Protein 2KO0 (pdb70)

Secondary structure (DSSP, 8-state):
--S--SSSS------TTSS--EEE--TT-HHHHHHHHHH--SSS----TTSEEEGGGS-GGGSSTTSSSSS--TT----TT-SS---

Nearest PDB structures (foldseek):
  2l1g-assembly1_A  TM=9.967E-01  e=1.212E-18  Homo sapiens
  2jtg-assembly1_A  TM=6.347E-01  e=3.604E-12  Homo sapiens
  2d8r-assembly1_A  TM=6.778E-01  e=6.551E-06  Homo sapiens
  2l1g-assembly1_A  TM=9.923E-01  e=1.182E-18  Homo sapiens
  2jtg-assembly1_A  TM=6.289E-01  e=2.524E-12  Homo sapiens

Sequence (87 aa):
MVQSCSAYGCKNRYDKDKPVSFHKFPLTRPSLCKEWEAAVRRKNFKPTKYSSICSEHFTPDSFKRESNNKLLKENAVPTIFLELVPRMVQSCSAYGCKNRYDKDKPVSFHKFPLTRPSLCKEWEAAVRRKNFKPTKYSSICSEHFTPDSFKRESNNKLLKENAVPTIFLELVPRMVQSCSAYGCKNRYDKDKPVSFHKFPLTRPSLCKEWEAAVRRKNFKPTKYSSICSEHFTPDSFKRESNNKLLKENAVPTIFLELVPRMVQSCSAYGCKNRYDKDKPVSFHKFPLTRPSLCKEWEAAVRRKNFKPTKYSSICSEHFTPDSFKRESNNKLLKENAVPTIFLELVPRMVQSCSAYGCKNRYDKDKPVSFHKFPLTRPSLCKEWEAAVRRKNFKPTKYSSICSEHFTPDSFKRESNNKLLKENAVPTIFLELVPRMVQSCSAYGCKNRYDKDKPVSFHKFPLTRPSLCKEWEAAVRRKNFKPTKYSSICSEHFTPDSFKRESNNKLLKENAVPTIFLELVPRMVQSCSAYGCKNRYDKDKPVSFHKFPLTRPSLCKEWEAAVRRKNFKPTKYSSICSEHFTPDSFKRESNNKLLKENAVPTIFLELVPRMVQSCSAYGCKNRYDKDKPVSFHKFPLTRPSLCKEWEAAVRRKNFKPTKYSSICSEHFTPDSFKRESNNKLLKENAVPTIFLELVPRMVQSCSAYGCKNRYDKDKPVSFHKFPLTRPSLCKEWEAAVRRKNFKPTKYSSICSEHFTPDSFKRESNNKLLKENAVPTIFLELVPRMVQSCSAYGCKNRYDKDKPVSFHKFPLTRPSLCKEWEAAVRRKNFKPTKYSSICSEHFTPDSFKRESNNKLLKENAVPTIFLELVPRMVQSCSAYGCKNRYDKDKPVSFHKFPLTRPSLCKEWEAAVRRKNFKPTKYSSICSEHFTPDSFKRESNNKLLKENAVPTIFLELVPRMVQSCSAYGCKNRYDKDKPVSFHKFPLTRPSLCKEWEAAVRRKNFKPTKYSSICSEHFTPDSFKRESNNKLLKENAVPTIFLELVPRMVQSCSAYGCKNRYDKDKPVSFHKFPLTRPSLCKEWEAAVRRKNFKPTKYSSICSEHFTPDSFKRESNNKLLKENAVPTIFLELVPRMVQSCSAYGCKNRYDKDKPVSFHKFPLTRPSLCKEWEAAVRRKNFKPTKYSSICSEHFTPDSFKRESNNKLLKENAVPTIFLELVPRMVQSCSAYGCKNRYDKDKPVSFHKFPLTRPSLCKEWEAAVRRKNFKPTKYSSICSEHFTPDSFKRESNNKLLKENAVPTIFLELVPR

InterPro domains:
  IPR006612 THAP-type zinc finger [PF05485] (5-81)
  IPR006612 THAP-type zinc finger [PS50950] (1-81)
  IPR006612 THAP-type zinc finger [SM00692] (22-86)
  IPR006612 THAP-type zinc finger [SM00980] (3-87)
  IPR026516 THAP domain-containing protein 1/10 [PTHR46600] (1-212)
  IPR038441 THAP-type zinc finger superfamily [G3DSA:6.20.210.20] (6-75)

Organism: Homo sapiens (NCBI:txid9606)

Solvent-accessible surface area: 5975 Å² total; per-residue (Å²): 60,99,133,6,1,2,0,41,48,12,156,52,123,101,43,182,112,60,135,24,43,22,28,123,8,3,78,109,93,89,83,2,4,146,59,3,54,78,17,5,98,93,204,80,72,55,54,65,59,170,16,24,0,0,5,53,2,11,65,89,83,1,63,65,166,147,24,132,123,133,53,12,59,86,128,22,46,0,108,93,5,70,164,115,85,71,266

Radius of gyration: 12.18 Å; Cα contacts (8 Å, |Δi|>4): 136; chains: 1; bounding box: 38×21×33 Å

Foldseek 3Di:
DQCAAQFDPGSVGDDPVDPKDKAFAPPVQVVLSVCLVVLSPDPCGDDHRVYIHMDQQWDPCQRACVHDHGGGDSPTYRNSSDDPDDD

B-factor: mean 10.0, std 0.0, range [10.0, 10.0]

GO terms:
  GO:0000978 RNA polymerase II cis-regulatory region sequence-specific DNA binding (F, IDA)
  GO:0001227 DNA-binding transcription repressor activity, RNA polymerase II-specific (F, IDA)
  GO:0000122 negative regulation of transcription by RNA polymerase II (P, IDA)
  GO:0042803 protein homodimerization activity (F, IDA)
  GO:0043565 sequence-specific DNA binding (F, IDA)
  GO:0042802 identical protein binding (F, IPI)
  GO:0005515 protein binding (F, IPI)
  GO:0005654 nucleoplasm (C, IDA)
  GO:0005634 nucleus (C, IDA)
  GO:0008270 zinc ion binding (F, IDA)
  GO:0001935 endothelial cell proliferation (P, IMP)
  GO:0043565 sequence-specific DNA binding (F, IMP)
  GO:0006351 DNA-templated transcription (P, IMP)
  GO:0006355 regulation of DNA-templated transcription (P, IMP)
  GO:0007346 regulation of mitotic cell cycle (P, IMP)

Structure (mmCIF, N/CA/C/O backbone):
data_2KO0
#
_entry.id   2KO0
#
loop_
_entity.id
_entity.type
_entity.pdbx_description
1 polymer 'THAP domain-containing protein 1'
2 polymer RRM1
3 polymer 'ZINC ION'
4 non-polymer 'ZINC ION'
#
loop_
_atom_site.group_PDB
_atom_site.id
_atom_site.type_symbol
_atom_site.label_atom_id
_atom_site.label_alt_id
_atom_site.label_comp_id
_atom_site.label_asym_id
_atom_site.label_entity_id
_atom_site.label_seq_id
_atom_site.pdbx_PDB_ins_code
_atom_site.Cartn_x
_atom_site.Cartn_y
_atom_site.Cartn_z
_atom_site.occupancy
_atom_site.B_iso_or_equiv
_atom_site.auth_seq_id
_atom_site.auth_comp_id
_atom_site.auth_asym_id
_atom_site.auth_atom_id
_atom_site.pdbx_PDB_model_num
ATOM 1 N N . MET A 1 1 ? -2.959 -2.849 -5.181 1.00 10.00 1 MET A N 1
ATOM 2 C CA . MET A 1 1 ? -3.884 -3.986 -5.403 1.00 10.00 1 MET A CA 1
ATOM 3 C C . MET A 1 1 ? -4.809 -3.668 -6.563 1.00 10.00 1 MET A C 1
ATOM 4 O O . MET A 1 1 ? -5.028 -2.501 -6.879 1.00 10.00 1 MET A O 1
ATOM 20 N N . VAL A 1 2 ? -5.358 -4.694 -7.193 1.00 10.00 2 VAL A N 1
ATOM 21 C CA . VAL A 1 2 ? -6.234 -4.485 -8.337 1.00 10.00 2 VAL A CA 1
ATOM 22 C C . VAL A 1 2 ? -7.716 -4.538 -7.962 1.00 10.00 2 VAL A C 1
ATOM 23 O O . VAL A 1 2 ? -8.554 -4.920 -8.776 1.00 10.00 2 VAL A O 1
ATOM 36 N N . GLN A 1 3 ? -8.048 -4.151 -6.737 1.00 10.00 3 GLN A N 1
ATOM 37 C CA . GLN A 1 3 ? -9.440 -4.149 -6.321 1.00 10.00 3 GLN A CA 1
ATOM 38 C C . GLN A 1 3 ? -9.942 -2.718 -6.151 1.00 10.00 3 GLN A C 1
ATOM 39 O O . GLN A 1 3 ? -10.873 -2.307 -6.839 1.00 10.00 3 GLN A O 1
ATOM 53 N N . SER A 1 4 ? -9.311 -1.955 -5.258 1.00 10.00 4 SER A N 1
ATOM 54 C CA . SER A 1 4 ? -9.704 -0.567 -5.028 1.00 10.00 4 SER A CA 1
ATOM 55 C C . SER A 1 4 ? -8.779 0.069 -3.992 1.00 10.00 4 SER A C 1
ATOM 56 O O . SER A 1 4 ? -8.206 -0.634 -3.158 1.00 10.00 4 SER A O 1
ATOM 64 N N . CYS A 1 5 ? -8.627 1.386 -4.038 1.00 10.00 5 CYS A N 1
ATOM 65 C CA . CYS A 1 5 ? -7.786 2.084 -3.076 1.00 10.00 5 CYS A CA 1
ATOM 66 C C . CYS A 1 5 ? -8.520 2.214 -1.740 1.00 10.00 5 CYS A C 1
ATOM 67 O O . CYS A 1 5 ? -9.719 1.960 -1.666 1.00 10.00 5 CYS A O 1
ATOM 74 N N . SER A 1 6 ? -7.803 2.635 -0.703 1.00 10.00 6 SER A N 1
ATOM 75 C CA . SER A 1 6 ? -8.379 2.789 0.636 1.00 10.00 6 SER A CA 1
ATOM 76 C C . SER A 1 6 ? -9.292 4.018 0.728 1.00 10.00 6 SER A C 1
ATOM 77 O O . SER A 1 6 ? -9.798 4.350 1.797 1.00 10.00 6 SER A O 1
ATOM 85 N N . ALA A 1 7 ? -9.493 4.698 -0.394 1.00 10.00 7 ALA A N 1
ATOM 86 C CA . ALA A 1 7 ? -10.346 5.880 -0.426 1.00 10.00 7 ALA A CA 1
ATOM 87 C C . ALA A 1 7 ? -11.823 5.494 -0.476 1.00 10.00 7 ALA A C 1
ATOM 88 O O . ALA A 1 7 ? -12.175 4.317 -0.424 1.00 10.00 7 ALA A O 1
ATOM 95 N N . TYR A 1 8 ? -12.681 6.488 -0.624 1.00 10.00 8 TYR A N 1
ATOM 96 C CA . TYR A 1 8 ? -14.113 6.261 -0.664 1.00 10.00 8 TYR A CA 1
ATOM 97 C C . TYR A 1 8 ? -14.638 6.368 -2.097 1.00 10.00 8 TYR A C 1
ATOM 98 O O . TYR A 1 8 ? -14.901 7.457 -2.594 1.00 10.00 8 TYR A O 1
ATOM 116 N N . GLY A 1 9 ? -14.737 5.225 -2.768 1.00 10.00 9 GLY A N 1
ATOM 117 C CA . GLY A 1 9 ? -15.265 5.200 -4.122 1.00 10.00 9 GLY A CA 1
ATOM 118 C C . GLY A 1 9 ? -14.203 5.216 -5.208 1.00 10.00 9 GLY A C 1
ATOM 119 O O . GLY A 1 9 ? -14.532 5.165 -6.393 1.00 10.00 9 GLY A O 1
ATOM 123 N N . CYS A 1 10 ? -12.934 5.260 -4.825 1.00 10.00 10 CYS A N 1
ATOM 124 C CA . CYS A 1 10 ? -11.854 5.287 -5.802 1.00 10.00 10 CYS A CA 1
ATOM 125 C C . CYS A 1 10 ? -11.546 3.898 -6.350 1.00 10.00 10 CYS A C 1
ATOM 126 O O . CYS A 1 10 ? -10.540 3.281 -5.989 1.00 10.00 10 CYS A O 1
ATOM 133 N N . LYS A 1 11 ? -12.430 3.387 -7.187 1.00 10.00 11 LYS A N 1
ATOM 134 C CA . LYS A 1 11 ? -12.222 2.087 -7.809 1.00 10.00 11 LYS A CA 1
ATOM 135 C C . LYS A 1 11 ? -11.387 2.261 -9.075 1.00 10.00 11 LYS A C 1
ATOM 136 O O . LYS A 1 11 ? -11.697 1.708 -10.131 1.00 10.00 11 LYS A O 1
ATOM 155 N N . ASN A 1 12 ? -10.312 3.029 -8.941 1.00 10.00 12 ASN A N 1
ATOM 156 C CA . ASN A 1 12 ? -9.404 3.327 -10.048 1.00 10.00 12 ASN A CA 1
ATOM 157 C C . ASN A 1 12 ? -8.357 2.251 -10.202 1.00 10.00 12 ASN A C 1
ATOM 158 O O . ASN A 1 12 ? -7.160 2.533 -10.242 1.00 10.00 12 ASN A O 1
ATOM 169 N N . ARG A 1 13 ? -8.850 1.031 -10.213 1.00 10.00 13 ARG A N 1
ATOM 170 C CA . ARG A 1 13 ? -8.052 -0.185 -10.394 1.00 10.00 13 ARG A CA 1
ATOM 171 C C . ARG A 1 13 ? -6.850 0.088 -11.303 1.00 10.00 13 ARG A C 1
ATOM 172 O O . ARG A 1 13 ? -7.030 0.632 -12.392 1.00 10.00 13 ARG A O 1
ATOM 193 N N . TYR A 1 14 ? -5.651 -0.299 -10.835 1.00 10.00 14 TYR A N 1
ATOM 194 C CA . TYR A 1 14 ? -4.387 -0.119 -11.569 1.00 10.00 14 TYR A CA 1
ATOM 195 C C . TYR A 1 14 ? -4.587 -0.091 -13.079 1.00 10.00 14 TYR A C 1
ATOM 196 O O . TYR A 1 14 ? -4.843 -1.118 -13.712 1.00 10.00 14 TYR A O 1
ATOM 214 N N . ASP A 1 15 ? -4.460 1.094 -13.635 1.00 10.00 15 ASP A N 1
ATOM 215 C CA . ASP A 1 15 ? -4.608 1.301 -15.059 1.00 10.00 15 ASP A CA 1
ATOM 216 C C . ASP A 1 15 ? -3.438 2.135 -15.540 1.00 10.00 15 ASP A C 1
ATOM 217 O O . ASP A 1 15 ? -3.356 3.330 -15.271 1.00 10.00 15 ASP A O 1
ATOM 226 N N . LYS A 1 16 ? -2.517 1.466 -16.218 1.00 10.00 16 LYS A N 1
ATOM 227 C CA . LYS A 1 16 ? -1.300 2.089 -16.729 1.00 10.00 16 LYS A CA 1
ATOM 228 C C . LYS A 1 16 ? -1.597 3.283 -17.635 1.00 10.00 16 LYS A C 1
ATOM 229 O O . LYS A 1 16 ? -0.767 4.187 -17.777 1.00 10.00 16 LYS A O 1
ATOM 248 N N . ASP A 1 17 ? -2.771 3.279 -18.248 1.00 10.00 17 ASP A N 1
ATOM 249 C CA . ASP A 1 17 ? -3.166 4.362 -19.133 1.00 10.00 17 ASP A CA 1
ATOM 250 C C . ASP A 1 17 ? -3.341 5.646 -18.339 1.00 10.00 17 ASP A C 1
ATOM 251 O O . ASP A 1 17 ? -3.051 6.743 -18.816 1.00 10.00 17 ASP A O 1
ATOM 260 N N . LYS A 1 18 ? -3.810 5.488 -17.114 1.00 10.00 18 LYS A N 1
ATOM 261 C CA . LYS A 1 18 ? -4.032 6.610 -16.221 1.00 10.00 18 LYS A CA 1
ATOM 262 C C . LYS A 1 18 ? -2.752 6.902 -15.433 1.00 10.00 18 LYS A C 1
ATOM 263 O O . LYS A 1 18 ? -2.003 5.983 -15.089 1.00 10.00 18 LYS A O 1
ATOM 282 N N . PRO A 1 19 ? -2.464 8.180 -15.149 1.00 10.00 19 PRO A N 1
ATOM 283 C CA . PRO A 1 19 ? -1.246 8.555 -14.433 1.00 10.00 19 PRO A CA 1
ATOM 284 C C . PRO A 1 19 ? -1.335 8.382 -12.916 1.00 10.00 19 PRO A C 1
ATOM 285 O O . PRO A 1 19 ? -1.473 9.359 -12.173 1.00 10.00 19 PRO A O 1
ATOM 296 N N . VAL A 1 20 ? -1.237 7.137 -12.456 1.00 10.00 20 VAL A N 1
ATOM 297 C CA . VAL A 1 20 ? -1.256 6.840 -11.027 1.00 10.00 20 VAL A CA 1
ATOM 298 C C . VAL A 1 20 ? -0.390 5.618 -10.735 1.00 10.00 20 VAL A C 1
ATOM 299 O O . VAL A 1 20 ? -0.281 4.707 -11.558 1.00 10.00 20 VAL A O 1
ATOM 312 N N . SER A 1 21 ? 0.242 5.628 -9.577 1.00 10.00 21 SER A N 1
ATOM 313 C CA . SER A 1 21 ? 1.079 4.528 -9.143 1.00 10.00 21 SER A CA 1
ATOM 314 C C . SER A 1 21 ? 0.534 4.009 -7.822 1.00 10.00 21 SER A C 1
ATOM 315 O O . SER A 1 21 ? -0.208 4.721 -7.147 1.00 10.00 21 SER A O 1
ATOM 323 N N . PHE A 1 22 ? 0.890 2.798 -7.434 1.00 10.00 22 PHE A N 1
ATOM 324 C CA . PHE A 1 22 ? 0.392 2.254 -6.183 1.00 10.00 22 PHE A CA 1
ATOM 325 C C . PHE A 1 22 ? 1.512 2.204 -5.138 1.00 10.00 22 PHE A C 1
ATOM 326 O O . PHE A 1 22 ? 2.691 2.333 -5.466 1.00 10.00 22 PHE A O 1
ATOM 343 N N . HIS A 1 23 ? 1.112 2.114 -3.876 1.00 10.00 23 HIS A N 1
ATOM 344 C CA . HIS A 1 23 ? 2.031 2.083 -2.720 1.00 10.00 23 HIS A CA 1
ATOM 345 C C . HIS A 1 23 ? 1.336 1.426 -1.561 1.00 10.00 23 HIS A C 1
ATOM 346 O O . HIS A 1 23 ? 0.183 1.096 -1.671 1.00 10.00 23 HIS A O 1
ATOM 361 N N . LYS A 1 24 ? 2.017 1.258 -0.451 1.00 10.00 24 LYS A N 1
ATOM 362 C CA . LYS A 1 24 ? 1.402 0.664 0.722 1.00 10.00 24 LYS A CA 1
ATOM 363 C C . LYS A 1 24 ? 1.265 1.739 1.805 1.00 10.00 24 LYS A C 1
ATOM 364 O O . LYS A 1 24 ? 1.839 2.820 1.672 1.00 10.00 24 LYS A O 1
ATOM 383 N N . PHE A 1 25 ? 0.487 1.470 2.851 1.00 10.00 25 PHE A N 1
ATOM 384 C CA . PHE A 1 25 ? 0.320 2.437 3.946 1.00 10.00 25 PHE A CA 1
ATOM 385 C C . PHE A 1 25 ? 1.660 2.733 4.610 1.00 10.00 25 PHE A C 1
ATOM 386 O O . PHE A 1 25 ? 2.584 1.917 4.549 1.00 10.00 25 PHE A O 1
ATOM 403 N N . PRO A 1 26 ? 1.788 3.902 5.256 1.00 10.00 26 PRO A N 1
ATOM 404 C CA . PRO A 1 26 ? 3.002 4.271 5.988 1.00 10.00 26 PRO A CA 1
ATOM 405 C C . PRO A 1 26 ? 3.141 3.416 7.243 1.00 10.00 26 PRO A C 1
ATOM 406 O O . PRO A 1 26 ? 2.884 3.874 8.354 1.00 10.00 26 PRO A O 1
ATOM 417 N N . LEU A 1 27 ? 3.534 2.166 7.060 1.00 10.00 27 LEU A N 1
ATOM 418 C CA . LEU A 1 27 ? 3.671 1.242 8.172 1.00 10.00 27 LEU A CA 1
ATOM 419 C C . LEU A 1 27 ? 4.807 1.661 9.078 1.00 10.00 27 LEU A C 1
ATOM 420 O O . LEU A 1 27 ? 4.839 1.334 10.265 1.00 10.00 27 LEU A O 1
ATOM 436 N N . THR A 1 28 ? 5.735 2.390 8.503 1.00 10.00 28 THR A N 1
ATOM 437 C CA . THR A 1 28 ? 6.878 2.886 9.228 1.00 10.00 28 THR A CA 1
ATOM 438 C C . THR A 1 28 ? 6.589 4.276 9.798 1.00 10.00 28 THR A C 1
ATOM 439 O O . THR A 1 28 ? 7.466 4.933 10.364 1.00 10.00 28 THR A O 1
ATOM 450 N N . ARG A 1 29 ? 5.332 4.698 9.664 1.00 10.00 29 ARG A N 1
ATOM 451 C CA . ARG A 1 29 ? 4.873 5.988 10.143 1.00 10.00 29 ARG A CA 1
ATOM 452 C C . ARG A 1 29 ? 3.467 5.823 10.709 1.00 10.00 29 ARG A C 1
ATOM 453 O O . ARG A 1 29 ? 2.535 6.454 10.236 1.00 10.00 29 ARG A O 1
ATOM 474 N N . PRO A 1 30 ? 3.315 4.978 11.740 1.00 10.00 30 PRO A N 1
ATOM 475 C CA . PRO A 1 30 ? 2.017 4.657 12.350 1.00 10.00 30 PRO A CA 1
ATOM 476 C C . PRO A 1 30 ? 1.123 5.845 12.696 1.00 10.00 30 PRO A C 1
ATOM 477 O O . PRO A 1 30 ? -0.001 5.902 12.227 1.00 10.00 30 PRO A O 1
ATOM 488 N N . SER A 1 31 ? 1.582 6.768 13.539 1.00 10.00 31 SER A N 1
ATOM 489 C CA . SER A 1 31 ? 0.761 7.925 13.907 1.00 10.00 31 SER A CA 1
ATOM 490 C C . SER A 1 31 ? 0.226 8.588 12.649 1.00 10.00 31 SER A C 1
ATOM 491 O O . SER A 1 31 ? -0.971 8.844 12.517 1.00 10.00 31 SER A O 1
ATOM 499 N N . LEU A 1 32 ? 1.117 8.784 11.696 1.00 10.00 32 LEU A N 1
ATOM 500 C CA . LEU A 1 32 ? 0.769 9.381 10.429 1.00 10.00 32 LEU A CA 1
ATOM 501 C C . LEU A 1 32 ? -0.168 8.434 9.674 1.00 10.00 32 LEU A C 1
ATOM 502 O O . LEU A 1 32 ? -1.132 8.861 9.049 1.00 10.00 32 LEU A O 1
ATOM 518 N N . CYS A 1 33 ? 0.076 7.140 9.823 1.00 10.00 33 CYS A N 1
ATOM 519 C CA . CYS A 1 33 ? -0.724 6.117 9.171 1.00 10.00 33 CYS A CA 1
ATOM 520 C C . CYS A 1 33 ? -2.155 6.235 9.650 1.00 10.00 33 CYS A C 1
ATOM 521 O O . CYS A 1 33 ? -3.120 6.105 8.897 1.00 10.00 33 CYS A O 1
ATOM 529 N N . LYS A 1 34 ? -2.246 6.573 10.914 1.00 10.00 34 LYS A N 1
ATOM 530 C CA . LYS A 1 34 ? -3.489 6.694 11.614 1.00 10.00 34 LYS A CA 1
ATOM 531 C C . LYS A 1 34 ? -4.332 7.863 11.119 1.00 10.00 34 LYS A C 1
ATOM 532 O O . LYS A 1 34 ? -5.559 7.766 11.109 1.00 10.00 34 LYS A O 1
ATOM 551 N N . GLU A 1 35 ? -3.725 8.954 10.660 1.00 10.00 35 GLU A N 1
ATOM 552 C CA . GLU A 1 35 ? -4.566 10.050 10.208 1.00 10.00 35 GLU A CA 1
ATOM 553 C C . GLU A 1 35 ? -5.184 9.698 8.881 1.00 10.00 35 GLU A C 1
ATOM 554 O O . GLU A 1 35 ? -6.180 10.295 8.481 1.00 10.00 35 GLU A O 1
ATOM 566 N N . TRP A 1 36 ? -4.612 8.715 8.193 1.00 10.00 36 TRP A N 1
ATOM 567 C CA . TRP A 1 36 ? -5.177 8.296 6.933 1.00 10.00 36 TRP A CA 1
ATOM 568 C C . TRP A 1 36 ? -6.564 7.751 7.212 1.00 10.00 36 TRP A C 1
ATOM 569 O O . TRP A 1 36 ? -7.475 7.931 6.414 1.00 10.00 36 TRP A O 1
ATOM 590 N N . GLU A 1 37 ? -6.737 7.179 8.411 1.00 10.00 37 GLU A N 1
ATOM 591 C CA . GLU A 1 37 ? -8.026 6.644 8.817 1.00 10.00 37 GLU A CA 1
ATOM 592 C C . GLU A 1 37 ? -9.024 7.796 8.888 1.00 10.00 37 GLU A C 1
ATOM 593 O O . GLU A 1 37 ? -10.188 7.654 8.519 1.00 10.00 37 GLU A O 1
ATOM 605 N N . ALA A 1 38 ? -8.517 8.961 9.304 1.00 10.00 38 ALA A N 1
ATOM 606 C CA . ALA A 1 38 ? -9.319 10.167 9.448 1.00 10.00 38 ALA A CA 1
ATOM 607 C C . ALA A 1 38 ? -9.850 10.623 8.099 1.00 10.00 38 ALA A C 1
ATOM 608 O O . ALA A 1 38 ? -10.876 11.302 8.017 1.00 10.00 38 ALA A O 1
ATOM 615 N N . ALA A 1 39 ? -9.146 10.241 7.041 1.00 10.00 39 ALA A N 1
ATOM 616 C CA . ALA A 1 39 ? -9.555 10.590 5.692 1.00 10.00 39 ALA A CA 1
ATOM 617 C C . ALA A 1 39 ? -10.574 9.580 5.196 1.00 10.00 39 ALA A C 1
ATOM 618 O O . ALA A 1 39 ? -11.415 9.888 4.347 1.00 10.00 39 ALA A O 1
ATOM 625 N N . VAL A 1 40 ? -10.506 8.376 5.751 1.00 10.00 40 VAL A N 1
ATOM 626 C CA . VAL A 1 40 ? -11.424 7.303 5.399 1.00 10.00 40 VAL A CA 1
ATOM 627 C C . VAL A 1 40 ? -12.642 7.382 6.317 1.00 10.00 40 VAL A C 1
ATOM 628 O O . VAL A 1 40 ? -13.068 6.399 6.922 1.00 10.00 40 VAL A O 1
ATOM 641 N N . ARG A 1 41 ? -13.174 8.586 6.403 1.00 10.00 41 ARG A N 1
ATOM 642 C CA . ARG A 1 41 ? -14.333 8.936 7.238 1.00 10.00 41 ARG A CA 1
ATOM 643 C C . ARG A 1 41 ? -15.634 8.234 6.830 1.00 10.00 41 ARG A C 1
ATOM 644 O O . ARG A 1 41 ? -16.718 8.647 7.240 1.00 10.00 41 ARG A O 1
ATOM 665 N N . ARG A 1 42 ? -15.547 7.201 6.018 1.00 10.00 42 ARG A N 1
ATOM 666 C CA . ARG A 1 42 ? -16.743 6.499 5.585 1.00 10.00 42 ARG A CA 1
ATOM 667 C C . ARG A 1 42 ? -16.881 5.160 6.285 1.00 10.00 42 ARG A C 1
ATOM 668 O O . ARG A 1 42 ? -15.884 4.548 6.671 1.00 10.00 42 ARG A O 1
ATOM 689 N N . LYS A 1 43 ? -18.125 4.728 6.470 1.00 10.00 43 LYS A N 1
ATOM 690 C CA . LYS A 1 43 ? -18.413 3.446 7.105 1.00 10.00 43 LYS A CA 1
ATOM 691 C C . LYS A 1 43 ? -17.729 2.325 6.338 1.00 10.00 43 LYS A C 1
ATOM 692 O O . LYS A 1 43 ? -17.159 1.401 6.923 1.00 10.00 43 LYS A O 1
ATOM 711 N N . ASN A 1 44 ? -17.791 2.428 5.020 1.00 10.00 44 ASN A N 1
ATOM 712 C CA . ASN A 1 44 ? -17.188 1.447 4.139 1.00 10.00 44 ASN A CA 1
ATOM 713 C C . ASN A 1 44 ? -15.682 1.655 4.074 1.00 10.00 44 ASN A C 1
ATOM 714 O O . ASN A 1 44 ? -15.130 1.998 3.028 1.00 10.00 44 ASN A O 1
ATOM 725 N N . PHE A 1 45 ? -15.038 1.486 5.222 1.00 10.00 45 PHE A N 1
ATOM 726 C CA . PHE A 1 45 ? -13.600 1.616 5.331 1.00 10.00 45 PHE A CA 1
ATOM 727 C C . PHE A 1 45 ? -12.961 0.447 4.599 1.00 10.00 45 PHE A C 1
ATOM 728 O O . PHE A 1 45 ? -13.176 -0.713 4.953 1.00 10.00 45 PHE A O 1
ATOM 745 N N . LYS A 1 46 ? -12.209 0.772 3.561 1.00 10.00 46 LYS A N 1
ATOM 746 C CA . LYS A 1 46 ? -11.533 -0.218 2.742 1.00 10.00 46 LYS A CA 1
ATOM 747 C C . LYS A 1 46 ? -10.404 -0.900 3.520 1.00 10.00 46 LYS A C 1
ATOM 748 O O . LYS A 1 46 ? -10.195 -0.588 4.681 1.00 10.00 46 LYS A O 1
ATOM 767 N N . PRO A 1 47 ? -9.657 -1.844 2.912 1.00 10.00 47 PRO A N 1
ATOM 768 C CA . PRO A 1 47 ? -8.592 -2.559 3.616 1.00 10.00 47 PRO A CA 1
ATOM 769 C C . PRO A 1 47 ? -7.625 -1.647 4.371 1.00 10.00 47 PRO A C 1
ATOM 770 O O . PRO A 1 47 ? -7.466 -0.464 4.068 1.00 10.00 47 PRO A O 1
ATOM 781 N N . THR A 1 48 ? -6.937 -2.260 5.314 1.00 10.00 48 THR A N 1
ATOM 782 C CA . THR A 1 48 ? -6.040 -1.570 6.221 1.00 10.00 48 THR A CA 1
ATOM 783 C C . THR A 1 48 ? -4.696 -1.244 5.624 1.00 10.00 48 THR A C 1
ATOM 784 O O . THR A 1 48 ? -4.465 -1.429 4.438 1.00 10.00 48 THR A O 1
ATOM 795 N N . LYS A 1 49 ? -3.797 -0.825 6.501 1.00 10.00 49 LYS A N 1
ATOM 796 C CA . LYS A 1 49 ? -2.453 -0.427 6.137 1.00 10.00 49 LYS A CA 1
ATOM 797 C C . LYS A 1 49 ? -1.653 -1.508 5.426 1.00 10.00 49 LYS A C 1
ATOM 798 O O . LYS A 1 49 ? -0.526 -1.266 5.001 1.00 10.00 49 LYS A O 1
ATOM 817 N N . TYR A 1 50 ? -2.204 -2.699 5.299 1.00 10.00 50 TYR A N 1
ATOM 818 C CA . TYR A 1 50 ? -1.492 -3.738 4.603 1.00 10.00 50 TYR A CA 1
ATOM 819 C C . TYR A 1 50 ? -1.789 -3.662 3.115 1.00 10.00 50 TYR A C 1
ATOM 820 O O . TYR A 1 50 ? -0.974 -4.073 2.297 1.00 10.00 50 TYR A O 1
ATOM 838 N N . SER A 1 51 ? -2.961 -3.144 2.767 1.00 10.00 51 SER A N 1
ATOM 839 C CA . SER A 1 51 ? -3.324 -3.016 1.365 1.00 10.00 51 SER A CA 1
ATOM 840 C C . SER A 1 51 ? -2.548 -1.862 0.736 1.00 10.00 51 SER A C 1
ATOM 841 O O . SER A 1 51 ? -1.848 -1.121 1.432 1.00 10.00 51 SER A O 1
ATOM 849 N N . SER A 1 52 ? -2.663 -1.708 -0.566 1.00 10.00 52 SER A N 1
ATOM 850 C CA . SER A 1 52 ? -1.922 -0.681 -1.261 1.00 10.00 52 SER A CA 1
ATOM 851 C C . SER A 1 52 ? -2.827 0.466 -1.747 1.00 10.00 52 SER A C 1
ATOM 852 O O . SER A 1 52 ? -3.974 0.250 -2.146 1.00 10.00 52 SER A O 1
ATOM 860 N N . ILE A 1 53 ? -2.278 1.687 -1.705 1.00 10.00 53 ILE A N 1
ATOM 861 C CA . ILE A 1 53 ? -2.992 2.905 -2.079 1.00 10.00 53 ILE A CA 1
ATOM 862 C C . ILE A 1 53 ? -2.371 3.487 -3.352 1.00 10.00 53 ILE A C 1
ATOM 863 O O . ILE A 1 53 ? -1.272 3.101 -3.710 1.00 10.00 53 ILE A O 1
ATOM 879 N N . CYS A 1 54 ? -3.049 4.415 -4.027 1.00 10.00 54 CYS A N 1
ATOM 880 C CA . CYS A 1 54 ? -2.528 4.984 -5.263 1.00 10.00 54 CYS A CA 1
ATOM 881 C C . CYS A 1 54 ? -2.196 6.486 -5.124 1.00 10.00 54 CYS A C 1
ATOM 882 O O . CYS A 1 54 ? -2.716 7.180 -4.251 1.00 10.00 54 CYS A O 1
ATOM 889 N N . SER A 1 55 ? -1.306 6.943 -6.013 1.00 10.00 55 SER A N 1
ATOM 890 C CA . SER A 1 55 ? -0.739 8.307 -6.036 1.00 10.00 55 SER A CA 1
ATOM 891 C C . SER A 1 55 ? -1.732 9.458 -5.866 1.00 10.00 55 SER A C 1
ATOM 892 O O . SER A 1 55 ? -1.583 10.266 -4.954 1.00 10.00 55 SER A O 1
ATOM 900 N N . GLU A 1 56 ? -2.687 9.541 -6.779 1.00 10.00 56 GLU A N 1
ATOM 901 C CA . GLU A 1 56 ? -3.729 10.583 -6.817 1.00 10.00 56 GLU A CA 1
ATOM 902 C C . GLU A 1 56 ? -4.259 11.041 -5.452 1.00 10.00 56 GLU A C 1
ATOM 903 O O . GLU A 1 56 ? -4.761 12.151 -5.333 1.00 10.00 56 GLU A O 1
ATOM 915 N N . HIS A 1 57 ? -4.142 10.212 -4.437 1.00 10.00 57 HIS A N 1
ATOM 916 C CA . HIS A 1 57 ? -4.666 10.547 -3.119 1.00 10.00 57 HIS A CA 1
ATOM 917 C C . HIS A 1 57 ? -3.749 11.459 -2.303 1.00 10.00 57 HIS A C 1
ATOM 918 O O . HIS A 1 57 ? -4.201 12.076 -1.336 1.00 10.00 57 HIS A O 1
ATOM 932 N N . PHE A 1 58 ? -2.483 11.569 -2.672 1.00 10.00 58 PHE A N 1
ATOM 933 C CA . PHE A 1 58 ? -1.570 12.431 -1.929 1.00 10.00 58 PHE A CA 1
ATOM 934 C C . PHE A 1 58 ? -0.789 13.306 -2.876 1.00 10.00 58 PHE A C 1
ATOM 935 O O . PHE A 1 58 ? -0.792 13.089 -4.089 1.00 10.00 58 PHE A O 1
ATOM 952 N N . THR A 1 59 ? -0.140 14.299 -2.318 1.00 10.00 59 THR A N 1
ATOM 953 C CA . THR A 1 59 ? 0.668 15.203 -3.089 1.00 10.00 59 THR A CA 1
ATOM 954 C C . THR A 1 59 ? 1.970 14.534 -3.452 1.00 10.00 59 THR A C 1
ATOM 955 O O . THR A 1 59 ? 2.493 13.732 -2.682 1.00 10.00 59 THR A O 1
ATOM 966 N N . PRO A 1 60 ? 2.485 14.828 -4.645 1.00 10.00 60 PRO A N 1
ATOM 967 C CA . PRO A 1 60 ? 3.751 14.282 -5.138 1.00 10.00 60 PRO A CA 1
ATOM 968 C C . PRO A 1 60 ? 4.848 14.379 -4.093 1.00 10.00 60 PRO A C 1
ATOM 969 O O . PRO A 1 60 ? 5.700 13.498 -3.973 1.00 10.00 60 PRO A O 1
ATOM 980 N N . ASP A 1 61 ? 4.799 15.455 -3.332 1.00 10.00 61 ASP A N 1
ATOM 981 C CA . ASP A 1 61 ? 5.770 15.696 -2.269 1.00 10.00 61 ASP A CA 1
ATOM 982 C C . ASP A 1 61 ? 5.749 14.555 -1.258 1.00 10.00 61 ASP A C 1
ATOM 983 O O . ASP A 1 61 ? 6.791 14.092 -0.798 1.00 10.00 61 ASP A O 1
ATOM 992 N N . SER A 1 62 ? 4.547 14.116 -0.915 1.00 10.00 62 SER A N 1
ATOM 993 C CA . SER A 1 62 ? 4.363 13.051 0.058 1.00 10.00 62 SER A CA 1
ATOM 994 C C . SER A 1 62 ? 4.267 11.680 -0.597 1.00 10.00 62 SER A C 1
ATOM 995 O O . SER A 1 62 ? 4.110 10.689 0.094 1.00 10.00 62 SER A O 1
ATOM 1003 N N . PHE A 1 63 ? 4.355 11.645 -1.916 1.00 10.00 63 PHE A N 1
ATOM 1004 C CA . PHE A 1 63 ? 4.220 10.396 -2.686 1.00 10.00 63 PHE A CA 1
ATOM 1005 C C . PHE A 1 63 ? 4.829 9.151 -2.021 1.00 10.00 63 PHE A C 1
ATOM 1006 O O . PHE A 1 63 ? 4.135 8.143 -1.876 1.00 10.00 63 PHE A O 1
ATOM 1023 N N . LYS A 1 64 ? 6.110 9.201 -1.627 1.00 10.00 64 LYS A N 1
ATOM 1024 C CA . LYS A 1 64 ? 6.752 8.026 -1.027 1.00 10.00 64 LYS A CA 1
ATOM 1025 C C . LYS A 1 64 ? 8.168 8.327 -0.522 1.00 10.00 64 LYS A C 1
ATOM 1026 O O . LYS A 1 64 ? 8.422 9.389 0.036 1.00 10.00 64 LYS A O 1
ATOM 1045 N N . ARG A 1 65 ? 9.082 7.375 -0.735 1.00 10.00 65 ARG A N 1
ATOM 1046 C CA . ARG A 1 65 ? 10.479 7.500 -0.316 1.00 10.00 65 ARG A CA 1
ATOM 1047 C C . ARG A 1 65 ? 11.193 8.661 -1.005 1.00 10.00 65 ARG A C 1
ATOM 1048 O O . ARG A 1 65 ? 12.285 9.052 -0.603 1.00 10.00 65 ARG A O 1
ATOM 1069 N N . GLU A 1 66 ? 10.567 9.214 -2.032 1.00 10.00 66 GLU A N 1
ATOM 1070 C CA . GLU A 1 66 ? 11.129 10.345 -2.759 1.00 10.00 66 GLU A CA 1
ATOM 1071 C C . GLU A 1 66 ? 10.775 11.648 -2.040 1.00 10.00 66 GLU A C 1
ATOM 1072 O O . GLU A 1 66 ? 11.005 12.742 -2.551 1.00 10.00 66 GLU A O 1
ATOM 1084 N N . SER A 1 67 ? 10.176 11.511 -0.858 1.00 10.00 67 SER A N 1
ATOM 1085 C CA . SER A 1 67 ? 9.775 12.650 -0.052 1.00 10.00 67 SER A CA 1
ATOM 1086 C C . SER A 1 67 ? 10.993 13.364 0.570 1.00 10.00 67 SER A C 1
ATOM 1087 O O . SER A 1 67 ? 11.742 14.058 -0.125 1.00 10.00 67 SER A O 1
ATOM 1095 N N . ASN A 1 68 ? 11.188 13.186 1.871 1.00 10.00 68 ASN A N 1
ATOM 1096 C CA . ASN A 1 68 ? 12.286 13.825 2.585 1.00 10.00 68 ASN A CA 1
ATOM 1097 C C . ASN A 1 68 ? 13.466 12.879 2.780 1.00 10.00 68 ASN A C 1
ATOM 1098 O O . ASN A 1 68 ? 14.485 12.993 2.098 1.00 10.00 68 ASN A O 1
ATOM 1109 N N . ASN A 1 69 ? 13.316 11.940 3.702 1.00 10.00 69 ASN A N 1
ATOM 1110 C CA . ASN A 1 69 ? 14.381 10.996 4.013 1.00 10.00 69 ASN A CA 1
ATOM 1111 C C . ASN A 1 69 ? 14.188 9.690 3.261 1.00 10.00 69 ASN A C 1
ATOM 1112 O O . ASN A 1 69 ? 14.948 9.371 2.349 1.00 10.00 69 ASN A O 1
ATOM 1123 N N . LYS A 1 70 ? 13.177 8.928 3.651 1.00 10.00 70 LYS A N 1
ATOM 1124 C CA . LYS A 1 70 ? 12.912 7.655 3.003 1.00 10.00 70 LYS A CA 1
ATOM 1125 C C . LYS A 1 70 ? 11.414 7.362 2.953 1.00 10.00 70 LYS A C 1
ATOM 1126 O O . LYS A 1 70 ? 10.997 6.315 2.468 1.00 10.00 70 LYS A O 1
ATOM 1145 N N . LEU A 1 71 ? 10.603 8.284 3.455 1.00 10.00 71 LEU A N 1
ATOM 1146 C CA . LEU A 1 71 ? 9.161 8.092 3.447 1.00 10.00 71 LEU A CA 1
ATOM 1147 C C . LEU A 1 71 ? 8.423 9.422 3.341 1.00 10.00 71 LEU A C 1
ATOM 1148 O O . LEU A 1 71 ? 9.047 10.484 3.350 1.00 10.00 71 LEU A O 1
ATOM 1164 N N . LEU A 1 72 ? 7.092 9.347 3.268 1.00 10.00 72 LEU A N 1
ATOM 1165 C CA . LEU A 1 72 ? 6.238 10.533 3.135 1.00 10.00 72 LEU A CA 1
ATOM 1166 C C . LEU A 1 72 ? 6.423 11.496 4.295 1.00 10.00 72 LEU A C 1
ATOM 1167 O O . LEU A 1 72 ? 7.035 11.159 5.311 1.00 10.00 72 LEU A O 1
ATOM 1183 N N . LYS A 1 73 ? 5.872 12.693 4.148 1.00 10.00 73 LYS A N 1
ATOM 1184 C CA . LYS A 1 73 ? 5.959 13.683 5.198 1.00 10.00 73 LYS A CA 1
ATOM 1185 C C . LYS A 1 73 ? 4.991 13.295 6.295 1.00 10.00 73 LYS A C 1
ATOM 1186 O O . LYS A 1 73 ? 3.799 13.131 6.053 1.00 10.00 73 LYS A O 1
ATOM 1205 N N . GLU A 1 74 ? 5.526 13.101 7.483 1.00 10.00 74 GLU A N 1
ATOM 1206 C CA . GLU A 1 74 ? 4.744 12.711 8.660 1.00 10.00 74 GLU A CA 1
ATOM 1207 C C . GLU A 1 74 ? 3.546 13.632 8.912 1.00 10.00 74 GLU A C 1
ATOM 1208 O O . GLU A 1 74 ? 2.644 13.300 9.675 1.00 10.00 74 GLU A O 1
ATOM 1220 N N . ASN A 1 75 ? 3.574 14.800 8.307 1.00 10.00 75 ASN A N 1
ATOM 1221 C CA . ASN A 1 75 ? 2.502 15.780 8.453 1.00 10.00 75 ASN A CA 1
ATOM 1222 C C . ASN A 1 75 ? 1.589 15.821 7.234 1.00 10.00 75 ASN A C 1
ATOM 1223 O O . ASN A 1 75 ? 0.785 16.742 7.076 1.00 10.00 75 ASN A O 1
ATOM 1234 N N . ALA A 1 76 ? 1.712 14.831 6.378 1.00 10.00 76 ALA A N 1
ATOM 1235 C CA . ALA A 1 76 ? 0.897 14.767 5.169 1.00 10.00 76 ALA A CA 1
ATOM 1236 C C . ALA A 1 76 ? 0.028 13.519 5.129 1.00 10.00 76 ALA A C 1
ATOM 1237 O O . ALA A 1 76 ? 0.517 12.399 5.277 1.00 10.00 76 ALA A O 1
ATOM 1244 N N . VAL A 1 77 ? -1.264 13.730 4.912 1.00 10.00 77 VAL A N 1
ATOM 1245 C CA . VAL A 1 77 ? -2.221 12.639 4.832 1.00 10.00 77 VAL A CA 1
ATOM 1246 C C . VAL A 1 77 ? -3.139 12.837 3.616 1.00 10.00 77 VAL A C 1
ATOM 1247 O O . VAL A 1 77 ? -3.591 13.950 3.345 1.00 10.00 77 VAL A O 1
ATOM 1260 N N . PRO A 1 78 ? -3.385 11.754 2.853 1.00 10.00 78 PRO A N 1
ATOM 1261 C CA . PRO A 1 78 ? -4.220 11.760 1.641 1.00 10.00 78 PRO A CA 1
ATOM 1262 C C . PRO A 1 78 ? -5.576 12.439 1.828 1.00 10.00 78 PRO A C 1
ATOM 1263 O O . PRO A 1 78 ? -6.499 11.876 2.417 1.00 10.00 78 PRO A O 1
ATOM 1274 N N . THR A 1 79 ? -5.684 13.648 1.305 1.00 10.00 79 THR A N 1
ATOM 1275 C CA . THR A 1 79 ? -6.906 14.425 1.390 1.00 10.00 79 THR A CA 1
ATOM 1276 C C . THR A 1 79 ? -7.599 14.464 0.030 1.00 10.00 79 THR A C 1
ATOM 1277 O O . THR A 1 79 ? -8.775 14.805 -0.080 1.00 10.00 79 THR A O 1
ATOM 1288 N N . ILE A 1 80 ? -6.851 14.086 -0.996 1.00 10.00 80 ILE A N 1
ATOM 1289 C CA . ILE A 1 80 ? -7.343 14.090 -2.373 1.00 10.00 80 ILE A CA 1
ATOM 1290 C C . ILE A 1 80 ? -8.310 12.927 -2.636 1.00 10.00 80 ILE A C 1
ATOM 1291 O O . ILE A 1 80 ? -8.689 12.680 -3.776 1.00 10.00 80 ILE A O 1
ATOM 1307 N N . PHE A 1 81 ? -8.669 12.193 -1.580 1.00 10.00 81 PHE A N 1
ATOM 1308 C CA . PHE A 1 81 ? -9.586 11.055 -1.691 1.00 10.00 81 PHE A CA 1
ATOM 1309 C C . PHE A 1 81 ? -10.806 11.374 -2.554 1.00 10.00 81 PHE A C 1
ATOM 1310 O O . PHE A 1 81 ? -11.108 10.630 -3.484 1.00 10.00 81 PHE A O 1
ATOM 1327 N N . LEU A 1 82 ? -11.491 12.477 -2.248 1.00 10.00 82 LEU A N 1
ATOM 1328 C CA . LEU A 1 82 ? -12.683 12.877 -2.996 1.00 10.00 82 LEU A CA 1
ATOM 1329 C C . LEU A 1 82 ? -13.118 14.287 -2.606 1.00 10.00 82 LEU A C 1
ATOM 1330 O O . LEU A 1 82 ? -12.612 14.854 -1.633 1.00 10.00 82 LEU A O 1
ATOM 1346 N N . GLU A 1 83 ? -14.050 14.851 -3.373 1.00 10.00 83 GLU A N 1
ATOM 1347 C CA . GLU A 1 83 ? -14.576 16.175 -3.087 1.00 10.00 83 GLU A CA 1
ATOM 1348 C C . GLU A 1 83 ? -15.488 16.095 -1.870 1.00 10.00 83 GLU A C 1
ATOM 1349 O O . GLU A 1 83 ? -15.349 16.868 -0.920 1.00 10.00 83 GLU A O 1
ATOM 1361 N N . LEU A 1 84 ? -16.404 15.134 -1.898 1.00 10.00 84 LEU A N 1
ATOM 1362 C CA . LEU A 1 84 ? -17.338 14.928 -0.803 1.00 10.00 84 LEU A CA 1
ATOM 1363 C C . LEU A 1 84 ? -18.022 13.569 -0.941 1.00 10.00 84 LEU A C 1
ATOM 1364 O O . LEU A 1 84 ? -17.672 12.617 -0.244 1.00 10.00 84 LEU A O 1
ATOM 1380 N N . VAL A 1 85 ? -18.980 13.476 -1.864 1.00 10.00 85 VAL A N 1
ATOM 1381 C CA . VAL A 1 85 ? -19.714 12.243 -2.083 1.00 10.00 85 VAL A CA 1
ATOM 1382 C C . VAL A 1 85 ? -20.134 12.120 -3.549 1.00 10.00 85 VAL A C 1
ATOM 1383 O O . VAL A 1 85 ? -20.703 13.048 -4.125 1.00 10.00 85 VAL A O 1
ATOM 1396 N N . PRO A 1 86 ? -19.829 10.973 -4.176 1.00 10.00 86 PRO A N 1
ATOM 1397 C CA . PRO A 1 86 ? -20.170 10.716 -5.574 1.00 10.00 86 PRO A CA 1
ATOM 1398 C C . PRO A 1 86 ? -21.664 10.474 -5.773 1.00 10.00 86 PRO A C 1
ATOM 1399 O O . PRO A 1 86 ? -22.413 10.292 -4.809 1.00 10.00 86 PRO A O 1
ATOM 1410 N N . ARG A 1 87 ? -22.090 10.471 -7.029 1.00 10.00 87 ARG A N 1
ATOM 1411 C CA . ARG A 1 87 ? -23.486 10.246 -7.374 1.00 10.00 87 ARG A CA 1
ATOM 1412 C C . ARG A 1 87 ? -23.605 9.855 -8.840 1.00 10.00 87 ARG A C 1
ATOM 1413 O O . ARG A 1 87 ? -22.970 10.521 -9.682 1.00 10.00 87 ARG A O 1
ATOM 2448 N N . MET A 1 1 ? -4.212 -3.036 -2.918 1.00 10.00 1 MET A N 2
ATOM 2449 C CA . MET A 1 1 ? -4.213 -4.178 -3.857 1.00 10.00 1 MET A CA 2
ATOM 2450 C C . MET A 1 1 ? -4.780 -3.733 -5.188 1.00 10.00 1 MET A C 2
ATOM 2451 O O . MET A 1 1 ? -5.296 -2.624 -5.294 1.00 10.00 1 MET A O 2
ATOM 2467 N N . VAL A 1 2 ? -4.725 -4.601 -6.191 1.00 10.00 2 VAL A N 2
ATOM 2468 C CA . VAL A 1 2 ? -5.241 -4.266 -7.515 1.00 10.00 2 VAL A CA 2
ATOM 2469 C C . VAL A 1 2 ? -6.777 -4.301 -7.531 1.00 10.00 2 VAL A C 2
ATOM 2470 O O . VAL A 1 2 ? -7.411 -4.283 -8.578 1.00 10.00 2 VAL A O 2
ATOM 2483 N N . GLN A 1 3 ? -7.372 -4.337 -6.352 1.00 10.00 3 GLN A N 2
ATOM 2484 C CA . GLN A 1 3 ? -8.820 -4.354 -6.235 1.00 10.00 3 GLN A CA 2
ATOM 2485 C C . GLN A 1 3 ? -9.362 -2.931 -6.080 1.00 10.00 3 GLN A C 2
ATOM 2486 O O . GLN A 1 3 ? -10.246 -2.515 -6.829 1.00 10.00 3 GLN A O 2
ATOM 2500 N N . SER A 1 4 ? -8.803 -2.180 -5.129 1.00 10.00 4 SER A N 2
ATOM 2501 C CA . SER A 1 4 ? -9.236 -0.811 -4.869 1.00 10.00 4 SER A CA 2
ATOM 2502 C C . SER A 1 4 ? -8.340 -0.172 -3.804 1.00 10.00 4 SER A C 2
ATOM 2503 O O . SER A 1 4 ? -7.781 -0.884 -2.961 1.00 10.00 4 SER A O 2
ATOM 2511 N N . CYS A 1 5 ? -8.174 1.151 -3.858 1.00 10.00 5 CYS A N 2
ATOM 2512 C CA . CYS A 1 5 ? -7.368 1.866 -2.871 1.00 10.00 5 CYS A CA 2
ATOM 2513 C C . CYS A 1 5 ? -8.123 1.989 -1.541 1.00 10.00 5 CYS A C 2
ATOM 2514 O O . CYS A 1 5 ? -9.237 1.484 -1.403 1.00 10.00 5 CYS A O 2
ATOM 2521 N N . SER A 1 6 ? -7.514 2.670 -0.575 1.00 10.00 6 SER A N 2
ATOM 2522 C CA . SER A 1 6 ? -8.112 2.837 0.749 1.00 10.00 6 SER A CA 2
ATOM 2523 C C . SER A 1 6 ? -9.173 3.941 0.769 1.00 10.00 6 SER A C 2
ATOM 2524 O O . SER A 1 6 ? -9.854 4.138 1.773 1.00 10.00 6 SER A O 2
ATOM 2532 N N . ALA A 1 7 ? -9.325 4.658 -0.337 1.00 10.00 7 ALA A N 2
ATOM 2533 C CA . ALA A 1 7 ? -10.307 5.734 -0.404 1.00 10.00 7 ALA A CA 2
ATOM 2534 C C . ALA A 1 7 ? -11.702 5.166 -0.616 1.00 10.00 7 ALA A C 2
ATOM 2535 O O . ALA A 1 7 ? -11.858 3.996 -0.950 1.00 10.00 7 ALA A O 2
ATOM 2542 N N . TYR A 1 8 ? -12.710 6.007 -0.477 1.00 10.00 8 TYR A N 2
ATOM 2543 C CA . TYR A 1 8 ? -14.086 5.578 -0.628 1.00 10.00 8 TYR A CA 2
ATOM 2544 C C . TYR A 1 8 ? -14.651 6.057 -1.966 1.00 10.00 8 TYR A C 2
ATOM 2545 O O . TYR A 1 8 ? -14.892 7.238 -2.174 1.00 10.00 8 TYR A O 2
ATOM 2563 N N . GLY A 1 9 ? -14.796 5.134 -2.886 1.00 10.00 9 GLY A N 2
ATOM 2564 C CA . GLY A 1 9 ? -15.355 5.462 -4.185 1.00 10.00 9 GLY A CA 2
ATOM 2565 C C . GLY A 1 9 ? -14.333 5.399 -5.299 1.00 10.00 9 GLY A C 2
ATOM 2566 O O . GLY A 1 9 ? -14.682 5.206 -6.464 1.00 10.00 9 GLY A O 2
ATOM 2570 N N . CYS A 1 10 ? -13.067 5.565 -4.937 1.00 10.00 10 CYS A N 2
ATOM 2571 C CA . CYS A 1 10 ? -11.971 5.548 -5.892 1.00 10.00 10 CYS A CA 2
ATOM 2572 C C . CYS A 1 10 ? -11.713 4.162 -6.484 1.00 10.00 10 CYS A C 2
ATOM 2573 O O . CYS A 1 10 ? -10.744 3.495 -6.123 1.00 10.00 10 CYS A O 2
ATOM 2580 N N . LYS A 1 11 ? -12.588 3.715 -7.370 1.00 10.00 11 LYS A N 2
ATOM 2581 C CA . LYS A 1 11 ? -12.392 2.433 -8.034 1.00 10.00 11 LYS A CA 2
ATOM 2582 C C . LYS A 1 11 ? -11.476 2.642 -9.238 1.00 10.00 11 LYS A C 2
ATOM 2583 O O . LYS A 1 11 ? -11.655 2.043 -10.300 1.00 10.00 11 LYS A O 2
ATOM 2602 N N . ASN A 1 12 ? -10.472 3.489 -9.028 1.00 10.00 12 ASN A N 2
ATOM 2603 C CA . ASN A 1 12 ? -9.485 3.848 -10.043 1.00 10.00 12 ASN A CA 2
ATOM 2604 C C . ASN A 1 12 ? -8.442 2.762 -10.182 1.00 10.00 12 ASN A C 2
ATOM 2605 O O . ASN A 1 12 ? -7.237 3.019 -10.131 1.00 10.00 12 ASN A O 2
ATOM 2616 N N . ARG A 1 13 ? -8.949 1.557 -10.286 1.00 10.00 13 ARG A N 2
ATOM 2617 C CA . ARG A 1 13 ? -8.163 0.340 -10.465 1.00 10.00 13 ARG A CA 2
ATOM 2618 C C . ARG A 1 13 ? -6.977 0.581 -11.405 1.00 10.00 13 ARG A C 2
ATOM 2619 O O . ARG A 1 13 ? -7.135 1.241 -12.432 1.00 10.00 13 ARG A O 2
ATOM 2640 N N . TYR A 1 14 ? -5.805 0.055 -11.021 1.00 10.00 14 TYR A N 2
ATOM 2641 C CA . TYR A 1 14 ? -4.563 0.183 -11.790 1.00 10.00 14 TYR A CA 2
ATOM 2642 C C . TYR A 1 14 ? -4.806 0.229 -13.291 1.00 10.00 14 TYR A C 2
ATOM 2643 O O . TYR A 1 14 ? -5.141 -0.780 -13.917 1.00 10.00 14 TYR A O 2
ATOM 2661 N N . ASP A 1 15 ? -4.634 1.411 -13.852 1.00 10.00 15 ASP A N 2
ATOM 2662 C CA . ASP A 1 15 ? -4.794 1.622 -15.272 1.00 10.00 15 ASP A CA 2
ATOM 2663 C C . ASP A 1 15 ? -3.554 2.316 -15.765 1.00 10.00 15 ASP A C 2
ATOM 2664 O O . ASP A 1 15 ? -3.379 3.512 -15.576 1.00 10.00 15 ASP A O 2
ATOM 2673 N N . LYS A 1 16 ? -2.678 1.528 -16.351 1.00 10.00 16 LYS A N 2
ATOM 2674 C CA . LYS A 1 16 ? -1.399 1.997 -16.862 1.00 10.00 16 LYS A CA 2
ATOM 2675 C C . LYS A 1 16 ? -1.545 3.203 -17.799 1.00 10.00 16 LYS A C 2
ATOM 2676 O O . LYS A 1 16 ? -0.631 4.019 -17.920 1.00 10.00 16 LYS A O 2
ATOM 2695 N N . ASP A 1 17 ? -2.695 3.304 -18.452 1.00 10.00 17 ASP A N 2
ATOM 2696 C CA . ASP A 1 17 ? -2.970 4.405 -19.369 1.00 10.00 17 ASP A CA 2
ATOM 2697 C C . ASP A 1 17 ? -3.161 5.705 -18.596 1.00 10.00 17 ASP A C 2
ATOM 2698 O O . ASP A 1 17 ? -2.945 6.797 -19.123 1.00 10.00 17 ASP A O 2
ATOM 2707 N N . LYS A 1 18 ? -3.567 5.575 -17.343 1.00 10.00 18 LYS A N 2
ATOM 2708 C CA . LYS A 1 18 ? -3.796 6.723 -16.480 1.00 10.00 18 LYS A CA 2
ATOM 2709 C C . LYS A 1 18 ? -2.588 6.921 -15.556 1.00 10.00 18 LYS A C 2
ATOM 2710 O O . LYS A 1 18 ? -1.947 5.957 -15.139 1.00 10.00 18 LYS A O 2
ATOM 2729 N N . PRO A 1 19 ? -2.249 8.178 -15.235 1.00 10.00 19 PRO A N 2
ATOM 2730 C CA . PRO A 1 19 ? -1.073 8.490 -14.412 1.00 10.00 19 PRO A CA 2
ATOM 2731 C C . PRO A 1 19 ? -1.238 8.289 -12.904 1.00 10.00 19 PRO A C 2
ATOM 2732 O O . PRO A 1 19 ? -1.427 9.253 -12.159 1.00 10.00 19 PRO A O 2
ATOM 2743 N N . VAL A 1 20 ? -1.159 7.040 -12.452 1.00 10.00 20 VAL A N 2
ATOM 2744 C CA . VAL A 1 20 ? -1.219 6.735 -11.023 1.00 10.00 20 VAL A CA 2
ATOM 2745 C C . VAL A 1 20 ? -0.379 5.500 -10.713 1.00 10.00 20 VAL A C 2
ATOM 2746 O O . VAL A 1 20 ? -0.286 4.575 -11.523 1.00 10.00 20 VAL A O 2
ATOM 2759 N N . SER A 1 21 ? 0.252 5.514 -9.556 1.00 10.00 21 SER A N 2
ATOM 2760 C CA . SER A 1 21 ? 1.072 4.403 -9.106 1.00 10.00 21 SER A CA 2
ATOM 2761 C C . SER A 1 21 ? 0.532 3.895 -7.777 1.00 10.00 21 SER A C 2
ATOM 2762 O O . SER A 1 21 ? -0.200 4.617 -7.096 1.00 10.00 21 SER A O 2
ATOM 2770 N N . PHE A 1 22 ? 0.896 2.685 -7.387 1.00 10.00 22 PHE A N 2
ATOM 2771 C CA . PHE A 1 22 ? 0.416 2.146 -6.131 1.00 10.00 22 PHE A CA 2
ATOM 2772 C C . PHE A 1 22 ? 1.548 2.104 -5.101 1.00 10.00 22 PHE A C 2
ATOM 2773 O O . PHE A 1 22 ? 2.732 2.142 -5.443 1.00 10.00 22 PHE A O 2
ATOM 2790 N N . HIS A 1 23 ? 1.146 2.132 -3.843 1.00 10.00 23 HIS A N 2
ATOM 2791 C CA . HIS A 1 23 ? 2.060 2.121 -2.683 1.00 10.00 23 HIS A CA 2
ATOM 2792 C C . HIS A 1 23 ? 1.370 1.473 -1.518 1.00 10.00 23 HIS A C 2
ATOM 2793 O O . HIS A 1 23 ? 0.227 1.121 -1.629 1.00 10.00 23 HIS A O 2
ATOM 2808 N N . LYS A 1 24 ? 2.048 1.333 -0.402 1.00 10.00 24 LYS A N 2
ATOM 2809 C CA . LYS A 1 24 ? 1.441 0.742 0.774 1.00 10.00 24 LYS A CA 2
ATOM 2810 C C . LYS A 1 24 ? 1.337 1.806 1.873 1.00 10.00 24 LYS A C 2
ATOM 2811 O O . LYS A 1 24 ? 1.926 2.879 1.741 1.00 10.00 24 LYS A O 2
ATOM 2830 N N . PHE A 1 25 ? 0.577 1.536 2.931 1.00 10.00 25 PHE A N 2
ATOM 2831 C CA . PHE A 1 25 ? 0.441 2.495 4.039 1.00 10.00 25 PHE A CA 2
ATOM 2832 C C . PHE A 1 25 ? 1.790 2.789 4.691 1.00 10.00 25 PHE A C 2
ATOM 2833 O O . PHE A 1 25 ? 2.722 1.984 4.600 1.00 10.00 25 PHE A O 2
ATOM 2850 N N . PRO A 1 26 ? 1.906 3.952 5.358 1.00 10.00 26 PRO A N 2
ATOM 2851 C CA . PRO A 1 26 ? 3.118 4.335 6.091 1.00 10.00 26 PRO A CA 2
ATOM 2852 C C . PRO A 1 26 ? 3.275 3.464 7.338 1.00 10.00 26 PRO A C 2
ATOM 2853 O O . PRO A 1 26 ? 3.079 3.920 8.467 1.00 10.00 26 PRO A O 2
ATOM 2864 N N . LEU A 1 27 ? 3.637 2.211 7.123 1.00 10.00 27 LEU A N 2
ATOM 2865 C CA . LEU A 1 27 ? 3.775 1.250 8.202 1.00 10.00 27 LEU A CA 2
ATOM 2866 C C . LEU A 1 27 ? 4.918 1.618 9.120 1.00 10.00 27 LEU A C 2
ATOM 2867 O O . LEU A 1 27 ? 4.951 1.233 10.288 1.00 10.00 27 LEU A O 2
ATOM 2883 N N . THR A 1 28 ? 5.837 2.381 8.584 1.00 10.00 28 THR A N 2
ATOM 2884 C CA . THR A 1 28 ? 6.994 2.817 9.323 1.00 10.00 28 THR A CA 2
ATOM 2885 C C . THR A 1 28 ? 6.737 4.159 9.998 1.00 10.00 28 THR A C 2
ATOM 2886 O O . THR A 1 28 ? 7.631 4.751 10.605 1.00 10.00 28 THR A O 2
ATOM 2897 N N . ARG A 1 29 ? 5.500 4.629 9.901 1.00 10.00 29 ARG A N 2
ATOM 2898 C CA . ARG A 1 29 ? 5.106 5.878 10.507 1.00 10.00 29 ARG A CA 2
ATOM 2899 C C . ARG A 1 29 ? 3.656 5.753 10.960 1.00 10.00 29 ARG A C 2
ATOM 2900 O O . ARG A 1 29 ? 2.780 6.442 10.450 1.00 10.00 29 ARG A O 2
ATOM 2921 N N . PRO A 1 30 ? 3.395 4.841 11.920 1.00 10.00 30 PRO A N 2
ATOM 2922 C CA . PRO A 1 30 ? 2.051 4.563 12.432 1.00 10.00 30 PRO A CA 2
ATOM 2923 C C . PRO A 1 30 ? 1.222 5.802 12.752 1.00 10.00 30 PRO A C 2
ATOM 2924 O O . PRO A 1 30 ? 0.092 5.904 12.308 1.00 10.00 30 PRO A O 2
ATOM 2935 N N . SER A 1 31 ? 1.762 6.729 13.542 1.00 10.00 31 SER A N 2
ATOM 2936 C CA . SER A 1 31 ? 1.024 7.946 13.885 1.00 10.00 31 SER A CA 2
ATOM 2937 C C . SER A 1 31 ? 0.474 8.589 12.615 1.00 10.00 31 SER A C 2
ATOM 2938 O O . SER A 1 31 ? -0.717 8.875 12.514 1.00 10.00 31 SER A O 2
ATOM 2946 N N . LEU A 1 32 ? 1.335 8.724 11.620 1.00 10.00 32 LEU A N 2
ATOM 2947 C CA . LEU A 1 32 ? 0.945 9.298 10.348 1.00 10.00 32 LEU A CA 2
ATOM 2948 C C . LEU A 1 32 ? -0.048 8.359 9.669 1.00 10.00 32 LEU A C 2
ATOM 2949 O O . LEU A 1 32 ? -1.036 8.798 9.085 1.00 10.00 32 LEU A O 2
ATOM 2965 N N . CYS A 1 33 ? 0.170 7.063 9.850 1.00 10.00 33 CYS A N 2
ATOM 2966 C CA . CYS A 1 33 ? -0.685 6.047 9.258 1.00 10.00 33 CYS A CA 2
ATOM 2967 C C . CYS A 1 33 ? -2.092 6.236 9.763 1.00 10.00 33 CYS A C 2
ATOM 2968 O O . CYS A 1 33 ? -3.077 6.122 9.035 1.00 10.00 33 CYS A O 2
ATOM 2976 N N . LYS A 1 34 ? -2.133 6.607 11.017 1.00 10.00 34 LYS A N 2
ATOM 2977 C CA . LYS A 1 34 ? -3.348 6.776 11.743 1.00 10.00 34 LYS A CA 2
ATOM 2978 C C . LYS A 1 34 ? -4.180 7.939 11.226 1.00 10.00 34 LYS A C 2
ATOM 2979 O O . LYS A 1 34 ? -5.410 7.843 11.206 1.00 10.00 34 LYS A O 2
ATOM 2998 N N . GLU A 1 35 ? -3.561 9.022 10.751 1.00 10.00 35 GLU A N 2
ATOM 2999 C CA . GLU A 1 35 ? -4.396 10.118 10.279 1.00 10.00 35 GLU A CA 2
ATOM 3000 C C . GLU A 1 35 ? -5.040 9.731 8.973 1.00 10.00 35 GLU A C 2
ATOM 3001 O O . GLU A 1 35 ? -6.074 10.280 8.606 1.00 10.00 35 GLU A O 2
ATOM 3013 N N . TRP A 1 36 ? -4.449 8.764 8.272 1.00 10.00 36 TRP A N 2
ATOM 3014 C CA . TRP A 1 36 ? -5.031 8.315 7.028 1.00 10.00 36 TRP A CA 2
ATOM 3015 C C . TRP A 1 36 ? -6.398 7.749 7.340 1.00 10.00 36 TRP A C 2
ATOM 3016 O O . TRP A 1 36 ? -7.343 7.941 6.583 1.00 10.00 36 TRP A O 2
ATOM 3037 N N . GLU A 1 37 ? -6.510 7.139 8.522 1.00 10.00 37 GLU A N 2
ATOM 3038 C CA . GLU A 1 37 ? -7.769 6.571 8.961 1.00 10.00 37 GLU A CA 2
ATOM 3039 C C . GLU A 1 37 ? -8.784 7.703 9.097 1.00 10.00 37 GLU A C 2
ATOM 3040 O O . GLU A 1 37 ? -9.946 7.567 8.715 1.00 10.00 37 GLU A O 2
ATOM 3052 N N . ALA A 1 38 ? -8.291 8.854 9.567 1.00 10.00 38 ALA A N 2
ATOM 3053 C CA . ALA A 1 38 ? -9.109 10.037 9.770 1.00 10.00 38 ALA A CA 2
ATOM 3054 C C . ALA A 1 38 ? -9.668 10.541 8.450 1.00 10.00 38 ALA A C 2
ATOM 3055 O O . ALA A 1 38 ? -10.729 11.166 8.409 1.00 10.00 38 ALA A O 2
ATOM 3062 N N . ALA A 1 39 ? -8.958 10.249 7.368 1.00 10.00 39 ALA A N 2
ATOM 3063 C CA . ALA A 1 39 ? -9.390 10.670 6.054 1.00 10.00 39 ALA A CA 2
ATOM 3064 C C . ALA A 1 39 ? -10.397 9.672 5.502 1.00 10.00 39 ALA A C 2
ATOM 3065 O O . ALA A 1 39 ? -11.273 10.020 4.710 1.00 10.00 39 ALA A O 2
ATOM 3072 N N . VAL A 1 40 ? -10.290 8.423 5.951 1.00 10.00 40 VAL A N 2
ATOM 3073 C CA . VAL A 1 40 ? -11.204 7.378 5.514 1.00 10.00 40 VAL A CA 2
ATOM 3074 C C . VAL A 1 40 ? -12.411 7.354 6.449 1.00 10.00 40 VAL A C 2
ATOM 3075 O O . VAL A 1 40 ? -12.803 6.311 6.976 1.00 10.00 40 VAL A O 2
ATOM 3088 N N . ARG A 1 41 ? -12.981 8.529 6.648 1.00 10.00 41 ARG A N 2
ATOM 3089 C CA . ARG A 1 41 ? -14.137 8.731 7.530 1.00 10.00 41 ARG A CA 2
ATOM 3090 C C . ARG A 1 41 ? -15.420 8.106 6.983 1.00 10.00 41 ARG A C 2
ATOM 3091 O O . ARG A 1 41 ? -16.513 8.401 7.461 1.00 10.00 41 ARG A O 2
ATOM 3112 N N . ARG A 1 42 ? -15.283 7.261 5.983 1.00 10.00 42 ARG A N 2
ATOM 3113 C CA . ARG A 1 42 ? -16.424 6.610 5.363 1.00 10.00 42 ARG A CA 2
ATOM 3114 C C . ARG A 1 42 ? -16.752 5.306 6.048 1.00 10.00 42 ARG A C 2
ATOM 3115 O O . ARG A 1 42 ? -15.884 4.679 6.658 1.00 10.00 42 ARG A O 2
ATOM 3136 N N . LYS A 1 43 ? -18.012 4.906 5.960 1.00 10.00 43 LYS A N 2
ATOM 3137 C CA . LYS A 1 43 ? -18.402 3.622 6.480 1.00 10.00 43 LYS A CA 2
ATOM 3138 C C . LYS A 1 43 ? -17.844 2.586 5.525 1.00 10.00 43 LYS A C 2
ATOM 3139 O O . LYS A 1 43 ? -17.485 2.920 4.391 1.00 10.00 43 LYS A O 2
ATOM 3158 N N . ASN A 1 44 ? -17.791 1.351 5.964 1.00 10.00 44 ASN A N 2
ATOM 3159 C CA . ASN A 1 44 ? -17.304 0.258 5.160 1.00 10.00 44 ASN A CA 2
ATOM 3160 C C . ASN A 1 44 ? -15.838 0.479 4.786 1.00 10.00 44 ASN A C 2
ATOM 3161 O O . ASN A 1 44 ? -15.410 0.051 3.719 1.00 10.00 44 ASN A O 2
ATOM 3172 N N . PHE A 1 45 ? -15.113 1.214 5.655 1.00 10.00 45 PHE A N 2
ATOM 3173 C CA . PHE A 1 45 ? -13.675 1.489 5.494 1.00 10.00 45 PHE A CA 2
ATOM 3174 C C . PHE A 1 45 ? -12.978 0.337 4.756 1.00 10.00 45 PHE A C 2
ATOM 3175 O O . PHE A 1 45 ? -13.023 -0.817 5.190 1.00 10.00 45 PHE A O 2
ATOM 3192 N N . LYS A 1 46 ? -12.373 0.681 3.616 1.00 10.00 46 LYS A N 2
ATOM 3193 C CA . LYS A 1 46 ? -11.658 -0.265 2.755 1.00 10.00 46 LYS A CA 2
ATOM 3194 C C . LYS A 1 46 ? -10.539 -1.005 3.510 1.00 10.00 46 LYS A C 2
ATOM 3195 O O . LYS A 1 46 ? -10.362 -0.801 4.702 1.00 10.00 46 LYS A O 2
ATOM 3214 N N . PRO A 1 47 ? -9.766 -1.891 2.845 1.00 10.00 47 PRO A N 2
ATOM 3215 C CA . PRO A 1 47 ? -8.701 -2.630 3.518 1.00 10.00 47 PRO A CA 2
ATOM 3216 C C . PRO A 1 47 ? -7.748 -1.731 4.295 1.00 10.00 47 PRO A C 2
ATOM 3217 O O . PRO A 1 47 ? -7.602 -0.539 4.017 1.00 10.00 47 PRO A O 2
ATOM 3228 N N . THR A 1 48 ? -7.067 -2.347 5.238 1.00 10.00 48 THR A N 2
ATOM 3229 C CA . THR A 1 48 ? -6.177 -1.654 6.145 1.00 10.00 48 THR A CA 2
ATOM 3230 C C . THR A 1 48 ? -4.820 -1.352 5.550 1.00 10.00 48 THR A C 2
ATOM 3231 O O . THR A 1 48 ? -4.557 -1.659 4.400 1.00 10.00 48 THR A O 2
ATOM 3242 N N . LYS A 1 49 ? -3.957 -0.797 6.394 1.00 10.00 49 LYS A N 2
ATOM 3243 C CA . LYS A 1 49 ? -2.587 -0.420 6.049 1.00 10.00 49 LYS A CA 2
ATOM 3244 C C . LYS A 1 49 ? -1.808 -1.498 5.300 1.00 10.00 49 LYS A C 2
ATOM 3245 O O . LYS A 1 49 ? -0.748 -1.216 4.742 1.00 10.00 49 LYS A O 2
ATOM 3264 N N . TYR A 1 50 ? -2.292 -2.728 5.292 1.00 10.00 50 TYR A N 2
ATOM 3265 C CA . TYR A 1 50 ? -1.583 -3.762 4.581 1.00 10.00 50 TYR A CA 2
ATOM 3266 C C . TYR A 1 50 ? -1.878 -3.673 3.095 1.00 10.00 50 TYR A C 2
ATOM 3267 O O . TYR A 1 50 ? -1.068 -4.094 2.274 1.00 10.00 50 TYR A O 2
ATOM 3285 N N . SER A 1 51 ? -3.037 -3.142 2.737 1.00 10.00 51 SER A N 2
ATOM 3286 C CA . SER A 1 51 ? -3.361 -3.013 1.338 1.00 10.00 51 SER A CA 2
ATOM 3287 C C . SER A 1 51 ? -2.551 -1.865 0.738 1.00 10.00 51 SER A C 2
ATOM 3288 O O . SER A 1 51 ? -1.877 -1.125 1.460 1.00 10.00 51 SER A O 2
ATOM 3296 N N . SER A 1 52 ? -2.601 -1.724 -0.567 1.00 10.00 52 SER A N 2
ATOM 3297 C CA . SER A 1 52 ? -1.840 -0.700 -1.240 1.00 10.00 52 SER A CA 2
ATOM 3298 C C . SER A 1 52 ? -2.750 0.430 -1.754 1.00 10.00 52 SER A C 2
ATOM 3299 O O . SER A 1 52 ? -3.873 0.189 -2.199 1.00 10.00 52 SER A O 2
ATOM 3307 N N . ILE A 1 53 ? -2.233 1.661 -1.680 1.00 10.00 53 ILE A N 2
ATOM 3308 C CA . ILE A 1 53 ? -2.960 2.870 -2.055 1.00 10.00 53 ILE A CA 2
ATOM 3309 C C . ILE A 1 53 ? -2.347 3.455 -3.333 1.00 10.00 53 ILE A C 2
ATOM 3310 O O . ILE A 1 53 ? -1.251 3.073 -3.699 1.00 10.00 53 ILE A O 2
ATOM 3326 N N . CYS A 1 54 ? -3.028 4.385 -3.999 1.00 10.00 54 CYS A N 2
ATOM 3327 C CA . CYS A 1 54 ? -2.519 4.952 -5.239 1.00 10.00 54 CYS A CA 2
ATOM 3328 C C . CYS A 1 54 ? -2.199 6.460 -5.121 1.00 10.00 54 CYS A C 2
ATOM 3329 O O . CYS A 1 54 ? -2.714 7.150 -4.242 1.00 10.00 54 CYS A O 2
ATOM 3336 N N . SER A 1 55 ? -1.319 6.924 -6.024 1.00 10.00 55 SER A N 2
ATOM 3337 C CA . SER A 1 55 ? -0.794 8.309 -6.074 1.00 10.00 55 SER A CA 2
ATOM 3338 C C . SER A 1 55 ? -1.822 9.407 -5.818 1.00 10.00 55 SER A C 2
ATOM 3339 O O . SER A 1 55 ? -1.702 10.138 -4.843 1.00 10.00 55 SER A O 2
ATOM 3347 N N . GLU A 1 56 ? -2.761 9.532 -6.751 1.00 10.00 56 GLU A N 2
ATOM 3348 C CA . GLU A 1 56 ? -3.873 10.502 -6.745 1.00 10.00 56 GLU A CA 2
ATOM 3349 C C . GLU A 1 56 ? -4.365 10.950 -5.362 1.00 10.00 56 GLU A C 2
ATOM 3350 O O . GLU A 1 56 ? -4.890 12.047 -5.224 1.00 10.00 56 GLU A O 2
ATOM 3362 N N . HIS A 1 57 ? -4.210 10.117 -4.353 1.00 10.00 57 HIS A N 2
ATOM 3363 C CA . HIS A 1 57 ? -4.689 10.450 -3.018 1.00 10.00 57 HIS A CA 2
ATOM 3364 C C . HIS A 1 57 ? -3.736 11.356 -2.238 1.00 10.00 57 HIS A C 2
ATOM 3365 O O . HIS A 1 57 ? -4.146 11.976 -1.254 1.00 10.00 57 HIS A O 2
ATOM 3379 N N . PHE A 1 58 ? -2.486 11.460 -2.667 1.00 10.00 58 PHE A N 2
ATOM 3380 C CA . PHE A 1 58 ? -1.526 12.311 -1.976 1.00 10.00 58 PHE A CA 2
ATOM 3381 C C . PHE A 1 58 ? -0.841 13.235 -2.950 1.00 10.00 58 PHE A C 2
ATOM 3382 O O . PHE A 1 58 ? -0.886 13.037 -4.163 1.00 10.00 58 PHE A O 2
ATOM 3399 N N . THR A 1 59 ? -0.210 14.248 -2.403 1.00 10.00 59 THR A N 2
ATOM 3400 C CA . THR A 1 59 ? 0.528 15.195 -3.188 1.00 10.00 59 THR A CA 2
ATOM 3401 C C . THR A 1 59 ? 1.873 14.604 -3.530 1.00 10.00 59 THR A C 2
ATOM 3402 O O . THR A 1 59 ? 2.411 13.804 -2.766 1.00 10.00 59 THR A O 2
ATOM 3413 N N . PRO A 1 60 ? 2.411 14.956 -4.698 1.00 10.00 60 PRO A N 2
ATOM 3414 C CA . PRO A 1 60 ? 3.721 14.497 -5.157 1.00 10.00 60 PRO A CA 2
ATOM 3415 C C . PRO A 1 60 ? 4.763 14.618 -4.061 1.00 10.00 60 PRO A C 2
ATOM 3416 O O . PRO A 1 60 ? 5.654 13.786 -3.928 1.00 10.00 60 PRO A O 2
ATOM 3427 N N . ASP A 1 61 ? 4.607 15.659 -3.262 1.00 10.00 61 ASP A N 2
ATOM 3428 C CA . ASP A 1 61 ? 5.510 15.925 -2.149 1.00 10.00 61 ASP A CA 2
ATOM 3429 C C . ASP A 1 61 ? 5.532 14.756 -1.175 1.00 10.00 61 ASP A C 2
ATOM 3430 O O . ASP A 1 61 ? 6.591 14.329 -0.739 1.00 10.00 61 ASP A O 2
ATOM 3439 N N . SER A 1 62 ? 4.352 14.239 -0.851 1.00 10.00 62 SER A N 2
ATOM 3440 C CA . SER A 1 62 ? 4.218 13.139 0.104 1.00 10.00 62 SER A CA 2
ATOM 3441 C C . SER A 1 62 ? 4.208 11.786 -0.589 1.00 10.00 62 SER A C 2
ATOM 3442 O O . SER A 1 62 ? 4.077 10.759 0.058 1.00 10.00 62 SER A O 2
ATOM 3450 N N . PHE A 1 63 ? 4.344 11.818 -1.898 1.00 10.00 63 PHE A N 2
ATOM 3451 C CA . PHE A 1 63 ? 4.313 10.627 -2.754 1.00 10.00 63 PHE A CA 2
ATOM 3452 C C . PHE A 1 63 ? 4.873 9.335 -2.114 1.00 10.00 63 PHE A C 2
ATOM 3453 O O . PHE A 1 63 ? 4.127 8.370 -1.948 1.00 10.00 63 PHE A O 2
ATOM 3470 N N . LYS A 1 64 ? 6.167 9.303 -1.767 1.00 10.00 64 LYS A N 2
ATOM 3471 C CA . LYS A 1 64 ? 6.776 8.085 -1.194 1.00 10.00 64 LYS A CA 2
ATOM 3472 C C . LYS A 1 64 ? 8.233 8.332 -0.781 1.00 10.00 64 LYS A C 2
ATOM 3473 O O . LYS A 1 64 ? 8.533 9.331 -0.143 1.00 10.00 64 LYS A O 2
ATOM 3492 N N . ARG A 1 65 ? 9.139 7.420 -1.145 1.00 10.00 65 ARG A N 2
ATOM 3493 C CA . ARG A 1 65 ? 10.559 7.561 -0.801 1.00 10.00 65 ARG A CA 2
ATOM 3494 C C . ARG A 1 65 ? 11.201 8.740 -1.534 1.00 10.00 65 ARG A C 2
ATOM 3495 O O . ARG A 1 65 ? 12.312 9.148 -1.215 1.00 10.00 65 ARG A O 2
ATOM 3516 N N . GLU A 1 66 ? 10.485 9.287 -2.507 1.00 10.00 66 GLU A N 2
ATOM 3517 C CA . GLU A 1 66 ? 10.953 10.440 -3.269 1.00 10.00 66 GLU A CA 2
ATOM 3518 C C . GLU A 1 66 ? 10.467 11.733 -2.604 1.00 10.00 66 GLU A C 2
ATOM 3519 O O . GLU A 1 66 ? 10.604 12.825 -3.160 1.00 10.00 66 GLU A O 2
ATOM 3531 N N . SER A 1 67 ? 9.874 11.584 -1.415 1.00 10.00 67 SER A N 2
ATOM 3532 C CA . SER A 1 67 ? 9.325 12.696 -0.650 1.00 10.00 67 SER A CA 2
ATOM 3533 C C . SER A 1 67 ? 10.430 13.554 -0.007 1.00 10.00 67 SER A C 2
ATOM 3534 O O . SER A 1 67 ? 11.171 14.248 -0.703 1.00 10.00 67 SER A O 2
ATOM 3542 N N . ASN A 1 68 ? 10.531 13.506 1.314 1.00 10.00 68 ASN A N 2
ATOM 3543 C CA . ASN A 1 68 ? 11.518 14.289 2.038 1.00 10.00 68 ASN A CA 2
ATOM 3544 C C . ASN A 1 68 ? 12.860 13.578 2.086 1.00 10.00 68 ASN A C 2
ATOM 3545 O O . ASN A 1 68 ? 13.802 13.947 1.380 1.00 10.00 68 ASN A O 2
ATOM 3556 N N . ASN A 1 69 ? 12.932 12.547 2.910 1.00 10.00 69 ASN A N 2
ATOM 3557 C CA . ASN A 1 69 ? 14.158 11.783 3.077 1.00 10.00 69 ASN A CA 2
ATOM 3558 C C . ASN A 1 69 ? 14.057 10.430 2.375 1.00 10.00 69 ASN A C 2
ATOM 3559 O O . ASN A 1 69 ? 14.775 10.166 1.415 1.00 10.00 69 ASN A O 2
ATOM 3570 N N . LYS A 1 70 ? 13.168 9.578 2.866 1.00 10.00 70 LYS A N 2
ATOM 3571 C CA . LYS A 1 70 ? 12.979 8.261 2.297 1.00 10.00 70 LYS A CA 2
ATOM 3572 C C . LYS A 1 70 ? 11.519 7.826 2.418 1.00 10.00 70 LYS A C 2
ATOM 3573 O O . LYS A 1 70 ? 11.162 6.723 2.015 1.00 10.00 70 LYS A O 2
ATOM 3592 N N . LEU A 1 71 ? 10.681 8.694 2.982 1.00 10.00 71 LEU A N 2
ATOM 3593 C CA . LEU A 1 71 ? 9.263 8.391 3.142 1.00 10.00 71 LEU A CA 2
ATOM 3594 C C . LEU A 1 71 ? 8.426 9.666 3.082 1.00 10.00 71 LEU A C 2
ATOM 3595 O O . LEU A 1 71 ? 8.975 10.768 3.009 1.00 10.00 71 LEU A O 2
ATOM 3611 N N . LEU A 1 72 ? 7.102 9.503 3.123 1.00 10.00 72 LEU A N 2
ATOM 3612 C CA . LEU A 1 72 ? 6.168 10.630 3.049 1.00 10.00 72 LEU A CA 2
ATOM 3613 C C . LEU A 1 72 ? 6.354 11.593 4.211 1.00 10.00 72 LEU A C 2
ATOM 3614 O O . LEU A 1 72 ? 6.997 11.266 5.207 1.00 10.00 72 LEU A O 2
ATOM 3630 N N . LYS A 1 73 ? 5.755 12.769 4.085 1.00 10.00 73 LYS A N 2
ATOM 3631 C CA . LYS A 1 73 ? 5.836 13.761 5.141 1.00 10.00 73 LYS A CA 2
ATOM 3632 C C . LYS A 1 73 ? 4.887 13.381 6.265 1.00 10.00 73 LYS A C 2
ATOM 3633 O O . LYS A 1 73 ? 3.695 13.195 6.052 1.00 10.00 73 LYS A O 2
ATOM 3652 N N . GLU A 1 74 ? 5.454 13.220 7.442 1.00 10.00 74 GLU A N 2
ATOM 3653 C CA . GLU A 1 74 ? 4.723 12.866 8.655 1.00 10.00 74 GLU A CA 2
ATOM 3654 C C . GLU A 1 74 ? 3.498 13.754 8.887 1.00 10.00 74 GLU A C 2
ATOM 3655 O O . GLU A 1 74 ? 2.532 13.349 9.526 1.00 10.00 74 GLU A O 2
ATOM 3667 N N . ASN A 1 75 ? 3.562 14.969 8.396 1.00 10.00 75 ASN A N 2
ATOM 3668 C CA . ASN A 1 75 ? 2.458 15.912 8.538 1.00 10.00 75 ASN A CA 2
ATOM 3669 C C . ASN A 1 75 ? 1.571 15.963 7.295 1.00 10.00 75 ASN A C 2
ATOM 3670 O O . ASN A 1 75 ? 0.828 16.925 7.088 1.00 10.00 75 ASN A O 2
ATOM 3681 N N . ALA A 1 76 ? 1.660 14.941 6.469 1.00 10.00 76 ALA A N 2
ATOM 3682 C CA . ALA A 1 76 ? 0.861 14.869 5.246 1.00 10.00 76 ALA A CA 2
ATOM 3683 C C . ALA A 1 76 ? 0.039 13.590 5.180 1.00 10.00 76 ALA A C 2
ATOM 3684 O O . ALA A 1 76 ? 0.563 12.483 5.309 1.00 10.00 76 ALA A O 2
ATOM 3691 N N . VAL A 1 77 ? -1.251 13.758 4.944 1.00 10.00 77 VAL A N 2
ATOM 3692 C CA . VAL A 1 77 ? -2.177 12.643 4.855 1.00 10.00 77 VAL A CA 2
ATOM 3693 C C . VAL A 1 77 ? -3.107 12.823 3.648 1.00 10.00 77 VAL A C 2
ATOM 3694 O O . VAL A 1 77 ? -3.547 13.938 3.360 1.00 10.00 77 VAL A O 2
ATOM 3707 N N . PRO A 1 78 ? -3.374 11.726 2.912 1.00 10.00 78 PRO A N 2
ATOM 3708 C CA . PRO A 1 78 ? -4.235 11.710 1.720 1.00 10.00 78 PRO A CA 2
ATOM 3709 C C . PRO A 1 78 ? -5.573 12.404 1.928 1.00 10.00 78 PRO A C 2
ATOM 3710 O O . PRO A 1 78 ? -6.496 11.840 2.509 1.00 10.00 78 PRO A O 2
ATOM 3721 N N . THR A 1 79 ? -5.669 13.626 1.436 1.00 10.00 79 THR A N 2
ATOM 3722 C CA . THR A 1 79 ? -6.886 14.410 1.556 1.00 10.00 79 THR A CA 2
ATOM 3723 C C . THR A 1 79 ? -7.617 14.463 0.212 1.00 10.00 79 THR A C 2
ATOM 3724 O O . THR A 1 79 ? -8.790 14.816 0.138 1.00 10.00 79 THR A O 2
ATOM 3735 N N . ILE A 1 80 ? -6.901 14.072 -0.837 1.00 10.00 80 ILE A N 2
ATOM 3736 C CA . ILE A 1 80 ? -7.423 14.082 -2.207 1.00 10.00 80 ILE A CA 2
ATOM 3737 C C . ILE A 1 80 ? -8.436 12.952 -2.452 1.00 10.00 80 ILE A C 2
ATOM 3738 O O . ILE A 1 80 ? -8.871 12.744 -3.584 1.00 10.00 80 ILE A O 2
ATOM 3754 N N . PHE A 1 81 ? -8.784 12.210 -1.397 1.00 10.00 81 PHE A N 2
ATOM 3755 C CA . PHE A 1 81 ? -9.737 11.096 -1.502 1.00 10.00 81 PHE A CA 2
ATOM 3756 C C . PHE A 1 81 ? -10.971 11.470 -2.319 1.00 10.00 81 PHE A C 2
ATOM 3757 O O . PHE A 1 81 ? -11.201 10.904 -3.388 1.00 10.00 81 PHE A O 2
ATOM 3774 N N . LEU A 1 82 ? -11.746 12.425 -1.826 1.00 10.00 82 LEU A N 2
ATOM 3775 C CA . LEU A 1 82 ? -12.953 12.866 -2.509 1.00 10.00 82 LEU A CA 2
ATOM 3776 C C . LEU A 1 82 ? -13.395 14.210 -1.949 1.00 10.00 82 LEU A C 2
ATOM 3777 O O . LEU A 1 82 ? -12.891 14.648 -0.916 1.00 10.00 82 LEU A O 2
ATOM 3793 N N . GLU A 1 83 ? -14.322 14.863 -2.639 1.00 10.00 83 GLU A N 2
ATOM 3794 C CA . GLU A 1 83 ? -14.843 16.147 -2.198 1.00 10.00 83 GLU A CA 2
ATOM 3795 C C . GLU A 1 83 ? -15.647 15.958 -0.918 1.00 10.00 83 GLU A C 2
ATOM 3796 O O . GLU A 1 83 ? -15.470 16.688 0.058 1.00 10.00 83 GLU A O 2
ATOM 3808 N N . LEU A 1 84 ? -16.522 14.962 -0.931 1.00 10.00 84 LEU A N 2
ATOM 3809 C CA . LEU A 1 84 ? -17.353 14.654 0.220 1.00 10.00 84 LEU A CA 2
ATOM 3810 C C . LEU A 1 84 ? -17.783 13.188 0.192 1.00 10.00 84 LEU A C 2
ATOM 3811 O O . LEU A 1 84 ? -17.281 12.374 0.965 1.00 10.00 84 LEU A O 2
ATOM 3827 N N . VAL A 1 85 ? -18.697 12.862 -0.712 1.00 10.00 85 VAL A N 2
ATOM 3828 C CA . VAL A 1 85 ? -19.214 11.507 -0.838 1.00 10.00 85 VAL A CA 2
ATOM 3829 C C . VAL A 1 85 ? -19.368 11.128 -2.310 1.00 10.00 85 VAL A C 2
ATOM 3830 O O . VAL A 1 85 ? -19.556 11.997 -3.163 1.00 10.00 85 VAL A O 2
ATOM 3843 N N . PRO A 1 86 ? -19.256 9.829 -2.626 1.00 10.00 86 PRO A N 2
ATOM 3844 C CA . PRO A 1 86 ? -19.406 9.315 -3.999 1.00 10.00 86 PRO A CA 2
ATOM 3845 C C . PRO A 1 86 ? -20.745 9.685 -4.625 1.00 10.00 86 PRO A C 2
ATOM 3846 O O . PRO A 1 86 ? -21.778 9.682 -3.950 1.00 10.00 86 PRO A O 2
ATOM 3857 N N . ARG A 1 87 ? -20.704 10.006 -5.919 1.00 10.00 87 ARG A N 2
ATOM 3858 C CA . ARG A 1 87 ? -21.896 10.364 -6.686 1.00 10.00 87 ARG A CA 2
ATOM 3859 C C . ARG A 1 87 ? -22.586 11.586 -6.096 1.00 10.00 87 ARG A C 2
ATOM 3860 O O . ARG A 1 87 ? -23.681 11.434 -5.508 1.00 10.00 87 ARG A O 2
ATOM 4895 N N . MET A 1 1 ? -6.134 -1.168 -1.609 1.00 10.00 1 MET A N 3
ATOM 4896 C CA . MET A 1 1 ? -5.711 -2.455 -2.209 1.00 10.00 1 MET A CA 3
ATOM 4897 C C . MET A 1 1 ? -5.775 -2.365 -3.723 1.00 10.00 1 MET A C 3
ATOM 4898 O O . MET A 1 1 ? -5.964 -1.285 -4.269 1.00 10.00 1 MET A O 3
ATOM 4914 N N . VAL A 1 2 ? -5.632 -3.495 -4.398 1.00 10.00 2 VAL A N 3
ATOM 4915 C CA . VAL A 1 2 ? -5.665 -3.510 -5.851 1.00 10.00 2 VAL A CA 3
ATOM 4916 C C . VAL A 1 2 ? -7.070 -3.312 -6.392 1.00 10.00 2 VAL A C 3
ATOM 4917 O O . VAL A 1 2 ? -7.270 -2.491 -7.281 1.00 10.00 2 VAL A O 3
ATOM 4930 N N . GLN A 1 3 ? -8.043 -4.055 -5.855 1.00 10.00 3 GLN A N 3
ATOM 4931 C CA . GLN A 1 3 ? -9.433 -3.940 -6.304 1.00 10.00 3 GLN A CA 3
ATOM 4932 C C . GLN A 1 3 ? -9.893 -2.486 -6.247 1.00 10.00 3 GLN A C 3
ATOM 4933 O O . GLN A 1 3 ? -10.700 -2.045 -7.062 1.00 10.00 3 GLN A O 3
ATOM 4947 N N . SER A 1 4 ? -9.355 -1.753 -5.279 1.00 10.00 4 SER A N 3
ATOM 4948 C CA . SER A 1 4 ? -9.670 -0.351 -5.088 1.00 10.00 4 SER A CA 3
ATOM 4949 C C . SER A 1 4 ? -8.802 0.194 -3.961 1.00 10.00 4 SER A C 3
ATOM 4950 O O . SER A 1 4 ? -8.372 -0.559 -3.080 1.00 10.00 4 SER A O 3
ATOM 4958 N N . CYS A 1 5 ? -8.558 1.488 -3.971 1.00 10.00 5 CYS A N 3
ATOM 4959 C CA . CYS A 1 5 ? -7.741 2.105 -2.943 1.00 10.00 5 CYS A CA 3
ATOM 4960 C C . CYS A 1 5 ? -8.542 2.252 -1.657 1.00 10.00 5 CYS A C 3
ATOM 4961 O O . CYS A 1 5 ? -9.748 2.012 -1.644 1.00 10.00 5 CYS A O 3
ATOM 4968 N N . SER A 1 6 ? -7.866 2.643 -0.585 1.00 10.00 6 SER A N 3
ATOM 4969 C CA . SER A 1 6 ? -8.494 2.817 0.720 1.00 10.00 6 SER A CA 3
ATOM 4970 C C . SER A 1 6 ? -9.375 4.069 0.768 1.00 10.00 6 SER A C 3
ATOM 4971 O O . SER A 1 6 ? -9.899 4.433 1.818 1.00 10.00 6 SER A O 3
ATOM 4979 N N . ALA A 1 7 ? -9.519 4.728 -0.375 1.00 10.00 7 ALA A N 3
ATOM 4980 C CA . ALA A 1 7 ? -10.334 5.926 -0.476 1.00 10.00 7 ALA A CA 3
ATOM 4981 C C . ALA A 1 7 ? -11.821 5.582 -0.508 1.00 10.00 7 ALA A C 3
ATOM 4982 O O . ALA A 1 7 ? -12.218 4.445 -0.257 1.00 10.00 7 ALA A O 3
ATOM 4989 N N . TYR A 1 8 ? -12.635 6.559 -0.864 1.00 10.00 8 TYR A N 3
ATOM 4990 C CA . TYR A 1 8 ? -14.071 6.367 -0.894 1.00 10.00 8 TYR A CA 3
ATOM 4991 C C . TYR A 1 8 ? -14.591 6.235 -2.327 1.00 10.00 8 TYR A C 3
ATOM 4992 O O . TYR A 1 8 ? -15.024 7.211 -2.935 1.00 10.00 8 TYR A O 3
ATOM 5010 N N . GLY A 1 9 ? -14.517 5.027 -2.868 1.00 10.00 9 GLY A N 3
ATOM 5011 C CA . GLY A 1 9 ? -15.030 4.790 -4.206 1.00 10.00 9 GLY A CA 3
ATOM 5012 C C . GLY A 1 9 ? -13.968 4.834 -5.286 1.00 10.00 9 GLY A C 3
ATOM 5013 O O . GLY A 1 9 ? -14.291 4.854 -6.474 1.00 10.00 9 GLY A O 3
ATOM 5017 N N . CYS A 1 10 ? -12.703 4.844 -4.892 1.00 10.00 10 CYS A N 3
ATOM 5018 C CA . CYS A 1 10 ? -11.620 4.885 -5.863 1.00 10.00 10 CYS A CA 3
ATOM 5019 C C . CYS A 1 10 ? -11.306 3.497 -6.423 1.00 10.00 10 CYS A C 3
ATOM 5020 O O . CYS A 1 10 ? -10.312 2.870 -6.045 1.00 10.00 10 CYS A O 3
ATOM 5027 N N . LYS A 1 11 ? -12.180 3.004 -7.288 1.00 10.00 11 LYS A N 3
ATOM 5028 C CA . LYS A 1 11 ? -11.989 1.703 -7.927 1.00 10.00 11 LYS A CA 3
ATOM 5029 C C . LYS A 1 11 ? -11.055 1.844 -9.127 1.00 10.00 11 LYS A C 3
ATOM 5030 O O . LYS A 1 11 ? -11.259 1.236 -10.177 1.00 10.00 11 LYS A O 3
ATOM 5049 N N . ASN A 1 12 ? -10.020 2.644 -8.945 1.00 10.00 12 ASN A N 3
ATOM 5050 C CA . ASN A 1 12 ? -9.035 2.911 -9.991 1.00 10.00 12 ASN A CA 3
ATOM 5051 C C . ASN A 1 12 ? -7.946 1.857 -10.020 1.00 10.00 12 ASN A C 3
ATOM 5052 O O . ASN A 1 12 ? -6.756 2.184 -9.986 1.00 10.00 12 ASN A O 3
ATOM 5063 N N . ARG A 1 13 ? -8.378 0.608 -10.009 1.00 10.00 13 ARG A N 3
ATOM 5064 C CA . ARG A 1 13 ? -7.488 -0.557 -10.089 1.00 10.00 13 ARG A CA 3
ATOM 5065 C C . ARG A 1 13 ? -6.339 -0.251 -11.053 1.00 10.00 13 ARG A C 3
ATOM 5066 O O . ARG A 1 13 ? -6.597 0.249 -12.148 1.00 10.00 13 ARG A O 3
ATOM 5087 N N . TYR A 1 14 ? -5.101 -0.552 -10.631 1.00 10.00 14 TYR A N 3
ATOM 5088 C CA . TYR A 1 14 ? -3.885 -0.295 -11.431 1.00 10.00 14 TYR A CA 3
ATOM 5089 C C . TYR A 1 14 ? -4.160 -0.321 -12.927 1.00 10.00 14 TYR A C 3
ATOM 5090 O O . TYR A 1 14 ? -4.388 -1.377 -13.517 1.00 10.00 14 TYR A O 3
ATOM 5108 N N . ASP A 1 15 ? -4.153 0.854 -13.518 1.00 10.00 15 ASP A N 3
ATOM 5109 C CA . ASP A 1 15 ? -4.366 1.000 -14.941 1.00 10.00 15 ASP A CA 3
ATOM 5110 C C . ASP A 1 15 ? -3.239 1.816 -15.503 1.00 10.00 15 ASP A C 3
ATOM 5111 O O . ASP A 1 15 ? -3.136 3.014 -15.269 1.00 10.00 15 ASP A O 3
ATOM 5120 N N . LYS A 1 16 ? -2.392 1.128 -16.220 1.00 10.00 16 LYS A N 3
ATOM 5121 C CA . LYS A 1 16 ? -1.227 1.707 -16.838 1.00 10.00 16 LYS A CA 3
ATOM 5122 C C . LYS A 1 16 ? -1.578 2.876 -17.758 1.00 10.00 16 LYS A C 3
ATOM 5123 O O . LYS A 1 16 ? -0.747 3.752 -17.998 1.00 10.00 16 LYS A O 3
ATOM 5142 N N . ASP A 1 17 ? -2.803 2.888 -18.270 1.00 10.00 17 ASP A N 3
ATOM 5143 C CA . ASP A 1 17 ? -3.243 3.955 -19.159 1.00 10.00 17 ASP A CA 3
ATOM 5144 C C . ASP A 1 17 ? -3.399 5.252 -18.383 1.00 10.00 17 ASP A C 3
ATOM 5145 O O . ASP A 1 17 ? -3.196 6.346 -18.912 1.00 10.00 17 ASP A O 3
ATOM 5154 N N . LYS A 1 18 ? -3.769 5.110 -17.121 1.00 10.00 18 LYS A N 3
ATOM 5155 C CA . LYS A 1 18 ? -3.949 6.249 -16.236 1.00 10.00 18 LYS A CA 3
ATOM 5156 C C . LYS A 1 18 ? -2.632 6.534 -15.506 1.00 10.00 18 LYS A C 3
ATOM 5157 O O . LYS A 1 18 ? -1.863 5.614 -15.226 1.00 10.00 18 LYS A O 3
ATOM 5176 N N . PRO A 1 19 ? -2.331 7.806 -15.210 1.00 10.00 19 PRO A N 3
ATOM 5177 C CA . PRO A 1 19 ? -1.079 8.168 -14.552 1.00 10.00 19 PRO A CA 3
ATOM 5178 C C . PRO A 1 19 ? -1.110 8.043 -13.026 1.00 10.00 19 PRO A C 3
ATOM 5179 O O . PRO A 1 19 ? -1.191 9.043 -12.311 1.00 10.00 19 PRO A O 3
ATOM 5190 N N . VAL A 1 20 ? -1.011 6.813 -12.526 1.00 10.00 20 VAL A N 3
ATOM 5191 C CA . VAL A 1 20 ? -0.991 6.571 -11.083 1.00 10.00 20 VAL A CA 3
ATOM 5192 C C . VAL A 1 20 ? -0.118 5.369 -10.756 1.00 10.00 20 VAL A C 3
ATOM 5193 O O . VAL A 1 20 ? 0.044 4.456 -11.570 1.00 10.00 20 VAL A O 3
ATOM 5206 N N . SER A 1 21 ? 0.465 5.400 -9.576 1.00 10.00 21 SER A N 3
ATOM 5207 C CA . SER A 1 21 ? 1.303 4.319 -9.095 1.00 10.00 21 SER A CA 3
ATOM 5208 C C . SER A 1 21 ? 0.737 3.816 -7.779 1.00 10.00 21 SER A C 3
ATOM 5209 O O . SER A 1 21 ? -0.038 4.525 -7.137 1.00 10.00 21 SER A O 3
ATOM 5217 N N . PHE A 1 22 ? 1.121 2.624 -7.357 1.00 10.00 22 PHE A N 3
ATOM 5218 C CA . PHE A 1 22 ? 0.617 2.089 -6.107 1.00 10.00 22 PHE A CA 3
ATOM 5219 C C . PHE A 1 22 ? 1.724 2.075 -5.048 1.00 10.00 22 PHE A C 3
ATOM 5220 O O . PHE A 1 22 ? 2.906 2.237 -5.352 1.00 10.00 22 PHE A O 3
ATOM 5237 N N . HIS A 1 23 ? 1.308 1.984 -3.798 1.00 10.00 23 HIS A N 3
ATOM 5238 C CA . HIS A 1 23 ? 2.212 1.980 -2.635 1.00 10.00 23 HIS A CA 3
ATOM 5239 C C . HIS A 1 23 ? 1.509 1.316 -1.485 1.00 10.00 23 HIS A C 3
ATOM 5240 O O . HIS A 1 23 ? 0.351 1.001 -1.598 1.00 10.00 23 HIS A O 3
ATOM 5255 N N . LYS A 1 24 ? 2.185 1.121 -0.381 1.00 10.00 24 LYS A N 3
ATOM 5256 C CA . LYS A 1 24 ? 1.545 0.533 0.781 1.00 10.00 24 LYS A CA 3
ATOM 5257 C C . LYS A 1 24 ? 1.384 1.622 1.846 1.00 10.00 24 LYS A C 3
ATOM 5258 O O . LYS A 1 24 ? 1.958 2.702 1.694 1.00 10.00 24 LYS A O 3
ATOM 5277 N N . PHE A 1 25 ? 0.588 1.376 2.889 1.00 10.00 25 PHE A N 3
ATOM 5278 C CA . PHE A 1 25 ? 0.406 2.375 3.954 1.00 10.00 25 PHE A CA 3
ATOM 5279 C C . PHE A 1 25 ? 1.745 2.738 4.587 1.00 10.00 25 PHE A C 3
ATOM 5280 O O . PHE A 1 25 ? 2.696 1.950 4.539 1.00 10.00 25 PHE A O 3
ATOM 5297 N N . PRO A 1 26 ? 1.840 3.935 5.192 1.00 10.00 26 PRO A N 3
ATOM 5298 C CA . PRO A 1 26 ? 3.051 4.377 5.881 1.00 10.00 26 PRO A CA 3
ATOM 5299 C C . PRO A 1 26 ? 3.264 3.562 7.149 1.00 10.00 26 PRO A C 3
ATOM 5300 O O . PRO A 1 26 ? 3.030 4.038 8.258 1.00 10.00 26 PRO A O 3
ATOM 5311 N N . LEU A 1 27 ? 3.698 2.327 6.980 1.00 10.00 27 LEU A N 3
ATOM 5312 C CA . LEU A 1 27 ? 3.907 1.438 8.103 1.00 10.00 27 LEU A CA 3
ATOM 5313 C C . LEU A 1 27 ? 5.066 1.914 8.949 1.00 10.00 27 LEU A C 3
ATOM 5314 O O . LEU A 1 27 ? 5.170 1.596 10.133 1.00 10.00 27 LEU A O 3
ATOM 5330 N N . THR A 1 28 ? 5.931 2.686 8.332 1.00 10.00 28 THR A N 3
ATOM 5331 C CA . THR A 1 28 ? 7.076 3.225 9.013 1.00 10.00 28 THR A CA 3
ATOM 5332 C C . THR A 1 28 ? 6.779 4.638 9.534 1.00 10.00 28 THR A C 3
ATOM 5333 O O . THR A 1 28 ? 7.665 5.340 10.024 1.00 10.00 28 THR A O 3
ATOM 5344 N N . ARG A 1 29 ? 5.507 5.026 9.434 1.00 10.00 29 ARG A N 3
ATOM 5345 C CA . ARG A 1 29 ? 5.014 6.325 9.883 1.00 10.00 29 ARG A CA 3
ATOM 5346 C C . ARG A 1 29 ? 3.634 6.116 10.500 1.00 10.00 29 ARG A C 3
ATOM 5347 O O . ARG A 1 29 ? 2.659 6.684 10.036 1.00 10.00 29 ARG A O 3
ATOM 5368 N N . PRO A 1 30 ? 3.550 5.295 11.559 1.00 10.00 30 PRO A N 3
ATOM 5369 C CA . PRO A 1 30 ? 2.282 4.931 12.216 1.00 10.00 30 PRO A CA 3
ATOM 5370 C C . PRO A 1 30 ? 1.342 6.080 12.581 1.00 10.00 30 PRO A C 3
ATOM 5371 O O . PRO A 1 30 ? 0.198 6.077 12.145 1.00 10.00 30 PRO A O 3
ATOM 5382 N N . SER A 1 31 ? 1.779 7.031 13.405 1.00 10.00 31 SER A N 3
ATOM 5383 C CA . SER A 1 31 ? 0.907 8.145 13.787 1.00 10.00 31 SER A CA 3
ATOM 5384 C C . SER A 1 31 ? 0.324 8.780 12.537 1.00 10.00 31 SER A C 3
ATOM 5385 O O . SER A 1 31 ? -0.885 8.991 12.431 1.00 10.00 31 SER A O 3
ATOM 5393 N N . LEU A 1 32 ? 1.188 9.000 11.564 1.00 10.00 32 LEU A N 3
ATOM 5394 C CA . LEU A 1 32 ? 0.792 9.572 10.298 1.00 10.00 32 LEU A CA 3
ATOM 5395 C C . LEU A 1 32 ? -0.123 8.580 9.573 1.00 10.00 32 LEU A C 3
ATOM 5396 O O . LEU A 1 32 ? -1.118 8.962 8.967 1.00 10.00 32 LEU A O 3
ATOM 5412 N N . CYS A 1 33 ? 0.174 7.300 9.730 1.00 10.00 33 CYS A N 3
ATOM 5413 C CA . CYS A 1 33 ? -0.598 6.238 9.107 1.00 10.00 33 CYS A CA 3
ATOM 5414 C C . CYS A 1 33 ? -2.024 6.313 9.604 1.00 10.00 33 CYS A C 3
ATOM 5415 O O . CYS A 1 33 ? -2.992 6.144 8.866 1.00 10.00 33 CYS A O 3
ATOM 5423 N N . LYS A 1 34 ? -2.111 6.658 10.865 1.00 10.00 34 LYS A N 3
ATOM 5424 C CA . LYS A 1 34 ? -3.353 6.734 11.572 1.00 10.00 34 LYS A CA 3
ATOM 5425 C C . LYS A 1 34 ? -4.250 7.862 11.072 1.00 10.00 34 LYS A C 3
ATOM 5426 O O . LYS A 1 34 ? -5.472 7.711 11.064 1.00 10.00 34 LYS A O 3
ATOM 5445 N N . GLU A 1 35 ? -3.690 8.977 10.601 1.00 10.00 35 GLU A N 3
ATOM 5446 C CA . GLU A 1 35 ? -4.575 10.039 10.141 1.00 10.00 35 GLU A CA 3
ATOM 5447 C C . GLU A 1 35 ? -5.192 9.647 8.823 1.00 10.00 35 GLU A C 3
ATOM 5448 O O . GLU A 1 35 ? -6.215 10.197 8.427 1.00 10.00 35 GLU A O 3
ATOM 5460 N N . TRP A 1 36 ? -4.587 8.679 8.141 1.00 10.00 36 TRP A N 3
ATOM 5461 C CA . TRP A 1 36 ? -5.145 8.222 6.890 1.00 10.00 36 TRP A CA 3
ATOM 5462 C C . TRP A 1 36 ? -6.510 7.641 7.183 1.00 10.00 36 TRP A C 3
ATOM 5463 O O . TRP A 1 36 ? -7.434 7.791 6.394 1.00 10.00 36 TRP A O 3
ATOM 5484 N N . GLU A 1 37 ? -6.649 7.069 8.381 1.00 10.00 37 GLU A N 3
ATOM 5485 C CA . GLU A 1 37 ? -7.916 6.498 8.804 1.00 10.00 37 GLU A CA 3
ATOM 5486 C C . GLU A 1 37 ? -8.949 7.621 8.880 1.00 10.00 37 GLU A C 3
ATOM 5487 O O . GLU A 1 37 ? -10.112 7.448 8.514 1.00 10.00 37 GLU A O 3
ATOM 5499 N N . ALA A 1 38 ? -8.475 8.799 9.295 1.00 10.00 38 ALA A N 3
ATOM 5500 C CA . ALA A 1 38 ? -9.313 9.980 9.432 1.00 10.00 38 ALA A CA 3
ATOM 5501 C C . ALA A 1 38 ? -9.847 10.412 8.076 1.00 10.00 38 ALA A C 3
ATOM 5502 O O . ALA A 1 38 ? -10.926 10.996 7.972 1.00 10.00 38 ALA A O 3
ATOM 5509 N N . ALA A 1 39 ? -9.093 10.101 7.028 1.00 10.00 39 ALA A N 3
ATOM 5510 C CA . ALA A 1 39 ? -9.501 10.447 5.680 1.00 10.00 39 ALA A CA 3
ATOM 5511 C C . ALA A 1 39 ? -10.531 9.444 5.193 1.00 10.00 39 ALA A C 3
ATOM 5512 O O . ALA A 1 39 ? -11.370 9.757 4.342 1.00 10.00 39 ALA A O 3
ATOM 5519 N N . VAL A 1 40 ? -10.479 8.245 5.765 1.00 10.00 40 VAL A N 3
ATOM 5520 C CA . VAL A 1 40 ? -11.413 7.178 5.426 1.00 10.00 40 VAL A CA 3
ATOM 5521 C C . VAL A 1 40 ? -12.638 7.299 6.333 1.00 10.00 40 VAL A C 3
ATOM 5522 O O . VAL A 1 40 ? -13.078 6.343 6.968 1.00 10.00 40 VAL A O 3
ATOM 5535 N N . ARG A 1 41 ? -13.149 8.513 6.381 1.00 10.00 41 ARG A N 3
ATOM 5536 C CA . ARG A 1 41 ? -14.309 8.902 7.196 1.00 10.00 41 ARG A CA 3
ATOM 5537 C C . ARG A 1 41 ? -15.617 8.204 6.793 1.00 10.00 41 ARG A C 3
ATOM 5538 O O . ARG A 1 41 ? -16.701 8.647 7.173 1.00 10.00 41 ARG A O 3
ATOM 5559 N N . ARG A 1 42 ? -15.538 7.143 6.014 1.00 10.00 42 ARG A N 3
ATOM 5560 C CA . ARG A 1 42 ? -16.738 6.450 5.585 1.00 10.00 42 ARG A CA 3
ATOM 5561 C C . ARG A 1 42 ? -16.918 5.129 6.317 1.00 10.00 42 ARG A C 3
ATOM 5562 O O . ARG A 1 42 ? -15.942 4.494 6.719 1.00 10.00 42 ARG A O 3
ATOM 5583 N N . LYS A 1 43 ? -18.181 4.743 6.503 1.00 10.00 43 LYS A N 3
ATOM 5584 C CA . LYS A 1 43 ? -18.537 3.496 7.179 1.00 10.00 43 LYS A CA 3
ATOM 5585 C C . LYS A 1 43 ? -17.844 2.309 6.518 1.00 10.00 43 LYS A C 3
ATOM 5586 O O . LYS A 1 43 ? -17.344 1.408 7.194 1.00 10.00 43 LYS A O 3
ATOM 5605 N N . ASN A 1 44 ? -17.809 2.331 5.193 1.00 10.00 44 ASN A N 3
ATOM 5606 C CA . ASN A 1 44 ? -17.182 1.270 4.426 1.00 10.00 44 ASN A CA 3
ATOM 5607 C C . ASN A 1 44 ? -15.673 1.482 4.367 1.00 10.00 44 ASN A C 3
ATOM 5608 O O . ASN A 1 44 ? -15.112 1.758 3.305 1.00 10.00 44 ASN A O 3
ATOM 5619 N N . PHE A 1 45 ? -15.037 1.403 5.532 1.00 10.00 45 PHE A N 3
ATOM 5620 C CA . PHE A 1 45 ? -13.593 1.549 5.628 1.00 10.00 45 PHE A CA 3
ATOM 5621 C C . PHE A 1 45 ? -12.938 0.403 4.864 1.00 10.00 45 PHE A C 3
ATOM 5622 O O . PHE A 1 45 ? -13.118 -0.769 5.206 1.00 10.00 45 PHE A O 3
ATOM 5639 N N . LYS A 1 46 ? -12.222 0.761 3.809 1.00 10.00 46 LYS A N 3
ATOM 5640 C CA . LYS A 1 46 ? -11.539 -0.200 2.955 1.00 10.00 46 LYS A CA 3
ATOM 5641 C C . LYS A 1 46 ? -10.409 -0.915 3.702 1.00 10.00 46 LYS A C 3
ATOM 5642 O O . LYS A 1 46 ? -10.170 -0.630 4.867 1.00 10.00 46 LYS A O 3
ATOM 5661 N N . PRO A 1 47 ? -9.692 -1.858 3.052 1.00 10.00 47 PRO A N 3
ATOM 5662 C CA . PRO A 1 47 ? -8.621 -2.609 3.710 1.00 10.00 47 PRO A CA 3
ATOM 5663 C C . PRO A 1 47 ? -7.613 -1.739 4.451 1.00 10.00 47 PRO A C 3
ATOM 5664 O O . PRO A 1 47 ? -7.447 -0.550 4.174 1.00 10.00 47 PRO A O 3
ATOM 5675 N N . THR A 1 48 ? -6.899 -2.391 5.347 1.00 10.00 48 THR A N 3
ATOM 5676 C CA . THR A 1 48 ? -5.962 -1.739 6.233 1.00 10.00 48 THR A CA 3
ATOM 5677 C C . THR A 1 48 ? -4.637 -1.414 5.590 1.00 10.00 48 THR A C 3
ATOM 5678 O O . THR A 1 48 ? -4.438 -1.599 4.393 1.00 10.00 48 THR A O 3
ATOM 5689 N N . LYS A 1 49 ? -3.724 -0.989 6.442 1.00 10.00 49 LYS A N 3
ATOM 5690 C CA . LYS A 1 49 ? -2.386 -0.596 6.057 1.00 10.00 49 LYS A CA 3
ATOM 5691 C C . LYS A 1 49 ? -1.611 -1.695 5.347 1.00 10.00 49 LYS A C 3
ATOM 5692 O O . LYS A 1 49 ? -0.520 -1.444 4.837 1.00 10.00 49 LYS A O 3
ATOM 5711 N N . TYR A 1 50 ? -2.135 -2.912 5.312 1.00 10.00 50 TYR A N 3
ATOM 5712 C CA . TYR A 1 50 ? -1.433 -3.960 4.615 1.00 10.00 50 TYR A CA 3
ATOM 5713 C C . TYR A 1 50 ? -1.681 -3.829 3.125 1.00 10.00 50 TYR A C 3
ATOM 5714 O O . TYR A 1 50 ? -0.825 -4.174 2.318 1.00 10.00 50 TYR A O 3
ATOM 5732 N N . SER A 1 51 ? -2.863 -3.336 2.763 1.00 10.00 51 SER A N 3
ATOM 5733 C CA . SER A 1 51 ? -3.190 -3.172 1.356 1.00 10.00 51 SER A CA 3
ATOM 5734 C C . SER A 1 51 ? -2.412 -2.000 0.766 1.00 10.00 51 SER A C 3
ATOM 5735 O O . SER A 1 51 ? -1.747 -1.256 1.488 1.00 10.00 51 SER A O 3
ATOM 5743 N N . SER A 1 52 ? -2.504 -1.832 -0.540 1.00 10.00 52 SER A N 3
ATOM 5744 C CA . SER A 1 52 ? -1.767 -0.795 -1.219 1.00 10.00 52 SER A CA 3
ATOM 5745 C C . SER A 1 52 ? -2.682 0.357 -1.678 1.00 10.00 52 SER A C 3
ATOM 5746 O O . SER A 1 52 ? -3.871 0.160 -1.950 1.00 10.00 52 SER A O 3
ATOM 5754 N N . ILE A 1 53 ? -2.112 1.563 -1.724 1.00 10.00 53 ILE A N 3
ATOM 5755 C CA . ILE A 1 53 ? -2.829 2.781 -2.086 1.00 10.00 53 ILE A CA 3
ATOM 5756 C C . ILE A 1 53 ? -2.208 3.371 -3.361 1.00 10.00 53 ILE A C 3
ATOM 5757 O O . ILE A 1 53 ? -1.094 3.003 -3.704 1.00 10.00 53 ILE A O 3
ATOM 5773 N N . CYS A 1 54 ? -2.892 4.287 -4.050 1.00 10.00 54 CYS A N 3
ATOM 5774 C CA . CYS A 1 54 ? -2.355 4.852 -5.284 1.00 10.00 54 CYS A CA 3
ATOM 5775 C C . CYS A 1 54 ? -2.035 6.360 -5.154 1.00 10.00 54 CYS A C 3
ATOM 5776 O O . CYS A 1 54 ? -2.568 7.054 -4.290 1.00 10.00 54 CYS A O 3
ATOM 5783 N N . SER A 1 55 ? -1.154 6.822 -6.047 1.00 10.00 55 SER A N 3
ATOM 5784 C CA . SER A 1 55 ? -0.602 8.192 -6.074 1.00 10.00 55 SER A CA 3
ATOM 5785 C C . SER A 1 55 ? -1.607 9.344 -5.969 1.00 10.00 55 SER A C 3
ATOM 5786 O O . SER A 1 55 ? -1.455 10.205 -5.105 1.00 10.00 55 SER A O 3
ATOM 5794 N N . GLU A 1 56 ? -2.588 9.369 -6.862 1.00 10.00 56 GLU A N 3
ATOM 5795 C CA . GLU A 1 56 ? -3.617 10.426 -6.936 1.00 10.00 56 GLU A CA 3
ATOM 5796 C C . GLU A 1 56 ? -4.201 10.866 -5.587 1.00 10.00 56 GLU A C 3
ATOM 5797 O O . GLU A 1 56 ? -4.821 11.920 -5.503 1.00 10.00 56 GLU A O 3
ATOM 5809 N N . HIS A 1 57 ? -4.018 10.072 -4.552 1.00 10.00 57 HIS A N 3
ATOM 5810 C CA . HIS A 1 57 ? -4.573 10.395 -3.244 1.00 10.00 57 HIS A CA 3
ATOM 5811 C C . HIS A 1 57 ? -3.697 11.334 -2.418 1.00 10.00 57 HIS A C 3
ATOM 5812 O O . HIS A 1 57 ? -4.190 11.947 -1.469 1.00 10.00 57 HIS A O 3
ATOM 5826 N N . PHE A 1 58 ? -2.425 11.476 -2.762 1.00 10.00 58 PHE A N 3
ATOM 5827 C CA . PHE A 1 58 ? -1.554 12.360 -1.999 1.00 10.00 58 PHE A CA 3
ATOM 5828 C C . PHE A 1 58 ? -0.813 13.300 -2.917 1.00 10.00 58 PHE A C 3
ATOM 5829 O O . PHE A 1 58 ? -0.838 13.160 -4.142 1.00 10.00 58 PHE A O 3
ATOM 5846 N N . THR A 1 59 ? -0.156 14.260 -2.311 1.00 10.00 59 THR A N 3
ATOM 5847 C CA . THR A 1 59 ? 0.622 15.225 -3.036 1.00 10.00 59 THR A CA 3
ATOM 5848 C C . THR A 1 59 ? 1.962 14.628 -3.386 1.00 10.00 59 THR A C 3
ATOM 5849 O O . THR A 1 59 ? 2.496 13.814 -2.634 1.00 10.00 59 THR A O 3
ATOM 5860 N N . PRO A 1 60 ? 2.496 14.990 -4.552 1.00 10.00 60 PRO A N 3
ATOM 5861 C CA . PRO A 1 60 ? 3.799 14.521 -5.025 1.00 10.00 60 PRO A CA 3
ATOM 5862 C C . PRO A 1 60 ? 4.859 14.619 -3.945 1.00 10.00 60 PRO A C 3
ATOM 5863 O O . PRO A 1 60 ? 5.743 13.769 -3.835 1.00 10.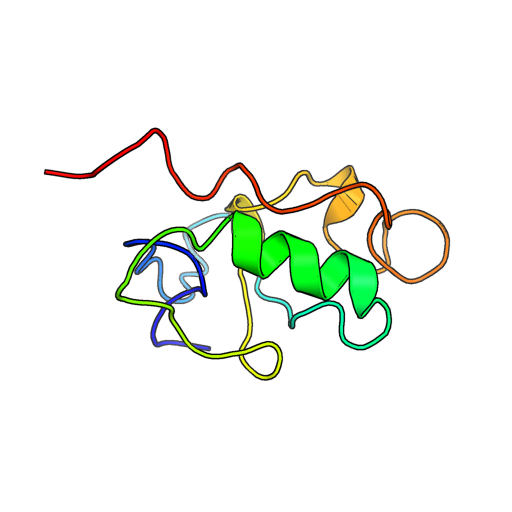00 60 PRO A O 3
ATOM 5874 N N . ASP A 1 61 ? 4.738 15.660 -3.141 1.00 10.00 61 ASP A N 3
ATOM 5875 C CA . ASP A 1 61 ? 5.663 15.893 -2.035 1.00 10.00 61 ASP A CA 3
ATOM 5876 C C . ASP A 1 61 ? 5.667 14.698 -1.092 1.00 10.00 61 ASP A C 3
ATOM 5877 O O . ASP A 1 61 ? 6.715 14.229 -0.655 1.00 10.00 61 ASP A O 3
ATOM 5886 N N . SER A 1 62 ? 4.474 14.212 -0.796 1.00 10.00 62 SER A N 3
ATOM 5887 C CA . SER A 1 62 ? 4.291 13.103 0.120 1.00 10.00 62 SER A CA 3
ATOM 5888 C C . SER A 1 62 ? 4.248 11.758 -0.596 1.00 10.00 62 SER A C 3
ATOM 5889 O O . SER A 1 62 ? 4.064 10.736 0.042 1.00 10.00 62 SER A O 3
ATOM 5897 N N . PHE A 1 63 ? 4.402 11.771 -1.914 1.00 10.00 63 PHE A N 3
ATOM 5898 C CA . PHE A 1 63 ? 4.323 10.544 -2.726 1.00 10.00 63 PHE A CA 3
ATOM 5899 C C . PHE A 1 63 ? 4.947 9.294 -2.081 1.00 10.00 63 PHE A C 3
ATOM 5900 O O . PHE A 1 63 ? 4.272 8.265 -1.986 1.00 10.00 63 PHE A O 3
ATOM 5917 N N . LYS A 1 64 ? 6.217 9.357 -1.648 1.00 10.00 64 LYS A N 3
ATOM 5918 C CA . LYS A 1 64 ? 6.864 8.173 -1.059 1.00 10.00 64 LYS A CA 3
ATOM 5919 C C . LYS A 1 64 ? 8.255 8.476 -0.489 1.00 10.00 64 LYS A C 3
ATOM 5920 O O . LYS A 1 64 ? 8.479 9.530 0.091 1.00 10.00 64 LYS A O 3
ATOM 5939 N N . ARG A 1 65 ? 9.185 7.526 -0.657 1.00 10.00 65 ARG A N 3
ATOM 5940 C CA . ARG A 1 65 ? 10.560 7.662 -0.159 1.00 10.00 65 ARG A CA 3
ATOM 5941 C C . ARG A 1 65 ? 11.309 8.822 -0.812 1.00 10.00 65 ARG A C 3
ATOM 5942 O O . ARG A 1 65 ? 12.380 9.209 -0.355 1.00 10.00 65 ARG A O 3
ATOM 5963 N N . GLU A 1 66 ? 10.738 9.373 -1.869 1.00 10.00 66 GLU A N 3
ATOM 5964 C CA . GLU A 1 66 ? 11.338 10.502 -2.575 1.00 10.00 66 GLU A CA 3
ATOM 5965 C C . GLU A 1 66 ? 10.916 11.818 -1.919 1.00 10.00 66 GLU A C 3
ATOM 5966 O O . GLU A 1 66 ? 11.182 12.905 -2.439 1.00 10.00 66 GLU A O 3
ATOM 5978 N N . SER A 1 67 ? 10.231 11.698 -0.781 1.00 10.00 67 SER A N 3
ATOM 5979 C CA . SER A 1 67 ? 9.736 12.841 -0.026 1.00 10.00 67 SER A CA 3
ATOM 5980 C C . SER A 1 67 ? 10.886 13.651 0.605 1.00 10.00 67 SER A C 3
ATOM 5981 O O . SER A 1 67 ? 11.709 14.233 -0.103 1.00 10.00 67 SER A O 3
ATOM 5989 N N . ASN A 1 68 ? 10.941 13.685 1.928 1.00 10.00 68 ASN A N 3
ATOM 5990 C CA . ASN A 1 68 ? 11.970 14.437 2.632 1.00 10.00 68 ASN A CA 3
ATOM 5991 C C . ASN A 1 68 ? 13.128 13.544 3.048 1.00 10.00 68 ASN A C 3
ATOM 5992 O O . ASN A 1 68 ? 14.196 13.583 2.443 1.00 10.00 68 ASN A O 3
ATOM 6003 N N . ASN A 1 69 ? 12.914 12.728 4.075 1.00 10.00 69 ASN A N 3
ATOM 6004 C CA . ASN A 1 69 ? 13.974 11.854 4.566 1.00 10.00 69 ASN A CA 3
ATOM 6005 C C . ASN A 1 69 ? 13.984 10.520 3.826 1.00 10.00 69 ASN A C 3
ATOM 6006 O O . ASN A 1 69 ? 14.860 10.269 2.998 1.00 10.00 69 ASN A O 3
ATOM 6017 N N . LYS A 1 70 ? 13.008 9.671 4.117 1.00 10.00 70 LYS A N 3
ATOM 6018 C CA . LYS A 1 70 ? 12.930 8.373 3.469 1.00 10.00 70 LYS A CA 3
ATOM 6019 C C . LYS A 1 70 ? 11.479 7.937 3.272 1.00 10.00 70 LYS A C 3
ATOM 6020 O O . LYS A 1 70 ? 11.215 6.868 2.734 1.00 10.00 70 LYS A O 3
ATOM 6039 N N . LEU A 1 71 ? 10.540 8.770 3.699 1.00 10.00 71 LEU A N 3
ATOM 6040 C CA . LEU A 1 71 ? 9.126 8.457 3.552 1.00 10.00 71 LEU A CA 3
ATOM 6041 C C . LEU A 1 71 ? 8.313 9.741 3.461 1.00 10.00 71 LEU A C 3
ATOM 6042 O O . LEU A 1 71 ? 8.878 10.832 3.518 1.00 10.00 71 LEU A O 3
ATOM 6058 N N . LEU A 1 72 ? 6.990 9.600 3.362 1.00 10.00 72 LEU A N 3
ATOM 6059 C CA . LEU A 1 72 ? 6.087 10.745 3.230 1.00 10.00 72 LEU A CA 3
ATOM 6060 C C . LEU A 1 72 ? 6.207 11.704 4.401 1.00 10.00 72 LEU A C 3
ATOM 6061 O O . LEU A 1 72 ? 6.724 11.353 5.467 1.00 10.00 72 LEU A O 3
ATOM 6077 N N . LYS A 1 73 ? 5.704 12.914 4.203 1.00 10.00 73 LYS A N 3
ATOM 6078 C CA . LYS A 1 73 ? 5.737 13.916 5.244 1.00 10.00 73 LYS A CA 3
ATOM 6079 C C . LYS A 1 73 ? 4.708 13.561 6.305 1.00 10.00 73 LYS A C 3
ATOM 6080 O O . LYS A 1 73 ? 3.530 13.390 6.008 1.00 10.00 73 LYS A O 3
ATOM 6099 N N . GLU A 1 74 ? 5.184 13.402 7.525 1.00 10.00 74 GLU A N 3
ATOM 6100 C CA . GLU A 1 74 ? 4.344 13.067 8.678 1.00 10.00 74 GLU A CA 3
ATOM 6101 C C . GLU A 1 74 ? 3.157 14.017 8.829 1.00 10.00 74 GLU A C 3
ATOM 6102 O O . GLU A 1 74 ? 2.180 13.706 9.507 1.00 10.00 74 GLU A O 3
ATOM 6114 N N . ASN A 1 75 ? 3.265 15.189 8.228 1.00 10.00 75 ASN A N 3
ATOM 6115 C CA . ASN A 1 75 ? 2.204 16.187 8.289 1.00 10.00 75 ASN A CA 3
ATOM 6116 C C . ASN A 1 75 ? 1.292 16.129 7.071 1.00 10.00 75 ASN A C 3
ATOM 6117 O O . ASN A 1 75 ? 0.395 16.959 6.917 1.00 10.00 75 ASN A O 3
ATOM 6128 N N . ALA A 1 76 ? 1.503 15.144 6.219 1.00 10.00 76 ALA A N 3
ATOM 6129 C CA . ALA A 1 76 ? 0.700 15.005 5.012 1.00 10.00 76 ALA A CA 3
ATOM 6130 C C . ALA A 1 76 ? -0.084 13.705 4.993 1.00 10.00 76 ALA A C 3
ATOM 6131 O O . ALA A 1 76 ? 0.473 12.617 5.139 1.00 10.00 76 ALA A O 3
ATOM 6138 N N . VAL A 1 77 ? -1.381 13.838 4.786 1.00 10.00 77 VAL A N 3
ATOM 6139 C CA . VAL A 1 77 ? -2.278 12.699 4.719 1.00 10.00 77 VAL A CA 3
ATOM 6140 C C . VAL A 1 77 ? -3.207 12.855 3.508 1.00 10.00 77 VAL A C 3
ATOM 6141 O O . VAL A 1 77 ? -3.735 13.942 3.258 1.00 10.00 77 VAL A O 3
ATOM 6154 N N . PRO A 1 78 ? -3.375 11.772 2.729 1.00 10.00 78 PRO A N 3
ATOM 6155 C CA . PRO A 1 78 ? -4.200 11.739 1.511 1.00 10.00 78 PRO A CA 3
ATOM 6156 C C . PRO A 1 78 ? -5.604 12.315 1.685 1.00 10.00 78 PRO A C 3
ATOM 6157 O O . PRO A 1 78 ? -6.499 11.662 2.222 1.00 10.00 78 PRO A O 3
ATOM 6168 N N . THR A 1 79 ? -5.787 13.535 1.211 1.00 10.00 79 THR A N 3
ATOM 6169 C CA . THR A 1 79 ? -7.079 14.198 1.289 1.00 10.00 79 THR A CA 3
ATOM 6170 C C . THR A 1 79 ? -7.763 14.168 -0.077 1.00 10.00 79 THR A C 3
ATOM 6171 O O . THR A 1 79 ? -8.969 14.390 -0.198 1.00 10.00 79 THR A O 3
ATOM 6182 N N . ILE A 1 80 ? -6.972 13.857 -1.098 1.00 10.00 80 ILE A N 3
ATOM 6183 C CA . ILE A 1 80 ? -7.451 13.796 -2.479 1.00 10.00 80 ILE A CA 3
ATOM 6184 C C . ILE A 1 80 ? -8.307 12.542 -2.718 1.00 10.00 80 ILE A C 3
ATOM 6185 O O . ILE A 1 80 ? -8.668 12.233 -3.852 1.00 10.00 80 ILE A O 3
ATOM 6201 N N . PHE A 1 81 ? -8.584 11.803 -1.639 1.00 10.00 81 PHE A N 3
ATOM 6202 C CA . PHE A 1 81 ? -9.381 10.575 -1.693 1.00 10.00 81 PHE A CA 3
ATOM 6203 C C . PHE A 1 81 ? -10.630 10.716 -2.556 1.00 10.00 81 PHE A C 3
ATOM 6204 O O . PHE A 1 81 ? -10.860 9.899 -3.446 1.00 10.00 81 PHE A O 3
ATOM 6221 N N . LEU A 1 82 ? -11.427 11.743 -2.281 1.00 10.00 82 LEU A N 3
ATOM 6222 C CA . LEU A 1 82 ? -12.665 11.975 -3.017 1.00 10.00 82 LEU A CA 3
ATOM 6223 C C . LEU A 1 82 ? -13.223 13.345 -2.666 1.00 10.00 82 LEU A C 3
ATOM 6224 O O . LEU A 1 82 ? -12.803 13.952 -1.678 1.00 10.00 82 LEU A O 3
ATOM 6240 N N . GLU A 1 83 ? -14.149 13.828 -3.484 1.00 10.00 83 GLU A N 3
ATOM 6241 C CA . GLU A 1 83 ? -14.792 15.116 -3.264 1.00 10.00 83 GLU A CA 3
ATOM 6242 C C . GLU A 1 83 ? -15.692 15.053 -2.029 1.00 10.00 83 GLU A C 3
ATOM 6243 O O . GLU A 1 83 ? -15.363 15.604 -0.978 1.00 10.00 83 GLU A O 3
ATOM 6255 N N . LEU A 1 84 ? -16.818 14.366 -2.159 1.00 10.00 84 LEU A N 3
ATOM 6256 C CA . LEU A 1 84 ? -17.757 14.226 -1.058 1.00 10.00 84 LEU A CA 3
ATOM 6257 C C . LEU A 1 84 ? -18.320 12.807 -1.035 1.00 10.00 84 LEU A C 3
ATOM 6258 O O . LEU A 1 84 ? -18.088 12.048 -0.092 1.00 10.00 84 LEU A O 3
ATOM 6274 N N . VAL A 1 85 ? -19.038 12.457 -2.091 1.00 10.00 85 VAL A N 3
ATOM 6275 C CA . VAL A 1 85 ? -19.644 11.145 -2.221 1.00 10.00 85 VAL A CA 3
ATOM 6276 C C . VAL A 1 85 ? -19.893 10.825 -3.696 1.00 10.00 85 VAL A C 3
ATOM 6277 O O . VAL A 1 85 ? -20.354 11.681 -4.453 1.00 10.00 85 VAL A O 3
ATOM 6290 N N . PRO A 1 86 ? -19.544 9.604 -4.133 1.00 10.00 86 PRO A N 3
ATOM 6291 C CA . PRO A 1 86 ? -19.746 9.168 -5.519 1.00 10.00 86 PRO A CA 3
ATOM 6292 C C . PRO A 1 86 ? -21.229 9.136 -5.886 1.00 10.00 86 PRO A C 3
ATOM 6293 O O . PRO A 1 86 ? -22.095 9.041 -5.013 1.00 10.00 86 PRO A O 3
ATOM 6304 N N . ARG A 1 87 ? -21.522 9.212 -7.169 1.00 10.00 87 ARG A N 3
ATOM 6305 C CA . ARG A 1 87 ? -22.901 9.196 -7.627 1.00 10.00 87 ARG A CA 3
ATOM 6306 C C . ARG A 1 87 ? -23.065 8.203 -8.765 1.00 10.00 87 ARG A C 3
ATOM 6307 O O . ARG A 1 87 ? -22.310 8.301 -9.744 1.00 10.00 87 ARG A O 3
ATOM 7342 N N . MET A 1 1 ? -4.522 -2.379 -2.977 1.00 10.00 1 MET A N 4
ATOM 7343 C CA . MET A 1 1 ? -4.889 -3.569 -3.770 1.00 10.00 1 MET A CA 4
ATOM 7344 C C . MET A 1 1 ? -5.388 -3.124 -5.128 1.00 10.00 1 MET A C 4
ATOM 7345 O O . MET A 1 1 ? -5.685 -1.948 -5.316 1.00 10.00 1 MET A O 4
ATOM 7361 N N . VAL A 1 2 ? -5.496 -4.055 -6.063 1.00 10.00 2 VAL A N 4
ATOM 7362 C CA . VAL A 1 2 ? -5.957 -3.727 -7.404 1.00 10.00 2 VAL A CA 4
ATOM 7363 C C . VAL A 1 2 ? -7.440 -3.396 -7.422 1.00 10.00 2 VAL A C 4
ATOM 7364 O O . VAL A 1 2 ? -7.867 -2.530 -8.173 1.00 10.00 2 VAL A O 4
ATOM 7377 N N . GLN A 1 3 ? -8.214 -4.087 -6.586 1.00 10.00 3 GLN A N 4
ATOM 7378 C CA . GLN A 1 3 ? -9.655 -3.879 -6.515 1.00 10.00 3 GLN A CA 4
ATOM 7379 C C . GLN A 1 3 ? -9.996 -2.396 -6.351 1.00 10.00 3 GLN A C 4
ATOM 7380 O O . GLN A 1 3 ? -10.823 -1.863 -7.091 1.00 10.00 3 GLN A O 4
ATOM 7394 N N . SER A 1 4 ? -9.344 -1.732 -5.396 1.00 10.00 4 SER A N 4
ATOM 7395 C CA . SER A 1 4 ? -9.581 -0.317 -5.152 1.00 10.00 4 SER A CA 4
ATOM 7396 C C . SER A 1 4 ? -8.630 0.189 -4.065 1.00 10.00 4 SER A C 4
ATOM 7397 O O . SER A 1 4 ? -8.067 -0.604 -3.305 1.00 10.00 4 SER A O 4
ATOM 7405 N N . CYS A 1 5 ? -8.439 1.502 -4.004 1.00 10.00 5 CYS A N 4
ATOM 7406 C CA . CYS A 1 5 ? -7.582 2.114 -2.998 1.00 10.00 5 CYS A CA 4
ATOM 7407 C C . CYS A 1 5 ? -8.329 2.221 -1.669 1.00 10.00 5 CYS A C 4
ATOM 7408 O O . CYS A 1 5 ? -9.467 1.768 -1.560 1.00 10.00 5 CYS A O 4
ATOM 7415 N N . SER A 1 6 ? -7.693 2.837 -0.677 1.00 10.00 6 SER A N 4
ATOM 7416 C CA . SER A 1 6 ? -8.290 2.997 0.649 1.00 10.00 6 SER A CA 4
ATOM 7417 C C . SER A 1 6 ? -9.277 4.173 0.684 1.00 10.00 6 SER A C 4
ATOM 7418 O O . SER A 1 6 ? -9.836 4.502 1.726 1.00 10.00 6 SER A O 4
ATOM 7426 N N . ALA A 1 7 ? -9.496 4.800 -0.467 1.00 10.00 7 ALA A N 4
ATOM 7427 C CA . ALA A 1 7 ? -10.400 5.943 -0.552 1.00 10.00 7 ALA A CA 4
ATOM 7428 C C . ALA A 1 7 ? -11.861 5.508 -0.625 1.00 10.00 7 ALA A C 4
ATOM 7429 O O . ALA A 1 7 ? -12.170 4.321 -0.638 1.00 10.00 7 ALA A O 4
ATOM 7436 N N . TYR A 1 8 ? -12.755 6.479 -0.721 1.00 10.00 8 TYR A N 4
ATOM 7437 C CA . TYR A 1 8 ? -14.181 6.199 -0.777 1.00 10.00 8 TYR A CA 4
ATOM 7438 C C . TYR A 1 8 ? -14.706 6.356 -2.206 1.00 10.00 8 TYR A C 4
ATOM 7439 O O . TYR A 1 8 ? -15.134 7.436 -2.611 1.00 10.00 8 TYR A O 4
ATOM 7457 N N . GLY A 1 9 ? -14.641 5.273 -2.977 1.00 10.00 9 GLY A N 4
ATOM 7458 C CA . GLY A 1 9 ? -15.152 5.306 -4.334 1.00 10.00 9 GLY A CA 4
ATOM 7459 C C . GLY A 1 9 ? -14.067 5.307 -5.394 1.00 10.00 9 GLY A C 4
ATOM 7460 O O . GLY A 1 9 ? -14.365 5.405 -6.586 1.00 10.00 9 GLY A O 4
ATOM 7464 N N . CYS A 1 10 ? -12.813 5.178 -4.974 1.00 10.00 10 CYS A N 4
ATOM 7465 C CA . CYS A 1 10 ? -11.701 5.173 -5.908 1.00 10.00 10 CYS A CA 4
ATOM 7466 C C . CYS A 1 10 ? -11.393 3.770 -6.416 1.00 10.00 10 CYS A C 4
ATOM 7467 O O . CYS A 1 10 ? -10.414 3.145 -5.992 1.00 10.00 10 CYS A O 4
ATOM 7474 N N . LYS A 1 11 ? -12.247 3.254 -7.283 1.00 10.00 11 LYS A N 4
ATOM 7475 C CA . LYS A 1 11 ? -12.020 1.943 -7.873 1.00 10.00 11 LYS A CA 4
ATOM 7476 C C . LYS A 1 11 ? -11.110 2.102 -9.089 1.00 10.00 11 LYS A C 4
ATOM 7477 O O . LYS A 1 11 ? -11.369 1.563 -10.164 1.00 10.00 11 LYS A O 4
ATOM 7496 N N . ASN A 1 12 ? -10.028 2.847 -8.887 1.00 10.00 12 ASN A N 4
ATOM 7497 C CA . ASN A 1 12 ? -9.050 3.142 -9.934 1.00 10.00 12 ASN A CA 4
ATOM 7498 C C . ASN A 1 12 ? -8.076 2.004 -10.131 1.00 10.00 12 ASN A C 4
ATOM 7499 O O . ASN A 1 12 ? -6.860 2.207 -10.103 1.00 10.00 12 ASN A O 4
ATOM 7510 N N . ARG A 1 13 ? -8.639 0.820 -10.253 1.00 10.00 13 ARG A N 4
ATOM 7511 C CA . ARG A 1 13 ? -7.896 -0.419 -10.500 1.00 10.00 13 ARG A CA 4
ATOM 7512 C C . ARG A 1 13 ? -6.678 -0.120 -11.378 1.00 10.00 13 ARG A C 4
ATOM 7513 O O . ARG A 1 13 ? -6.820 0.542 -12.408 1.00 10.00 13 ARG A O 4
ATOM 7534 N N . TYR A 1 14 ? -5.503 -0.598 -10.949 1.00 10.00 14 TYR A N 4
ATOM 7535 C CA . TYR A 1 14 ? -4.237 -0.388 -11.668 1.00 10.00 14 TYR A CA 4
ATOM 7536 C C . TYR A 1 14 ? -4.433 -0.338 -13.176 1.00 10.00 14 TYR A C 4
ATOM 7537 O O . TYR A 1 14 ? -4.713 -1.352 -13.814 1.00 10.00 14 TYR A O 4
ATOM 7555 N N . ASP A 1 15 ? -4.297 0.854 -13.717 1.00 10.00 15 ASP A N 4
ATOM 7556 C CA . ASP A 1 15 ? -4.433 1.091 -15.142 1.00 10.00 15 ASP A CA 4
ATOM 7557 C C . ASP A 1 15 ? -3.242 1.904 -15.593 1.00 10.00 15 ASP A C 4
ATOM 7558 O O . ASP A 1 15 ? -3.083 3.063 -15.208 1.00 10.00 15 ASP A O 4
ATOM 7567 N N . LYS A 1 16 ? -2.398 1.271 -16.383 1.00 10.00 16 LYS A N 4
ATOM 7568 C CA . LYS A 1 16 ? -1.175 1.883 -16.882 1.00 10.00 16 LYS A CA 4
ATOM 7569 C C . LYS A 1 16 ? -1.452 3.127 -17.724 1.00 10.00 16 LYS A C 4
ATOM 7570 O O . LYS A 1 16 ? -0.625 4.037 -17.787 1.00 10.00 16 LYS A O 4
ATOM 7589 N N . ASP A 1 17 ? -2.621 3.179 -18.349 1.00 10.00 17 ASP A N 4
ATOM 7590 C CA . ASP A 1 17 ? -2.974 4.312 -19.192 1.00 10.00 17 ASP A CA 4
ATOM 7591 C C . ASP A 1 17 ? -3.233 5.546 -18.341 1.00 10.00 17 ASP A C 4
ATOM 7592 O O . ASP A 1 17 ? -3.026 6.679 -18.782 1.00 10.00 17 ASP A O 4
ATOM 7601 N N . LYS A 1 18 ? -3.698 5.315 -17.124 1.00 10.00 18 LYS A N 4
ATOM 7602 C CA . LYS A 1 18 ? -3.978 6.395 -16.191 1.00 10.00 18 LYS A CA 4
ATOM 7603 C C . LYS A 1 18 ? -2.716 6.731 -15.396 1.00 10.00 18 LYS A C 4
ATOM 7604 O O . LYS A 1 18 ? -1.954 5.836 -15.014 1.00 10.00 18 LYS A O 4
ATOM 7623 N N . PRO A 1 19 ? -2.460 8.027 -15.150 1.00 10.00 19 PRO A N 4
ATOM 7624 C CA . PRO A 1 19 ? -1.258 8.462 -14.430 1.00 10.00 19 PRO A CA 4
ATOM 7625 C C . PRO A 1 19 ? -1.327 8.267 -12.911 1.00 10.00 19 PRO A C 4
ATOM 7626 O O . PRO A 1 19 ? -1.510 9.226 -12.161 1.00 10.00 19 PRO A O 4
ATOM 7637 N N . VAL A 1 20 ? -1.159 7.026 -12.461 1.00 10.00 20 VAL A N 4
ATOM 7638 C CA . VAL A 1 20 ? -1.156 6.718 -11.033 1.00 10.00 20 VAL A CA 4
ATOM 7639 C C . VAL A 1 20 ? -0.264 5.514 -10.757 1.00 10.00 20 VAL A C 4
ATOM 7640 O O . VAL A 1 20 ? -0.092 4.640 -11.610 1.00 10.00 20 VAL A O 4
ATOM 7653 N N . SER A 1 21 ? 0.325 5.502 -9.577 1.00 10.00 21 SER A N 4
ATOM 7654 C CA . SER A 1 21 ? 1.181 4.413 -9.141 1.00 10.00 21 SER A CA 4
ATOM 7655 C C . SER A 1 21 ? 0.635 3.872 -7.827 1.00 10.00 21 SER A C 4
ATOM 7656 O O . SER A 1 21 ? -0.146 4.556 -7.167 1.00 10.00 21 SER A O 4
ATOM 7664 N N . PHE A 1 22 ? 1.034 2.673 -7.434 1.00 10.00 22 PHE A N 4
ATOM 7665 C CA . PHE A 1 22 ? 0.542 2.105 -6.188 1.00 10.00 22 PHE A CA 4
ATOM 7666 C C . PHE A 1 22 ? 1.647 2.071 -5.128 1.00 10.00 22 PHE A C 4
ATOM 7667 O O . PHE A 1 22 ? 2.829 2.239 -5.433 1.00 10.00 22 PHE A O 4
ATOM 7684 N N . HIS A 1 23 ? 1.227 1.943 -3.874 1.00 10.00 23 HIS A N 4
ATOM 7685 C CA . HIS A 1 23 ? 2.128 1.915 -2.706 1.00 10.00 23 HIS A CA 4
ATOM 7686 C C . HIS A 1 23 ? 1.419 1.254 -1.552 1.00 10.00 23 HIS A C 4
ATOM 7687 O O . HIS A 1 23 ? 0.261 0.943 -1.662 1.00 10.00 23 HIS A O 4
ATOM 7702 N N . LYS A 1 24 ? 2.100 1.070 -0.445 1.00 10.00 24 LYS A N 4
ATOM 7703 C CA . LYS A 1 24 ? 1.474 0.486 0.729 1.00 10.00 24 LYS A CA 4
ATOM 7704 C C . LYS A 1 24 ? 1.314 1.590 1.781 1.00 10.00 24 LYS A C 4
ATOM 7705 O O . LYS A 1 24 ? 1.878 2.672 1.611 1.00 10.00 24 LYS A O 4
ATOM 7724 N N . PHE A 1 25 ? 0.532 1.353 2.834 1.00 10.00 25 PHE A N 4
ATOM 7725 C CA . PHE A 1 25 ? 0.352 2.361 3.890 1.00 10.00 25 PHE A CA 4
ATOM 7726 C C . PHE A 1 25 ? 1.690 2.715 4.530 1.00 10.00 25 PHE A C 4
ATOM 7727 O O . PHE A 1 25 ? 2.650 1.941 4.452 1.00 10.00 25 PHE A O 4
ATOM 7744 N N . PRO A 1 26 ? 1.780 3.895 5.162 1.00 10.00 26 PRO A N 4
ATOM 7745 C CA . PRO A 1 26 ? 2.984 4.319 5.874 1.00 10.00 26 PRO A CA 4
ATOM 7746 C C . PRO A 1 26 ? 3.158 3.498 7.147 1.00 10.00 26 PRO A C 4
ATOM 7747 O O . PRO A 1 26 ? 2.936 3.988 8.253 1.00 10.00 26 PRO A O 4
ATOM 7758 N N . LEU A 1 27 ? 3.563 2.248 6.988 1.00 10.00 27 LEU A N 4
ATOM 7759 C CA . LEU A 1 27 ? 3.728 1.352 8.114 1.00 10.00 27 LEU A CA 4
ATOM 7760 C C . LEU A 1 27 ? 4.868 1.808 8.995 1.00 10.00 27 LEU A C 4
ATOM 7761 O O . LEU A 1 27 ? 4.902 1.533 10.192 1.00 10.00 27 LEU A O 4
ATOM 7777 N N . THR A 1 28 ? 5.792 2.521 8.393 1.00 10.00 28 THR A N 4
ATOM 7778 C CA . THR A 1 28 ? 6.933 3.041 9.104 1.00 10.00 28 THR A CA 4
ATOM 7779 C C . THR A 1 28 ? 6.637 4.448 9.630 1.00 10.00 28 THR A C 4
ATOM 7780 O O . THR A 1 28 ? 7.507 5.128 10.167 1.00 10.00 28 THR A O 4
ATOM 7791 N N . ARG A 1 29 ? 5.377 4.850 9.495 1.00 10.00 29 ARG A N 4
ATOM 7792 C CA . ARG A 1 29 ? 4.900 6.151 9.940 1.00 10.00 29 ARG A CA 4
ATOM 7793 C C . ARG A 1 29 ? 3.509 5.969 10.538 1.00 10.00 29 ARG A C 4
ATOM 7794 O O . ARG A 1 29 ? 2.557 6.570 10.071 1.00 10.00 29 ARG A O 4
ATOM 7815 N N . PRO A 1 30 ? 3.392 5.142 11.588 1.00 10.00 30 PRO A N 4
ATOM 7816 C CA . PRO A 1 30 ? 2.112 4.806 12.231 1.00 10.00 30 PRO A CA 4
ATOM 7817 C C . PRO A 1 30 ? 1.204 5.987 12.577 1.00 10.00 30 PRO A C 4
ATOM 7818 O O . PRO A 1 30 ? 0.072 6.025 12.125 1.00 10.00 30 PRO A O 4
ATOM 7829 N N . SER A 1 31 ? 1.668 6.926 13.398 1.00 10.00 31 SER A N 4
ATOM 7830 C CA . SER A 1 31 ? 0.846 8.080 13.768 1.00 10.00 31 SER A CA 4
ATOM 7831 C C . SER A 1 31 ? 0.282 8.720 12.511 1.00 10.00 31 SER A C 4
ATOM 7832 O O . SER A 1 31 ? -0.919 8.955 12.398 1.00 10.00 31 SER A O 4
ATOM 7840 N N . LEU A 1 32 ? 1.153 8.921 11.545 1.00 10.00 32 LEU A N 4
ATOM 7841 C CA . LEU A 1 32 ? 0.770 9.491 10.274 1.00 10.00 32 LEU A CA 4
ATOM 7842 C C . LEU A 1 32 ? -0.166 8.515 9.553 1.00 10.00 32 LEU A C 4
ATOM 7843 O O . LEU A 1 32 ? -1.148 8.916 8.938 1.00 10.00 32 LEU A O 4
ATOM 7859 N N . CYS A 1 33 ? 0.100 7.228 9.720 1.00 10.00 33 CYS A N 4
ATOM 7860 C CA . CYS A 1 33 ? -0.697 6.181 9.101 1.00 10.00 33 CYS A CA 4
ATOM 7861 C C . CYS A 1 33 ? -2.117 6.300 9.593 1.00 10.00 33 CYS A C 4
ATOM 7862 O O . CYS A 1 33 ? -3.089 6.144 8.852 1.00 10.00 33 CYS A O 4
ATOM 7870 N N . LYS A 1 34 ? -2.194 6.659 10.850 1.00 10.00 34 LYS A N 4
ATOM 7871 C CA . LYS A 1 34 ? -3.427 6.776 11.559 1.00 10.00 34 LYS A CA 4
ATOM 7872 C C . LYS A 1 34 ? -4.304 7.906 11.041 1.00 10.00 34 LYS A C 4
ATOM 7873 O O . LYS A 1 34 ? -5.529 7.773 11.024 1.00 10.00 34 LYS A O 4
ATOM 7892 N N . GLU A 1 35 ? -3.725 9.004 10.562 1.00 10.00 35 GLU A N 4
ATOM 7893 C CA . GLU A 1 35 ? -4.590 10.076 10.094 1.00 10.00 35 GLU A CA 4
ATOM 7894 C C . GLU A 1 35 ? -5.210 9.688 8.776 1.00 10.00 35 GLU A C 4
ATOM 7895 O O . GLU A 1 35 ? -6.231 10.249 8.379 1.00 10.00 35 GLU A O 4
ATOM 7907 N N . TRP A 1 36 ? -4.614 8.714 8.096 1.00 10.00 36 TRP A N 4
ATOM 7908 C CA . TRP A 1 36 ? -5.175 8.261 6.844 1.00 10.00 36 TRP A CA 4
ATOM 7909 C C . TRP A 1 36 ? -6.549 7.688 7.137 1.00 10.00 36 TRP A C 4
ATOM 7910 O O . TRP A 1 36 ? -7.475 7.843 6.348 1.00 10.00 36 TRP A O 4
ATOM 7931 N N . GLU A 1 37 ? -6.692 7.122 8.341 1.00 10.00 37 GLU A N 4
ATOM 7932 C CA . GLU A 1 37 ? -7.958 6.554 8.770 1.00 10.00 37 GLU A CA 4
ATOM 7933 C C . GLU A 1 37 ? -8.985 7.678 8.871 1.00 10.00 37 GLU A C 4
ATOM 7934 O O . GLU A 1 37 ? -10.157 7.503 8.543 1.00 10.00 37 GLU A O 4
ATOM 7946 N N . ALA A 1 38 ? -8.500 8.855 9.277 1.00 10.00 38 ALA A N 4
ATOM 7947 C CA . ALA A 1 38 ? -9.334 10.036 9.442 1.00 10.00 38 ALA A CA 4
ATOM 7948 C C . ALA A 1 38 ? -9.910 10.481 8.106 1.00 10.00 38 ALA A C 4
ATOM 7949 O O . ALA A 1 38 ? -10.931 11.167 8.048 1.00 10.00 38 ALA A O 4
ATOM 7956 N N . ALA A 1 39 ? -9.246 10.089 7.029 1.00 10.00 39 ALA A N 4
ATOM 7957 C CA . ALA A 1 39 ? -9.704 10.428 5.702 1.00 10.00 39 ALA A CA 4
ATOM 7958 C C . ALA A 1 39 ? -10.700 9.377 5.227 1.00 10.00 39 ALA A C 4
ATOM 7959 O O . ALA A 1 39 ? -11.596 9.667 4.435 1.00 10.00 39 ALA A O 4
ATOM 7966 N N . VAL A 1 40 ? -10.552 8.157 5.750 1.00 10.00 40 VAL A N 4
ATOM 7967 C CA . VAL A 1 40 ? -11.431 7.044 5.401 1.00 10.00 40 VAL A CA 4
ATOM 7968 C C . VAL A 1 40 ? -12.621 7.017 6.364 1.00 10.00 40 VAL A C 4
ATOM 7969 O O . VAL A 1 40 ? -12.971 5.985 6.935 1.00 10.00 40 VAL A O 4
ATOM 7982 N N . ARG A 1 41 ? -13.221 8.178 6.532 1.00 10.00 41 ARG A N 4
ATOM 7983 C CA . ARG A 1 41 ? -14.353 8.393 7.441 1.00 10.00 41 ARG A CA 4
ATOM 7984 C C . ARG A 1 41 ? -15.617 7.603 7.075 1.00 10.00 41 ARG A C 4
ATOM 7985 O O . ARG A 1 41 ? -16.619 7.679 7.786 1.00 10.00 41 ARG A O 4
ATOM 8006 N N . ARG A 1 42 ? -15.586 6.842 5.997 1.00 10.00 42 ARG A N 4
ATOM 8007 C CA . ARG A 1 42 ? -16.761 6.085 5.593 1.00 10.00 42 ARG A CA 4
ATOM 8008 C C . ARG A 1 42 ? -16.943 4.849 6.466 1.00 10.00 42 ARG A C 4
ATOM 8009 O O . ARG A 1 42 ? -15.964 4.247 6.907 1.00 10.00 42 ARG A O 4
ATOM 8030 N N . LYS A 1 43 ? -18.204 4.503 6.731 1.00 10.00 43 LYS A N 4
ATOM 8031 C CA . LYS A 1 43 ? -18.540 3.330 7.538 1.00 10.00 43 LYS A CA 4
ATOM 8032 C C . LYS A 1 43 ? -17.866 2.086 6.978 1.00 10.00 43 LYS A C 4
ATOM 8033 O O . LYS A 1 43 ? -17.366 1.240 7.720 1.00 10.00 43 LYS A O 4
ATOM 8052 N N . ASN A 1 44 ? -17.852 1.991 5.661 1.00 10.00 44 ASN A N 4
ATOM 8053 C CA . ASN A 1 44 ? -17.246 0.867 4.989 1.00 10.00 44 ASN A CA 4
ATOM 8054 C C . ASN A 1 44 ? -15.776 1.146 4.721 1.00 10.00 44 ASN A C 4
ATOM 8055 O O . ASN A 1 44 ? -15.357 1.305 3.575 1.00 10.00 44 ASN A O 4
ATOM 8066 N N . PHE A 1 45 ? -15.029 1.284 5.814 1.00 10.00 45 PHE A N 4
ATOM 8067 C CA . PHE A 1 45 ? -13.589 1.506 5.763 1.00 10.00 45 PHE A CA 4
ATOM 8068 C C . PHE A 1 45 ? -12.954 0.407 4.917 1.00 10.00 45 PHE A C 4
ATOM 8069 O O . PHE A 1 45 ? -13.194 -0.775 5.148 1.00 10.00 45 PHE A O 4
ATOM 8086 N N . LYS A 1 46 ? -12.181 0.814 3.922 1.00 10.00 46 LYS A N 4
ATOM 8087 C CA . LYS A 1 46 ? -11.522 -0.115 3.004 1.00 10.00 46 LYS A CA 4
ATOM 8088 C C . LYS A 1 46 ? -10.423 -0.902 3.720 1.00 10.00 46 LYS A C 4
ATOM 8089 O O . LYS A 1 46 ? -10.224 -0.711 4.906 1.00 10.00 46 LYS A O 4
ATOM 8108 N N . PRO A 1 47 ? -9.687 -1.806 3.032 1.00 10.00 47 PRO A N 4
ATOM 8109 C CA . PRO A 1 47 ? -8.637 -2.593 3.680 1.00 10.00 47 PRO A CA 4
ATOM 8110 C C . PRO A 1 47 ? -7.653 -1.736 4.467 1.00 10.00 47 PRO A C 4
ATOM 8111 O O . PRO A 1 47 ? -7.487 -0.539 4.218 1.00 10.00 47 PRO A O 4
ATOM 8122 N N . THR A 1 48 ? -6.952 -2.394 5.370 1.00 10.00 48 THR A N 4
ATOM 8123 C CA . THR A 1 48 ? -6.038 -1.733 6.277 1.00 10.00 48 THR A CA 4
ATOM 8124 C C . THR A 1 48 ? -4.718 -1.373 5.646 1.00 10.00 48 THR A C 4
ATOM 8125 O O . THR A 1 48 ? -4.513 -1.534 4.450 1.00 10.00 48 THR A O 4
ATOM 8136 N N . LYS A 1 49 ? -3.812 -0.939 6.499 1.00 10.00 49 LYS A N 4
ATOM 8137 C CA . LYS A 1 49 ? -2.486 -0.515 6.102 1.00 10.00 49 LYS A CA 4
ATOM 8138 C C . LYS A 1 49 ? -1.688 -1.608 5.403 1.00 10.00 49 LYS A C 4
ATOM 8139 O O . LYS A 1 49 ? -0.582 -1.360 4.929 1.00 10.00 49 LYS A O 4
ATOM 8158 N N . TYR A 1 50 ? -2.219 -2.820 5.333 1.00 10.00 50 TYR A N 4
ATOM 8159 C CA . TYR A 1 50 ? -1.503 -3.864 4.648 1.00 10.00 50 TYR A CA 4
ATOM 8160 C C . TYR A 1 50 ? -1.764 -3.766 3.154 1.00 10.00 50 TYR A C 4
ATOM 8161 O O . TYR A 1 50 ? -0.923 -4.149 2.349 1.00 10.00 50 TYR A O 4
ATOM 8179 N N . SER A 1 51 ? -2.941 -3.266 2.788 1.00 10.00 51 SER A N 4
ATOM 8180 C CA . SER A 1 51 ? -3.279 -3.132 1.386 1.00 10.00 51 SER A CA 4
ATOM 8181 C C . SER A 1 51 ? -2.497 -1.975 0.765 1.00 10.00 51 SER A C 4
ATOM 8182 O O . SER A 1 51 ? -1.808 -1.229 1.463 1.00 10.00 51 SER A O 4
ATOM 8190 N N . SER A 1 52 ? -2.601 -1.828 -0.539 1.00 10.00 52 SER A N 4
ATOM 8191 C CA . SER A 1 52 ? -1.859 -0.809 -1.246 1.00 10.00 52 SER A CA 4
ATOM 8192 C C . SER A 1 52 ? -2.765 0.342 -1.719 1.00 10.00 52 SER A C 4
ATOM 8193 O O . SER A 1 52 ? -3.932 0.133 -2.062 1.00 10.00 52 SER A O 4
ATOM 8201 N N . ILE A 1 53 ? -2.200 1.556 -1.722 1.00 10.00 53 ILE A N 4
ATOM 8202 C CA . ILE A 1 53 ? -2.912 2.778 -2.093 1.00 10.00 53 ILE A CA 4
ATOM 8203 C C . ILE A 1 53 ? -2.278 3.372 -3.359 1.00 10.00 53 ILE A C 4
ATOM 8204 O O . ILE A 1 53 ? -1.173 2.991 -3.709 1.00 10.00 53 ILE A O 4
ATOM 8220 N N . CYS A 1 54 ? -2.951 4.303 -4.035 1.00 10.00 54 CYS A N 4
ATOM 8221 C CA . CYS A 1 54 ? -2.417 4.876 -5.266 1.00 10.00 54 CYS A CA 4
ATOM 8222 C C . CYS A 1 54 ? -2.067 6.371 -5.114 1.00 10.00 54 CYS A C 4
ATOM 8223 O O . CYS A 1 54 ? -2.577 7.062 -4.231 1.00 10.00 54 CYS A O 4
ATOM 8230 N N . SER A 1 55 ? -1.181 6.827 -6.003 1.00 10.00 55 SER A N 4
ATOM 8231 C CA . SER A 1 55 ? -0.604 8.187 -6.019 1.00 10.00 55 SER A CA 4
ATOM 8232 C C . SER A 1 55 ? -1.583 9.355 -5.877 1.00 10.00 55 SER A C 4
ATOM 8233 O O . SER A 1 55 ? -1.443 10.160 -4.963 1.00 10.00 55 SER A O 4
ATOM 8241 N N . GLU A 1 56 ? -2.535 9.446 -6.799 1.00 10.00 56 GLU A N 4
ATOM 8242 C CA . GLU A 1 56 ? -3.542 10.523 -6.859 1.00 10.00 56 GLU A CA 4
ATOM 8243 C C . GLU A 1 56 ? -4.128 10.956 -5.508 1.00 10.00 56 GLU A C 4
ATOM 8244 O O . GLU A 1 56 ? -4.698 12.041 -5.408 1.00 10.00 56 GLU A O 4
ATOM 8256 N N . HIS A 1 57 ? -4.003 10.127 -4.488 1.00 10.00 57 HIS A N 4
ATOM 8257 C CA . HIS A 1 57 ? -4.562 10.448 -3.177 1.00 10.00 57 HIS A CA 4
ATOM 8258 C C . HIS A 1 57 ? -3.683 11.393 -2.359 1.00 10.00 57 HIS A C 4
ATOM 8259 O O . HIS A 1 57 ? -4.174 12.048 -1.438 1.00 10.00 57 HIS A O 4
ATOM 8273 N N . PHE A 1 58 ? -2.403 11.473 -2.680 1.00 10.00 58 PHE A N 4
ATOM 8274 C CA . PHE A 1 58 ? -1.501 12.356 -1.952 1.00 10.00 58 PHE A CA 4
ATOM 8275 C C . PHE A 1 58 ? -0.715 13.210 -2.917 1.00 10.00 58 PHE A C 4
ATOM 8276 O O . PHE A 1 58 ? -0.625 12.908 -4.107 1.00 10.00 58 PHE A O 4
ATOM 8293 N N . THR A 1 59 ? -0.157 14.278 -2.396 1.00 10.00 59 THR A N 4
ATOM 8294 C CA . THR A 1 59 ? 0.639 15.174 -3.188 1.00 10.00 59 THR A CA 4
ATOM 8295 C C . THR A 1 59 ? 1.971 14.539 -3.501 1.00 10.00 59 THR A C 4
ATOM 8296 O O . THR A 1 59 ? 2.497 13.773 -2.694 1.00 10.00 59 THR A O 4
ATOM 8307 N N . PRO A 1 60 ? 2.511 14.817 -4.692 1.00 10.00 60 PRO A N 4
ATOM 8308 C CA . PRO A 1 60 ? 3.809 14.305 -5.135 1.00 10.00 60 PRO A CA 4
ATOM 8309 C C . PRO A 1 60 ? 4.865 14.463 -4.058 1.00 10.00 60 PRO A C 4
ATOM 8310 O O . PRO A 1 60 ? 5.743 13.615 -3.890 1.00 10.00 60 PRO A O 4
ATOM 8321 N N . ASP A 1 61 ? 4.747 15.552 -3.322 1.00 10.00 61 ASP A N 4
ATOM 8322 C CA . ASP A 1 61 ? 5.664 15.859 -2.230 1.00 10.00 61 ASP A CA 4
ATOM 8323 C C . ASP A 1 61 ? 5.673 14.733 -1.202 1.00 10.00 61 ASP A C 4
ATOM 8324 O O . ASP A 1 61 ? 6.723 14.313 -0.725 1.00 10.00 61 ASP A O 4
ATOM 8333 N N . SER A 1 62 ? 4.483 14.255 -0.872 1.00 10.00 62 SER A N 4
ATOM 8334 C CA . SER A 1 62 ? 4.317 13.202 0.116 1.00 10.00 62 SER A CA 4
ATOM 8335 C C . SER A 1 62 ? 4.273 11.823 -0.521 1.00 10.00 62 SER A C 4
ATOM 8336 O O . SER A 1 62 ? 4.119 10.837 0.176 1.00 10.00 62 SER A O 4
ATOM 8344 N N . PHE A 1 63 ? 4.395 11.776 -1.836 1.00 10.00 63 PHE A N 4
ATOM 8345 C CA . PHE A 1 63 ? 4.310 10.518 -2.594 1.00 10.00 63 PHE A CA 4
ATOM 8346 C C . PHE A 1 63 ? 4.932 9.296 -1.898 1.00 10.00 63 PHE A C 4
ATOM 8347 O O . PHE A 1 63 ? 4.253 8.280 -1.734 1.00 10.00 63 PHE A O 4
ATOM 8364 N N . LYS A 1 64 ? 6.204 9.373 -1.491 1.00 10.00 64 LYS A N 4
ATOM 8365 C CA . LYS A 1 64 ? 6.858 8.212 -0.864 1.00 10.00 64 LYS A CA 4
ATOM 8366 C C . LYS A 1 64 ? 8.269 8.546 -0.371 1.00 10.00 64 LYS A C 4
ATOM 8367 O O . LYS A 1 64 ? 8.512 9.625 0.158 1.00 10.00 64 LYS A O 4
ATOM 8386 N N . ARG A 1 65 ? 9.198 7.597 -0.561 1.00 10.00 65 ARG A N 4
ATOM 8387 C CA . ARG A 1 65 ? 10.597 7.755 -0.154 1.00 10.00 65 ARG A CA 4
ATOM 8388 C C . ARG A 1 65 ? 11.279 8.890 -0.916 1.00 10.00 65 ARG A C 4
ATOM 8389 O O . ARG A 1 65 ? 12.389 9.289 -0.581 1.00 10.00 65 ARG A O 4
ATOM 8410 N N . GLU A 1 66 ? 10.602 9.404 -1.935 1.00 10.00 66 GLU A N 4
ATOM 8411 C CA . GLU A 1 66 ? 11.120 10.508 -2.732 1.00 10.00 66 GLU A CA 4
ATOM 8412 C C . GLU A 1 66 ? 10.769 11.837 -2.058 1.00 10.00 66 GLU A C 4
ATOM 8413 O O . GLU A 1 66 ? 10.978 12.910 -2.625 1.00 10.00 66 GLU A O 4
ATOM 8425 N N . SER A 1 67 ? 10.207 11.742 -0.848 1.00 10.00 67 SER A N 4
ATOM 8426 C CA . SER A 1 67 ? 9.803 12.906 -0.075 1.00 10.00 67 SER A CA 4
ATOM 8427 C C . SER A 1 67 ? 11.027 13.678 0.458 1.00 10.00 67 SER A C 4
ATOM 8428 O O . SER A 1 67 ? 11.834 14.190 -0.319 1.00 10.00 67 SER A O 4
ATOM 8436 N N . ASN A 1 68 ? 11.177 13.744 1.772 1.00 10.00 68 ASN A N 4
ATOM 8437 C CA . ASN A 1 68 ? 12.288 14.466 2.375 1.00 10.00 68 ASN A CA 4
ATOM 8438 C C . ASN A 1 68 ? 13.461 13.537 2.685 1.00 10.00 68 ASN A C 4
ATOM 8439 O O . ASN A 1 68 ? 14.462 13.541 1.969 1.00 10.00 68 ASN A O 4
ATOM 8450 N N . ASN A 1 69 ? 13.335 12.728 3.736 1.00 10.00 69 ASN A N 4
ATOM 8451 C CA . ASN A 1 69 ? 14.417 11.822 4.117 1.00 10.00 69 ASN A CA 4
ATOM 8452 C C . ASN A 1 69 ? 14.287 10.463 3.443 1.00 10.00 69 ASN A C 4
ATOM 8453 O O . ASN A 1 69 ? 15.065 10.132 2.550 1.00 10.00 69 ASN A O 4
ATOM 8464 N N . LYS A 1 70 ? 13.304 9.675 3.860 1.00 10.00 70 LYS A N 4
ATOM 8465 C CA . LYS A 1 70 ? 13.131 8.345 3.293 1.00 10.00 70 LYS A CA 4
ATOM 8466 C C . LYS A 1 70 ? 11.660 7.948 3.200 1.00 10.00 70 LYS A C 4
ATOM 8467 O O . LYS A 1 70 ? 11.341 6.869 2.710 1.00 10.00 70 LYS A O 4
ATOM 8486 N N . LEU A 1 71 ? 10.764 8.815 3.653 1.00 10.00 71 LEU A N 4
ATOM 8487 C CA . LEU A 1 71 ? 9.340 8.507 3.604 1.00 10.00 71 LEU A CA 4
ATOM 8488 C C . LEU A 1 71 ? 8.508 9.777 3.487 1.00 10.00 71 LEU A C 4
ATOM 8489 O O . LEU A 1 71 ? 9.057 10.882 3.498 1.00 10.00 71 LEU A O 4
ATOM 8505 N N . LEU A 1 72 ? 7.186 9.609 3.393 1.00 10.00 72 LEU A N 4
ATOM 8506 C CA . LEU A 1 72 ? 6.262 10.737 3.252 1.00 10.00 72 LEU A CA 4
ATOM 8507 C C . LEU A 1 72 ? 6.370 11.693 4.425 1.00 10.00 72 LEU A C 4
ATOM 8508 O O . LEU A 1 72 ? 6.890 11.341 5.486 1.00 10.00 72 LEU A O 4
ATOM 8524 N N . LYS A 1 73 ? 5.865 12.900 4.233 1.00 10.00 73 LYS A N 4
ATOM 8525 C CA . LYS A 1 73 ? 5.872 13.880 5.291 1.00 10.00 73 LYS A CA 4
ATOM 8526 C C . LYS A 1 73 ? 4.851 13.459 6.332 1.00 10.00 73 LYS A C 4
ATOM 8527 O O . LYS A 1 73 ? 3.674 13.283 6.026 1.00 10.00 73 LYS A O 4
ATOM 8546 N N . GLU A 1 74 ? 5.334 13.264 7.543 1.00 10.00 74 GLU A N 4
ATOM 8547 C CA . GLU A 1 74 ? 4.518 12.837 8.676 1.00 10.00 74 GLU A CA 4
ATOM 8548 C C . GLU A 1 74 ? 3.302 13.730 8.897 1.00 10.00 74 GLU A C 4
ATOM 8549 O O . GLU A 1 74 ? 2.360 13.353 9.584 1.00 10.00 74 GLU A O 4
ATOM 8561 N N . ASN A 1 75 ? 3.349 14.923 8.351 1.00 10.00 75 ASN A N 4
ATOM 8562 C CA . ASN A 1 75 ? 2.252 15.869 8.495 1.00 10.00 75 ASN A CA 4
ATOM 8563 C C . ASN A 1 75 ? 1.379 15.940 7.245 1.00 10.00 75 ASN A C 4
ATOM 8564 O O . ASN A 1 75 ? 0.575 16.857 7.092 1.00 10.00 75 ASN A O 4
ATOM 8575 N N . ALA A 1 76 ? 1.548 14.985 6.352 1.00 10.00 76 ALA A N 4
ATOM 8576 C CA . ALA A 1 76 ? 0.759 14.938 5.121 1.00 10.00 76 ALA A CA 4
ATOM 8577 C C . ALA A 1 76 ? -0.062 13.658 5.029 1.00 10.00 76 ALA A C 4
ATOM 8578 O O . ALA A 1 76 ? 0.468 12.551 5.130 1.00 10.00 76 ALA A O 4
ATOM 8585 N N . VAL A 1 77 ? -1.359 13.823 4.815 1.00 10.00 77 VAL A N 4
ATOM 8586 C CA . VAL A 1 77 ? -2.270 12.695 4.708 1.00 10.00 77 VAL A CA 4
ATOM 8587 C C . VAL A 1 77 ? -3.175 12.864 3.480 1.00 10.00 77 VAL A C 4
ATOM 8588 O O . VAL A 1 77 ? -3.628 13.969 3.181 1.00 10.00 77 VAL A O 4
ATOM 8601 N N . PRO A 1 78 ? -3.398 11.767 2.731 1.00 10.00 78 PRO A N 4
ATOM 8602 C CA . PRO A 1 78 ? -4.229 11.746 1.514 1.00 10.00 78 PRO A CA 4
ATOM 8603 C C . PRO A 1 78 ? -5.627 12.334 1.710 1.00 10.00 78 PRO A C 4
ATOM 8604 O O . PRO A 1 78 ? -6.500 11.715 2.316 1.00 10.00 78 PRO A O 4
ATOM 8615 N N . THR A 1 79 ? -5.828 13.532 1.183 1.00 10.00 79 THR A N 4
ATOM 8616 C CA . THR A 1 79 ? -7.112 14.207 1.273 1.00 10.00 79 THR A CA 4
ATOM 8617 C C . THR A 1 79 ? -7.799 14.206 -0.092 1.00 10.00 79 THR A C 4
ATOM 8618 O O . THR A 1 79 ? -9.004 14.435 -0.206 1.00 10.00 79 THR A O 4
ATOM 8629 N N . ILE A 1 80 ? -7.014 13.900 -1.120 1.00 10.00 80 ILE A N 4
ATOM 8630 C CA . ILE A 1 80 ? -7.490 13.869 -2.505 1.00 10.00 80 ILE A CA 4
ATOM 8631 C C . ILE A 1 80 ? -8.398 12.658 -2.768 1.00 10.00 80 ILE A C 4
ATOM 8632 O O . ILE A 1 80 ? -8.775 12.400 -3.910 1.00 10.00 80 ILE A O 4
ATOM 8648 N N . PHE A 1 81 ? -8.712 11.909 -1.708 1.00 10.00 81 PHE A N 4
ATOM 8649 C CA . PHE A 1 81 ? -9.560 10.717 -1.800 1.00 10.00 81 PHE A CA 4
ATOM 8650 C C . PHE A 1 81 ? -10.768 10.919 -2.709 1.00 10.00 81 PHE A C 4
ATOM 8651 O O . PHE A 1 81 ? -10.885 10.256 -3.739 1.00 10.00 81 PHE A O 4
ATOM 8668 N N . LEU A 1 82 ? -11.653 11.837 -2.339 1.00 10.00 82 LEU A N 4
ATOM 8669 C CA . LEU A 1 82 ? -12.852 12.097 -3.123 1.00 10.00 82 LEU A CA 4
ATOM 8670 C C . LEU A 1 82 ? -13.451 13.434 -2.722 1.00 10.00 82 LEU A C 4
ATOM 8671 O O . LEU A 1 82 ? -13.168 13.948 -1.639 1.00 10.00 82 LEU A O 4
ATOM 8687 N N . GLU A 1 83 ? -14.268 13.983 -3.608 1.00 10.00 83 GLU A N 4
ATOM 8688 C CA . GLU A 1 83 ? -14.939 15.256 -3.372 1.00 10.00 83 GLU A CA 4
ATOM 8689 C C . GLU A 1 83 ? -15.788 15.188 -2.106 1.00 10.00 83 GLU A C 4
ATOM 8690 O O . GLU A 1 83 ? -15.610 15.978 -1.179 1.00 10.00 83 GLU A O 4
ATOM 8702 N N . LEU A 1 84 ? -16.707 14.234 -2.075 1.00 10.00 84 LEU A N 4
ATOM 8703 C CA . LEU A 1 84 ? -17.587 14.051 -0.932 1.00 10.00 84 LEU A CA 4
ATOM 8704 C C . LEU A 1 84 ? -18.231 12.670 -0.996 1.00 10.00 84 LEU A C 4
ATOM 8705 O O . LEU A 1 84 ? -17.931 11.793 -0.189 1.00 10.00 84 LEU A O 4
ATOM 8721 N N . VAL A 1 85 ? -19.104 12.485 -1.975 1.00 10.00 85 VAL A N 4
ATOM 8722 C CA . VAL A 1 85 ? -19.799 11.227 -2.157 1.00 10.00 85 VAL A CA 4
ATOM 8723 C C . VAL A 1 85 ? -20.051 10.983 -3.642 1.00 10.00 85 VAL A C 4
ATOM 8724 O O . VAL A 1 85 ? -20.494 11.885 -4.356 1.00 10.00 85 VAL A O 4
ATOM 8737 N N . PRO A 1 86 ? -19.726 9.776 -4.129 1.00 10.00 86 PRO A N 4
ATOM 8738 C CA . PRO A 1 86 ? -19.929 9.404 -5.532 1.00 10.00 86 PRO A CA 4
ATOM 8739 C C . PRO A 1 86 ? -21.410 9.378 -5.908 1.00 10.00 86 PRO A C 4
ATOM 8740 O O . PRO A 1 86 ? -22.284 9.599 -5.064 1.00 10.00 86 PRO A O 4
ATOM 8751 N N . ARG A 1 87 ? -21.690 9.092 -7.167 1.00 10.00 87 ARG A N 4
ATOM 8752 C CA . ARG A 1 87 ? -23.059 9.036 -7.650 1.00 10.00 87 ARG A CA 4
ATOM 8753 C C . ARG A 1 87 ? -23.128 8.163 -8.889 1.00 10.00 87 ARG A C 4
ATOM 8754 O O . ARG A 1 87 ? -22.069 7.929 -9.497 1.00 10.00 87 ARG A O 4
ATOM 9789 N N . MET A 1 1 ? -6.218 -0.896 -1.656 1.00 10.00 1 MET A N 5
ATOM 9790 C CA . MET A 1 1 ? -6.191 -2.311 -2.083 1.00 10.00 1 MET A CA 5
ATOM 9791 C C . MET A 1 1 ? -6.070 -2.379 -3.597 1.00 10.00 1 MET A C 5
ATOM 9792 O O . MET A 1 1 ? -6.130 -1.355 -4.270 1.00 10.00 1 MET A O 5
ATOM 9808 N N . VAL A 1 2 ? -5.913 -3.581 -4.128 1.00 10.00 2 VAL A N 5
ATOM 9809 C CA . VAL A 1 2 ? -5.786 -3.771 -5.564 1.00 10.00 2 VAL A CA 5
ATOM 9810 C C . VAL A 1 2 ? -7.123 -3.514 -6.242 1.00 10.00 2 VAL A C 5
ATOM 9811 O O . VAL A 1 2 ? -7.198 -2.799 -7.233 1.00 10.00 2 VAL A O 5
ATOM 9824 N N . GLN A 1 3 ? -8.179 -4.088 -5.673 1.00 10.00 3 GLN A N 5
ATOM 9825 C CA . GLN A 1 3 ? -9.532 -3.932 -6.202 1.00 10.00 3 GLN A CA 5
ATOM 9826 C C . GLN A 1 3 ? -9.981 -2.472 -6.161 1.00 10.00 3 GLN A C 5
ATOM 9827 O O . GLN A 1 3 ? -10.764 -2.035 -7.006 1.00 10.00 3 GLN A O 5
ATOM 9841 N N . SER A 1 4 ? -9.475 -1.730 -5.180 1.00 10.00 4 SER A N 5
ATOM 9842 C CA . SER A 1 4 ? -9.815 -0.323 -5.009 1.00 10.00 4 SER A CA 5
ATOM 9843 C C . SER A 1 4 ? -8.953 0.271 -3.906 1.00 10.00 4 SER A C 5
ATOM 9844 O O . SER A 1 4 ? -8.524 -0.442 -2.996 1.00 10.00 4 SER A O 5
ATOM 9852 N N . CYS A 1 5 ? -8.716 1.566 -3.967 1.00 10.00 5 CYS A N 5
ATOM 9853 C CA . CYS A 1 5 ? -7.902 2.233 -2.964 1.00 10.00 5 CYS A CA 5
ATOM 9854 C C . CYS A 1 5 ? -8.697 2.411 -1.678 1.00 10.00 5 CYS A C 5
ATOM 9855 O O . CYS A 1 5 ? -9.904 2.191 -1.661 1.00 10.00 5 CYS A O 5
ATOM 9862 N N . SER A 1 6 ? -8.015 2.818 -0.615 1.00 10.00 6 SER A N 5
ATOM 9863 C CA . SER A 1 6 ? -8.631 3.005 0.695 1.00 10.00 6 SER A CA 5
ATOM 9864 C C . SER A 1 6 ? -9.530 4.246 0.754 1.00 10.00 6 SER A C 5
ATOM 9865 O O . SER A 1 6 ? -10.030 4.612 1.815 1.00 10.00 6 SER A O 5
ATOM 9873 N N . ALA A 1 7 ? -9.718 4.895 -0.386 1.00 10.00 7 ALA A N 5
ATOM 9874 C CA . ALA A 1 7 ? -10.554 6.084 -0.461 1.00 10.00 7 ALA A CA 5
ATOM 9875 C C . ALA A 1 7 ? -12.042 5.738 -0.451 1.00 10.00 7 ALA A C 5
ATOM 9876 O O . ALA A 1 7 ? -12.431 4.604 -0.176 1.00 10.00 7 ALA A O 5
ATOM 9883 N N . TYR A 1 8 ? -12.870 6.713 -0.798 1.00 10.00 8 TYR A N 5
ATOM 9884 C CA . TYR A 1 8 ? -14.312 6.527 -0.802 1.00 10.00 8 TYR A CA 5
ATOM 9885 C C . TYR A 1 8 ? -14.844 6.385 -2.231 1.00 10.00 8 TYR A C 5
ATOM 9886 O O . TYR A 1 8 ? -15.368 7.334 -2.810 1.00 10.00 8 TYR A O 5
ATOM 9904 N N . GLY A 1 9 ? -14.678 5.195 -2.804 1.00 10.00 9 GLY A N 5
ATOM 9905 C CA . GLY A 1 9 ? -15.183 4.939 -4.143 1.00 10.00 9 GLY A CA 5
ATOM 9906 C C . GLY A 1 9 ? -14.119 4.966 -5.226 1.00 10.00 9 GLY A C 5
ATOM 9907 O O . GLY A 1 9 ? -14.441 4.872 -6.410 1.00 10.00 9 GLY A O 5
ATOM 9911 N N . CYS A 1 10 ? -12.855 5.073 -4.836 1.00 10.00 10 CYS A N 5
ATOM 9912 C CA . CYS A 1 10 ? -11.771 5.114 -5.808 1.00 10.00 10 CYS A CA 5
ATOM 9913 C C . CYS A 1 10 ? -11.453 3.723 -6.358 1.00 10.00 10 CYS A C 5
ATOM 9914 O O . CYS A 1 10 ? -10.457 3.102 -5.976 1.00 10.00 10 CYS A O 5
ATOM 9921 N N . LYS A 1 11 ? -12.329 3.210 -7.213 1.00 10.00 11 LYS A N 5
ATOM 9922 C CA . LYS A 1 11 ? -12.119 1.903 -7.833 1.00 10.00 11 LYS A CA 5
ATOM 9923 C C . LYS A 1 11 ? -11.205 2.043 -9.049 1.00 10.00 11 LYS A C 5
ATOM 9924 O O . LYS A 1 11 ? -11.457 1.465 -10.106 1.00 10.00 11 LYS A O 5
ATOM 9943 N N . ASN A 1 12 ? -10.129 2.798 -8.874 1.00 10.00 12 ASN A N 5
ATOM 9944 C CA . ASN A 1 12 ? -9.169 3.057 -9.944 1.00 10.00 12 ASN A CA 5
ATOM 9945 C C . ASN A 1 12 ? -8.101 1.985 -9.999 1.00 10.00 12 ASN A C 5
ATOM 9946 O O . ASN A 1 12 ? -6.904 2.286 -9.998 1.00 10.00 12 ASN A O 5
ATOM 9957 N N . ARG A 1 13 ? -8.566 0.750 -9.981 1.00 10.00 13 ARG A N 5
ATOM 9958 C CA . ARG A 1 13 ? -7.717 -0.447 -10.069 1.00 10.00 13 ARG A CA 5
ATOM 9959 C C . ARG A 1 13 ? -6.566 -0.200 -11.051 1.00 10.00 13 ARG A C 5
ATOM 9960 O O . ARG A 1 13 ? -6.804 0.330 -12.138 1.00 10.00 13 ARG A O 5
ATOM 9981 N N . TYR A 1 14 ? -5.344 -0.579 -10.647 1.00 10.00 14 TYR A N 5
ATOM 9982 C CA . TYR A 1 14 ? -4.127 -0.400 -11.459 1.00 10.00 14 TYR A CA 5
ATOM 9983 C C . TYR A 1 14 ? -4.409 -0.485 -12.955 1.00 10.00 14 TYR A C 5
ATOM 9984 O O . TYR A 1 14 ? -4.674 -1.560 -13.495 1.00 10.00 14 TYR A O 5
ATOM 10002 N N . ASP A 1 15 ? -4.346 0.661 -13.598 1.00 10.00 15 ASP A N 5
ATOM 10003 C CA . ASP A 1 15 ? -4.566 0.781 -15.026 1.00 10.00 15 ASP A CA 5
ATOM 10004 C C . ASP A 1 15 ? -3.422 1.593 -15.594 1.00 10.00 15 ASP A C 5
ATOM 10005 O O . ASP A 1 15 ? -3.283 2.778 -15.299 1.00 10.00 15 ASP A O 5
ATOM 10014 N N . LYS A 1 16 ? -2.585 0.926 -16.367 1.00 10.00 16 LYS A N 5
ATOM 10015 C CA . LYS A 1 16 ? -1.406 1.540 -16.962 1.00 10.00 16 LYS A CA 5
ATOM 10016 C C . LYS A 1 16 ? -1.750 2.781 -17.787 1.00 10.00 16 LYS A C 5
ATOM 10017 O O . LYS A 1 16 ? -0.943 3.707 -17.893 1.00 10.00 16 LYS A O 5
ATOM 10036 N N . ASP A 1 17 ? -2.945 2.798 -18.366 1.00 10.00 17 ASP A N 5
ATOM 10037 C CA . ASP A 1 17 ? -3.383 3.919 -19.185 1.00 10.00 17 ASP A CA 5
ATOM 10038 C C . ASP A 1 17 ? -3.495 5.180 -18.345 1.00 10.00 17 ASP A C 5
ATOM 10039 O O . ASP A 1 17 ? -3.226 6.283 -18.821 1.00 10.00 17 ASP A O 5
ATOM 10048 N N . LYS A 1 18 ? -3.871 5.002 -17.089 1.00 10.00 18 LYS A N 5
ATOM 10049 C CA . LYS A 1 18 ? -4.019 6.119 -16.172 1.00 10.00 18 LYS A CA 5
ATOM 10050 C C . LYS A 1 18 ? -2.694 6.379 -15.453 1.00 10.00 18 LYS A C 5
ATOM 10051 O O . LYS A 1 18 ? -1.953 5.443 -15.137 1.00 10.00 18 LYS A O 5
ATOM 10070 N N . PRO A 1 19 ? -2.368 7.652 -15.192 1.00 10.00 19 PRO A N 5
ATOM 10071 C CA . PRO A 1 19 ? -1.110 8.021 -14.545 1.00 10.00 19 PRO A CA 5
ATOM 10072 C C . PRO A 1 19 ? -1.150 7.937 -13.020 1.00 10.00 19 PRO A C 5
ATOM 10073 O O . PRO A 1 19 ? -1.237 8.957 -12.330 1.00 10.00 19 PRO A O 5
ATOM 10084 N N . VAL A 1 20 ? -1.075 6.719 -12.495 1.00 10.00 20 VAL A N 5
ATOM 10085 C CA . VAL A 1 20 ? -1.060 6.504 -11.053 1.00 10.00 20 VAL A CA 5
ATOM 10086 C C . VAL A 1 20 ? -0.204 5.293 -10.716 1.00 10.00 20 VAL A C 5
ATOM 10087 O O . VAL A 1 20 ? -0.078 4.361 -11.516 1.00 10.00 20 VAL A O 5
ATOM 10100 N N . SER A 1 21 ? 0.404 5.334 -9.549 1.00 10.00 21 SER A N 5
ATOM 10101 C CA . SER A 1 21 ? 1.227 4.243 -9.069 1.00 10.00 21 SER A CA 5
ATOM 10102 C C . SER A 1 21 ? 0.652 3.750 -7.754 1.00 10.00 21 SER A C 5
ATOM 10103 O O . SER A 1 21 ? -0.115 4.470 -7.112 1.00 10.00 21 SER A O 5
ATOM 10111 N N . PHE A 1 22 ? 1.019 2.556 -7.332 1.00 10.00 22 PHE A N 5
ATOM 10112 C CA . PHE A 1 22 ? 0.505 2.033 -6.085 1.00 10.00 22 PHE A CA 5
ATOM 10113 C C . PHE A 1 22 ? 1.609 2.012 -5.025 1.00 10.00 22 PHE A C 5
ATOM 10114 O O . PHE A 1 22 ? 2.792 2.163 -5.330 1.00 10.00 22 PHE A O 5
ATOM 10131 N N . HIS A 1 23 ? 1.191 1.951 -3.775 1.00 10.00 23 HIS A N 5
ATOM 10132 C CA . HIS A 1 23 ? 2.100 1.939 -2.619 1.00 10.00 23 HIS A CA 5
ATOM 10133 C C . HIS A 1 23 ? 1.398 1.297 -1.461 1.00 10.00 23 HIS A C 5
ATOM 10134 O O . HIS A 1 23 ? 0.234 1.014 -1.556 1.00 10.00 23 HIS A O 5
ATOM 10149 N N . LYS A 1 24 ? 2.075 1.093 -0.362 1.00 10.00 24 LYS A N 5
ATOM 10150 C CA . LYS A 1 24 ? 1.420 0.527 0.796 1.00 10.00 24 LYS A CA 5
ATOM 10151 C C . LYS A 1 24 ? 1.297 1.629 1.856 1.00 10.00 24 LYS A C 5
ATOM 10152 O O . LYS A 1 24 ? 1.907 2.686 1.698 1.00 10.00 24 LYS A O 5
ATOM 10171 N N . PHE A 1 25 ? 0.490 1.417 2.899 1.00 10.00 25 PHE A N 5
ATOM 10172 C CA . PHE A 1 25 ? 0.329 2.429 3.960 1.00 10.00 25 PHE A CA 5
ATOM 10173 C C . PHE A 1 25 ? 1.670 2.794 4.585 1.00 10.00 25 PHE A C 5
ATOM 10174 O O . PHE A 1 25 ? 2.625 2.014 4.527 1.00 10.00 25 PHE A O 5
ATOM 10191 N N . PRO A 1 26 ? 1.755 3.983 5.208 1.00 10.00 26 PRO A N 5
ATOM 10192 C CA . PRO A 1 26 ? 2.967 4.428 5.899 1.00 10.00 26 PRO A CA 5
ATOM 10193 C C . PRO A 1 26 ? 3.175 3.624 7.175 1.00 10.00 26 PRO A C 5
ATOM 10194 O O . PRO A 1 26 ? 2.964 4.120 8.279 1.00 10.00 26 PRO A O 5
ATOM 10205 N N . LEU A 1 27 ? 3.589 2.380 7.017 1.00 10.00 27 LEU A N 5
ATOM 10206 C CA . LEU A 1 27 ? 3.786 1.493 8.144 1.00 10.00 27 LEU A CA 5
ATOM 10207 C C . LEU A 1 27 ? 4.947 1.961 8.995 1.00 10.00 27 LEU A C 5
ATOM 10208 O O . LEU A 1 27 ? 5.023 1.682 10.188 1.00 10.00 27 LEU A O 5
ATOM 10224 N N . THR A 1 28 ? 5.836 2.699 8.371 1.00 10.00 28 THR A N 5
ATOM 10225 C CA . THR A 1 28 ? 6.992 3.229 9.048 1.00 10.00 28 THR A CA 5
ATOM 10226 C C . THR A 1 28 ? 6.715 4.659 9.542 1.00 10.00 28 THR A C 5
ATOM 10227 O O . THR A 1 28 ? 7.622 5.381 9.961 1.00 10.00 28 THR A O 5
ATOM 10238 N N . ARG A 1 29 ? 5.436 5.037 9.497 1.00 10.00 29 ARG A N 5
ATOM 10239 C CA . ARG A 1 29 ? 4.966 6.348 9.934 1.00 10.00 29 ARG A CA 5
ATOM 10240 C C . ARG A 1 29 ? 3.589 6.174 10.569 1.00 10.00 29 ARG A C 5
ATOM 10241 O O . ARG A 1 29 ? 2.618 6.747 10.100 1.00 10.00 29 ARG A O 5
ATOM 10262 N N . PRO A 1 30 ? 3.498 5.375 11.647 1.00 10.00 30 PRO A N 5
ATOM 10263 C CA . PRO A 1 30 ? 2.231 5.053 12.327 1.00 10.00 30 PRO A CA 5
ATOM 10264 C C . PRO A 1 30 ? 1.312 6.231 12.643 1.00 10.00 30 PRO A C 5
ATOM 10265 O O . PRO A 1 30 ? 0.173 6.232 12.209 1.00 10.00 30 PRO A O 5
ATOM 10276 N N . SER A 1 31 ? 1.767 7.206 13.428 1.00 10.00 31 SER A N 5
ATOM 10277 C CA . SER A 1 31 ? 0.926 8.358 13.763 1.00 10.00 31 SER A CA 5
ATOM 10278 C C . SER A 1 31 ? 0.327 8.938 12.491 1.00 10.00 31 SER A C 5
ATOM 10279 O O . SER A 1 31 ? -0.884 9.121 12.383 1.00 10.00 31 SER A O 5
ATOM 10287 N N . LEU A 1 32 ? 1.181 9.142 11.509 1.00 10.00 32 LEU A N 5
ATOM 10288 C CA . LEU A 1 32 ? 0.769 9.660 10.226 1.00 10.00 32 LEU A CA 5
ATOM 10289 C C . LEU A 1 32 ? -0.159 8.641 9.552 1.00 10.00 32 LEU A C 5
ATOM 10290 O O . LEU A 1 32 ? -1.158 9.000 8.940 1.00 10.00 32 LEU A O 5
ATOM 10306 N N . CYS A 1 33 ? 0.137 7.365 9.756 1.00 10.00 33 CYS A N 5
ATOM 10307 C CA . CYS A 1 33 ? -0.649 6.282 9.182 1.00 10.00 33 CYS A CA 5
ATOM 10308 C C . CYS A 1 33 ? -2.068 6.391 9.687 1.00 10.00 33 CYS A C 5
ATOM 10309 O O . CYS A 1 33 ? -3.044 6.206 8.961 1.00 10.00 33 CYS A O 5
ATOM 10317 N N . LYS A 1 34 ? -2.140 6.781 10.930 1.00 10.00 34 LYS A N 5
ATOM 10318 C CA . LYS A 1 34 ? -3.373 6.901 11.639 1.00 10.00 34 LYS A CA 5
ATOM 10319 C C . LYS A 1 34 ? -4.256 8.024 11.109 1.00 10.00 34 LYS A C 5
ATOM 10320 O O . LYS A 1 34 ? -5.479 7.890 11.109 1.00 10.00 34 LYS A O 5
ATOM 10339 N N . GLU A 1 35 ? -3.685 9.118 10.610 1.00 10.00 35 GLU A N 5
ATOM 10340 C CA . GLU A 1 35 ? -4.558 10.178 10.122 1.00 10.00 35 GLU A CA 5
ATOM 10341 C C . GLU A 1 35 ? -5.196 9.754 8.822 1.00 10.00 35 GLU A C 5
ATOM 10342 O O . GLU A 1 35 ? -6.226 10.299 8.427 1.00 10.00 35 GLU A O 5
ATOM 10354 N N . TRP A 1 36 ? -4.607 8.762 8.161 1.00 10.00 36 TRP A N 5
ATOM 10355 C CA . TRP A 1 36 ? -5.181 8.271 6.932 1.00 10.00 36 TRP A CA 5
ATOM 10356 C C . TRP A 1 36 ? -6.547 7.713 7.259 1.00 10.00 36 TRP A C 5
ATOM 10357 O O . TRP A 1 36 ? -7.482 7.844 6.473 1.00 10.00 36 TRP A O 5
ATOM 10378 N N . GLU A 1 37 ? -6.681 7.191 8.483 1.00 10.00 37 GLU A N 5
ATOM 10379 C CA . GLU A 1 37 ? -7.947 6.646 8.932 1.00 10.00 37 GLU A CA 5
ATOM 10380 C C . GLU A 1 37 ? -8.964 7.779 8.993 1.00 10.00 37 GLU A C 5
ATOM 10381 O O . GLU A 1 37 ? -10.130 7.615 8.637 1.00 10.00 37 GLU A O 5
ATOM 10393 N N . ALA A 1 38 ? -8.476 8.953 9.394 1.00 10.00 38 ALA A N 5
ATOM 10394 C CA . ALA A 1 38 ? -9.297 10.145 9.521 1.00 10.00 38 ALA A CA 5
ATOM 10395 C C . ALA A 1 38 ? -9.826 10.579 8.161 1.00 10.00 38 ALA A C 5
ATOM 10396 O O . ALA A 1 38 ? -10.865 11.233 8.062 1.00 10.00 38 ALA A O 5
ATOM 10403 N N . ALA A 1 39 ? -9.114 10.195 7.110 1.00 10.00 39 ALA A N 5
ATOM 10404 C CA . ALA A 1 39 ? -9.526 10.534 5.765 1.00 10.00 39 ALA A CA 5
ATOM 10405 C C . ALA A 1 39 ? -10.569 9.532 5.292 1.00 10.00 39 ALA A C 5
ATOM 10406 O O . ALA A 1 39 ? -11.428 9.846 4.468 1.00 10.00 39 ALA A O 5
ATOM 10413 N N . VAL A 1 40 ? -10.512 8.329 5.862 1.00 10.00 40 VAL A N 5
ATOM 10414 C CA . VAL A 1 40 ? -11.451 7.265 5.532 1.00 10.00 40 VAL A CA 5
ATOM 10415 C C . VAL A 1 40 ? -12.672 7.373 6.448 1.00 10.00 40 VAL A C 5
ATOM 10416 O O . VAL A 1 40 ? -13.102 6.409 7.082 1.00 10.00 40 VAL A O 5
ATOM 10429 N N . ARG A 1 41 ? -13.199 8.580 6.505 1.00 10.00 41 ARG A N 5
ATOM 10430 C CA . ARG A 1 41 ? -14.357 8.948 7.337 1.00 10.00 41 ARG A CA 5
ATOM 10431 C C . ARG A 1 41 ? -15.661 8.229 6.961 1.00 10.00 41 ARG A C 5
ATOM 10432 O O . ARG A 1 41 ? -16.738 8.634 7.400 1.00 10.00 41 ARG A O 5
ATOM 10453 N N . ARG A 1 42 ? -15.584 7.183 6.157 1.00 10.00 42 ARG A N 5
ATOM 10454 C CA . ARG A 1 42 ? -16.780 6.462 5.749 1.00 10.00 42 ARG A CA 5
ATOM 10455 C C . ARG A 1 42 ? -16.944 5.170 6.538 1.00 10.00 42 ARG A C 5
ATOM 10456 O O . ARG A 1 42 ? -15.972 4.631 7.070 1.00 10.00 42 ARG A O 5
ATOM 10477 N N . LYS A 1 43 ? -18.188 4.698 6.635 1.00 10.00 43 LYS A N 5
ATOM 10478 C CA . LYS A 1 43 ? -18.487 3.453 7.335 1.00 10.00 43 LYS A CA 5
ATOM 10479 C C . LYS A 1 43 ? -17.747 2.305 6.676 1.00 10.00 43 LYS A C 5
ATOM 10480 O O . LYS A 1 43 ? -17.165 1.452 7.348 1.00 10.00 43 LYS A O 5
ATOM 10499 N N . ASN A 1 44 ? -17.784 2.299 5.354 1.00 10.00 44 ASN A N 5
ATOM 10500 C CA . ASN A 1 44 ? -17.132 1.266 4.574 1.00 10.00 44 ASN A CA 5
ATOM 10501 C C . ASN A 1 44 ? -15.631 1.512 4.516 1.00 10.00 44 ASN A C 5
ATOM 10502 O O . ASN A 1 44 ? -15.080 1.831 3.461 1.00 10.00 44 ASN A O 5
ATOM 10513 N N . PHE A 1 45 ? -14.985 1.401 5.672 1.00 10.00 45 PHE A N 5
ATOM 10514 C CA . PHE A 1 45 ? -13.548 1.583 5.762 1.00 10.00 45 PHE A CA 5
ATOM 10515 C C . PHE A 1 45 ? -12.869 0.464 4.989 1.00 10.00 45 PHE A C 5
ATOM 10516 O O . PHE A 1 45 ? -13.014 -0.714 5.322 1.00 10.00 45 PHE A O 5
ATOM 10533 N N . LYS A 1 46 ? -12.152 0.853 3.947 1.00 10.00 46 LYS A N 5
ATOM 10534 C CA . LYS A 1 46 ? -11.453 -0.080 3.077 1.00 10.00 46 LYS A CA 5
ATOM 10535 C C . LYS A 1 46 ? -10.353 -0.839 3.821 1.00 10.00 46 LYS A C 5
ATOM 10536 O O . LYS A 1 46 ? -10.132 -0.600 5.000 1.00 10.00 46 LYS A O 5
ATOM 10555 N N . PRO A 1 47 ? -9.645 -1.774 3.152 1.00 10.00 47 PRO A N 5
ATOM 10556 C CA . PRO A 1 47 ? -8.598 -2.563 3.799 1.00 10.00 47 PRO A CA 5
ATOM 10557 C C . PRO A 1 47 ? -7.578 -1.720 4.544 1.00 10.00 47 PRO A C 5
ATOM 10558 O O . PRO A 1 47 ? -7.400 -0.528 4.284 1.00 10.00 47 PRO A O 5
ATOM 10569 N N . THR A 1 48 ? -6.863 -2.389 5.424 1.00 10.00 48 THR A N 5
ATOM 10570 C CA . THR A 1 48 ? -5.914 -1.750 6.303 1.00 10.00 48 THR A CA 5
ATOM 10571 C C . THR A 1 48 ? -4.604 -1.420 5.634 1.00 10.00 48 THR A C 5
ATOM 10572 O O . THR A 1 48 ? -4.424 -1.629 4.441 1.00 10.00 48 THR A O 5
ATOM 10583 N N . LYS A 1 49 ? -3.680 -0.969 6.460 1.00 10.00 49 LYS A N 5
ATOM 10584 C CA . LYS A 1 49 ? -2.356 -0.562 6.034 1.00 10.00 49 LYS A CA 5
ATOM 10585 C C . LYS A 1 49 ? -1.592 -1.640 5.280 1.00 10.00 49 LYS A C 5
ATOM 10586 O O . LYS A 1 49 ? -0.522 -1.370 4.737 1.00 10.00 49 LYS A O 5
ATOM 10605 N N . TYR A 1 50 ? -2.108 -2.859 5.243 1.00 10.00 50 TYR A N 5
ATOM 10606 C CA . TYR A 1 50 ? -1.422 -3.898 4.516 1.00 10.00 50 TYR A CA 5
ATOM 10607 C C . TYR A 1 50 ? -1.736 -3.782 3.038 1.00 10.00 50 TYR A C 5
ATOM 10608 O O . TYR A 1 50 ? -0.914 -4.135 2.200 1.00 10.00 50 TYR A O 5
ATOM 10626 N N . SER A 1 51 ? -2.930 -3.291 2.714 1.00 10.00 51 SER A N 5
ATOM 10627 C CA . SER A 1 51 ? -3.297 -3.140 1.314 1.00 10.00 51 SER A CA 5
ATOM 10628 C C . SER A 1 51 ? -2.516 -1.981 0.704 1.00 10.00 51 SER A C 5
ATOM 10629 O O . SER A 1 51 ? -1.856 -1.222 1.414 1.00 10.00 51 SER A O 5
ATOM 10637 N N . SER A 1 52 ? -2.604 -1.828 -0.600 1.00 10.00 52 SER A N 5
ATOM 10638 C CA . SER A 1 52 ? -1.861 -0.796 -1.275 1.00 10.00 52 SER A CA 5
ATOM 10639 C C . SER A 1 52 ? -2.761 0.348 -1.760 1.00 10.00 52 SER A C 5
ATOM 10640 O O . SER A 1 52 ? -3.910 0.139 -2.145 1.00 10.00 52 SER A O 5
ATOM 10648 N N . ILE A 1 53 ? -2.217 1.564 -1.712 1.00 10.00 53 ILE A N 5
ATOM 10649 C CA . ILE A 1 53 ? -2.932 2.778 -2.081 1.00 10.00 53 ILE A CA 5
ATOM 10650 C C . ILE A 1 53 ? -2.314 3.361 -3.357 1.00 10.00 53 ILE A C 5
ATOM 10651 O O . ILE A 1 53 ? -1.200 2.999 -3.703 1.00 10.00 53 ILE A O 5
ATOM 10667 N N . CYS A 1 54 ? -3.002 4.270 -4.046 1.00 10.00 54 CYS A N 5
ATOM 10668 C CA . CYS A 1 54 ? -2.475 4.826 -5.283 1.00 10.00 54 CYS A CA 5
ATOM 10669 C C . CYS A 1 54 ? -2.117 6.323 -5.143 1.00 10.00 54 CYS A C 5
ATOM 10670 O O . CYS A 1 54 ? -2.605 7.017 -4.251 1.00 10.00 54 CYS A O 5
ATOM 10677 N N . SER A 1 55 ? -1.243 6.775 -6.047 1.00 10.00 55 SER A N 5
ATOM 10678 C CA . SER A 1 55 ? -0.661 8.133 -6.068 1.00 10.00 55 SER A CA 5
ATOM 10679 C C . SER A 1 55 ? -1.642 9.296 -5.929 1.00 10.00 55 SER A C 5
ATOM 10680 O O . SER A 1 55 ? -1.484 10.116 -5.033 1.00 10.00 55 SER A O 5
ATOM 10688 N N . GLU A 1 56 ? -2.608 9.366 -6.836 1.00 10.00 56 GLU A N 5
ATOM 10689 C CA . GLU A 1 56 ? -3.628 10.432 -6.892 1.00 10.00 56 GLU A CA 5
ATOM 10690 C C . GLU A 1 56 ? -4.174 10.893 -5.535 1.00 10.00 56 GLU A C 5
ATOM 10691 O O . GLU A 1 56 ? -4.730 11.980 -5.437 1.00 10.00 56 GLU A O 5
ATOM 10703 N N . HIS A 1 57 ? -4.025 10.088 -4.504 1.00 10.00 57 HIS A N 5
ATOM 10704 C CA . HIS A 1 57 ? -4.557 10.437 -3.195 1.00 10.00 57 HIS A CA 5
ATOM 10705 C C . HIS A 1 57 ? -3.643 11.368 -2.394 1.00 10.00 57 HIS A C 5
ATOM 10706 O O . HIS A 1 57 ? -4.099 12.007 -1.446 1.00 10.00 57 HIS A O 5
ATOM 10720 N N . PHE A 1 58 ? -2.374 11.462 -2.760 1.00 10.00 58 PHE A N 5
ATOM 10721 C CA . PHE A 1 58 ? -1.457 12.338 -2.042 1.00 10.00 58 PHE A CA 5
ATOM 10722 C C . PHE A 1 58 ? -0.668 13.186 -3.014 1.00 10.00 58 PHE A C 5
ATOM 10723 O O . PHE A 1 58 ? -0.602 12.892 -4.206 1.00 10.00 58 PHE A O 5
ATOM 10740 N N . THR A 1 59 ? -0.080 14.244 -2.495 1.00 10.00 59 THR A N 5
ATOM 10741 C CA . THR A 1 59 ? 0.719 15.133 -3.292 1.00 10.00 59 THR A CA 5
ATOM 10742 C C . THR A 1 59 ? 2.055 14.497 -3.591 1.00 10.00 59 THR A C 5
ATOM 10743 O O . THR A 1 59 ? 2.580 13.743 -2.774 1.00 10.00 59 THR A O 5
ATOM 10754 N N . PRO A 1 60 ? 2.603 14.768 -4.778 1.00 10.00 60 PRO A N 5
ATOM 10755 C CA . PRO A 1 60 ? 3.906 14.257 -5.203 1.00 10.00 60 PRO A CA 5
ATOM 10756 C C . PRO A 1 60 ? 4.950 14.417 -4.115 1.00 10.00 60 PRO A C 5
ATOM 10757 O O . PRO A 1 60 ? 5.820 13.570 -3.934 1.00 10.00 60 PRO A O 5
ATOM 10768 N N . ASP A 1 61 ? 4.826 15.506 -3.380 1.00 10.00 61 ASP A N 5
ATOM 10769 C CA . ASP A 1 61 ? 5.739 15.807 -2.281 1.00 10.00 61 ASP A CA 5
ATOM 10770 C C . ASP A 1 61 ? 5.742 14.675 -1.267 1.00 10.00 61 ASP A C 5
ATOM 10771 O O . ASP A 1 61 ? 6.789 14.231 -0.806 1.00 10.00 61 ASP A O 5
ATOM 10780 N N . SER A 1 62 ? 4.548 14.214 -0.939 1.00 10.00 62 SER A N 5
ATOM 10781 C CA . SER A 1 62 ? 4.364 13.165 0.044 1.00 10.00 62 SER A CA 5
ATOM 10782 C C . SER A 1 62 ? 4.319 11.784 -0.592 1.00 10.00 62 SER A C 5
ATOM 10783 O O . SER A 1 62 ? 4.164 10.798 0.107 1.00 10.00 62 SER A O 5
ATOM 10791 N N . PHE A 1 63 ? 4.454 11.730 -1.908 1.00 10.00 63 PHE A N 5
ATOM 10792 C CA . PHE A 1 63 ? 4.367 10.466 -2.662 1.00 10.00 63 PHE A CA 5
ATOM 10793 C C . PHE A 1 63 ? 4.968 9.235 -1.960 1.00 10.00 63 PHE A C 5
ATOM 10794 O O . PHE A 1 63 ? 4.261 8.242 -1.785 1.00 10.00 63 PHE A O 5
ATOM 10811 N N . LYS A 1 64 ? 6.251 9.275 -1.568 1.00 10.00 64 LYS A N 5
ATOM 10812 C CA . LYS A 1 64 ? 6.870 8.096 -0.935 1.00 10.00 64 LYS A CA 5
ATOM 10813 C C . LYS A 1 64 ? 8.290 8.370 -0.429 1.00 10.00 64 LYS A C 5
ATOM 10814 O O . LYS A 1 64 ? 8.563 9.429 0.126 1.00 10.00 64 LYS A O 5
ATOM 10833 N N . ARG A 1 65 ? 9.187 7.392 -0.628 1.00 10.00 65 ARG A N 5
ATOM 10834 C CA . ARG A 1 65 ? 10.586 7.486 -0.192 1.00 10.00 65 ARG A CA 5
ATOM 10835 C C . ARG A 1 65 ? 11.323 8.663 -0.829 1.00 10.00 65 ARG A C 5
ATOM 10836 O O . ARG A 1 65 ? 12.405 9.034 -0.388 1.00 10.00 65 ARG A O 5
ATOM 10857 N N . GLU A 1 66 ? 10.726 9.245 -1.855 1.00 10.00 66 GLU A N 5
ATOM 10858 C CA . GLU A 1 66 ? 11.316 10.383 -2.545 1.00 10.00 66 GLU A CA 5
ATOM 10859 C C . GLU A 1 66 ? 10.950 11.691 -1.847 1.00 10.00 66 GLU A C 5
ATOM 10860 O O . GLU A 1 66 ? 11.262 12.776 -2.341 1.00 10.00 66 GLU A O 5
ATOM 10872 N N . SER A 1 67 ? 10.270 11.568 -0.711 1.00 10.00 67 SER A N 5
ATOM 10873 C CA . SER A 1 67 ? 9.825 12.716 0.071 1.00 10.00 67 SER A CA 5
ATOM 10874 C C . SER A 1 67 ? 10.994 13.413 0.795 1.00 10.00 67 SER A C 5
ATOM 10875 O O . SER A 1 67 ? 11.914 13.930 0.156 1.00 10.00 67 SER A O 5
ATOM 10883 N N . ASN A 1 68 ? 10.964 13.413 2.122 1.00 10.00 68 ASN A N 5
ATOM 10884 C CA . ASN A 1 68 ? 11.994 14.059 2.925 1.00 10.00 68 ASN A CA 5
ATOM 10885 C C . ASN A 1 68 ? 13.231 13.184 3.062 1.00 10.00 68 ASN A C 5
ATOM 10886 O O . ASN A 1 68 ? 14.235 13.397 2.381 1.00 10.00 68 ASN A O 5
ATOM 10897 N N . ASN A 1 69 ? 13.153 12.197 3.941 1.00 10.00 69 ASN A N 5
ATOM 10898 C CA . ASN A 1 69 ? 14.276 11.302 4.183 1.00 10.00 69 ASN A CA 5
ATOM 10899 C C . ASN A 1 69 ? 14.104 10.001 3.417 1.00 10.00 69 ASN A C 5
ATOM 10900 O O . ASN A 1 69 ? 14.873 9.698 2.503 1.00 10.00 69 ASN A O 5
ATOM 10911 N N . LYS A 1 70 ? 13.096 9.228 3.797 1.00 10.00 70 LYS A N 5
ATOM 10912 C CA . LYS A 1 70 ? 12.839 7.955 3.147 1.00 10.00 70 LYS A CA 5
ATOM 10913 C C . LYS A 1 70 ? 11.345 7.640 3.092 1.00 10.00 70 LYS A C 5
ATOM 10914 O O . LYS A 1 70 ? 10.950 6.586 2.602 1.00 10.00 70 LYS A O 5
ATOM 10933 N N . LEU A 1 71 ? 10.512 8.544 3.594 1.00 10.00 71 LEU A N 5
ATOM 10934 C CA . LEU A 1 71 ? 9.071 8.322 3.574 1.00 10.00 71 LEU A CA 5
ATOM 10935 C C . LEU A 1 71 ? 8.306 9.641 3.481 1.00 10.00 71 LEU A C 5
ATOM 10936 O O . LEU A 1 71 ? 8.902 10.717 3.530 1.00 10.00 71 LEU A O 5
ATOM 10952 N N . LEU A 1 72 ? 6.977 9.540 3.379 1.00 10.00 72 LEU A N 5
ATOM 10953 C CA . LEU A 1 72 ? 6.098 10.707 3.243 1.00 10.00 72 LEU A CA 5
ATOM 10954 C C . LEU A 1 72 ? 6.230 11.672 4.413 1.00 10.00 72 LEU A C 5
ATOM 10955 O O . LEU A 1 72 ? 6.752 11.326 5.479 1.00 10.00 72 LEU A O 5
ATOM 10971 N N . LYS A 1 73 ? 5.729 12.883 4.210 1.00 10.00 73 LYS A N 5
ATOM 10972 C CA . LYS A 1 73 ? 5.764 13.892 5.244 1.00 10.00 73 LYS A CA 5
ATOM 10973 C C . LYS A 1 73 ? 4.670 13.595 6.253 1.00 10.00 73 LYS A C 5
ATOM 10974 O O . LYS A 1 73 ? 3.501 13.472 5.902 1.00 10.00 73 LYS A O 5
ATOM 10993 N N . GLU A 1 74 ? 5.088 13.432 7.490 1.00 10.00 74 GLU A N 5
ATOM 10994 C CA . GLU A 1 74 ? 4.200 13.128 8.617 1.00 10.00 74 GLU A CA 5
ATOM 10995 C C . GLU A 1 74 ? 3.000 14.076 8.707 1.00 10.00 74 GLU A C 5
ATOM 10996 O O . GLU A 1 74 ? 1.973 13.735 9.286 1.00 10.00 74 GLU A O 5
ATOM 11008 N N . ASN A 1 75 ? 3.147 15.268 8.164 1.00 10.00 75 ASN A N 5
ATOM 11009 C CA . ASN A 1 75 ? 2.082 16.265 8.193 1.00 10.00 75 ASN A CA 5
ATOM 11010 C C . ASN A 1 75 ? 1.194 16.186 6.961 1.00 10.00 75 ASN A C 5
ATOM 11011 O O . ASN A 1 75 ? 0.282 16.996 6.796 1.00 10.00 75 ASN A O 5
ATOM 11022 N N . ALA A 1 76 ? 1.453 15.208 6.109 1.00 10.00 76 ALA A N 5
ATOM 11023 C CA . ALA A 1 76 ? 0.678 15.040 4.887 1.00 10.00 76 ALA A CA 5
ATOM 11024 C C . ALA A 1 76 ? -0.079 13.719 4.871 1.00 10.00 76 ALA A C 5
ATOM 11025 O O . ALA A 1 76 ? 0.498 12.643 5.033 1.00 10.00 76 ALA A O 5
ATOM 11032 N N . VAL A 1 77 ? -1.377 13.824 4.650 1.00 10.00 77 VAL A N 5
ATOM 11033 C CA . VAL A 1 77 ? -2.258 12.674 4.595 1.00 10.00 77 VAL A CA 5
ATOM 11034 C C . VAL A 1 77 ? -3.183 12.803 3.380 1.00 10.00 77 VAL A C 5
ATOM 11035 O O . VAL A 1 77 ? -3.647 13.899 3.065 1.00 10.00 77 VAL A O 5
ATOM 11048 N N . PRO A 1 78 ? -3.418 11.687 2.666 1.00 10.00 78 PRO A N 5
ATOM 11049 C CA . PRO A 1 78 ? -4.260 11.634 1.463 1.00 10.00 78 PRO A CA 5
ATOM 11050 C C . PRO A 1 78 ? -5.633 12.275 1.647 1.00 10.00 78 PRO A C 5
ATOM 11051 O O . PRO A 1 78 ? -6.551 11.669 2.196 1.00 10.00 78 PRO A O 5
ATOM 11062 N N . THR A 1 79 ? -5.759 13.508 1.186 1.00 10.00 79 THR A N 5
ATOM 11063 C CA . THR A 1 79 ? -7.012 14.239 1.276 1.00 10.00 79 THR A CA 5
ATOM 11064 C C . THR A 1 79 ? -7.720 14.225 -0.073 1.00 10.00 79 THR A C 5
ATOM 11065 O O . THR A 1 79 ? -8.912 14.514 -0.172 1.00 10.00 79 THR A O 5
ATOM 11076 N N . ILE A 1 80 ? -6.969 13.865 -1.109 1.00 10.00 80 ILE A N 5
ATOM 11077 C CA . ILE A 1 80 ? -7.492 13.808 -2.474 1.00 10.00 80 ILE A CA 5
ATOM 11078 C C . ILE A 1 80 ? -8.403 12.583 -2.670 1.00 10.00 80 ILE A C 5
ATOM 11079 O O . ILE A 1 80 ? -8.827 12.283 -3.784 1.00 10.00 80 ILE A O 5
ATOM 11095 N N . PHE A 1 81 ? -8.666 11.866 -1.575 1.00 10.00 81 PHE A N 5
ATOM 11096 C CA . PHE A 1 81 ? -9.507 10.661 -1.587 1.00 10.00 81 PHE A CA 5
ATOM 11097 C C . PHE A 1 81 ? -10.801 10.835 -2.386 1.00 10.00 81 PHE A C 5
ATOM 11098 O O . PHE A 1 81 ? -11.110 10.003 -3.237 1.00 10.00 81 PHE A O 5
ATOM 11115 N N . LEU A 1 82 ? -11.547 11.901 -2.111 1.00 10.00 82 LEU A N 5
ATOM 11116 C CA . LEU A 1 82 ? -12.813 12.148 -2.798 1.00 10.00 82 LEU A CA 5
ATOM 11117 C C . LEU A 1 82 ? -13.281 13.577 -2.556 1.00 10.00 82 LEU A C 5
ATOM 11118 O O . LEU A 1 82 ? -12.786 14.257 -1.655 1.00 10.00 82 LEU A O 5
ATOM 11134 N N . GLU A 1 83 ? -14.233 14.025 -3.361 1.00 10.00 83 GLU A N 5
ATOM 11135 C CA . GLU A 1 83 ? -14.787 15.359 -3.223 1.00 10.00 83 GLU A CA 5
ATOM 11136 C C . GLU A 1 83 ? -15.736 15.404 -2.033 1.00 10.00 83 GLU A C 5
ATOM 11137 O O . GLU A 1 83 ? -15.571 16.215 -1.124 1.00 10.00 83 GLU A O 5
ATOM 11149 N N . LEU A 1 84 ? -16.726 14.517 -2.049 1.00 10.00 84 LEU A N 5
ATOM 11150 C CA . LEU A 1 84 ? -17.708 14.448 -0.976 1.00 10.00 84 LEU A CA 5
ATOM 11151 C C . LEU A 1 84 ? -18.419 13.097 -0.999 1.00 10.00 84 LEU A C 5
ATOM 11152 O O . LEU A 1 84 ? -18.275 12.291 -0.076 1.00 10.00 84 LEU A O 5
ATOM 11168 N N . VAL A 1 85 ? -19.173 12.852 -2.066 1.00 10.00 85 VAL A N 5
ATOM 11169 C CA . VAL A 1 85 ? -19.910 11.609 -2.219 1.00 10.00 85 VAL A CA 5
ATOM 11170 C C . VAL A 1 85 ? -20.180 11.320 -3.698 1.00 10.00 85 VAL A C 5
ATOM 11171 O O . VAL A 1 85 ? -20.601 12.206 -4.446 1.00 10.00 85 VAL A O 5
ATOM 11184 N N . PRO A 1 86 ? -19.905 10.082 -4.137 1.00 10.00 86 PRO A N 5
ATOM 11185 C CA . PRO A 1 86 ? -20.126 9.652 -5.522 1.00 10.00 86 PRO A CA 5
ATOM 11186 C C . PRO A 1 86 ? -21.610 9.542 -5.870 1.00 10.00 86 PRO A C 5
ATOM 11187 O O . PRO A 1 86 ? -22.483 9.792 -5.034 1.00 10.00 86 PRO A O 5
ATOM 11198 N N . ARG A 1 87 ? -21.885 9.171 -7.114 1.00 10.00 87 ARG A N 5
ATOM 11199 C CA . ARG A 1 87 ? -23.252 9.013 -7.589 1.00 10.00 87 ARG A CA 5
ATOM 11200 C C . ARG A 1 87 ? -23.363 7.772 -8.466 1.00 10.00 87 ARG A C 5
ATOM 11201 O O . ARG A 1 87 ? -22.722 7.736 -9.543 1.00 10.00 87 ARG A O 5
ATOM 12236 N N . MET A 1 1 ? -5.876 -1.496 -2.107 1.00 10.00 1 MET A N 6
ATOM 12237 C CA . MET A 1 1 ? -5.310 -2.688 -2.784 1.00 10.00 1 MET A CA 6
ATOM 12238 C C . MET A 1 1 ? -5.620 -2.616 -4.273 1.00 10.00 1 MET A C 6
ATOM 12239 O O . MET A 1 1 ? -5.890 -1.538 -4.787 1.00 10.00 1 MET A O 6
ATOM 12255 N N . VAL A 1 2 ? -5.617 -3.759 -4.954 1.00 10.00 2 VAL A N 6
ATOM 12256 C CA . VAL A 1 2 ? -5.881 -3.785 -6.389 1.00 10.00 2 VAL A CA 6
ATOM 12257 C C . VAL A 1 2 ? -7.336 -3.469 -6.710 1.00 10.00 2 VAL A C 6
ATOM 12258 O O . VAL A 1 2 ? -7.606 -2.627 -7.557 1.00 10.00 2 VAL A O 6
ATOM 12271 N N . GLN A 1 3 ? -8.265 -4.128 -6.022 1.00 10.00 3 GLN A N 6
ATOM 12272 C CA . GLN A 1 3 ? -9.693 -3.919 -6.263 1.00 10.00 3 GLN A CA 6
ATOM 12273 C C . GLN A 1 3 ? -10.075 -2.443 -6.132 1.00 10.00 3 GLN A C 6
ATOM 12274 O O . GLN A 1 3 ? -10.905 -1.943 -6.896 1.00 10.00 3 GLN A O 6
ATOM 12288 N N . SER A 1 4 ? -9.452 -1.748 -5.182 1.00 10.00 4 SER A N 6
ATOM 12289 C CA . SER A 1 4 ? -9.728 -0.336 -4.959 1.00 10.00 4 SER A CA 6
ATOM 12290 C C . SER A 1 4 ? -8.789 0.214 -3.888 1.00 10.00 4 SER A C 6
ATOM 12291 O O . SER A 1 4 ? -8.229 -0.551 -3.092 1.00 10.00 4 SER A O 6
ATOM 12299 N N . CYS A 1 5 ? -8.608 1.528 -3.877 1.00 10.00 5 CYS A N 6
ATOM 12300 C CA . CYS A 1 5 ? -7.754 2.184 -2.900 1.00 10.00 5 CYS A CA 6
ATOM 12301 C C . CYS A 1 5 ? -8.473 2.308 -1.558 1.00 10.00 5 CYS A C 6
ATOM 12302 O O . CYS A 1 5 ? -9.587 1.814 -1.402 1.00 10.00 5 CYS A O 6
ATOM 12309 N N . SER A 1 6 ? -7.835 2.974 -0.603 1.00 10.00 6 SER A N 6
ATOM 12310 C CA . SER A 1 6 ? -8.401 3.163 0.730 1.00 10.00 6 SER A CA 6
ATOM 12311 C C . SER A 1 6 ? -9.413 4.312 0.756 1.00 10.00 6 SER A C 6
ATOM 12312 O O . SER A 1 6 ? -9.939 4.665 1.811 1.00 10.00 6 SER A O 6
ATOM 12320 N N . ALA A 1 7 ? -9.672 4.898 -0.406 1.00 10.00 7 ALA A N 6
ATOM 12321 C CA . ALA A 1 7 ? -10.608 6.010 -0.506 1.00 10.00 7 ALA A CA 6
ATOM 12322 C C . ALA A 1 7 ? -12.051 5.526 -0.574 1.00 10.00 7 ALA A C 6
ATOM 12323 O O . ALA A 1 7 ? -12.324 4.328 -0.538 1.00 10.00 7 ALA A O 6
ATOM 12330 N N . TYR A 1 8 ? -12.966 6.468 -0.718 1.00 10.00 8 TYR A N 6
ATOM 12331 C CA . TYR A 1 8 ? -14.380 6.163 -0.774 1.00 10.00 8 TYR A CA 6
ATOM 12332 C C . TYR A 1 8 ? -14.900 6.275 -2.207 1.00 10.00 8 TYR A C 6
ATOM 12333 O O . TYR A 1 8 ? -15.314 7.346 -2.648 1.00 10.00 8 TYR A O 6
ATOM 12351 N N . GLY A 1 9 ? -14.833 5.169 -2.942 1.00 10.00 9 GLY A N 6
ATOM 12352 C CA . GLY A 1 9 ? -15.337 5.154 -4.303 1.00 10.00 9 GLY A CA 6
ATOM 12353 C C . GLY A 1 9 ? -14.247 5.109 -5.358 1.00 10.00 9 GLY A C 6
ATOM 12354 O O . GLY A 1 9 ? -14.539 5.032 -6.550 1.00 10.00 9 GLY A O 6
ATOM 12358 N N . CYS A 1 10 ? -12.991 5.129 -4.930 1.00 10.00 10 CYS A N 6
ATOM 12359 C CA . CYS A 1 10 ? -11.878 5.100 -5.867 1.00 10.00 10 CYS A CA 6
ATOM 12360 C C . CYS A 1 10 ? -11.557 3.682 -6.333 1.00 10.00 10 CYS A C 6
ATOM 12361 O O . CYS A 1 10 ? -10.572 3.076 -5.896 1.00 10.00 10 CYS A O 6
ATOM 12368 N N . LYS A 1 11 ? -12.409 3.136 -7.187 1.00 10.00 11 LYS A N 6
ATOM 12369 C CA . LYS A 1 11 ? -12.188 1.807 -7.740 1.00 10.00 11 LYS A CA 6
ATOM 12370 C C . LYS A 1 11 ? -11.283 1.914 -8.968 1.00 10.00 11 LYS A C 6
ATOM 12371 O O . LYS A 1 11 ? -11.518 1.281 -9.999 1.00 10.00 11 LYS A O 6
ATOM 12390 N N . ASN A 1 12 ? -10.232 2.712 -8.828 1.00 10.00 12 ASN A N 6
ATOM 12391 C CA . ASN A 1 12 ? -9.281 2.968 -9.906 1.00 10.00 12 ASN A CA 6
ATOM 12392 C C . ASN A 1 12 ? -8.189 1.920 -9.967 1.00 10.00 12 ASN A C 6
ATOM 12393 O O . ASN A 1 12 ? -7.000 2.250 -9.939 1.00 10.00 12 ASN A O 6
ATOM 12404 N N . ARG A 1 13 ? -8.626 0.675 -9.965 1.00 10.00 13 ARG A N 6
ATOM 12405 C CA . ARG A 1 13 ? -7.756 -0.507 -10.084 1.00 10.00 13 ARG A CA 6
ATOM 12406 C C . ARG A 1 13 ? -6.568 -0.182 -10.997 1.00 10.00 13 ARG A C 6
ATOM 12407 O O . ARG A 1 13 ? -6.774 0.417 -12.052 1.00 10.00 13 ARG A O 6
ATOM 12428 N N . TYR A 1 14 ? -5.351 -0.562 -10.578 1.00 10.00 14 TYR A N 6
ATOM 12429 C CA . TYR A 1 14 ? -4.124 -0.311 -11.355 1.00 10.00 14 TYR A CA 6
ATOM 12430 C C . TYR A 1 14 ? -4.396 -0.371 -12.852 1.00 10.00 14 TYR A C 6
ATOM 12431 O O . TYR A 1 14 ? -4.646 -1.439 -13.413 1.00 10.00 14 TYR A O 6
ATOM 12449 N N . ASP A 1 15 ? -4.359 0.792 -13.468 1.00 10.00 15 ASP A N 6
ATOM 12450 C CA . ASP A 1 15 ? -4.613 0.938 -14.886 1.00 10.00 15 ASP A CA 6
ATOM 12451 C C . ASP A 1 15 ? -3.447 1.674 -15.508 1.00 10.00 15 ASP A C 6
ATOM 12452 O O . ASP A 1 15 ? -3.211 2.846 -15.226 1.00 10.00 15 ASP A O 6
ATOM 12461 N N . LYS A 1 16 ? -2.709 0.958 -16.328 1.00 10.00 16 LYS A N 6
ATOM 12462 C CA . LYS A 1 16 ? -1.530 1.489 -16.992 1.00 10.00 16 LYS A CA 6
ATOM 12463 C C . LYS A 1 16 ? -1.842 2.714 -17.854 1.00 10.00 16 LYS A C 6
ATOM 12464 O O . LYS A 1 16 ? -0.971 3.557 -18.078 1.00 10.00 16 LYS A O 6
ATOM 12483 N N . ASP A 1 17 ? -3.073 2.808 -18.338 1.00 10.00 17 ASP A N 6
ATOM 12484 C CA . ASP A 1 17 ? -3.475 3.927 -19.177 1.00 10.00 17 ASP A CA 6
ATOM 12485 C C . ASP A 1 17 ? -3.644 5.182 -18.345 1.00 10.00 17 ASP A C 6
ATOM 12486 O O . ASP A 1 17 ? -3.433 6.298 -18.820 1.00 10.00 17 ASP A O 6
ATOM 12495 N N . LYS A 1 18 ? -4.021 4.991 -17.095 1.00 10.00 18 LYS A N 6
ATOM 12496 C CA . LYS A 1 18 ? -4.228 6.108 -16.189 1.00 10.00 18 LYS A CA 6
ATOM 12497 C C . LYS A 1 18 ? -2.923 6.424 -15.452 1.00 10.00 18 LYS A C 6
ATOM 12498 O O . LYS A 1 18 ? -2.191 5.517 -15.048 1.00 10.00 18 LYS A O 6
ATOM 12517 N N . PRO A 1 19 ? -2.598 7.714 -15.287 1.00 10.00 19 PRO A N 6
ATOM 12518 C CA . PRO A 1 19 ? -1.359 8.120 -14.631 1.00 10.00 19 PRO A CA 6
ATOM 12519 C C . PRO A 1 19 ? -1.410 8.061 -13.105 1.00 10.00 19 PRO A C 6
ATOM 12520 O O . PRO A 1 19 ? -1.511 9.089 -12.431 1.00 10.00 19 PRO A O 6
ATOM 12531 N N . VAL A 1 20 ? -1.319 6.852 -12.564 1.00 10.00 20 VAL A N 6
ATOM 12532 C CA . VAL A 1 20 ? -1.298 6.652 -11.122 1.00 10.00 20 VAL A CA 6
ATOM 12533 C C . VAL A 1 20 ? -0.403 5.468 -10.790 1.00 10.00 20 VAL A C 6
ATOM 12534 O O . VAL A 1 20 ? -0.262 4.536 -11.585 1.00 10.00 20 VAL A O 6
ATOM 12547 N N . SER A 1 21 ? 0.235 5.534 -9.642 1.00 10.00 21 SER A N 6
ATOM 12548 C CA . SER A 1 21 ? 1.097 4.466 -9.179 1.00 10.00 21 SER A CA 6
ATOM 12549 C C . SER A 1 21 ? 0.572 3.980 -7.840 1.00 10.00 21 SER A C 6
ATOM 12550 O O . SER A 1 21 ? -0.180 4.700 -7.180 1.00 10.00 21 SER A O 6
ATOM 12558 N N . PHE A 1 22 ? 0.957 2.791 -7.422 1.00 10.00 22 PHE A N 6
ATOM 12559 C CA . PHE A 1 22 ? 0.476 2.268 -6.161 1.00 10.00 22 PHE A CA 6
ATOM 12560 C C . PHE A 1 22 ? 1.594 2.262 -5.113 1.00 10.00 22 PHE A C 6
ATOM 12561 O O . PHE A 1 22 ? 2.767 2.476 -5.429 1.00 10.00 22 PHE A O 6
ATOM 12578 N N . HIS A 1 23 ? 1.190 2.129 -3.861 1.00 10.00 23 HIS A N 6
ATOM 12579 C CA . HIS A 1 23 ? 2.101 2.116 -2.708 1.00 10.00 23 HIS A CA 6
ATOM 12580 C C . HIS A 1 23 ? 1.412 1.425 -1.565 1.00 10.00 23 HIS A C 6
ATOM 12581 O O . HIS A 1 23 ? 0.260 1.091 -1.677 1.00 10.00 23 HIS A O 6
ATOM 12596 N N . LYS A 1 24 ? 2.095 1.232 -0.466 1.00 10.00 24 LYS A N 6
ATOM 12597 C CA . LYS A 1 24 ? 1.475 0.622 0.693 1.00 10.00 24 LYS A CA 6
ATOM 12598 C C . LYS A 1 24 ? 1.335 1.695 1.778 1.00 10.00 24 LYS A C 6
ATOM 12599 O O . LYS A 1 24 ? 1.914 2.777 1.638 1.00 10.00 24 LYS A O 6
ATOM 12618 N N . PHE A 1 25 ? 0.556 1.435 2.829 1.00 10.00 25 PHE A N 6
ATOM 12619 C CA . PHE A 1 25 ? 0.396 2.411 3.914 1.00 10.00 25 PHE A CA 6
ATOM 12620 C C . PHE A 1 25 ? 1.743 2.724 4.555 1.00 10.00 25 PHE A C 6
ATOM 12621 O O . PHE A 1 25 ? 2.682 1.927 4.467 1.00 10.00 25 PHE A O 6
ATOM 12638 N N . PRO A 1 26 ? 1.858 3.889 5.206 1.00 10.00 26 PRO A N 6
ATOM 12639 C CA . PRO A 1 26 ? 3.074 4.281 5.917 1.00 10.00 26 PRO A CA 6
ATOM 12640 C C . PRO A 1 26 ? 3.261 3.422 7.162 1.00 10.00 26 PRO A C 6
ATOM 12641 O O . PRO A 1 26 ? 3.020 3.868 8.283 1.00 10.00 26 PRO A O 6
ATOM 12652 N N . LEU A 1 27 ? 3.673 2.187 6.959 1.00 10.00 27 LEU A N 6
ATOM 12653 C CA . LEU A 1 27 ? 3.858 1.258 8.054 1.00 10.00 27 LEU A CA 6
ATOM 12654 C C . LEU A 1 27 ? 5.009 1.687 8.936 1.00 10.00 27 LEU A C 6
ATOM 12655 O O . LEU A 1 27 ? 5.078 1.343 10.113 1.00 10.00 27 LEU A O 6
ATOM 12671 N N . THR A 1 28 ? 5.901 2.455 8.352 1.00 10.00 28 THR A N 6
ATOM 12672 C CA . THR A 1 28 ? 7.050 2.962 9.057 1.00 10.00 28 THR A CA 6
ATOM 12673 C C . THR A 1 28 ? 6.765 4.364 9.604 1.00 10.00 28 THR A C 6
ATOM 12674 O O . THR A 1 28 ? 7.661 5.070 10.070 1.00 10.00 28 THR A O 6
ATOM 12685 N N . ARG A 1 29 ? 5.490 4.743 9.549 1.00 10.00 29 ARG A N 6
ATOM 12686 C CA . ARG A 1 29 ? 5.019 6.034 10.033 1.00 10.00 29 ARG A CA 6
ATOM 12687 C C . ARG A 1 29 ? 3.625 5.852 10.625 1.00 10.00 29 ARG A C 6
ATOM 12688 O O . ARG A 1 29 ? 2.678 6.461 10.158 1.00 10.00 29 ARG A O 6
ATOM 12709 N N . PRO A 1 30 ? 3.497 5.010 11.663 1.00 10.00 30 PRO A N 6
ATOM 12710 C CA . PRO A 1 30 ? 2.210 4.680 12.297 1.00 10.00 30 PRO A CA 6
ATOM 12711 C C . PRO A 1 30 ? 1.309 5.865 12.647 1.00 10.00 30 PRO A C 6
ATOM 12712 O O . PRO A 1 30 ? 0.171 5.902 12.205 1.00 10.00 30 PRO A O 6
ATOM 12723 N N . SER A 1 31 ? 1.776 6.805 13.465 1.00 10.00 31 SER A N 6
ATOM 12724 C CA . SER A 1 31 ? 0.944 7.954 13.833 1.00 10.00 31 SER A CA 6
ATOM 12725 C C . SER A 1 31 ? 0.400 8.610 12.574 1.00 10.00 31 SER A C 6
ATOM 12726 O O . SER A 1 31 ? -0.797 8.876 12.459 1.00 10.00 31 SER A O 6
ATOM 12734 N N . LEU A 1 32 ? 1.285 8.809 11.614 1.00 10.00 32 LEU A N 6
ATOM 12735 C CA . LEU A 1 32 ? 0.913 9.390 10.342 1.00 10.00 32 LEU A CA 6
ATOM 12736 C C . LEU A 1 32 ? -0.029 8.424 9.621 1.00 10.00 32 LEU A C 6
ATOM 12737 O O . LEU A 1 32 ? -1.003 8.831 8.998 1.00 10.00 32 LEU A O 6
ATOM 12753 N N . CYS A 1 33 ? 0.214 7.137 9.800 1.00 10.00 33 CYS A N 6
ATOM 12754 C CA . CYS A 1 33 ? -0.596 6.101 9.182 1.00 10.00 33 CYS A CA 6
ATOM 12755 C C . CYS A 1 33 ? -2.014 6.229 9.681 1.00 10.00 33 CYS A C 6
ATOM 12756 O O . CYS A 1 33 ? -2.988 6.099 8.942 1.00 10.00 33 CYS A O 6
ATOM 12764 N N . LYS A 1 34 ? -2.082 6.574 10.943 1.00 10.00 34 LYS A N 6
ATOM 12765 C CA . LYS A 1 34 ? -3.314 6.705 11.660 1.00 10.00 34 LYS A CA 6
ATOM 12766 C C . LYS A 1 34 ? -4.160 7.871 11.163 1.00 10.00 34 LYS A C 6
ATOM 12767 O O . LYS A 1 34 ? -5.387 7.779 11.164 1.00 10.00 34 LYS A O 6
ATOM 12786 N N . GLU A 1 35 ? -3.548 8.948 10.670 1.00 10.00 35 GLU A N 6
ATOM 12787 C CA . GLU A 1 35 ? -4.377 10.060 10.225 1.00 10.00 35 GLU A CA 6
ATOM 12788 C C . GLU A 1 35 ? -5.028 9.707 8.916 1.00 10.00 35 GLU A C 6
ATOM 12789 O O . GLU A 1 35 ? -6.025 10.311 8.536 1.00 10.00 35 GLU A O 6
ATOM 12801 N N . TRP A 1 36 ? -4.480 8.712 8.223 1.00 10.00 36 TRP A N 6
ATOM 12802 C CA . TRP A 1 36 ? -5.072 8.288 6.977 1.00 10.00 36 TRP A CA 6
ATOM 12803 C C . TRP A 1 36 ? -6.457 7.756 7.285 1.00 10.00 36 TRP A C 6
ATOM 12804 O O . TRP A 1 36 ? -7.385 7.937 6.503 1.00 10.00 36 TRP A O 6
ATOM 12825 N N . GLU A 1 37 ? -6.607 7.192 8.489 1.00 10.00 37 GLU A N 6
ATOM 12826 C CA . GLU A 1 37 ? -7.888 6.668 8.925 1.00 10.00 37 GLU A CA 6
ATOM 12827 C C . GLU A 1 37 ? -8.876 7.827 9.024 1.00 10.00 37 GLU A C 6
ATOM 12828 O O . GLU A 1 37 ? -10.056 7.699 8.693 1.00 10.00 37 GLU A O 6
ATOM 12840 N N . ALA A 1 38 ? -8.346 8.981 9.431 1.00 10.00 38 ALA A N 6
ATOM 12841 C CA . ALA A 1 38 ? -9.132 10.190 9.597 1.00 10.00 38 ALA A CA 6
ATOM 12842 C C . ALA A 1 38 ? -9.717 10.647 8.272 1.00 10.00 38 ALA A C 6
ATOM 12843 O O . ALA A 1 38 ? -10.736 11.337 8.231 1.00 10.00 38 ALA A O 6
ATOM 12850 N N . ALA A 1 39 ? -9.067 10.259 7.183 1.00 10.00 39 ALA A N 6
ATOM 12851 C CA . ALA A 1 39 ? -9.533 10.624 5.864 1.00 10.00 39 ALA A CA 6
ATOM 12852 C C . ALA A 1 39 ? -10.549 9.597 5.368 1.00 10.00 39 ALA A C 6
ATOM 12853 O O . ALA A 1 39 ? -11.416 9.907 4.549 1.00 10.00 39 ALA A O 6
ATOM 12860 N N . VAL A 1 40 ? -10.460 8.379 5.901 1.00 10.00 40 VAL A N 6
ATOM 12861 C CA . VAL A 1 40 ? -11.368 7.298 5.522 1.00 10.00 40 VAL A CA 6
ATOM 12862 C C . VAL A 1 40 ? -12.609 7.340 6.414 1.00 10.00 40 VAL A C 6
ATOM 12863 O O . VAL A 1 40 ? -13.004 6.348 7.026 1.00 10.00 40 VAL A O 6
ATOM 12876 N N . ARG A 1 41 ? -13.195 8.516 6.480 1.00 10.00 41 ARG A N 6
ATOM 12877 C CA . ARG A 1 41 ? -14.374 8.798 7.306 1.00 10.00 41 ARG A CA 6
ATOM 12878 C C . ARG A 1 41 ? -15.643 8.043 6.882 1.00 10.00 41 ARG A C 6
ATOM 12879 O O . ARG A 1 41 ? -16.724 8.322 7.400 1.00 10.00 41 ARG A O 6
ATOM 12900 N N . ARG A 1 42 ? -15.536 7.092 5.969 1.00 10.00 42 ARG A N 6
ATOM 12901 C CA . ARG A 1 42 ? -16.717 6.369 5.526 1.00 10.00 42 ARG A CA 6
ATOM 12902 C C . ARG A 1 42 ? -16.945 5.114 6.352 1.00 10.00 42 ARG A C 6
ATOM 12903 O O . ARG A 1 42 ? -16.004 4.541 6.907 1.00 10.00 42 ARG A O 6
ATOM 12924 N N . LYS A 1 43 ? -18.208 4.707 6.438 1.00 10.00 43 LYS A N 6
ATOM 12925 C CA . LYS A 1 43 ? -18.589 3.509 7.168 1.00 10.00 43 LYS A CA 6
ATOM 12926 C C . LYS A 1 43 ? -17.855 2.305 6.603 1.00 10.00 43 LYS A C 6
ATOM 12927 O O . LYS A 1 43 ? -17.296 1.497 7.342 1.00 10.00 43 LYS A O 6
ATOM 12946 N N . ASN A 1 44 ? -17.859 2.202 5.280 1.00 10.00 44 ASN A N 6
ATOM 12947 C CA . ASN A 1 44 ? -17.202 1.103 4.604 1.00 10.00 44 ASN A CA 6
ATOM 12948 C C . ASN A 1 44 ? -15.710 1.372 4.470 1.00 10.00 44 ASN A C 6
ATOM 12949 O O . ASN A 1 44 ? -15.201 1.579 3.369 1.00 10.00 44 ASN A O 6
ATOM 12960 N N . PHE A 1 45 ? -15.038 1.448 5.615 1.00 10.00 45 PHE A N 6
ATOM 12961 C CA . PHE A 1 45 ? -13.599 1.645 5.652 1.00 10.00 45 PHE A CA 6
ATOM 12962 C C . PHE A 1 45 ? -12.937 0.486 4.907 1.00 10.00 45 PHE A C 6
ATOM 12963 O O . PHE A 1 45 ? -13.140 -0.680 5.246 1.00 10.00 45 PHE A O 6
ATOM 12980 N N . LYS A 1 46 ? -12.177 0.829 3.879 1.00 10.00 46 LYS A N 6
ATOM 12981 C CA . LYS A 1 46 ? -11.491 -0.145 3.041 1.00 10.00 46 LYS A CA 6
ATOM 12982 C C . LYS A 1 46 ? -10.379 -0.881 3.805 1.00 10.00 46 LYS A C 6
ATOM 12983 O O . LYS A 1 46 ? -10.188 -0.639 4.987 1.00 10.00 46 LYS A O 6
ATOM 13002 N N . PRO A 1 47 ? -9.641 -1.812 3.155 1.00 10.00 47 PRO A N 6
ATOM 13003 C CA . PRO A 1 47 ? -8.582 -2.569 3.825 1.00 10.00 47 PRO A CA 6
ATOM 13004 C C . PRO A 1 47 ? -7.583 -1.708 4.587 1.00 10.00 47 PRO A C 6
ATOM 13005 O O . PRO A 1 47 ? -7.448 -0.505 4.363 1.00 10.00 47 PRO A O 6
ATOM 13016 N N . THR A 1 48 ? -6.842 -2.380 5.444 1.00 10.00 48 THR A N 6
ATOM 13017 C CA . THR A 1 48 ? -5.897 -1.744 6.333 1.00 10.00 48 THR A CA 6
ATOM 13018 C C . THR A 1 48 ? -4.596 -1.375 5.667 1.00 10.00 48 THR A C 6
ATOM 13019 O O . THR A 1 48 ? -4.421 -1.539 4.463 1.00 10.00 48 THR A O 6
ATOM 13030 N N . LYS A 1 49 ? -3.667 -0.947 6.502 1.00 10.00 49 LYS A N 6
ATOM 13031 C CA . LYS A 1 49 ? -2.349 -0.517 6.079 1.00 10.00 49 LYS A CA 6
ATOM 13032 C C . LYS A 1 49 ? -1.559 -1.594 5.353 1.00 10.00 49 LYS A C 6
ATOM 13033 O O . LYS A 1 49 ? -0.459 -1.333 4.873 1.00 10.00 49 LYS A O 6
ATOM 13052 N N . TYR A 1 50 ? -2.087 -2.803 5.271 1.00 10.00 50 TYR A N 6
ATOM 13053 C CA . TYR A 1 50 ? -1.376 -3.835 4.569 1.00 10.00 50 TYR A CA 6
ATOM 13054 C C . TYR A 1 50 ? -1.665 -3.729 3.085 1.00 10.00 50 TYR A C 6
ATOM 13055 O O . TYR A 1 50 ? -0.828 -4.073 2.261 1.00 10.00 50 TYR A O 6
ATOM 13073 N N . SER A 1 51 ? -2.858 -3.248 2.743 1.00 10.00 51 SER A N 6
ATOM 13074 C CA . SER A 1 51 ? -3.216 -3.100 1.344 1.00 10.00 51 SER A CA 6
ATOM 13075 C C . SER A 1 51 ? -2.453 -1.925 0.732 1.00 10.00 51 SER A C 6
ATOM 13076 O O . SER A 1 51 ? -1.779 -1.173 1.438 1.00 10.00 51 SER A O 6
ATOM 13084 N N . SER A 1 52 ? -2.563 -1.766 -0.572 1.00 10.00 52 SER A N 6
ATOM 13085 C CA . SER A 1 52 ? -1.841 -0.725 -1.266 1.00 10.00 52 SER A CA 6
ATOM 13086 C C . SER A 1 52 ? -2.764 0.422 -1.723 1.00 10.00 52 SER A C 6
ATOM 13087 O O . SER A 1 52 ? -3.935 0.215 -2.041 1.00 10.00 52 SER A O 6
ATOM 13095 N N . ILE A 1 53 ? -2.209 1.636 -1.730 1.00 10.00 53 ILE A N 6
ATOM 13096 C CA . ILE A 1 53 ? -2.941 2.849 -2.081 1.00 10.00 53 ILE A CA 6
ATOM 13097 C C . ILE A 1 53 ? -2.350 3.446 -3.366 1.00 10.00 53 ILE A C 6
ATOM 13098 O O . ILE A 1 53 ? -1.239 3.092 -3.731 1.00 10.00 53 ILE A O 6
ATOM 13114 N N . CYS A 1 54 ? -3.056 4.354 -4.042 1.00 10.00 54 CYS A N 6
ATOM 13115 C CA . CYS A 1 54 ? -2.550 4.925 -5.288 1.00 10.00 54 CYS A CA 6
ATOM 13116 C C . CYS A 1 54 ? -2.216 6.430 -5.153 1.00 10.00 54 CYS A C 6
ATOM 13117 O O . CYS A 1 54 ? -2.695 7.112 -4.246 1.00 10.00 54 CYS A O 6
ATOM 13124 N N . SER A 1 55 ? -1.376 6.904 -6.080 1.00 10.00 55 SER A N 6
ATOM 13125 C CA . SER A 1 55 ? -0.826 8.274 -6.117 1.00 10.00 55 SER A CA 6
ATOM 13126 C C . SER A 1 55 ? -1.826 9.426 -5.961 1.00 10.00 55 SER A C 6
ATOM 13127 O O . SER A 1 55 ? -1.647 10.269 -5.087 1.00 10.00 55 SER A O 6
ATOM 13135 N N . GLU A 1 56 ? -2.830 9.470 -6.832 1.00 10.00 56 GLU A N 6
ATOM 13136 C CA . GLU A 1 56 ? -3.863 10.528 -6.862 1.00 10.00 56 GLU A CA 6
ATOM 13137 C C . GLU A 1 56 ? -4.404 10.952 -5.492 1.00 10.00 56 GLU A C 6
ATOM 13138 O O . GLU A 1 56 ? -5.018 12.007 -5.372 1.00 10.00 56 GLU A O 6
ATOM 13150 N N . HIS A 1 57 ? -4.191 10.146 -4.472 1.00 10.00 57 HIS A N 6
ATOM 13151 C CA . HIS A 1 57 ? -4.705 10.460 -3.145 1.00 10.00 57 HIS A CA 6
ATOM 13152 C C . HIS A 1 57 ? -3.797 11.386 -2.336 1.00 10.00 57 HIS A C 6
ATOM 13153 O O . HIS A 1 57 ? -4.248 11.980 -1.355 1.00 10.00 57 HIS A O 6
ATOM 13167 N N . PHE A 1 58 ? -2.535 11.524 -2.724 1.00 10.00 58 PHE A N 6
ATOM 13168 C CA . PHE A 1 58 ? -1.628 12.408 -2.003 1.00 10.00 58 PHE A CA 6
ATOM 13169 C C . PHE A 1 58 ? -0.884 13.300 -2.963 1.00 10.00 58 PHE A C 6
ATOM 13170 O O . PHE A 1 58 ? -0.952 13.133 -4.180 1.00 10.00 58 PHE A O 6
ATOM 13187 N N . THR A 1 59 ? -0.177 14.250 -2.400 1.00 10.00 59 THR A N 6
ATOM 13188 C CA . THR A 1 59 ? 0.616 15.163 -3.170 1.00 10.00 59 THR A CA 6
ATOM 13189 C C . THR A 1 59 ? 1.932 14.516 -3.527 1.00 10.00 59 THR A C 6
ATOM 13190 O O . THR A 1 59 ? 2.463 13.717 -2.755 1.00 10.00 59 THR A O 6
ATOM 13201 N N . PRO A 1 60 ? 2.452 14.822 -4.717 1.00 10.00 60 PRO A N 6
ATOM 13202 C CA . PRO A 1 60 ? 3.732 14.301 -5.199 1.00 10.00 60 PRO A CA 6
ATOM 13203 C C . PRO A 1 60 ? 4.816 14.407 -4.141 1.00 10.00 60 PRO A C 6
ATOM 13204 O O . PRO A 1 60 ? 5.680 13.541 -4.017 1.00 10.00 60 PRO A O 6
ATOM 13215 N N . ASP A 1 61 ? 4.734 15.477 -3.372 1.00 10.00 61 ASP A N 6
ATOM 13216 C CA . ASP A 1 61 ? 5.678 15.740 -2.293 1.00 10.00 61 ASP A CA 6
ATOM 13217 C C . ASP A 1 61 ? 5.688 14.581 -1.299 1.00 10.00 61 ASP A C 6
ATOM 13218 O O . ASP A 1 61 ? 6.743 14.138 -0.845 1.00 10.00 61 ASP A O 6
ATOM 13227 N N . SER A 1 62 ? 4.494 14.109 -0.963 1.00 10.00 62 SER A N 6
ATOM 13228 C CA . SER A 1 62 ? 4.315 13.026 -0.006 1.00 10.00 62 SER A CA 6
ATOM 13229 C C . SER A 1 62 ? 4.232 11.666 -0.682 1.00 10.00 62 SER A C 6
ATOM 13230 O O . SER A 1 62 ? 4.061 10.665 -0.009 1.00 10.00 62 SER A O 6
ATOM 13238 N N . PHE A 1 63 ? 4.341 11.648 -1.998 1.00 10.00 63 PHE A N 6
ATOM 13239 C CA . PHE A 1 63 ? 4.221 10.408 -2.781 1.00 10.00 63 PHE A CA 6
ATOM 13240 C C . PHE A 1 63 ? 4.836 9.155 -2.129 1.00 10.00 63 PHE A C 6
ATOM 13241 O O . PHE A 1 63 ? 4.148 8.135 -2.025 1.00 10.00 63 PHE A O 6
ATOM 13258 N N . LYS A 1 64 ? 6.108 9.208 -1.700 1.00 10.00 64 LYS A N 6
ATOM 13259 C CA . LYS A 1 64 ? 6.749 8.017 -1.110 1.00 10.00 64 LYS A CA 6
ATOM 13260 C C . LYS A 1 64 ? 8.165 8.301 -0.602 1.00 10.00 64 LYS A C 6
ATOM 13261 O O . LYS A 1 64 ? 8.447 9.381 -0.100 1.00 10.00 64 LYS A O 6
ATOM 13280 N N . ARG A 1 65 ? 9.047 7.305 -0.744 1.00 10.00 65 ARG A N 6
ATOM 13281 C CA . ARG A 1 65 ? 10.445 7.402 -0.309 1.00 10.00 65 ARG A CA 6
ATOM 13282 C C . ARG A 1 65 ? 11.199 8.502 -1.046 1.00 10.00 65 ARG A C 6
ATOM 13283 O O . ARG A 1 65 ? 12.280 8.909 -0.628 1.00 10.00 65 ARG A O 6
ATOM 13304 N N . GLU A 1 66 ? 10.618 8.974 -2.136 1.00 10.00 66 GLU A N 6
ATOM 13305 C CA . GLU A 1 66 ? 11.210 10.036 -2.942 1.00 10.00 66 GLU A CA 6
ATOM 13306 C C . GLU A 1 66 ? 10.862 11.399 -2.338 1.00 10.00 66 GLU A C 6
ATOM 13307 O O . GLU A 1 66 ? 11.113 12.443 -2.939 1.00 10.00 66 GLU A O 6
ATOM 13319 N N . SER A 1 67 ? 10.251 11.362 -1.151 1.00 10.00 67 SER A N 6
ATOM 13320 C CA . SER A 1 67 ? 9.840 12.561 -0.433 1.00 10.00 67 SER A CA 6
ATOM 13321 C C . SER A 1 67 ? 11.057 13.351 0.087 1.00 10.00 67 SER A C 6
ATOM 13322 O O . SER A 1 67 ? 11.778 13.979 -0.694 1.00 10.00 67 SER A O 6
ATOM 13330 N N . ASN A 1 68 ? 11.274 13.332 1.397 1.00 10.00 68 ASN A N 6
ATOM 13331 C CA . ASN A 1 68 ? 12.385 14.054 2.003 1.00 10.00 68 ASN A CA 6
ATOM 13332 C C . ASN A 1 68 ? 13.547 13.126 2.340 1.00 10.00 68 ASN A C 6
ATOM 13333 O O . ASN A 1 68 ? 14.577 13.151 1.667 1.00 10.00 68 ASN A O 6
ATOM 13344 N N . ASN A 1 69 ? 13.378 12.307 3.375 1.00 10.00 69 ASN A N 6
ATOM 13345 C CA . ASN A 1 69 ? 14.432 11.386 3.799 1.00 10.00 69 ASN A CA 6
ATOM 13346 C C . ASN A 1 69 ? 14.267 10.016 3.150 1.00 10.00 69 ASN A C 6
ATOM 13347 O O . ASN A 1 69 ? 15.035 9.644 2.264 1.00 10.00 69 ASN A O 6
ATOM 13358 N N . LYS A 1 70 ? 13.262 9.267 3.582 1.00 10.00 70 LYS A N 6
ATOM 13359 C CA . LYS A 1 70 ? 13.040 7.938 3.033 1.00 10.00 70 LYS A CA 6
ATOM 13360 C C . LYS A 1 70 ? 11.557 7.593 2.969 1.00 10.00 70 LYS A C 6
ATOM 13361 O O . LYS A 1 70 ? 11.191 6.504 2.537 1.00 10.00 70 LYS A O 6
ATOM 13380 N N . LEU A 1 71 ? 10.701 8.516 3.390 1.00 10.00 71 LEU A N 6
ATOM 13381 C CA . LEU A 1 71 ? 9.267 8.269 3.369 1.00 10.00 71 LEU A CA 6
ATOM 13382 C C . LEU A 1 71 ? 8.483 9.572 3.266 1.00 10.00 71 LEU A C 6
ATOM 13383 O O . LEU A 1 71 ? 9.072 10.655 3.221 1.00 10.00 71 LEU A O 6
ATOM 13399 N N . LEU A 1 72 ? 7.156 9.449 3.241 1.00 10.00 72 LEU A N 6
ATOM 13400 C CA . LEU A 1 72 ? 6.260 10.598 3.127 1.00 10.00 72 LEU A CA 6
ATOM 13401 C C . LEU A 1 72 ? 6.422 11.550 4.296 1.00 10.00 72 LEU A C 6
ATOM 13402 O O . LEU A 1 72 ? 7.034 11.218 5.315 1.00 10.00 72 LEU A O 6
ATOM 13418 N N . LYS A 1 73 ? 5.838 12.725 4.152 1.00 10.00 73 LYS A N 6
ATOM 13419 C CA . LYS A 1 73 ? 5.893 13.726 5.193 1.00 10.00 73 LYS A CA 6
ATOM 13420 C C . LYS A 1 73 ? 4.836 13.422 6.231 1.00 10.00 73 LYS A C 6
ATOM 13421 O O . LYS A 1 73 ? 3.661 13.289 5.909 1.00 10.00 73 LYS A O 6
ATOM 13440 N N . GLU A 1 74 ? 5.275 13.258 7.465 1.00 10.00 74 GLU A N 6
ATOM 13441 C CA . GLU A 1 74 ? 4.380 12.974 8.586 1.00 10.00 74 GLU A CA 6
ATOM 13442 C C . GLU A 1 74 ? 3.267 14.018 8.685 1.00 10.00 74 GLU A C 6
ATOM 13443 O O . GLU A 1 74 ? 2.221 13.780 9.283 1.00 10.00 74 GLU A O 6
ATOM 13455 N N . ASN A 1 75 ? 3.521 15.180 8.108 1.00 10.00 75 ASN A N 6
ATOM 13456 C CA . ASN A 1 75 ? 2.562 16.274 8.091 1.00 10.00 75 ASN A CA 6
ATOM 13457 C C . ASN A 1 75 ? 1.644 16.202 6.877 1.00 10.00 75 ASN A C 6
ATOM 13458 O O . ASN A 1 75 ? 0.917 17.151 6.581 1.00 10.00 75 ASN A O 6
ATOM 13469 N N . ALA A 1 76 ? 1.682 15.091 6.165 1.00 10.00 76 ALA A N 6
ATOM 13470 C CA . ALA A 1 76 ? 0.849 14.933 4.978 1.00 10.00 76 ALA A CA 6
ATOM 13471 C C . ALA A 1 76 ? 0.048 13.637 4.985 1.00 10.00 76 ALA A C 6
ATOM 13472 O O . ALA A 1 76 ? 0.592 12.547 5.154 1.00 10.00 76 ALA A O 6
ATOM 13479 N N . VAL A 1 77 ? -1.253 13.780 4.784 1.00 10.00 77 VAL A N 6
ATOM 13480 C CA . VAL A 1 77 ? -2.165 12.650 4.742 1.00 10.00 77 VAL A CA 6
ATOM 13481 C C . VAL A 1 77 ? -3.119 12.817 3.550 1.00 10.00 77 VAL A C 6
ATOM 13482 O O . VAL A 1 77 ? -3.577 13.927 3.271 1.00 10.00 77 VAL A O 6
ATOM 13495 N N . PRO A 1 78 ? -3.378 11.721 2.812 1.00 10.00 78 PRO A N 6
ATOM 13496 C CA . PRO A 1 78 ? -4.243 11.702 1.620 1.00 10.00 78 PRO A CA 6
ATOM 13497 C C . PRO A 1 78 ? -5.599 12.374 1.828 1.00 10.00 78 PRO A C 6
ATOM 13498 O O . PRO A 1 78 ? -6.523 11.782 2.382 1.00 10.00 78 PRO A O 6
ATOM 13509 N N . THR A 1 79 ? -5.705 13.611 1.368 1.00 10.00 79 THR A N 6
ATOM 13510 C CA . THR A 1 79 ? -6.935 14.376 1.476 1.00 10.00 79 THR A CA 6
ATOM 13511 C C . THR A 1 79 ? -7.671 14.368 0.141 1.00 10.00 79 THR A C 6
ATOM 13512 O O . THR A 1 79 ? -8.863 14.667 0.060 1.00 10.00 79 THR A O 6
ATOM 13523 N N . ILE A 1 80 ? -6.942 13.977 -0.899 1.00 10.00 80 ILE A N 6
ATOM 13524 C CA . ILE A 1 80 ? -7.473 13.925 -2.258 1.00 10.00 80 ILE A CA 6
ATOM 13525 C C . ILE A 1 80 ? -8.371 12.694 -2.466 1.00 10.00 80 ILE A C 6
ATOM 13526 O O . ILE A 1 80 ? -8.796 12.415 -3.585 1.00 10.00 80 ILE A O 6
ATOM 13542 N N . PHE A 1 81 ? -8.625 11.944 -1.384 1.00 10.00 81 PHE A N 6
ATOM 13543 C CA . PHE A 1 81 ? -9.460 10.736 -1.434 1.00 10.00 81 PHE A CA 6
ATOM 13544 C C . PHE A 1 81 ? -10.740 10.952 -2.228 1.00 10.00 81 PHE A C 6
ATOM 13545 O O . PHE A 1 81 ? -10.988 10.247 -3.205 1.00 10.00 81 PHE A O 6
ATOM 13562 N N . LEU A 1 82 ? -11.542 11.919 -1.806 1.00 10.00 82 LEU A N 6
ATOM 13563 C CA . LEU A 1 82 ? -12.808 12.219 -2.463 1.00 10.00 82 LEU A CA 6
ATOM 13564 C C . LEU A 1 82 ? -13.302 13.588 -2.025 1.00 10.00 82 LEU A C 6
ATOM 13565 O O . LEU A 1 82 ? -12.820 14.135 -1.035 1.00 10.00 82 LEU A O 6
ATOM 13581 N N . GLU A 1 83 ? -14.254 14.138 -2.761 1.00 10.00 83 GLU A N 6
ATOM 13582 C CA . GLU A 1 83 ? -14.820 15.432 -2.423 1.00 10.00 83 GLU A CA 6
ATOM 13583 C C . GLU A 1 83 ? -15.707 15.293 -1.187 1.00 10.00 83 GLU A C 6
ATOM 13584 O O . GLU A 1 83 ? -15.304 15.648 -0.079 1.00 10.00 83 GLU A O 6
ATOM 13596 N N . LEU A 1 84 ? -16.894 14.734 -1.371 1.00 10.00 84 LEU A N 6
ATOM 13597 C CA . LEU A 1 84 ? -17.820 14.540 -0.267 1.00 10.00 84 LEU A CA 6
ATOM 13598 C C . LEU A 1 84 ? -18.465 13.159 -0.355 1.00 10.00 84 LEU A C 6
ATOM 13599 O O . LEU A 1 84 ? -18.187 12.284 0.467 1.00 10.00 84 LEU A O 6
ATOM 13615 N N . VAL A 1 85 ? -19.303 12.966 -1.365 1.00 10.00 85 VAL A N 6
ATOM 13616 C CA . VAL A 1 85 ? -19.991 11.699 -1.568 1.00 10.00 85 VAL A CA 6
ATOM 13617 C C . VAL A 1 85 ? -20.359 11.528 -3.040 1.00 10.00 85 VAL A C 6
ATOM 13618 O O . VAL A 1 85 ? -20.874 12.454 -3.670 1.00 10.00 85 VAL A O 6
ATOM 13631 N N . PRO A 1 86 ? -20.059 10.356 -3.616 1.00 10.00 86 PRO A N 6
ATOM 13632 C CA . PRO A 1 86 ? -20.364 10.056 -5.018 1.00 10.00 86 PRO A CA 6
ATOM 13633 C C . PRO A 1 86 ? -21.867 10.026 -5.292 1.00 10.00 86 PRO A C 6
ATOM 13634 O O . PRO A 1 86 ? -22.687 10.075 -4.371 1.00 10.00 86 PRO A O 6
ATOM 13645 N N . ARG A 1 87 ? -22.220 9.947 -6.564 1.00 10.00 87 ARG A N 6
ATOM 13646 C CA . ARG A 1 87 ? -23.612 9.901 -6.975 1.00 10.00 87 ARG A CA 6
ATOM 13647 C C . ARG A 1 87 ? -23.796 8.813 -8.024 1.00 10.00 87 ARG A C 6
ATOM 13648 O O . ARG A 1 87 ? -23.022 7.836 -7.986 1.00 10.00 87 ARG A O 6
ATOM 14683 N N . MET A 1 1 ? -6.168 -1.176 -1.741 1.00 10.00 1 MET A N 7
ATOM 14684 C CA . MET A 1 1 ? -5.713 -2.437 -2.373 1.00 10.00 1 MET A CA 7
ATOM 14685 C C . MET A 1 1 ? -5.814 -2.320 -3.886 1.00 10.00 1 MET A C 7
ATOM 14686 O O . MET A 1 1 ? -6.040 -1.234 -4.407 1.00 10.00 1 MET A O 7
ATOM 14702 N N . VAL A 1 2 ? -5.662 -3.437 -4.587 1.00 10.00 2 VAL A N 7
ATOM 14703 C CA . VAL A 1 2 ? -5.733 -3.430 -6.040 1.00 10.00 2 VAL A CA 7
ATOM 14704 C C . VAL A 1 2 ? -7.154 -3.230 -6.546 1.00 10.00 2 VAL A C 7
ATOM 14705 O O . VAL A 1 2 ? -7.379 -2.394 -7.413 1.00 10.00 2 VAL A O 7
ATOM 14718 N N . GLN A 1 3 ? -8.109 -3.988 -5.998 1.00 10.00 3 GLN A N 7
ATOM 14719 C CA . GLN A 1 3 ? -9.510 -3.878 -6.412 1.00 10.00 3 GLN A CA 7
ATOM 14720 C C . GLN A 1 3 ? -9.977 -2.429 -6.334 1.00 10.00 3 GLN A C 7
ATOM 14721 O O . GLN A 1 3 ? -10.790 -1.981 -7.145 1.00 10.00 3 GLN A O 7
ATOM 14735 N N . SER A 1 4 ? -9.440 -1.706 -5.359 1.00 10.00 4 SER A N 7
ATOM 14736 C CA . SER A 1 4 ? -9.758 -0.306 -5.154 1.00 10.00 4 SER A CA 7
ATOM 14737 C C . SER A 1 4 ? -8.883 0.235 -4.029 1.00 10.00 4 SER A C 7
ATOM 14738 O O . SER A 1 4 ? -8.448 -0.520 -3.151 1.00 10.00 4 SER A O 7
ATOM 14746 N N . CYS A 1 5 ? -8.641 1.531 -4.040 1.00 10.00 5 CYS A N 7
ATOM 14747 C CA . CYS A 1 5 ? -7.811 2.153 -3.024 1.00 10.00 5 CYS A CA 7
ATOM 14748 C C . CYS A 1 5 ? -8.586 2.303 -1.724 1.00 10.00 5 CYS A C 7
ATOM 14749 O O . CYS A 1 5 ? -9.789 2.055 -1.687 1.00 10.00 5 CYS A O 7
ATOM 14756 N N . SER A 1 6 ? -7.891 2.710 -0.667 1.00 10.00 6 SER A N 7
ATOM 14757 C CA . SER A 1 6 ? -8.498 2.885 0.649 1.00 10.00 6 SER A CA 7
ATOM 14758 C C . SER A 1 6 ? -9.402 4.121 0.711 1.00 10.00 6 SER A C 7
ATOM 14759 O O . SER A 1 6 ? -9.921 4.466 1.769 1.00 10.00 6 SER A O 7
ATOM 14767 N N . ALA A 1 7 ? -9.580 4.784 -0.423 1.00 10.00 7 ALA A N 7
ATOM 14768 C CA . ALA A 1 7 ? -10.421 5.968 -0.492 1.00 10.00 7 ALA A CA 7
ATOM 14769 C C . ALA A 1 7 ? -11.900 5.592 -0.564 1.00 10.00 7 ALA A C 7
ATOM 14770 O O . ALA A 1 7 ? -12.267 4.428 -0.417 1.00 10.00 7 ALA A O 7
ATOM 14777 N N . TYR A 1 8 ? -12.742 6.573 -0.835 1.00 10.00 8 TYR A N 7
ATOM 14778 C CA . TYR A 1 8 ? -14.175 6.347 -0.893 1.00 10.00 8 TYR A CA 7
ATOM 14779 C C . TYR A 1 8 ? -14.681 6.328 -2.333 1.00 10.00 8 TYR A C 7
ATOM 14780 O O . TYR A 1 8 ? -15.123 7.347 -2.861 1.00 10.00 8 TYR A O 7
ATOM 14798 N N . GLY A 1 9 ? -14.588 5.165 -2.970 1.00 10.00 9 GLY A N 7
ATOM 14799 C CA . GLY A 1 9 ? -15.084 5.024 -4.326 1.00 10.00 9 GLY A CA 7
ATOM 14800 C C . GLY A 1 9 ? -14.000 5.043 -5.388 1.00 10.00 9 GLY A C 7
ATOM 14801 O O . GLY A 1 9 ? -14.300 5.100 -6.579 1.00 10.00 9 GLY A O 7
ATOM 14805 N N . CYS A 1 10 ? -12.742 4.975 -4.977 1.00 10.00 10 CYS A N 7
ATOM 14806 C CA . CYS A 1 10 ? -11.644 4.994 -5.936 1.00 10.00 10 CYS A CA 7
ATOM 14807 C C . CYS A 1 10 ? -11.356 3.607 -6.510 1.00 10.00 10 CYS A C 7
ATOM 14808 O O . CYS A 1 10 ? -10.378 2.956 -6.133 1.00 10.00 10 CYS A O 7
ATOM 14815 N N . LYS A 1 11 ? -12.233 3.143 -7.389 1.00 10.00 11 LYS A N 7
ATOM 14816 C CA . LYS A 1 11 ? -12.063 1.848 -8.041 1.00 10.00 11 LYS A CA 7
ATOM 14817 C C . LYS A 1 11 ? -11.129 2.000 -9.246 1.00 10.00 11 LYS A C 7
ATOM 14818 O O . LYS A 1 11 ? -11.385 1.476 -10.332 1.00 10.00 11 LYS A O 7
ATOM 14837 N N . ASN A 1 12 ? -10.033 2.715 -9.031 1.00 10.00 12 ASN A N 7
ATOM 14838 C CA . ASN A 1 12 ? -9.051 2.983 -10.080 1.00 10.00 12 ASN A CA 7
ATOM 14839 C C . ASN A 1 12 ? -7.965 1.930 -10.111 1.00 10.00 12 ASN A C 7
ATOM 14840 O O . ASN A 1 12 ? -6.777 2.255 -10.067 1.00 10.00 12 ASN A O 7
ATOM 14851 N N . ARG A 1 13 ? -8.407 0.684 -10.110 1.00 10.00 13 ARG A N 7
ATOM 14852 C CA . ARG A 1 13 ? -7.532 -0.499 -10.191 1.00 10.00 13 ARG A CA 7
ATOM 14853 C C . ARG A 1 13 ? -6.325 -0.201 -11.098 1.00 10.00 13 ARG A C 7
ATOM 14854 O O . ARG A 1 13 ? -6.493 0.443 -12.137 1.00 10.00 13 ARG A O 7
ATOM 14875 N N . TYR A 1 14 ? -5.128 -0.656 -10.699 1.00 10.00 14 TYR A N 7
ATOM 14876 C CA . TYR A 1 14 ? -3.897 -0.435 -11.478 1.00 10.00 14 TYR A CA 7
ATOM 14877 C C . TYR A 1 14 ? -4.143 -0.561 -12.980 1.00 10.00 14 TYR A C 7
ATOM 14878 O O . TYR A 1 14 ? -4.370 -1.652 -13.504 1.00 10.00 14 TYR A O 7
ATOM 14896 N N . ASP A 1 15 ? -4.107 0.574 -13.641 1.00 10.00 15 ASP A N 7
ATOM 14897 C CA . ASP A 1 15 ? -4.291 0.666 -15.078 1.00 10.00 15 ASP A CA 7
ATOM 14898 C C . ASP A 1 15 ? -3.173 1.527 -15.614 1.00 10.00 15 ASP A C 7
ATOM 14899 O O . ASP A 1 15 ? -3.094 2.720 -15.325 1.00 10.00 15 ASP A O 7
ATOM 14908 N N . LYS A 1 16 ? -2.294 0.893 -16.354 1.00 10.00 16 LYS A N 7
ATOM 14909 C CA . LYS A 1 16 ? -1.122 1.539 -16.917 1.00 10.00 16 LYS A CA 7
ATOM 14910 C C . LYS A 1 16 ? -1.475 2.740 -17.798 1.00 10.00 16 LYS A C 7
ATOM 14911 O O . LYS A 1 16 ? -0.650 3.637 -17.985 1.00 10.00 16 LYS A O 7
ATOM 14930 N N . ASP A 1 17 ? -2.686 2.754 -18.345 1.00 10.00 17 ASP A N 7
ATOM 14931 C CA . ASP A 1 17 ? -3.124 3.858 -19.194 1.00 10.00 17 ASP A CA 7
ATOM 14932 C C . ASP A 1 17 ? -3.281 5.124 -18.376 1.00 10.00 17 ASP A C 7
ATOM 14933 O O . ASP A 1 17 ? -3.056 6.235 -18.863 1.00 10.00 17 ASP A O 7
ATOM 14942 N N . LYS A 1 18 ? -3.684 4.944 -17.131 1.00 10.00 18 LYS A N 7
ATOM 14943 C CA . LYS A 1 18 ? -3.870 6.058 -16.218 1.00 10.00 18 LYS A CA 7
ATOM 14944 C C . LYS A 1 18 ? -2.564 6.347 -15.489 1.00 10.00 18 LYS A C 7
ATOM 14945 O O . LYS A 1 18 ? -1.824 5.427 -15.137 1.00 10.00 18 LYS A O 7
ATOM 14964 N N . PRO A 1 19 ? -2.241 7.629 -15.270 1.00 10.00 19 PRO A N 7
ATOM 14965 C CA . PRO A 1 19 ? -0.997 8.015 -14.603 1.00 10.00 19 PRO A CA 7
ATOM 14966 C C . PRO A 1 19 ? -1.061 7.922 -13.080 1.00 10.00 19 PRO A C 7
ATOM 14967 O O . PRO A 1 19 ? -1.177 8.935 -12.386 1.00 10.00 19 PRO A O 7
ATOM 14978 N N . VAL A 1 20 ? -0.977 6.704 -12.558 1.00 10.00 20 VAL A N 7
ATOM 14979 C CA . VAL A 1 20 ? -0.978 6.488 -11.119 1.00 10.00 20 VAL A CA 7
ATOM 14980 C C . VAL A 1 20 ? -0.120 5.276 -10.778 1.00 10.00 20 VAL A C 7
ATOM 14981 O O . VAL A 1 20 ? 0.009 4.345 -11.574 1.00 10.00 20 VAL A O 7
ATOM 14994 N N . SER A 1 21 ? 0.484 5.319 -9.611 1.00 10.00 21 SER A N 7
ATOM 14995 C CA . SER A 1 21 ? 1.305 4.230 -9.129 1.00 10.00 21 SER A CA 7
ATOM 14996 C C . SER A 1 21 ? 0.737 3.762 -7.798 1.00 10.00 21 SER A C 7
ATOM 14997 O O . SER A 1 21 ? 0.003 4.513 -7.150 1.00 10.00 21 SER A O 7
ATOM 15005 N N . PHE A 1 22 ? 1.068 2.556 -7.373 1.00 10.00 22 PHE A N 7
ATOM 15006 C CA . PHE A 1 22 ? 0.549 2.050 -6.119 1.00 10.00 22 PHE A CA 7
ATOM 15007 C C . PHE A 1 22 ? 1.652 2.010 -5.066 1.00 10.00 22 PHE A C 7
ATOM 15008 O O . PHE A 1 22 ? 2.838 2.131 -5.371 1.00 10.00 22 PHE A O 7
ATOM 15025 N N . HIS A 1 23 ? 1.232 1.957 -3.819 1.00 10.00 23 HIS A N 7
ATOM 15026 C CA . HIS A 1 23 ? 2.134 1.935 -2.662 1.00 10.00 23 HIS A CA 7
ATOM 15027 C C . HIS A 1 23 ? 1.423 1.278 -1.517 1.00 10.00 23 HIS A C 7
ATOM 15028 O O . HIS A 1 23 ? 0.257 0.990 -1.625 1.00 10.00 23 HIS A O 7
ATOM 15043 N N . LYS A 1 24 ? 2.097 1.066 -0.422 1.00 10.00 24 LYS A N 7
ATOM 15044 C CA . LYS A 1 24 ? 1.450 0.491 0.735 1.00 10.00 24 LYS A CA 7
ATOM 15045 C C . LYS A 1 24 ? 1.307 1.590 1.790 1.00 10.00 24 LYS A C 7
ATOM 15046 O O . LYS A 1 24 ? 1.883 2.665 1.621 1.00 10.00 24 LYS A O 7
ATOM 15065 N N . PHE A 1 25 ? 0.514 1.360 2.836 1.00 10.00 25 PHE A N 7
ATOM 15066 C CA . PHE A 1 25 ? 0.354 2.363 3.899 1.00 10.00 25 PHE A CA 7
ATOM 15067 C C . PHE A 1 25 ? 1.701 2.696 4.529 1.00 10.00 25 PHE A C 7
ATOM 15068 O O . PHE A 1 25 ? 2.640 1.897 4.459 1.00 10.00 25 PHE A O 7
ATOM 15085 N N . PRO A 1 26 ? 1.817 3.879 5.154 1.00 10.00 26 PRO A N 7
ATOM 15086 C CA . PRO A 1 26 ? 3.040 4.289 5.845 1.00 10.00 26 PRO A CA 7
ATOM 15087 C C . PRO A 1 26 ? 3.242 3.456 7.103 1.00 10.00 26 PRO A C 7
ATOM 15088 O O . PRO A 1 26 ? 3.027 3.925 8.220 1.00 10.00 26 PRO A O 7
ATOM 15099 N N . LEU A 1 27 ? 3.655 2.218 6.919 1.00 10.00 27 LEU A N 7
ATOM 15100 C CA . LEU A 1 27 ? 3.845 1.306 8.023 1.00 10.00 27 LEU A CA 7
ATOM 15101 C C . LEU A 1 27 ? 5.000 1.743 8.888 1.00 10.00 27 LEU A C 7
ATOM 15102 O O . LEU A 1 27 ? 5.086 1.395 10.063 1.00 10.00 27 LEU A O 7
ATOM 15118 N N . THR A 1 28 ? 5.881 2.517 8.296 1.00 10.00 28 THR A N 7
ATOM 15119 C CA . THR A 1 28 ? 7.032 3.023 8.995 1.00 10.00 28 THR A CA 7
ATOM 15120 C C . THR A 1 28 ? 6.756 4.429 9.532 1.00 10.00 28 THR A C 7
ATOM 15121 O O . THR A 1 28 ? 7.662 5.132 9.977 1.00 10.00 28 THR A O 7
ATOM 15132 N N . ARG A 1 29 ? 5.481 4.817 9.488 1.00 10.00 29 ARG A N 7
ATOM 15133 C CA . ARG A 1 29 ? 5.019 6.109 9.976 1.00 10.00 29 ARG A CA 7
ATOM 15134 C C . ARG A 1 29 ? 3.617 5.929 10.553 1.00 10.00 29 ARG A C 7
ATOM 15135 O O . ARG A 1 29 ? 2.665 6.519 10.064 1.00 10.00 29 ARG A O 7
ATOM 15156 N N . PRO A 1 30 ? 3.485 5.099 11.603 1.00 10.00 30 PRO A N 7
ATOM 15157 C CA . PRO A 1 30 ? 2.196 4.764 12.233 1.00 10.00 30 PRO A CA 7
ATOM 15158 C C . PRO A 1 30 ? 1.281 5.937 12.580 1.00 10.00 30 PRO A C 7
ATOM 15159 O O . PRO A 1 30 ? 0.151 5.967 12.127 1.00 10.00 30 PRO A O 7
ATOM 15170 N N . SER A 1 31 ? 1.730 6.877 13.411 1.00 10.00 31 SER A N 7
ATOM 15171 C CA . SER A 1 31 ? 0.882 8.014 13.780 1.00 10.00 31 SER A CA 7
ATOM 15172 C C . SER A 1 31 ? 0.328 8.665 12.522 1.00 10.00 31 SER A C 7
ATOM 15173 O O . SER A 1 31 ? -0.873 8.904 12.405 1.00 10.00 31 SER A O 7
ATOM 15181 N N . LEU A 1 32 ? 1.204 8.873 11.556 1.00 10.00 32 LEU A N 7
ATOM 15182 C CA . LEU A 1 32 ? 0.814 9.456 10.293 1.00 10.00 32 LEU A CA 7
ATOM 15183 C C . LEU A 1 32 ? -0.111 8.474 9.567 1.00 10.00 32 LEU A C 7
ATOM 15184 O O . LEU A 1 32 ? -1.098 8.865 8.957 1.00 10.00 32 LEU A O 7
ATOM 15200 N N . CYS A 1 33 ? 0.166 7.191 9.726 1.00 10.00 33 CYS A N 7
ATOM 15201 C CA . CYS A 1 33 ? -0.622 6.141 9.098 1.00 10.00 33 CYS A CA 7
ATOM 15202 C C . CYS A 1 33 ? -2.047 6.239 9.589 1.00 10.00 33 CYS A C 7
ATOM 15203 O O . CYS A 1 33 ? -3.018 6.090 8.847 1.00 10.00 33 CYS A O 7
ATOM 15211 N N . LYS A 1 34 ? -2.132 6.582 10.851 1.00 10.00 34 LYS A N 7
ATOM 15212 C CA . LYS A 1 34 ? -3.371 6.677 11.557 1.00 10.00 34 LYS A CA 7
ATOM 15213 C C . LYS A 1 34 ? -4.250 7.823 11.059 1.00 10.00 34 LYS A C 7
ATOM 15214 O O . LYS A 1 34 ? -5.475 7.693 11.060 1.00 10.00 34 LYS A O 7
ATOM 15233 N N . GLU A 1 35 ? -3.674 8.928 10.583 1.00 10.00 35 GLU A N 7
ATOM 15234 C CA . GLU A 1 35 ? -4.542 10.011 10.131 1.00 10.00 35 GLU A CA 7
ATOM 15235 C C . GLU A 1 35 ? -5.180 9.637 8.816 1.00 10.00 35 GLU A C 7
ATOM 15236 O O . GLU A 1 35 ? -6.204 10.203 8.439 1.00 10.00 35 GLU A O 7
ATOM 15248 N N . TRP A 1 36 ? -4.595 8.666 8.119 1.00 10.00 36 TRP A N 7
ATOM 15249 C CA . TRP A 1 36 ? -5.171 8.223 6.870 1.00 10.00 36 TRP A CA 7
ATOM 15250 C C . TRP A 1 36 ? -6.537 7.655 7.173 1.00 10.00 36 TRP A C 7
ATOM 15251 O O . TRP A 1 36 ? -7.473 7.820 6.396 1.00 10.00 36 TRP A O 7
ATOM 15272 N N . GLU A 1 37 ? -6.673 7.082 8.374 1.00 10.00 37 GLU A N 7
ATOM 15273 C CA . GLU A 1 37 ? -7.939 6.521 8.792 1.00 10.00 37 GLU A CA 7
ATOM 15274 C C . GLU A 1 37 ? -8.957 7.653 8.920 1.00 10.00 37 GLU A C 7
ATOM 15275 O O . GLU A 1 37 ? -10.127 7.498 8.576 1.00 10.00 37 GLU A O 7
ATOM 15287 N N . ALA A 1 38 ? -8.464 8.815 9.354 1.00 10.00 38 ALA A N 7
ATOM 15288 C CA . ALA A 1 38 ? -9.284 9.998 9.549 1.00 10.00 38 ALA A CA 7
ATOM 15289 C C . ALA A 1 38 ? -9.856 10.488 8.225 1.00 10.00 38 ALA A C 7
ATOM 15290 O O . ALA A 1 38 ? -10.865 11.195 8.194 1.00 10.00 38 ALA A O 7
ATOM 15297 N N . ALA A 1 39 ? -9.203 10.114 7.129 1.00 10.00 39 ALA A N 7
ATOM 15298 C CA . ALA A 1 39 ? -9.662 10.501 5.808 1.00 10.00 39 ALA A CA 7
ATOM 15299 C C . ALA A 1 39 ? -10.686 9.487 5.316 1.00 10.00 39 ALA A C 7
ATOM 15300 O O . ALA A 1 39 ? -11.581 9.813 4.531 1.00 10.00 39 ALA A O 7
ATOM 15307 N N . VAL A 1 40 ? -10.575 8.264 5.826 1.00 10.00 40 VAL A N 7
ATOM 15308 C CA . VAL A 1 40 ? -11.489 7.190 5.467 1.00 10.00 40 VAL A CA 7
ATOM 15309 C C . VAL A 1 40 ? -12.685 7.229 6.421 1.00 10.00 40 VAL A C 7
ATOM 15310 O O . VAL A 1 40 ? -13.061 6.229 7.025 1.00 10.00 40 VAL A O 7
ATOM 15323 N N . ARG A 1 41 ? -13.253 8.418 6.540 1.00 10.00 41 ARG A N 7
ATOM 15324 C CA . ARG A 1 41 ? -14.390 8.710 7.428 1.00 10.00 41 ARG A CA 7
ATOM 15325 C C . ARG A 1 41 ? -15.677 7.940 7.091 1.00 10.00 41 ARG A C 7
ATOM 15326 O O . ARG A 1 41 ? -16.753 8.277 7.590 1.00 10.00 41 ARG A O 7
ATOM 15347 N N . ARG A 1 42 ? -15.589 6.921 6.260 1.00 10.00 42 ARG A N 7
ATOM 15348 C CA . ARG A 1 42 ? -16.770 6.160 5.893 1.00 10.00 42 ARG A CA 7
ATOM 15349 C C . ARG A 1 42 ? -16.882 4.886 6.721 1.00 10.00 42 ARG A C 7
ATOM 15350 O O . ARG A 1 42 ? -15.875 4.338 7.170 1.00 10.00 42 ARG A O 7
ATOM 15371 N N . LYS A 1 43 ? -18.118 4.429 6.926 1.00 10.00 43 LYS A N 7
ATOM 15372 C CA . LYS A 1 43 ? -18.380 3.219 7.699 1.00 10.00 43 LYS A CA 7
ATOM 15373 C C . LYS A 1 43 ? -17.757 2.021 7.004 1.00 10.00 43 LYS A C 7
ATOM 15374 O O . LYS A 1 43 ? -17.268 1.092 7.647 1.00 10.00 43 LYS A O 7
ATOM 15393 N N . ASN A 1 44 ? -17.773 2.068 5.684 1.00 10.00 44 ASN A N 7
ATOM 15394 C CA . ASN A 1 44 ? -17.220 1.015 4.869 1.00 10.00 44 ASN A CA 7
ATOM 15395 C C . ASN A 1 44 ? -15.743 1.276 4.635 1.00 10.00 44 ASN A C 7
ATOM 15396 O O . ASN A 1 44 ? -15.307 1.567 3.521 1.00 10.00 44 ASN A O 7
ATOM 15407 N N . PHE A 1 45 ? -14.997 1.222 5.731 1.00 10.00 45 PHE A N 7
ATOM 15408 C CA . PHE A 1 45 ? -13.560 1.426 5.718 1.00 10.00 45 PHE A CA 7
ATOM 15409 C C . PHE A 1 45 ? -12.912 0.318 4.901 1.00 10.00 45 PHE A C 7
ATOM 15410 O O . PHE A 1 45 ? -13.103 -0.863 5.188 1.00 10.00 45 PHE A O 7
ATOM 15427 N N . LYS A 1 46 ? -12.181 0.718 3.872 1.00 10.00 46 LYS A N 7
ATOM 15428 C CA . LYS A 1 46 ? -11.501 -0.213 2.981 1.00 10.00 46 LYS A CA 7
ATOM 15429 C C . LYS A 1 46 ? -10.375 -0.950 3.711 1.00 10.00 46 LYS A C 7
ATOM 15430 O O . LYS A 1 46 ? -10.131 -0.681 4.874 1.00 10.00 46 LYS A O 7
ATOM 15449 N N . PRO A 1 47 ? -9.662 -1.886 3.044 1.00 10.00 47 PRO A N 7
ATOM 15450 C CA . PRO A 1 47 ? -8.592 -2.658 3.686 1.00 10.00 47 PRO A CA 7
ATOM 15451 C C . PRO A 1 47 ? -7.582 -1.799 4.439 1.00 10.00 47 PRO A C 7
ATOM 15452 O O . PRO A 1 47 ? -7.407 -0.610 4.167 1.00 10.00 47 PRO A O 7
ATOM 15463 N N . THR A 1 48 ? -6.868 -2.451 5.336 1.00 10.00 48 THR A N 7
ATOM 15464 C CA . THR A 1 48 ? -5.931 -1.787 6.214 1.00 10.00 48 THR A CA 7
ATOM 15465 C C . THR A 1 48 ? -4.617 -1.456 5.551 1.00 10.00 48 THR A C 7
ATOM 15466 O O . THR A 1 48 ? -4.442 -1.647 4.354 1.00 10.00 48 THR A O 7
ATOM 15477 N N . LYS A 1 49 ? -3.684 -1.024 6.385 1.00 10.00 49 LYS A N 7
ATOM 15478 C CA . LYS A 1 49 ? -2.353 -0.621 5.967 1.00 10.00 49 LYS A CA 7
ATOM 15479 C C . LYS A 1 49 ? -1.599 -1.700 5.213 1.00 10.00 49 LYS A C 7
ATOM 15480 O O . LYS A 1 49 ? -0.536 -1.431 4.656 1.00 10.00 49 LYS A O 7
ATOM 15499 N N . TYR A 1 50 ? -2.111 -2.918 5.198 1.00 10.00 50 TYR A N 7
ATOM 15500 C CA . TYR A 1 50 ? -1.433 -3.959 4.476 1.00 10.00 50 TYR A CA 7
ATOM 15501 C C . TYR A 1 50 ? -1.737 -3.829 2.997 1.00 10.00 50 TYR A C 7
ATOM 15502 O O . TYR A 1 50 ? -0.917 -4.185 2.161 1.00 10.00 50 TYR A O 7
ATOM 15520 N N . SER A 1 51 ? -2.925 -3.325 2.673 1.00 10.00 51 SER A N 7
ATOM 15521 C CA . SER A 1 51 ? -3.290 -3.159 1.280 1.00 10.00 51 SER A CA 7
ATOM 15522 C C . SER A 1 51 ? -2.516 -1.991 0.680 1.00 10.00 51 SER A C 7
ATOM 15523 O O . SER A 1 51 ? -1.848 -1.247 1.400 1.00 10.00 51 SER A O 7
ATOM 15531 N N . SER A 1 52 ? -2.615 -1.819 -0.621 1.00 10.00 52 SER A N 7
ATOM 15532 C CA . SER A 1 52 ? -1.872 -0.782 -1.290 1.00 10.00 52 SER A CA 7
ATOM 15533 C C . SER A 1 52 ? -2.771 0.383 -1.748 1.00 10.00 52 SER A C 7
ATOM 15534 O O . SER A 1 52 ? -3.946 0.197 -2.071 1.00 10.00 52 SER A O 7
ATOM 15542 N N . ILE A 1 53 ? -2.195 1.586 -1.749 1.00 10.00 53 ILE A N 7
ATOM 15543 C CA . ILE A 1 53 ? -2.895 2.814 -2.110 1.00 10.00 53 ILE A CA 7
ATOM 15544 C C . ILE A 1 53 ? -2.256 3.405 -3.375 1.00 10.00 53 ILE A C 7
ATOM 15545 O O . ILE A 1 53 ? -1.141 3.038 -3.710 1.00 10.00 53 ILE A O 7
ATOM 15561 N N . CYS A 1 54 ? -2.926 4.327 -4.065 1.00 10.00 54 CYS A N 7
ATOM 15562 C CA . CYS A 1 54 ? -2.376 4.883 -5.296 1.00 10.00 54 CYS A CA 7
ATOM 15563 C C . CYS A 1 54 ? -2.050 6.392 -5.180 1.00 10.00 54 CYS A C 7
ATOM 15564 O O . CYS A 1 54 ? -2.565 7.094 -4.310 1.00 10.00 54 CYS A O 7
ATOM 15571 N N . SER A 1 55 ? -1.172 6.847 -6.086 1.00 10.00 55 SER A N 7
ATOM 15572 C CA . SER A 1 55 ? -0.618 8.216 -6.132 1.00 10.00 55 SER A CA 7
ATOM 15573 C C . SER A 1 55 ? -1.624 9.368 -5.997 1.00 10.00 55 SER A C 7
ATOM 15574 O O . SER A 1 55 ? -1.463 10.220 -5.125 1.00 10.00 55 SER A O 7
ATOM 15582 N N . GLU A 1 56 ? -2.618 9.395 -6.876 1.00 10.00 56 GLU A N 7
ATOM 15583 C CA . GLU A 1 56 ? -3.658 10.443 -6.930 1.00 10.00 56 GLU A CA 7
ATOM 15584 C C . GLU A 1 56 ? -4.219 10.880 -5.570 1.00 10.00 56 GLU A C 7
ATOM 15585 O O . GLU A 1 56 ? -4.814 11.948 -5.462 1.00 10.00 56 GLU A O 7
ATOM 15597 N N . HIS A 1 57 ? -4.033 10.077 -4.544 1.00 10.00 57 HIS A N 7
ATOM 15598 C CA . HIS A 1 57 ? -4.575 10.400 -3.227 1.00 10.00 57 HIS A CA 7
ATOM 15599 C C . HIS A 1 57 ? -3.686 11.337 -2.412 1.00 10.00 57 HIS A C 7
ATOM 15600 O O . HIS A 1 57 ? -4.163 11.954 -1.459 1.00 10.00 57 HIS A O 7
ATOM 15614 N N . PHE A 1 58 ? -2.418 11.474 -2.773 1.00 10.00 58 PHE A N 7
ATOM 15615 C CA . PHE A 1 58 ? -1.535 12.359 -2.029 1.00 10.00 58 PHE A CA 7
ATOM 15616 C C . PHE A 1 58 ? -0.789 13.271 -2.968 1.00 10.00 58 PHE A C 7
ATOM 15617 O O . PHE A 1 58 ? -0.838 13.112 -4.190 1.00 10.00 58 PHE A O 7
ATOM 15634 N N . THR A 1 59 ? -0.113 14.232 -2.386 1.00 10.00 59 THR A N 7
ATOM 15635 C CA . THR A 1 59 ? 0.674 15.172 -3.137 1.00 10.00 59 THR A CA 7
ATOM 15636 C C . THR A 1 59 ? 2.004 14.552 -3.488 1.00 10.00 59 THR A C 7
ATOM 15637 O O . THR A 1 59 ? 2.540 13.758 -2.720 1.00 10.00 59 THR A O 7
ATOM 15648 N N . PRO A 1 60 ? 2.530 14.876 -4.668 1.00 10.00 60 PRO A N 7
ATOM 15649 C CA . PRO A 1 60 ? 3.825 14.382 -5.136 1.00 10.00 60 PRO A CA 7
ATOM 15650 C C . PRO A 1 60 ? 4.895 14.520 -4.065 1.00 10.00 60 PRO A C 7
ATOM 15651 O O . PRO A 1 60 ? 5.778 13.674 -3.924 1.00 10.00 60 PRO A O 7
ATOM 15662 N N . ASP A 1 61 ? 4.786 15.594 -3.308 1.00 10.00 61 ASP A N 7
ATOM 15663 C CA . ASP A 1 61 ? 5.712 15.876 -2.217 1.00 10.00 61 ASP A CA 7
ATOM 15664 C C . ASP A 1 61 ? 5.714 14.733 -1.215 1.00 10.00 61 ASP A C 7
ATOM 15665 O O . ASP A 1 61 ? 6.764 14.288 -0.756 1.00 10.00 61 ASP A O 7
ATOM 15674 N N . SER A 1 62 ? 4.519 14.257 -0.900 1.00 10.00 62 SER A N 7
ATOM 15675 C CA . SER A 1 62 ? 4.335 13.189 0.066 1.00 10.00 62 SER A CA 7
ATOM 15676 C C . SER A 1 62 ? 4.297 11.815 -0.589 1.00 10.00 62 SER A C 7
ATOM 15677 O O . SER A 1 62 ? 4.130 10.822 0.098 1.00 10.00 62 SER A O 7
ATOM 15685 N N . PHE A 1 63 ? 4.439 11.777 -1.906 1.00 10.00 63 PHE A N 7
ATOM 15686 C CA . PHE A 1 63 ? 4.361 10.521 -2.676 1.00 10.00 63 PHE A CA 7
ATOM 15687 C C . PHE A 1 63 ? 4.981 9.297 -1.990 1.00 10.00 63 PHE A C 7
ATOM 15688 O O . PHE A 1 63 ? 4.300 8.285 -1.824 1.00 10.00 63 PHE A O 7
ATOM 15705 N N . LYS A 1 64 ? 6.257 9.373 -1.595 1.00 10.00 64 LYS A N 7
ATOM 15706 C CA . LYS A 1 64 ? 6.922 8.210 -0.986 1.00 10.00 64 LYS A CA 7
ATOM 15707 C C . LYS A 1 64 ? 8.333 8.533 -0.490 1.00 10.00 64 LYS A C 7
ATOM 15708 O O . LYS A 1 64 ? 8.571 9.593 0.076 1.00 10.00 64 LYS A O 7
ATOM 15727 N N . ARG A 1 65 ? 9.265 7.596 -0.723 1.00 10.00 65 ARG A N 7
ATOM 15728 C CA . ARG A 1 65 ? 10.663 7.745 -0.311 1.00 10.00 65 ARG A CA 7
ATOM 15729 C C . ARG A 1 65 ? 11.332 8.948 -0.981 1.00 10.00 65 ARG A C 7
ATOM 15730 O O . ARG A 1 65 ? 12.421 9.364 -0.583 1.00 10.00 65 ARG A O 7
ATOM 15751 N N . GLU A 1 66 ? 10.661 9.521 -1.974 1.00 10.00 66 GLU A N 7
ATOM 15752 C CA . GLU A 1 66 ? 11.170 10.693 -2.684 1.00 10.00 66 GLU A CA 7
ATOM 15753 C C . GLU A 1 66 ? 10.791 11.969 -1.932 1.00 10.00 66 GLU A C 7
ATOM 15754 O O . GLU A 1 66 ? 10.979 13.077 -2.438 1.00 10.00 66 GLU A O 7
ATOM 15766 N N . SER A 1 67 ? 10.219 11.795 -0.739 1.00 10.00 67 SER A N 7
ATOM 15767 C CA . SER A 1 67 ? 9.786 12.912 0.093 1.00 10.00 67 SER A CA 7
ATOM 15768 C C . SER A 1 67 ? 10.982 13.682 0.695 1.00 10.00 67 SER A C 7
ATOM 15769 O O . SER A 1 67 ? 11.783 14.272 -0.034 1.00 10.00 67 SER A O 7
ATOM 15777 N N . ASN A 1 68 ? 11.105 13.671 2.018 1.00 10.00 68 ASN A N 7
ATOM 15778 C CA . ASN A 1 68 ? 12.182 14.385 2.694 1.00 10.00 68 ASN A CA 7
ATOM 15779 C C . ASN A 1 68 ? 13.328 13.455 3.079 1.00 10.00 68 ASN A C 7
ATOM 15780 O O . ASN A 1 68 ? 14.368 13.441 2.420 1.00 10.00 68 ASN A O 7
ATOM 15791 N N . ASN A 1 69 ? 13.133 12.668 4.130 1.00 10.00 69 ASN A N 7
ATOM 15792 C CA . ASN A 1 69 ? 14.178 11.763 4.593 1.00 10.00 69 ASN A CA 7
ATOM 15793 C C . ASN A 1 69 ? 14.142 10.449 3.824 1.00 10.00 69 ASN A C 7
ATOM 15794 O O . ASN A 1 69 ? 15.014 10.180 2.997 1.00 10.00 69 ASN A O 7
ATOM 15805 N N . LYS A 1 70 ? 13.134 9.631 4.091 1.00 10.00 70 LYS A N 7
ATOM 15806 C CA . LYS A 1 70 ? 13.015 8.351 3.407 1.00 10.00 70 LYS A CA 7
ATOM 15807 C C . LYS A 1 70 ? 11.552 7.958 3.203 1.00 10.00 70 LYS A C 7
ATOM 15808 O O . LYS A 1 70 ? 11.262 6.982 2.518 1.00 10.00 70 LYS A O 7
ATOM 15827 N N . LEU A 1 71 ? 10.633 8.716 3.791 1.00 10.00 71 LEU A N 7
ATOM 15828 C CA . LEU A 1 71 ? 9.209 8.432 3.649 1.00 10.00 71 LEU A CA 7
ATOM 15829 C C . LEU A 1 71 ? 8.410 9.728 3.544 1.00 10.00 71 LEU A C 7
ATOM 15830 O O . LEU A 1 71 ? 8.984 10.818 3.585 1.00 10.00 71 LEU A O 7
ATOM 15846 N N . LEU A 1 72 ? 7.086 9.595 3.435 1.00 10.00 72 LEU A N 7
ATOM 15847 C CA . LEU A 1 72 ? 6.186 10.742 3.296 1.00 10.00 72 LEU A CA 7
ATOM 15848 C C . LEU A 1 72 ? 6.288 11.704 4.470 1.00 10.00 72 LEU A C 7
ATOM 15849 O O . LEU A 1 72 ? 6.821 11.370 5.532 1.00 10.00 72 LEU A O 7
ATOM 15865 N N . LYS A 1 73 ? 5.748 12.897 4.268 1.00 10.00 73 LYS A N 7
ATOM 15866 C CA . LYS A 1 73 ? 5.741 13.909 5.305 1.00 10.00 73 LYS A CA 7
ATOM 15867 C C . LYS A 1 73 ? 4.642 13.586 6.298 1.00 10.00 73 LYS A C 7
ATOM 15868 O O . LYS A 1 73 ? 3.482 13.437 5.928 1.00 10.00 73 LYS A O 7
ATOM 15887 N N . GLU A 1 74 ? 5.034 13.430 7.547 1.00 10.00 74 GLU A N 7
ATOM 15888 C CA . GLU A 1 74 ? 4.107 13.115 8.636 1.00 10.00 74 GLU A CA 7
ATOM 15889 C C . GLU A 1 74 ? 2.976 14.133 8.738 1.00 10.00 74 GLU A C 7
ATOM 15890 O O . GLU A 1 74 ? 1.945 13.875 9.356 1.00 10.00 74 GLU A O 7
ATOM 15902 N N . ASN A 1 75 ? 3.196 15.299 8.164 1.00 10.00 75 ASN A N 7
ATOM 15903 C CA . ASN A 1 75 ? 2.196 16.360 8.168 1.00 10.00 75 ASN A CA 7
ATOM 15904 C C . ASN A 1 75 ? 1.300 16.275 6.943 1.00 10.00 75 ASN A C 7
ATOM 15905 O O . ASN A 1 75 ? 0.481 17.161 6.692 1.00 10.00 75 ASN A O 7
ATOM 15916 N N . ALA A 1 76 ? 1.464 15.212 6.181 1.00 10.00 76 ALA A N 7
ATOM 15917 C CA . ALA A 1 76 ? 0.678 15.023 4.971 1.00 10.00 76 ALA A CA 7
ATOM 15918 C C . ALA A 1 76 ? -0.084 13.703 4.971 1.00 10.00 76 ALA A C 7
ATOM 15919 O O . ALA A 1 76 ? 0.490 12.628 5.150 1.00 10.00 76 ALA A O 7
ATOM 15926 N N . VAL A 1 77 ? -1.384 13.810 4.748 1.00 10.00 77 VAL A N 7
ATOM 15927 C CA . VAL A 1 77 ? -2.265 12.659 4.693 1.00 10.00 77 VAL A CA 7
ATOM 15928 C C . VAL A 1 77 ? -3.196 12.804 3.483 1.00 10.00 77 VAL A C 7
ATOM 15929 O O . VAL A 1 77 ? -3.696 13.896 3.208 1.00 10.00 77 VAL A O 7
ATOM 15942 N N . PRO A 1 78 ? -3.382 11.714 2.720 1.00 10.00 78 PRO A N 7
ATOM 15943 C CA . PRO A 1 78 ? -4.218 11.675 1.511 1.00 10.00 78 PRO A CA 7
ATOM 15944 C C . PRO A 1 78 ? -5.603 12.295 1.693 1.00 10.00 78 PRO A C 7
ATOM 15945 O O . PRO A 1 78 ? -6.515 11.675 2.237 1.00 10.00 78 PRO A O 7
ATOM 15956 N N . THR A 1 79 ? -5.746 13.523 1.220 1.00 10.00 79 THR A N 7
ATOM 15957 C CA . THR A 1 79 ? -7.006 14.242 1.310 1.00 10.00 79 THR A CA 7
ATOM 15958 C C . THR A 1 79 ? -7.693 14.256 -0.056 1.00 10.00 79 THR A C 7
ATOM 15959 O O . THR A 1 79 ? -8.884 14.538 -0.169 1.00 10.00 79 THR A O 7
ATOM 15970 N N . ILE A 1 80 ? -6.922 13.912 -1.085 1.00 10.00 80 ILE A N 7
ATOM 15971 C CA . ILE A 1 80 ? -7.407 13.887 -2.467 1.00 10.00 80 ILE A CA 7
ATOM 15972 C C . ILE A 1 80 ? -8.334 12.686 -2.716 1.00 10.00 80 ILE A C 7
ATOM 15973 O O . ILE A 1 80 ? -8.716 12.417 -3.855 1.00 10.00 80 ILE A O 7
ATOM 15989 N N . PHE A 1 81 ? -8.647 11.948 -1.645 1.00 10.00 81 PHE A N 7
ATOM 15990 C CA . PHE A 1 81 ? -9.515 10.768 -1.719 1.00 10.00 81 PHE A CA 7
ATOM 15991 C C . PHE A 1 81 ? -10.761 11.008 -2.562 1.00 10.00 81 PHE A C 7
ATOM 15992 O O . PHE A 1 81 ? -10.954 10.341 -3.576 1.00 10.00 81 PHE A O 7
ATOM 16009 N N . LEU A 1 82 ? -11.594 11.956 -2.141 1.00 10.00 82 LEU A N 7
ATOM 16010 C CA . LEU A 1 82 ? -12.830 12.267 -2.848 1.00 10.00 82 LEU A CA 7
ATOM 16011 C C . LEU A 1 82 ? -13.411 13.567 -2.311 1.00 10.00 82 LEU A C 7
ATOM 16012 O O . LEU A 1 82 ? -13.014 14.030 -1.244 1.00 10.00 82 LEU A O 7
ATOM 16028 N N . GLU A 1 83 ? -14.343 14.145 -3.054 1.00 10.00 83 GLU A N 7
ATOM 16029 C CA . GLU A 1 83 ? -14.986 15.385 -2.651 1.00 10.00 83 GLU A CA 7
ATOM 16030 C C . GLU A 1 83 ? -15.968 15.134 -1.509 1.00 10.00 83 GLU A C 7
ATOM 16031 O O . GLU A 1 83 ? -15.758 15.588 -0.384 1.00 10.00 83 GLU A O 7
ATOM 16043 N N . LEU A 1 84 ? -17.035 14.401 -1.802 1.00 10.00 84 LEU A N 7
ATOM 16044 C CA . LEU A 1 84 ? -18.044 14.096 -0.801 1.00 10.00 84 LEU A CA 7
ATOM 16045 C C . LEU A 1 84 ? -18.509 12.649 -0.938 1.00 10.00 84 LEU A C 7
ATOM 16046 O O . LEU A 1 84 ? -18.193 11.807 -0.096 1.00 10.00 84 LEU A O 7
ATOM 16062 N N . VAL A 1 85 ? -19.251 12.364 -2.003 1.00 10.00 85 VAL A N 7
ATOM 16063 C CA . VAL A 1 85 ? -19.764 11.027 -2.236 1.00 10.00 85 VAL A CA 7
ATOM 16064 C C . VAL A 1 85 ? -20.036 10.814 -3.723 1.00 10.00 85 VAL A C 7
ATOM 16065 O O . VAL A 1 85 ? -20.585 11.695 -4.391 1.00 10.00 85 VAL A O 7
ATOM 16078 N N . PRO A 1 86 ? -19.612 9.659 -4.266 1.00 10.00 86 PRO A N 7
ATOM 16079 C CA . PRO A 1 86 ? -19.827 9.317 -5.675 1.00 10.00 86 PRO A CA 7
ATOM 16080 C C . PRO A 1 86 ? -21.313 9.249 -6.018 1.00 10.00 86 PRO A C 7
ATOM 16081 O O . PRO A 1 86 ? -22.157 9.076 -5.138 1.00 10.00 86 PRO A O 7
ATOM 16092 N N . ARG A 1 87 ? -21.633 9.376 -7.293 1.00 10.00 87 ARG A N 7
ATOM 16093 C CA . ARG A 1 87 ? -23.015 9.337 -7.734 1.00 10.00 87 ARG A CA 7
ATOM 16094 C C . ARG A 1 87 ? -23.213 8.202 -8.726 1.00 10.00 87 ARG A C 7
ATOM 16095 O O . ARG A 1 87 ? -22.516 8.191 -9.758 1.00 10.00 87 ARG A O 7
ATOM 17130 N N . MET A 1 1 ? -6.024 -1.237 -2.053 1.00 10.00 1 MET A N 8
ATOM 17131 C CA . MET A 1 1 ? -5.394 -2.382 -2.753 1.00 10.00 1 MET A CA 8
ATOM 17132 C C . MET A 1 1 ? -5.674 -2.296 -4.245 1.00 10.00 1 MET A C 8
ATOM 17133 O O . MET A 1 1 ? -6.003 -1.229 -4.749 1.00 10.00 1 MET A O 8
ATOM 17149 N N . VAL A 1 2 ? -5.579 -3.421 -4.940 1.00 10.00 2 VAL A N 8
ATOM 17150 C CA . VAL A 1 2 ? -5.792 -3.445 -6.380 1.00 10.00 2 VAL A CA 8
ATOM 17151 C C . VAL A 1 2 ? -7.243 -3.214 -6.760 1.00 10.00 2 VAL A C 8
ATOM 17152 O O . VAL A 1 2 ? -7.519 -2.379 -7.609 1.00 10.00 2 VAL A O 8
ATOM 17165 N N . GLN A 1 3 ? -8.166 -3.939 -6.129 1.00 10.00 3 GLN A N 8
ATOM 17166 C CA . GLN A 1 3 ? -9.591 -3.795 -6.436 1.00 10.00 3 GLN A CA 8
ATOM 17167 C C . GLN A 1 3 ? -10.017 -2.336 -6.330 1.00 10.00 3 GLN A C 8
ATOM 17168 O O . GLN A 1 3 ? -10.835 -1.861 -7.115 1.00 10.00 3 GLN A O 8
ATOM 17182 N N . SER A 1 4 ? -9.446 -1.643 -5.351 1.00 10.00 4 SER A N 8
ATOM 17183 C CA . SER A 1 4 ? -9.722 -0.236 -5.124 1.00 10.00 4 SER A CA 8
ATOM 17184 C C . SER A 1 4 ? -8.833 0.265 -3.991 1.00 10.00 4 SER A C 8
ATOM 17185 O O . SER A 1 4 ? -8.376 -0.525 -3.153 1.00 10.00 4 SER A O 8
ATOM 17193 N N . CYS A 1 5 ? -8.582 1.563 -3.969 1.00 10.00 5 CYS A N 8
ATOM 17194 C CA . CYS A 1 5 ? -7.758 2.170 -2.941 1.00 10.00 5 CYS A CA 8
ATOM 17195 C C . CYS A 1 5 ? -8.559 2.325 -1.656 1.00 10.00 5 CYS A C 8
ATOM 17196 O O . CYS A 1 5 ? -9.758 2.059 -1.635 1.00 10.00 5 CYS A O 8
ATOM 17203 N N . SER A 1 6 ? -7.893 2.768 -0.601 1.00 10.00 6 SER A N 8
ATOM 17204 C CA . SER A 1 6 ? -8.523 2.951 0.704 1.00 10.00 6 SER A CA 8
ATOM 17205 C C . SER A 1 6 ? -9.453 4.170 0.740 1.00 10.00 6 SER A C 8
ATOM 17206 O O . SER A 1 6 ? -9.989 4.522 1.788 1.00 10.00 6 SER A O 8
ATOM 17214 N N . ALA A 1 7 ? -9.628 4.816 -0.406 1.00 10.00 7 ALA A N 8
ATOM 17215 C CA . ALA A 1 7 ? -10.490 5.989 -0.506 1.00 10.00 7 ALA A CA 8
ATOM 17216 C C . ALA A 1 7 ? -11.960 5.590 -0.566 1.00 10.00 7 ALA A C 8
ATOM 17217 O O . ALA A 1 7 ? -12.301 4.415 -0.477 1.00 10.00 7 ALA A O 8
ATOM 17224 N N . TYR A 1 8 ? -12.830 6.570 -0.756 1.00 10.00 8 TYR A N 8
ATOM 17225 C CA . TYR A 1 8 ? -14.258 6.312 -0.813 1.00 10.00 8 TYR A CA 8
ATOM 17226 C C . TYR A 1 8 ? -14.764 6.386 -2.252 1.00 10.00 8 TYR A C 8
ATOM 17227 O O . TYR A 1 8 ? -15.197 7.436 -2.721 1.00 10.00 8 TYR A O 8
ATOM 17245 N N . GLY A 1 9 ? -14.669 5.262 -2.956 1.00 10.00 9 GLY A N 8
ATOM 17246 C CA . GLY A 1 9 ? -15.153 5.201 -4.320 1.00 10.00 9 GLY A CA 8
ATOM 17247 C C . GLY A 1 9 ? -14.052 5.259 -5.363 1.00 10.00 9 GLY A C 8
ATOM 17248 O O . GLY A 1 9 ? -14.329 5.461 -6.545 1.00 10.00 9 GLY A O 8
ATOM 17252 N N . CYS A 1 10 ? -12.805 5.078 -4.949 1.00 10.00 10 CYS A N 8
ATOM 17253 C CA . CYS A 1 10 ? -11.699 5.120 -5.893 1.00 10.00 10 CYS A CA 8
ATOM 17254 C C . CYS A 1 10 ? -11.412 3.750 -6.499 1.00 10.00 10 CYS A C 8
ATOM 17255 O O . CYS A 1 10 ? -10.432 3.088 -6.139 1.00 10.00 10 CYS A O 8
ATOM 17262 N N . LYS A 1 11 ? -12.287 3.304 -7.391 1.00 10.00 11 LYS A N 8
ATOM 17263 C CA . LYS A 1 11 ? -12.093 2.030 -8.071 1.00 10.00 11 LYS A CA 8
ATOM 17264 C C . LYS A 1 11 ? -11.195 2.244 -9.288 1.00 10.00 11 LYS A C 8
ATOM 17265 O O . LYS A 1 11 ? -11.521 1.863 -10.409 1.00 10.00 11 LYS A O 8
ATOM 17284 N N . ASN A 1 12 ? -10.055 2.867 -9.035 1.00 10.00 12 ASN A N 8
ATOM 17285 C CA . ASN A 1 12 ? -9.082 3.184 -10.071 1.00 10.00 12 ASN A CA 8
ATOM 17286 C C . ASN A 1 12 ? -7.990 2.141 -10.132 1.00 10.00 12 ASN A C 8
ATOM 17287 O O . ASN A 1 12 ? -6.802 2.461 -10.077 1.00 10.00 12 ASN A O 8
ATOM 17298 N N . ARG A 1 13 ? -8.440 0.901 -10.175 1.00 10.00 13 ARG A N 8
ATOM 17299 C CA . ARG A 1 13 ? -7.586 -0.289 -10.276 1.00 10.00 13 ARG A CA 8
ATOM 17300 C C . ARG A 1 13 ? -6.361 -0.006 -11.173 1.00 10.00 13 ARG A C 8
ATOM 17301 O O . ARG A 1 13 ? -6.484 0.703 -12.174 1.00 10.00 13 ARG A O 8
ATOM 17322 N N . TYR A 1 14 ? -5.191 -0.536 -10.788 1.00 10.00 14 TYR A N 8
ATOM 17323 C CA . TYR A 1 14 ? -3.951 -0.361 -11.557 1.00 10.00 14 TYR A CA 8
ATOM 17324 C C . TYR A 1 14 ? -4.190 -0.513 -13.058 1.00 10.00 14 TYR A C 8
ATOM 17325 O O . TYR A 1 14 ? -4.478 -1.610 -13.551 1.00 10.00 14 TYR A O 8
ATOM 17343 N N . ASP A 1 15 ? -4.087 0.603 -13.750 1.00 10.00 15 ASP A N 8
ATOM 17344 C CA . ASP A 1 15 ? -4.251 0.670 -15.194 1.00 10.00 15 ASP A CA 8
ATOM 17345 C C . ASP A 1 15 ? -3.091 1.473 -15.735 1.00 10.00 15 ASP A C 8
ATOM 17346 O O . ASP A 1 15 ? -2.978 2.663 -15.465 1.00 10.00 15 ASP A O 8
ATOM 17355 N N . LYS A 1 16 ? -2.231 0.806 -16.473 1.00 10.00 16 LYS A N 8
ATOM 17356 C CA . LYS A 1 16 ? -1.042 1.421 -17.040 1.00 10.00 16 LYS A CA 8
ATOM 17357 C C . LYS A 1 16 ? -1.381 2.620 -17.923 1.00 10.00 16 LYS A C 8
ATOM 17358 O O . LYS A 1 16 ? -0.553 3.510 -18.117 1.00 10.00 16 LYS A O 8
ATOM 17377 N N . ASP A 1 17 ? -2.592 2.638 -18.458 1.00 10.00 17 ASP A N 8
ATOM 17378 C CA . ASP A 1 17 ? -3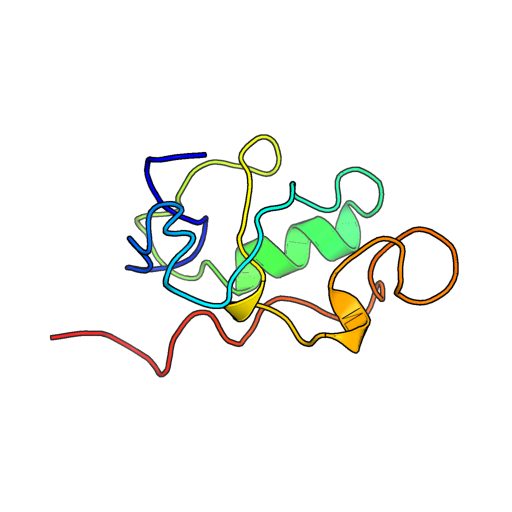.029 3.734 -19.309 1.00 10.00 17 ASP A CA 8
ATOM 17379 C C . ASP A 1 17 ? -3.282 4.981 -18.480 1.00 10.00 17 ASP A C 8
ATOM 17380 O O . ASP A 1 17 ? -3.122 6.104 -18.959 1.00 10.00 17 ASP A O 8
ATOM 17389 N N . LYS A 1 18 ? -3.690 4.769 -17.237 1.00 10.00 18 LYS A N 8
ATOM 17390 C CA . LYS A 1 18 ? -3.959 5.868 -16.321 1.00 10.00 18 LYS A CA 8
ATOM 17391 C C . LYS A 1 18 ? -2.674 6.211 -15.554 1.00 10.00 18 LYS A C 8
ATOM 17392 O O . LYS A 1 18 ? -1.914 5.321 -15.173 1.00 10.00 18 LYS A O 8
ATOM 17411 N N . PRO A 1 19 ? -2.399 7.504 -15.327 1.00 10.00 19 PRO A N 8
ATOM 17412 C CA . PRO A 1 19 ? -1.177 7.928 -14.645 1.00 10.00 19 PRO A CA 8
ATOM 17413 C C . PRO A 1 19 ? -1.251 7.890 -13.116 1.00 10.00 19 PRO A C 8
ATOM 17414 O O . PRO A 1 19 ? -1.402 8.925 -12.462 1.00 10.00 19 PRO A O 8
ATOM 17425 N N . VAL A 1 20 ? -1.132 6.692 -12.548 1.00 10.00 20 VAL A N 8
ATOM 17426 C CA . VAL A 1 20 ? -1.129 6.528 -11.096 1.00 10.00 20 VAL A CA 8
ATOM 17427 C C . VAL A 1 20 ? -0.242 5.351 -10.706 1.00 10.00 20 VAL A C 8
ATOM 17428 O O . VAL A 1 20 ? -0.129 4.367 -11.445 1.00 10.00 20 VAL A O 8
ATOM 17441 N N . SER A 1 21 ? 0.414 5.475 -9.566 1.00 10.00 21 SER A N 8
ATOM 17442 C CA . SER A 1 21 ? 1.268 4.422 -9.051 1.00 10.00 21 SER A CA 8
ATOM 17443 C C . SER A 1 21 ? 0.706 3.958 -7.715 1.00 10.00 21 SER A C 8
ATOM 17444 O O . SER A 1 21 ? -0.043 4.698 -7.078 1.00 10.00 21 SER A O 8
ATOM 17452 N N . PHE A 1 22 ? 1.058 2.760 -7.275 1.00 10.00 22 PHE A N 8
ATOM 17453 C CA . PHE A 1 22 ? 0.543 2.259 -6.018 1.00 10.00 22 PHE A CA 8
ATOM 17454 C C . PHE A 1 22 ? 1.645 2.231 -4.956 1.00 10.00 22 PHE A C 8
ATOM 17455 O O . PHE A 1 22 ? 2.830 2.385 -5.253 1.00 10.00 22 PHE A O 8
ATOM 17472 N N . HIS A 1 23 ? 1.218 2.142 -3.710 1.00 10.00 23 HIS A N 8
ATOM 17473 C CA . HIS A 1 23 ? 2.113 2.115 -2.548 1.00 10.00 23 HIS A CA 8
ATOM 17474 C C . HIS A 1 23 ? 1.405 1.433 -1.414 1.00 10.00 23 HIS A C 8
ATOM 17475 O O . HIS A 1 23 ? 0.235 1.160 -1.519 1.00 10.00 23 HIS A O 8
ATOM 17490 N N . LYS A 1 24 ? 2.089 1.191 -0.326 1.00 10.00 24 LYS A N 8
ATOM 17491 C CA . LYS A 1 24 ? 1.448 0.600 0.830 1.00 10.00 24 LYS A CA 8
ATOM 17492 C C . LYS A 1 24 ? 1.316 1.688 1.904 1.00 10.00 24 LYS A C 8
ATOM 17493 O O . LYS A 1 24 ? 1.903 2.761 1.751 1.00 10.00 24 LYS A O 8
ATOM 17512 N N . PHE A 1 25 ? 0.531 1.452 2.953 1.00 10.00 25 PHE A N 8
ATOM 17513 C CA . PHE A 1 25 ? 0.371 2.450 4.024 1.00 10.00 25 PHE A CA 8
ATOM 17514 C C . PHE A 1 25 ? 1.717 2.786 4.667 1.00 10.00 25 PHE A C 8
ATOM 17515 O O . PHE A 1 25 ? 2.660 1.993 4.601 1.00 10.00 25 PHE A O 8
ATOM 17532 N N . PRO A 1 26 ? 1.827 3.968 5.301 1.00 10.00 26 PRO A N 8
ATOM 17533 C CA . PRO A 1 26 ? 3.047 4.378 6.006 1.00 10.00 26 PRO A CA 8
ATOM 17534 C C . PRO A 1 26 ? 3.237 3.543 7.266 1.00 10.00 26 PRO A C 8
ATOM 17535 O O . PRO A 1 26 ? 3.004 4.008 8.380 1.00 10.00 26 PRO A O 8
ATOM 17546 N N . LEU A 1 27 ? 3.657 2.305 7.083 1.00 10.00 27 LEU A N 8
ATOM 17547 C CA . LEU A 1 27 ? 3.838 1.388 8.190 1.00 10.00 27 LEU A CA 8
ATOM 17548 C C . LEU A 1 27 ? 4.985 1.824 9.070 1.00 10.00 27 LEU A C 8
ATOM 17549 O O . LEU A 1 27 ? 5.065 1.467 10.244 1.00 10.00 27 LEU A O 8
ATOM 17565 N N . THR A 1 28 ? 5.865 2.611 8.495 1.00 10.00 28 THR A N 8
ATOM 17566 C CA . THR A 1 28 ? 7.006 3.114 9.211 1.00 10.00 28 THR A CA 8
ATOM 17567 C C . THR A 1 28 ? 6.711 4.500 9.795 1.00 10.00 28 THR A C 8
ATOM 17568 O O . THR A 1 28 ? 7.601 5.183 10.308 1.00 10.00 28 THR A O 8
ATOM 17579 N N . ARG A 1 29 ? 5.441 4.894 9.722 1.00 10.00 29 ARG A N 8
ATOM 17580 C CA . ARG A 1 29 ? 4.971 6.167 10.244 1.00 10.00 29 ARG A CA 8
ATOM 17581 C C . ARG A 1 29 ? 3.555 5.974 10.782 1.00 10.00 29 ARG A C 8
ATOM 17582 O O . ARG A 1 29 ? 2.625 6.618 10.315 1.00 10.00 29 ARG A O 8
ATOM 17603 N N . PRO A 1 30 ? 3.385 5.085 11.780 1.00 10.00 30 PRO A N 8
ATOM 17604 C CA . PRO A 1 30 ? 2.076 4.732 12.358 1.00 10.00 30 PRO A CA 8
ATOM 17605 C C . PRO A 1 30 ? 1.168 5.907 12.724 1.00 10.00 30 PRO A C 8
ATOM 17606 O O . PRO A 1 30 ? 0.034 5.953 12.279 1.00 10.00 30 PRO A O 8
ATOM 17617 N N . SER A 1 31 ? 1.635 6.827 13.558 1.00 10.00 31 SER A N 8
ATOM 17618 C CA . SER A 1 31 ? 0.820 7.979 13.952 1.00 10.00 31 SER A CA 8
ATOM 17619 C C . SER A 1 31 ? 0.245 8.649 12.714 1.00 10.00 31 SER A C 8
ATOM 17620 O O . SER A 1 31 ? -0.964 8.859 12.601 1.00 10.00 31 SER A O 8
ATOM 17628 N N . LEU A 1 32 ? 1.121 8.914 11.766 1.00 10.00 32 LEU A N 8
ATOM 17629 C CA . LEU A 1 32 ? 0.741 9.517 10.505 1.00 10.00 32 LEU A CA 8
ATOM 17630 C C . LEU A 1 32 ? -0.152 8.539 9.733 1.00 10.00 32 LEU A C 8
ATOM 17631 O O . LEU A 1 32 ? -1.114 8.935 9.083 1.00 10.00 32 LEU A O 8
ATOM 17647 N N . CYS A 1 33 ? 0.119 7.253 9.895 1.00 10.00 33 CYS A N 8
ATOM 17648 C CA . CYS A 1 33 ? -0.647 6.208 9.225 1.00 10.00 33 CYS A CA 8
ATOM 17649 C C . CYS A 1 33 ? -2.083 6.287 9.687 1.00 10.00 33 CYS A C 8
ATOM 17650 O O . CYS A 1 33 ? -3.032 6.132 8.921 1.00 10.00 33 CYS A O 8
ATOM 17658 N N . LYS A 1 34 ? -2.198 6.618 10.948 1.00 10.00 34 LYS A N 8
ATOM 17659 C CA . LYS A 1 34 ? -3.453 6.702 11.631 1.00 10.00 34 LYS A CA 8
ATOM 17660 C C . LYS A 1 34 ? -4.325 7.851 11.132 1.00 10.00 34 LYS A C 8
ATOM 17661 O O . LYS A 1 34 ? -5.551 7.727 11.114 1.00 10.00 34 LYS A O 8
ATOM 17680 N N . GLU A 1 35 ? -3.740 8.953 10.668 1.00 10.00 35 GLU A N 8
ATOM 17681 C CA . GLU A 1 35 ? -4.605 10.036 10.217 1.00 10.00 35 GLU A CA 8
ATOM 17682 C C . GLU A 1 35 ? -5.231 9.660 8.902 1.00 10.00 35 GLU A C 8
ATOM 17683 O O . GLU A 1 35 ? -6.260 10.211 8.519 1.00 10.00 35 GLU A O 8
ATOM 17695 N N . TRP A 1 36 ? -4.633 8.695 8.209 1.00 10.00 36 TRP A N 8
ATOM 17696 C CA . TRP A 1 36 ? -5.193 8.259 6.955 1.00 10.00 36 TRP A CA 8
ATOM 17697 C C . TRP A 1 36 ? -6.570 7.698 7.244 1.00 10.00 36 TRP A C 8
ATOM 17698 O O . TRP A 1 36 ? -7.502 7.895 6.471 1.00 10.00 36 TRP A O 8
ATOM 17719 N N . GLU A 1 37 ? -6.715 7.101 8.431 1.00 10.00 37 GLU A N 8
ATOM 17720 C CA . GLU A 1 37 ? -7.991 6.544 8.843 1.00 10.00 37 GLU A CA 8
ATOM 17721 C C . GLU A 1 37 ? -9.006 7.679 8.950 1.00 10.00 37 GLU A C 8
ATOM 17722 O O . GLU A 1 37 ? -10.172 7.537 8.572 1.00 10.00 37 GLU A O 8
ATOM 17734 N N . ALA A 1 38 ? -8.515 8.831 9.409 1.00 10.00 38 ALA A N 8
ATOM 17735 C CA . ALA A 1 38 ? -9.331 10.018 9.594 1.00 10.00 38 ALA A CA 8
ATOM 17736 C C . ALA A 1 38 ? -9.863 10.507 8.261 1.00 10.00 38 ALA A C 8
ATOM 17737 O O . ALA A 1 38 ? -10.931 11.123 8.189 1.00 10.00 38 ALA A O 8
ATOM 17744 N N . ALA A 1 39 ? -9.125 10.210 7.200 1.00 10.00 39 ALA A N 8
ATOM 17745 C CA . ALA A 1 39 ? -9.530 10.611 5.868 1.00 10.00 39 ALA A CA 8
ATOM 17746 C C . ALA A 1 39 ? -10.540 9.608 5.326 1.00 10.00 39 ALA A C 8
ATOM 17747 O O . ALA A 1 39 ? -11.398 9.944 4.502 1.00 10.00 39 ALA A O 8
ATOM 17754 N N . VAL A 1 40 ? -10.450 8.376 5.822 1.00 10.00 40 VAL A N 8
ATOM 17755 C CA . VAL A 1 40 ? -11.359 7.308 5.428 1.00 10.00 40 VAL A CA 8
ATOM 17756 C C . VAL A 1 40 ? -12.569 7.332 6.360 1.00 10.00 40 VAL A C 8
ATOM 17757 O O . VAL A 1 40 ? -12.954 6.323 6.948 1.00 10.00 40 VAL A O 8
ATOM 17770 N N . ARG A 1 41 ? -13.138 8.513 6.495 1.00 10.00 41 ARG A N 8
ATOM 17771 C CA . ARG A 1 41 ? -14.294 8.769 7.366 1.00 10.00 41 ARG A CA 8
ATOM 17772 C C . ARG A 1 41 ? -15.569 8.033 6.933 1.00 10.00 41 ARG A C 8
ATOM 17773 O O . ARG A 1 41 ? -16.661 8.336 7.419 1.00 10.00 41 ARG A O 8
ATOM 17794 N N . ARG A 1 42 ? -15.444 7.066 6.040 1.00 10.00 42 ARG A N 8
ATOM 17795 C CA . ARG A 1 42 ? -16.601 6.328 5.565 1.00 10.00 42 ARG A CA 8
ATOM 17796 C C . ARG A 1 42 ? -16.890 5.130 6.464 1.00 10.00 42 ARG A C 8
ATOM 17797 O O . ARG A 1 42 ? -15.977 4.547 7.053 1.00 10.00 42 ARG A O 8
ATOM 17818 N N . LYS A 1 43 ? -18.170 4.787 6.579 1.00 10.00 43 LYS A N 8
ATOM 17819 C CA . LYS A 1 43 ? -18.603 3.656 7.387 1.00 10.00 43 LYS A CA 8
ATOM 17820 C C . LYS A 1 43 ? -17.938 2.373 6.916 1.00 10.00 43 LYS A C 8
ATOM 17821 O O . LYS A 1 43 ? -17.347 1.639 7.708 1.00 10.00 43 LYS A O 8
ATOM 17840 N N . ASN A 1 44 ? -18.018 2.116 5.620 1.00 10.00 44 ASN A N 8
ATOM 17841 C CA . ASN A 1 44 ? -17.429 0.919 5.054 1.00 10.00 44 ASN A CA 8
ATOM 17842 C C . ASN A 1 44 ? -15.949 1.144 4.764 1.00 10.00 44 ASN A C 8
ATOM 17843 O O . ASN A 1 44 ? -15.532 1.204 3.608 1.00 10.00 44 ASN A O 8
ATOM 17854 N N . PHE A 1 45 ? -15.188 1.342 5.841 1.00 10.00 45 PHE A N 8
ATOM 17855 C CA . PHE A 1 45 ? -13.740 1.531 5.769 1.00 10.00 45 PHE A CA 8
ATOM 17856 C C . PHE A 1 45 ? -13.115 0.404 4.940 1.00 10.00 45 PHE A C 8
ATOM 17857 O O . PHE A 1 45 ? -13.341 -0.776 5.211 1.00 10.00 45 PHE A O 8
ATOM 17874 N N . LYS A 1 46 ? -12.346 0.796 3.930 1.00 10.00 46 LYS A N 8
ATOM 17875 C CA . LYS A 1 46 ? -11.684 -0.139 3.017 1.00 10.00 46 LYS A CA 8
ATOM 17876 C C . LYS A 1 46 ? -10.552 -0.899 3.722 1.00 10.00 46 LYS A C 8
ATOM 17877 O O . LYS A 1 46 ? -10.336 -0.701 4.905 1.00 10.00 46 LYS A O 8
ATOM 17896 N N . PRO A 1 47 ? -9.818 -1.792 3.018 1.00 10.00 47 PRO A N 8
ATOM 17897 C CA . PRO A 1 47 ? -8.736 -2.570 3.630 1.00 10.00 47 PRO A CA 8
ATOM 17898 C C . PRO A 1 47 ? -7.736 -1.729 4.422 1.00 10.00 47 PRO A C 8
ATOM 17899 O O . PRO A 1 47 ? -7.580 -0.525 4.204 1.00 10.00 47 PRO A O 8
ATOM 17910 N N . THR A 1 48 ? -7.018 -2.412 5.299 1.00 10.00 48 THR A N 8
ATOM 17911 C CA . THR A 1 48 ? -6.080 -1.782 6.205 1.00 10.00 48 THR A CA 8
ATOM 17912 C C . THR A 1 48 ? -4.762 -1.432 5.560 1.00 10.00 48 THR A C 8
ATOM 17913 O O . THR A 1 48 ? -4.568 -1.616 4.364 1.00 10.00 48 THR A O 8
ATOM 17924 N N . LYS A 1 49 ? -3.839 -1.000 6.410 1.00 10.00 49 LYS A N 8
ATOM 17925 C CA . LYS A 1 49 ? -2.508 -0.582 6.004 1.00 10.00 49 LYS A CA 8
ATOM 17926 C C . LYS A 1 49 ? -1.727 -1.662 5.270 1.00 10.00 49 LYS A C 8
ATOM 17927 O O . LYS A 1 49 ? -0.630 -1.400 4.779 1.00 10.00 49 LYS A O 8
ATOM 17946 N N . TYR A 1 50 ? -2.253 -2.876 5.195 1.00 10.00 50 TYR A N 8
ATOM 17947 C CA . TYR A 1 50 ? -1.546 -3.902 4.474 1.00 10.00 50 TYR A CA 8
ATOM 17948 C C . TYR A 1 50 ? -1.818 -3.751 2.989 1.00 10.00 50 TYR A C 8
ATOM 17949 O O . TYR A 1 50 ? -0.967 -4.070 2.165 1.00 10.00 50 TYR A O 8
ATOM 17967 N N . SER A 1 51 ? -3.012 -3.265 2.647 1.00 10.00 51 SER A N 8
ATOM 17968 C CA . SER A 1 51 ? -3.351 -3.078 1.247 1.00 10.00 51 SER A CA 8
ATOM 17969 C C . SER A 1 51 ? -2.572 -1.892 0.685 1.00 10.00 51 SER A C 8
ATOM 17970 O O . SER A 1 51 ? -1.924 -1.152 1.429 1.00 10.00 51 SER A O 8
ATOM 17978 N N . SER A 1 52 ? -2.643 -1.700 -0.615 1.00 10.00 52 SER A N 8
ATOM 17979 C CA . SER A 1 52 ? -1.893 -0.649 -1.255 1.00 10.00 52 SER A CA 8
ATOM 17980 C C . SER A 1 52 ? -2.788 0.512 -1.722 1.00 10.00 52 SER A C 8
ATOM 17981 O O . SER A 1 52 ? -3.950 0.320 -2.082 1.00 10.00 52 SER A O 8
ATOM 17989 N N . ILE A 1 53 ? -2.226 1.720 -1.685 1.00 10.00 53 ILE A N 8
ATOM 17990 C CA . ILE A 1 53 ? -2.924 2.946 -2.050 1.00 10.00 53 ILE A CA 8
ATOM 17991 C C . ILE A 1 53 ? -2.282 3.529 -3.312 1.00 10.00 53 ILE A C 8
ATOM 17992 O O . ILE A 1 53 ? -1.173 3.148 -3.649 1.00 10.00 53 ILE A O 8
ATOM 18008 N N . CYS A 1 54 ? -2.943 4.455 -4.000 1.00 10.00 54 CYS A N 8
ATOM 18009 C CA . CYS A 1 54 ? -2.391 5.003 -5.233 1.00 10.00 54 CYS A CA 8
ATOM 18010 C C . CYS A 1 54 ? -2.085 6.515 -5.136 1.00 10.00 54 CYS A C 8
ATOM 18011 O O . CYS A 1 54 ? -2.628 7.227 -4.288 1.00 10.00 54 CYS A O 8
ATOM 18018 N N . SER A 1 55 ? -1.193 6.953 -6.027 1.00 10.00 55 SER A N 8
ATOM 18019 C CA . SER A 1 55 ? -0.649 8.324 -6.104 1.00 10.00 55 SER A CA 8
ATOM 18020 C C . SER A 1 55 ? -1.657 9.465 -5.953 1.00 10.00 55 SER A C 8
ATOM 18021 O O . SER A 1 55 ? -1.502 10.306 -5.071 1.00 10.00 55 SER A O 8
ATOM 18029 N N . GLU A 1 56 ? -2.640 9.498 -6.842 1.00 10.00 56 GLU A N 8
ATOM 18030 C CA . GLU A 1 56 ? -3.694 10.530 -6.895 1.00 10.00 56 GLU A CA 8
ATOM 18031 C C . GLU A 1 56 ? -4.265 10.953 -5.537 1.00 10.00 56 GLU A C 8
ATOM 18032 O O . GLU A 1 56 ? -4.912 11.994 -5.439 1.00 10.00 56 GLU A O 8
ATOM 18044 N N . HIS A 1 57 ? -4.056 10.157 -4.507 1.00 10.00 57 HIS A N 8
ATOM 18045 C CA . HIS A 1 57 ? -4.597 10.472 -3.189 1.00 10.00 57 HIS A CA 8
ATOM 18046 C C . HIS A 1 57 ? -3.718 11.420 -2.373 1.00 10.00 57 HIS A C 8
ATOM 18047 O O . HIS A 1 57 ? -4.200 12.026 -1.412 1.00 10.00 57 HIS A O 8
ATOM 18061 N N . PHE A 1 58 ? -2.452 11.572 -2.739 1.00 10.00 58 PHE A N 8
ATOM 18062 C CA . PHE A 1 58 ? -1.568 12.470 -2.001 1.00 10.00 58 PHE A CA 8
ATOM 18063 C C . PHE A 1 58 ? -0.807 13.357 -2.954 1.00 10.00 58 PHE A C 8
ATOM 18064 O O . PHE A 1 58 ? -0.803 13.140 -4.165 1.00 10.00 58 PHE A O 8
ATOM 18081 N N . THR A 1 59 ? -0.161 14.350 -2.390 1.00 10.00 59 THR A N 8
ATOM 18082 C CA . THR A 1 59 ? 0.632 15.270 -3.156 1.00 10.00 59 THR A CA 8
ATOM 18083 C C . THR A 1 59 ? 1.948 14.621 -3.515 1.00 10.00 59 THR A C 8
ATOM 18084 O O . THR A 1 59 ? 2.477 13.824 -2.739 1.00 10.00 59 THR A O 8
ATOM 18095 N N . PRO A 1 60 ? 2.464 14.916 -4.711 1.00 10.00 60 PRO A N 8
ATOM 18096 C CA . PRO A 1 60 ? 3.745 14.391 -5.193 1.00 10.00 60 PRO A CA 8
ATOM 18097 C C . PRO A 1 60 ? 4.826 14.501 -4.130 1.00 10.00 60 PRO A C 8
ATOM 18098 O O . PRO A 1 60 ? 5.679 13.628 -3.983 1.00 10.00 60 PRO A O 8
ATOM 18109 N N . ASP A 1 61 ? 4.748 15.578 -3.374 1.00 10.00 61 ASP A N 8
ATOM 18110 C CA . ASP A 1 61 ? 5.691 15.846 -2.293 1.00 10.00 61 ASP A CA 8
ATOM 18111 C C . ASP A 1 61 ? 5.682 14.716 -1.275 1.00 10.00 61 ASP A C 8
ATOM 18112 O O . ASP A 1 61 ? 6.730 14.304 -0.778 1.00 10.00 61 ASP A O 8
ATOM 18121 N N . SER A 1 62 ? 4.487 14.242 -0.955 1.00 10.00 62 SER A N 8
ATOM 18122 C CA . SER A 1 62 ? 4.313 13.182 0.027 1.00 10.00 62 SER A CA 8
ATOM 18123 C C . SER A 1 62 ? 4.244 11.806 -0.613 1.00 10.00 62 SER A C 8
ATOM 18124 O O . SER A 1 62 ? 4.081 10.821 0.088 1.00 10.00 62 SER A O 8
ATOM 18132 N N . PHE A 1 63 ? 4.347 11.763 -1.931 1.00 10.00 63 PHE A N 8
ATOM 18133 C CA . PHE A 1 63 ? 4.238 10.509 -2.699 1.00 10.00 63 PHE A CA 8
ATOM 18134 C C . PHE A 1 63 ? 4.805 9.259 -2.005 1.00 10.00 63 PHE A C 8
ATOM 18135 O O . PHE A 1 63 ? 4.080 8.272 -1.850 1.00 10.00 63 PHE A O 8
ATOM 18152 N N . LYS A 1 64 ? 6.080 9.281 -1.593 1.00 10.00 64 LYS A N 8
ATOM 18153 C CA . LYS A 1 64 ? 6.689 8.093 -0.969 1.00 10.00 64 LYS A CA 8
ATOM 18154 C C . LYS A 1 64 ? 8.114 8.366 -0.480 1.00 10.00 64 LYS A C 8
ATOM 18155 O O . LYS A 1 64 ? 8.398 9.436 0.045 1.00 10.00 64 LYS A O 8
ATOM 18174 N N . ARG A 1 65 ? 9.009 7.383 -0.667 1.00 10.00 65 ARG A N 8
ATOM 18175 C CA . ARG A 1 65 ? 10.411 7.495 -0.250 1.00 10.00 65 ARG A CA 8
ATOM 18176 C C . ARG A 1 65 ? 11.134 8.628 -0.974 1.00 10.00 65 ARG A C 8
ATOM 18177 O O . ARG A 1 65 ? 12.223 9.031 -0.576 1.00 10.00 65 ARG A O 8
ATOM 18198 N N . GLU A 1 66 ? 10.516 9.139 -2.026 1.00 10.00 66 GLU A N 8
ATOM 18199 C CA . GLU A 1 66 ? 11.080 10.236 -2.798 1.00 10.00 66 GLU A CA 8
ATOM 18200 C C . GLU A 1 66 ? 10.711 11.572 -2.154 1.00 10.00 66 GLU A C 8
ATOM 18201 O O . GLU A 1 66 ? 10.965 12.638 -2.713 1.00 10.00 66 GLU A O 8
ATOM 18213 N N . SER A 1 67 ? 10.090 11.492 -0.973 1.00 10.00 67 SER A N 8
ATOM 18214 C CA . SER A 1 67 ? 9.666 12.666 -0.226 1.00 10.00 67 SER A CA 8
ATOM 18215 C C . SER A 1 67 ? 10.880 13.442 0.311 1.00 10.00 67 SER A C 8
ATOM 18216 O O . SER A 1 67 ? 11.537 14.170 -0.434 1.00 10.00 67 SER A O 8
ATOM 18224 N N . ASN A 1 68 ? 11.170 13.303 1.597 1.00 10.00 68 ASN A N 8
ATOM 18225 C CA . ASN A 1 68 ? 12.300 13.997 2.197 1.00 10.00 68 ASN A CA 8
ATOM 18226 C C . ASN A 1 68 ? 13.498 13.072 2.364 1.00 10.00 68 ASN A C 8
ATOM 18227 O O . ASN A 1 68 ? 14.496 13.207 1.657 1.00 10.00 68 ASN A O 8
ATOM 18238 N N . ASN A 1 69 ? 13.404 12.130 3.289 1.00 10.00 69 ASN A N 8
ATOM 18239 C CA . ASN A 1 69 ? 14.505 11.207 3.530 1.00 10.00 69 ASN A CA 8
ATOM 18240 C C . ASN A 1 69 ? 14.237 9.849 2.900 1.00 10.00 69 ASN A C 8
ATOM 18241 O O . ASN A 1 69 ? 14.910 9.457 1.947 1.00 10.00 69 ASN A O 8
ATOM 18252 N N . LYS A 1 70 ? 13.252 9.130 3.428 1.00 10.00 70 LYS A N 8
ATOM 18253 C CA . LYS A 1 70 ? 12.941 7.809 2.904 1.00 10.00 70 LYS A CA 8
ATOM 18254 C C . LYS A 1 70 ? 11.443 7.505 2.941 1.00 10.00 70 LYS A C 8
ATOM 18255 O O . LYS A 1 70 ? 11.027 6.412 2.569 1.00 10.00 70 LYS A O 8
ATOM 18274 N N . LEU A 1 71 ? 10.633 8.450 3.400 1.00 10.00 71 LEU A N 8
ATOM 18275 C CA . LEU A 1 71 ? 9.191 8.237 3.442 1.00 10.00 71 LEU A CA 8
ATOM 18276 C C . LEU A 1 71 ? 8.439 9.559 3.352 1.00 10.00 71 LEU A C 8
ATOM 18277 O O . LEU A 1 71 ? 9.054 10.628 3.334 1.00 10.00 71 LEU A O 8
ATOM 18293 N N . LEU A 1 72 ? 7.106 9.471 3.305 1.00 10.00 72 LEU A N 8
ATOM 18294 C CA . LEU A 1 72 ? 6.235 10.645 3.191 1.00 10.00 72 LEU A CA 8
ATOM 18295 C C . LEU A 1 72 ? 6.418 11.602 4.355 1.00 10.00 72 LEU A C 8
ATOM 18296 O O . LEU A 1 72 ? 7.071 11.283 5.348 1.00 10.00 72 LEU A O 8
ATOM 18312 N N . LYS A 1 73 ? 5.806 12.770 4.235 1.00 10.00 73 LYS A N 8
ATOM 18313 C CA . LYS A 1 73 ? 5.885 13.771 5.277 1.00 10.00 73 LYS A CA 8
ATOM 18314 C C . LYS A 1 73 ? 4.857 13.467 6.351 1.00 10.00 73 LYS A C 8
ATOM 18315 O O . LYS A 1 73 ? 3.671 13.333 6.072 1.00 10.00 73 LYS A O 8
ATOM 18334 N N . GLU A 1 74 ? 5.349 13.303 7.560 1.00 10.00 74 GLU A N 8
ATOM 18335 C CA . GLU A 1 74 ? 4.526 13.009 8.734 1.00 10.00 74 GLU A CA 8
ATOM 18336 C C . GLU A 1 74 ? 3.326 13.957 8.874 1.00 10.00 74 GLU A C 8
ATOM 18337 O O . GLU A 1 74 ? 2.345 13.639 9.545 1.00 10.00 74 GLU A O 8
ATOM 18349 N N . ASN A 1 75 ? 3.427 15.129 8.271 1.00 10.00 75 ASN A N 8
ATOM 18350 C CA . ASN A 1 75 ? 2.357 16.119 8.337 1.00 10.00 75 ASN A CA 8
ATOM 18351 C C . ASN A 1 75 ? 1.448 16.073 7.117 1.00 10.00 75 ASN A C 8
ATOM 18352 O O . ASN A 1 75 ? 0.591 16.942 6.938 1.00 10.00 75 ASN A O 8
ATOM 18363 N N . ALA A 1 76 ? 1.626 15.065 6.287 1.00 10.00 76 ALA A N 8
ATOM 18364 C CA . ALA A 1 76 ? 0.816 14.929 5.080 1.00 10.00 76 ALA A CA 8
ATOM 18365 C C . ALA A 1 76 ? 0.021 13.628 5.052 1.00 10.00 76 ALA A C 8
ATOM 18366 O O . ALA A 1 76 ? 0.568 12.539 5.217 1.00 10.00 76 ALA A O 8
ATOM 18373 N N . VAL A 1 77 ? -1.282 13.768 4.829 1.00 10.00 77 VAL A N 8
ATOM 18374 C CA . VAL A 1 77 ? -2.192 12.634 4.751 1.00 10.00 77 VAL A CA 8
ATOM 18375 C C . VAL A 1 77 ? -3.117 12.807 3.536 1.00 10.00 77 VAL A C 8
ATOM 18376 O O . VAL A 1 77 ? -3.570 13.917 3.251 1.00 10.00 77 VAL A O 8
ATOM 18389 N N . PRO A 1 78 ? -3.355 11.714 2.781 1.00 10.00 78 PRO A N 8
ATOM 18390 C CA . PRO A 1 78 ? -4.195 11.706 1.573 1.00 10.00 78 PRO A CA 8
ATOM 18391 C C . PRO A 1 78 ? -5.569 12.344 1.775 1.00 10.00 78 PRO A C 8
ATOM 18392 O O . PRO A 1 78 ? -6.468 11.750 2.365 1.00 10.00 78 PRO A O 8
ATOM 18403 N N . THR A 1 79 ? -5.719 13.560 1.271 1.00 10.00 79 THR A N 8
ATOM 18404 C CA . THR A 1 79 ? -6.975 14.286 1.375 1.00 10.00 79 THR A CA 8
ATOM 18405 C C . THR A 1 79 ? -7.684 14.302 0.024 1.00 10.00 79 THR A C 8
ATOM 18406 O O . THR A 1 79 ? -8.873 14.603 -0.071 1.00 10.00 79 THR A O 8
ATOM 18417 N N . ILE A 1 80 ? -6.933 13.953 -1.018 1.00 10.00 80 ILE A N 8
ATOM 18418 C CA . ILE A 1 80 ? -7.444 13.932 -2.387 1.00 10.00 80 ILE A CA 8
ATOM 18419 C C . ILE A 1 80 ? -8.367 12.726 -2.625 1.00 10.00 80 ILE A C 8
ATOM 18420 O O . ILE A 1 80 ? -8.791 12.480 -3.751 1.00 10.00 80 ILE A O 8
ATOM 18436 N N . PHE A 1 81 ? -8.656 11.970 -1.558 1.00 10.00 81 PHE A N 8
ATOM 18437 C CA . PHE A 1 81 ? -9.516 10.780 -1.636 1.00 10.00 81 PHE A CA 8
ATOM 18438 C C . PHE A 1 81 ? -10.767 11.017 -2.476 1.00 10.00 81 PHE A C 8
ATOM 18439 O O . PHE A 1 81 ? -11.002 10.295 -3.440 1.00 10.00 81 PHE A O 8
ATOM 18456 N N . LEU A 1 82 ? -11.561 12.017 -2.105 1.00 10.00 82 LEU A N 8
ATOM 18457 C CA . LEU A 1 82 ? -12.792 12.338 -2.827 1.00 10.00 82 LEU A CA 8
ATOM 18458 C C . LEU A 1 82 ? -13.350 13.670 -2.336 1.00 10.00 82 LEU A C 8
ATOM 18459 O O . LEU A 1 82 ? -12.866 14.220 -1.347 1.00 10.00 82 LEU A O 8
ATOM 18475 N N . GLU A 1 83 ? -14.360 14.185 -3.025 1.00 10.00 83 GLU A N 8
ATOM 18476 C CA . GLU A 1 83 ? -14.984 15.441 -2.636 1.00 10.00 83 GLU A CA 8
ATOM 18477 C C . GLU A 1 83 ? -15.866 15.214 -1.413 1.00 10.00 83 GLU A C 8
ATOM 18478 O O . GLU A 1 83 ? -15.656 15.825 -0.365 1.00 10.00 83 GLU A O 8
ATOM 18490 N N . LEU A 1 84 ? -16.847 14.323 -1.555 1.00 10.00 84 LEU A N 8
ATOM 18491 C CA . LEU A 1 84 ? -17.757 14.001 -0.461 1.00 10.00 84 LEU A CA 8
ATOM 18492 C C . LEU A 1 84 ? -18.367 12.614 -0.651 1.00 10.00 84 LEU A C 8
ATOM 18493 O O . LEU A 1 84 ? -18.123 11.704 0.140 1.00 10.00 84 LEU A O 8
ATOM 18509 N N . VAL A 1 85 ? -19.154 12.460 -1.706 1.00 10.00 85 VAL A N 8
ATOM 18510 C CA . VAL A 1 85 ? -19.812 11.198 -1.991 1.00 10.00 85 VAL A CA 8
ATOM 18511 C C . VAL A 1 85 ? -20.030 11.024 -3.495 1.00 10.00 85 VAL A C 8
ATOM 18512 O O . VAL A 1 85 ? -20.519 11.936 -4.169 1.00 10.00 85 VAL A O 8
ATOM 18525 N N . PRO A 1 86 ? -19.629 9.864 -4.043 1.00 10.00 86 PRO A N 8
ATOM 18526 C CA . PRO A 1 86 ? -19.799 9.554 -5.463 1.00 10.00 86 PRO A CA 8
ATOM 18527 C C . PRO A 1 86 ? -21.260 9.279 -5.796 1.00 10.00 86 PRO A C 8
ATOM 18528 O O . PRO A 1 86 ? -22.055 8.956 -4.913 1.00 10.00 86 PRO A O 8
ATOM 18539 N N . ARG A 1 87 ? -21.609 9.393 -7.064 1.00 10.00 87 ARG A N 8
ATOM 18540 C CA . ARG A 1 87 ? -22.978 9.161 -7.495 1.00 10.00 87 ARG A CA 8
ATOM 18541 C C . ARG A 1 87 ? -23.053 7.923 -8.374 1.00 10.00 87 ARG A C 8
ATOM 18542 O O . ARG A 1 87 ? -21.995 7.477 -8.863 1.00 10.00 87 ARG A O 8
ATOM 19577 N N . MET A 1 1 ? -2.978 -3.331 -5.113 1.00 10.00 1 MET A N 9
ATOM 19578 C CA . MET A 1 1 ? -4.244 -4.095 -5.016 1.00 10.00 1 MET A CA 9
ATOM 19579 C C . MET A 1 1 ? -5.092 -3.808 -6.245 1.00 10.00 1 MET A C 9
ATOM 19580 O O . MET A 1 1 ? -5.149 -2.667 -6.694 1.00 10.00 1 MET A O 9
ATOM 19596 N N . VAL A 1 2 ? -5.752 -4.825 -6.789 1.00 10.00 2 VAL A N 9
ATOM 19597 C CA . VAL A 1 2 ? -6.566 -4.638 -7.987 1.00 10.00 2 VAL A CA 9
ATOM 19598 C C . VAL A 1 2 ? -8.048 -4.463 -7.664 1.00 10.00 2 VAL A C 9
ATOM 19599 O O . VAL A 1 2 ? -8.890 -4.535 -8.552 1.00 10.00 2 VAL A O 9
ATOM 19612 N N . GLN A 1 3 ? -8.382 -4.234 -6.408 1.00 10.00 3 GLN A N 9
ATOM 19613 C CA . GLN A 1 3 ? -9.782 -4.054 -6.062 1.00 10.00 3 GLN A CA 9
ATOM 19614 C C . GLN A 1 3 ? -10.140 -2.572 -5.971 1.00 10.00 3 GLN A C 9
ATOM 19615 O O . GLN A 1 3 ? -10.998 -2.102 -6.717 1.00 10.00 3 GLN A O 9
ATOM 19629 N N . SER A 1 4 ? -9.476 -1.835 -5.081 1.00 10.00 4 SER A N 9
ATOM 19630 C CA . SER A 1 4 ? -9.740 -0.405 -4.931 1.00 10.00 4 SER A CA 9
ATOM 19631 C C . SER A 1 4 ? -8.803 0.193 -3.881 1.00 10.00 4 SER A C 9
ATOM 19632 O O . SER A 1 4 ? -8.302 -0.531 -3.020 1.00 10.00 4 SER A O 9
ATOM 19640 N N . CYS A 1 5 ? -8.563 1.495 -3.956 1.00 10.00 5 CYS A N 9
ATOM 19641 C CA . CYS A 1 5 ? -7.713 2.174 -2.987 1.00 10.00 5 CYS A CA 9
ATOM 19642 C C . CYS A 1 5 ? -8.484 2.394 -1.685 1.00 10.00 5 CYS A C 9
ATOM 19643 O O . CYS A 1 5 ? -9.696 2.208 -1.646 1.00 10.00 5 CYS A O 9
ATOM 19650 N N . SER A 1 6 ? -7.783 2.819 -0.638 1.00 10.00 6 SER A N 9
ATOM 19651 C CA . SER A 1 6 ? -8.390 3.046 0.677 1.00 10.00 6 SER A CA 9
ATOM 19652 C C . SER A 1 6 ? -9.319 4.270 0.708 1.00 10.00 6 SER A C 9
ATOM 19653 O O . SER A 1 6 ? -9.814 4.653 1.764 1.00 10.00 6 SER A O 9
ATOM 19661 N N . ALA A 1 7 ? -9.544 4.894 -0.440 1.00 10.00 7 ALA A N 9
ATOM 19662 C CA . ALA A 1 7 ? -10.411 6.063 -0.506 1.00 10.00 7 ALA A CA 9
ATOM 19663 C C . ALA A 1 7 ? -11.887 5.670 -0.500 1.00 10.00 7 ALA A C 9
ATOM 19664 O O . ALA A 1 7 ? -12.232 4.502 -0.342 1.00 10.00 7 ALA A O 9
ATOM 19671 N N . TYR A 1 8 ? -12.747 6.650 -0.724 1.00 10.00 8 TYR A N 9
ATOM 19672 C CA . TYR A 1 8 ? -14.184 6.421 -0.718 1.00 10.00 8 TYR A CA 9
ATOM 19673 C C . TYR A 1 8 ? -14.741 6.394 -2.142 1.00 10.00 8 TYR A C 9
ATOM 19674 O O . TYR A 1 8 ? -15.142 7.421 -2.687 1.00 10.00 8 TYR A O 9
ATOM 19692 N N . GLY A 1 9 ? -14.730 5.212 -2.751 1.00 10.00 9 GLY A N 9
ATOM 19693 C CA . GLY A 1 9 ? -15.274 5.065 -4.087 1.00 10.00 9 GLY A CA 9
ATOM 19694 C C . GLY A 1 9 ? -14.225 5.065 -5.183 1.00 10.00 9 GLY A C 9
ATOM 19695 O O . GLY A 1 9 ? -14.563 4.945 -6.362 1.00 10.00 9 GLY A O 9
ATOM 19699 N N . CYS A 1 10 ? -12.957 5.170 -4.806 1.00 10.00 10 CYS A N 9
ATOM 19700 C CA . CYS A 1 10 ? -11.872 5.185 -5.778 1.00 10.00 10 CYS A CA 9
ATOM 19701 C C . CYS A 1 10 ? -11.550 3.779 -6.283 1.00 10.00 10 CYS A C 9
ATOM 19702 O O . CYS A 1 10 ? -10.543 3.182 -5.895 1.00 10.00 10 CYS A O 9
ATOM 19709 N N . LYS A 1 11 ? -12.428 3.233 -7.114 1.00 10.00 11 LYS A N 9
ATOM 19710 C CA . LYS A 1 11 ? -12.214 1.913 -7.697 1.00 10.00 11 LYS A CA 9
ATOM 19711 C C . LYS A 1 11 ? -11.328 2.057 -8.937 1.00 10.00 11 LYS A C 9
ATOM 19712 O O . LYS A 1 11 ? -11.554 1.423 -9.966 1.00 10.00 11 LYS A O 9
ATOM 19731 N N . ASN A 1 12 ? -10.303 2.888 -8.795 1.00 10.00 12 ASN A N 9
ATOM 19732 C CA . ASN A 1 12 ? -9.357 3.202 -9.866 1.00 10.00 12 ASN A CA 9
ATOM 19733 C C . ASN A 1 12 ? -8.278 2.150 -10.003 1.00 10.00 12 ASN A C 9
ATOM 19734 O O . ASN A 1 12 ? -7.087 2.462 -9.978 1.00 10.00 12 ASN A O 9
ATOM 19745 N N . ARG A 1 13 ? -8.729 0.912 -10.070 1.00 10.00 13 ARG A N 9
ATOM 19746 C CA . ARG A 1 13 ? -7.875 -0.271 -10.255 1.00 10.00 13 ARG A CA 9
ATOM 19747 C C . ARG A 1 13 ? -6.673 0.076 -11.138 1.00 10.00 13 ARG A C 9
ATOM 19748 O O . ARG A 1 13 ? -6.860 0.667 -12.202 1.00 10.00 13 ARG A O 9
ATOM 19769 N N . TYR A 1 14 ? -5.459 -0.278 -10.677 1.00 10.00 14 TYR A N 9
ATOM 19770 C CA . TYR A 1 14 ? -4.207 -0.027 -11.417 1.00 10.00 14 TYR A CA 9
ATOM 19771 C C . TYR A 1 14 ? -4.422 -0.067 -12.923 1.00 10.00 14 TYR A C 9
ATOM 19772 O O . TYR A 1 14 ? -4.651 -1.126 -13.505 1.00 10.00 14 TYR A O 9
ATOM 19790 N N . ASP A 1 15 ? -4.358 1.093 -13.532 1.00 10.00 15 ASP A N 9
ATOM 19791 C CA . ASP A 1 15 ? -4.534 1.222 -14.958 1.00 10.00 15 ASP A CA 9
ATOM 19792 C C . ASP A 1 15 ? -3.351 1.961 -15.520 1.00 10.00 15 ASP A C 9
ATOM 19793 O O . ASP A 1 15 ? -3.145 3.136 -15.235 1.00 10.00 15 ASP A O 9
ATOM 19802 N N . LYS A 1 16 ? -2.567 1.254 -16.297 1.00 10.00 16 LYS A N 9
ATOM 19803 C CA . LYS A 1 16 ? -1.374 1.815 -16.904 1.00 10.00 16 LYS A CA 9
ATOM 19804 C C . LYS A 1 16 ? -1.701 3.015 -17.798 1.00 10.00 16 LYS A C 9
ATOM 19805 O O . LYS A 1 16 ? -0.869 3.906 -17.979 1.00 10.00 16 LYS A O 9
ATOM 19824 N N . ASP A 1 17 ? -2.905 3.033 -18.354 1.00 10.00 17 ASP A N 9
ATOM 19825 C CA . ASP A 1 17 ? -3.327 4.130 -19.217 1.00 10.00 17 ASP A CA 9
ATOM 19826 C C . ASP A 1 17 ? -3.488 5.405 -18.410 1.00 10.00 17 ASP A C 9
ATOM 19827 O O . ASP A 1 17 ? -3.252 6.507 -18.907 1.00 10.00 17 ASP A O 9
ATOM 19836 N N . LYS A 1 18 ? -3.892 5.238 -17.161 1.00 10.00 18 LYS A N 9
ATOM 19837 C CA . LYS A 1 18 ? -4.087 6.359 -16.258 1.00 10.00 18 LYS A CA 9
ATOM 19838 C C . LYS A 1 18 ? -2.778 6.657 -15.529 1.00 10.00 18 LYS A C 9
ATOM 19839 O O . LYS A 1 18 ? -1.997 5.746 -15.245 1.00 10.00 18 LYS A O 9
ATOM 19858 N N . PRO A 1 19 ? -2.492 7.931 -15.238 1.00 10.00 19 PRO A N 9
ATOM 19859 C CA . PRO A 1 19 ? -1.256 8.296 -14.570 1.00 10.00 19 PRO A CA 9
ATOM 19860 C C . PRO A 1 19 ? -1.333 8.209 -13.048 1.00 10.00 19 PRO A C 9
ATOM 19861 O O . PRO A 1 19 ? -1.439 9.228 -12.363 1.00 10.00 19 PRO A O 9
ATOM 19872 N N . VAL A 1 20 ? -1.271 6.990 -12.521 1.00 10.00 20 VAL A N 9
ATOM 19873 C CA . VAL A 1 20 ? -1.276 6.774 -11.075 1.00 10.00 20 VAL A CA 9
ATOM 19874 C C . VAL A 1 20 ? -0.373 5.599 -10.730 1.00 10.00 20 VAL A C 9
ATOM 19875 O O . VAL A 1 20 ? -0.229 4.656 -11.513 1.00 10.00 20 VAL A O 9
ATOM 19888 N N . SER A 1 21 ? 0.261 5.684 -9.581 1.00 10.00 21 SER A N 9
ATOM 19889 C CA . SER A 1 21 ? 1.132 4.629 -9.107 1.00 10.00 21 SER A CA 9
ATOM 19890 C C . SER A 1 21 ? 0.587 4.104 -7.787 1.00 10.00 21 SER A C 9
ATOM 19891 O O . SER A 1 21 ? -0.176 4.801 -7.121 1.00 10.00 21 SER A O 9
ATOM 19899 N N . PHE A 1 22 ? 0.969 2.904 -7.389 1.00 10.00 22 PHE A N 9
ATOM 19900 C CA . PHE A 1 22 ? 0.469 2.356 -6.145 1.00 10.00 22 PHE A CA 9
ATOM 19901 C C . PHE A 1 22 ? 1.580 2.332 -5.089 1.00 10.00 22 PHE A C 9
ATOM 19902 O O . PHE A 1 22 ? 2.754 2.543 -5.391 1.00 10.00 22 PHE A O 9
ATOM 19919 N N . HIS A 1 23 ? 1.169 2.181 -3.840 1.00 10.00 23 HIS A N 9
ATOM 19920 C CA . HIS A 1 23 ? 2.074 2.151 -2.680 1.00 10.00 23 HIS A CA 9
ATOM 19921 C C . HIS A 1 23 ? 1.378 1.462 -1.543 1.00 10.00 23 HIS A C 9
ATOM 19922 O O . HIS A 1 23 ? 0.225 1.135 -1.660 1.00 10.00 23 HIS A O 9
ATOM 19937 N N . LYS A 1 24 ? 2.058 1.264 -0.443 1.00 10.00 24 LYS A N 9
ATOM 19938 C CA . LYS A 1 24 ? 1.433 0.660 0.716 1.00 10.00 24 LYS A CA 9
ATOM 19939 C C . LYS A 1 24 ? 1.268 1.749 1.782 1.00 10.00 24 LYS A C 9
ATOM 19940 O O . LYS A 1 24 ? 1.834 2.834 1.629 1.00 10.00 24 LYS A O 9
ATOM 19959 N N . PHE A 1 25 ? 0.476 1.496 2.825 1.00 10.00 25 PHE A N 9
ATOM 19960 C CA . PHE A 1 25 ? 0.300 2.484 3.901 1.00 10.00 25 PHE A CA 9
ATOM 19961 C C . PHE A 1 25 ? 1.645 2.790 4.552 1.00 10.00 25 PHE A C 9
ATOM 19962 O O . PHE A 1 25 ? 2.572 1.978 4.475 1.00 10.00 25 PHE A O 9
ATOM 19979 N N . PRO A 1 26 ? 1.779 3.963 5.192 1.00 10.00 26 PRO A N 9
ATOM 19980 C CA . PRO A 1 26 ? 3.004 4.336 5.901 1.00 10.00 26 PRO A CA 9
ATOM 19981 C C . PRO A 1 26 ? 3.176 3.473 7.147 1.00 10.00 26 PRO A C 9
ATOM 19982 O O . PRO A 1 26 ? 2.955 3.924 8.269 1.00 10.00 26 PRO A O 9
ATOM 19993 N N . LEU A 1 27 ? 3.566 2.228 6.941 1.00 10.00 27 LEU A N 9
ATOM 19994 C CA . LEU A 1 27 ? 3.735 1.287 8.030 1.00 10.00 27 LEU A CA 9
ATOM 19995 C C . LEU A 1 27 ? 4.891 1.686 8.915 1.00 10.00 27 LEU A C 9
ATOM 19996 O O . LEU A 1 27 ? 4.967 1.310 10.083 1.00 10.00 27 LEU A O 9
ATOM 20012 N N . THR A 1 28 ? 5.779 2.466 8.346 1.00 10.00 28 THR A N 9
ATOM 20013 C CA . THR A 1 28 ? 6.933 2.941 9.058 1.00 10.00 28 THR A CA 9
ATOM 20014 C C . THR A 1 28 ? 6.666 4.334 9.641 1.00 10.00 28 THR A C 9
ATOM 20015 O O . THR A 1 28 ? 7.571 5.000 10.150 1.00 10.00 28 THR A O 9
ATOM 20026 N N . ARG A 1 29 ? 5.399 4.748 9.579 1.00 10.00 29 ARG A N 9
ATOM 20027 C CA . ARG A 1 29 ? 4.953 6.037 10.093 1.00 10.00 29 ARG A CA 9
ATOM 20028 C C . ARG A 1 29 ? 3.537 5.871 10.647 1.00 10.00 29 ARG A C 9
ATOM 20029 O O . ARG A 1 29 ? 2.613 6.531 10.193 1.00 10.00 29 ARG A O 9
ATOM 20050 N N . PRO A 1 30 ? 3.368 4.993 11.651 1.00 10.00 30 PRO A N 9
ATOM 20051 C CA . PRO A 1 30 ? 2.062 4.664 12.247 1.00 10.00 30 PRO A CA 9
ATOM 20052 C C . PRO A 1 30 ? 1.165 5.849 12.603 1.00 10.00 30 PRO A C 9
ATOM 20053 O O . PRO A 1 30 ? 0.035 5.904 12.146 1.00 10.00 30 PRO A O 9
ATOM 20064 N N . SER A 1 31 ? 1.634 6.770 13.441 1.00 10.00 31 SER A N 9
ATOM 20065 C CA . SER A 1 31 ? 0.818 7.927 13.823 1.00 10.00 31 SER A CA 9
ATOM 20066 C C . SER A 1 31 ? 0.261 8.592 12.571 1.00 10.00 31 SER A C 9
ATOM 20067 O O . SER A 1 31 ? -0.942 8.826 12.452 1.00 10.00 31 SER A O 9
ATOM 20075 N N . LEU A 1 32 ? 1.139 8.816 11.613 1.00 10.00 32 LEU A N 9
ATOM 20076 C CA . LEU A 1 32 ? 0.762 9.416 10.353 1.00 10.00 32 LEU A CA 9
ATOM 20077 C C . LEU A 1 32 ? -0.168 8.456 9.604 1.00 10.00 32 LEU A C 9
ATOM 20078 O O . LEU A 1 32 ? -1.150 8.868 8.994 1.00 10.00 32 LEU A O 9
ATOM 20094 N N . CYS A 1 33 ? 0.093 7.165 9.755 1.00 10.00 33 CYS A N 9
ATOM 20095 C CA . CYS A 1 33 ? -0.697 6.129 9.108 1.00 10.00 33 CYS A CA 9
ATOM 20096 C C . CYS A 1 33 ? -2.126 6.235 9.588 1.00 10.00 33 CYS A C 9
ATOM 20097 O O . CYS A 1 33 ? -3.091 6.106 8.836 1.00 10.00 33 CYS A O 9
ATOM 20105 N N . LYS A 1 34 ? -2.217 6.569 10.851 1.00 10.00 34 LYS A N 9
ATOM 20106 C CA . LYS A 1 34 ? -3.461 6.672 11.549 1.00 10.00 34 LYS A CA 9
ATOM 20107 C C . LYS A 1 34 ? -4.322 7.835 11.063 1.00 10.00 34 LYS A C 9
ATOM 20108 O O . LYS A 1 34 ? -5.549 7.728 11.064 1.00 10.00 34 LYS A O 9
ATOM 20127 N N . GLU A 1 35 ? -3.728 8.934 10.607 1.00 10.00 35 GLU A N 9
ATOM 20128 C CA . GLU A 1 35 ? -4.581 10.031 10.165 1.00 10.00 35 GLU A CA 9
ATOM 20129 C C . GLU A 1 35 ? -5.200 9.682 8.838 1.00 10.00 35 GLU A C 9
ATOM 20130 O O . GLU A 1 35 ? -6.201 10.275 8.445 1.00 10.00 35 GLU A O 9
ATOM 20142 N N . TRP A 1 36 ? -4.626 8.703 8.145 1.00 10.00 36 TRP A N 9
ATOM 20143 C CA . TRP A 1 36 ? -5.192 8.291 6.884 1.00 10.00 36 TRP A CA 9
ATOM 20144 C C . TRP A 1 36 ? -6.571 7.730 7.162 1.00 10.00 36 TRP A C 9
ATOM 20145 O O . TRP A 1 36 ? -7.486 7.886 6.360 1.00 10.00 36 TRP A O 9
ATOM 20166 N N . GLU A 1 37 ? -6.733 7.161 8.363 1.00 10.00 37 GLU A N 9
ATOM 20167 C CA . GLU A 1 37 ? -8.013 6.612 8.776 1.00 10.00 37 GLU A CA 9
ATOM 20168 C C . GLU A 1 37 ? -9.024 7.754 8.864 1.00 10.00 37 GLU A C 9
ATOM 20169 O O . GLU A 1 37 ? -10.191 7.604 8.510 1.00 10.00 37 GLU A O 9
ATOM 20181 N N . ALA A 1 38 ? -8.521 8.920 9.280 1.00 10.00 38 ALA A N 9
ATOM 20182 C CA . ALA A 1 38 ? -9.329 10.120 9.437 1.00 10.00 38 ALA A CA 9
ATOM 20183 C C . ALA A 1 38 ? -9.878 10.573 8.092 1.00 10.00 38 ALA A C 9
ATOM 20184 O O . ALA A 1 38 ? -10.911 11.239 8.016 1.00 10.00 38 ALA A O 9
ATOM 20191 N N . ALA A 1 39 ? -9.185 10.195 7.026 1.00 10.00 39 ALA A N 9
ATOM 20192 C CA . ALA A 1 39 ? -9.608 10.556 5.690 1.00 10.00 39 ALA A CA 9
ATOM 20193 C C . ALA A 1 39 ? -10.648 9.561 5.196 1.00 10.00 39 ALA A C 9
ATOM 20194 O O . ALA A 1 39 ? -11.496 9.894 4.364 1.00 10.00 39 ALA A O 9
ATOM 20201 N N . VAL A 1 40 ? -10.598 8.348 5.742 1.00 10.00 40 VAL A N 9
ATOM 20202 C CA . VAL A 1 40 ? -11.534 7.290 5.383 1.00 10.00 40 VAL A CA 9
ATOM 20203 C C . VAL A 1 40 ? -12.759 7.379 6.295 1.00 10.00 40 VAL A C 9
ATOM 20204 O O . VAL A 1 40 ? -13.219 6.391 6.865 1.00 10.00 40 VAL A O 9
ATOM 20217 N N . ARG A 1 41 ? -13.259 8.598 6.407 1.00 10.00 41 ARG A N 9
ATOM 20218 C CA . ARG A 1 41 ? -14.414 8.962 7.244 1.00 10.00 41 ARG A CA 9
ATOM 20219 C C . ARG A 1 41 ? -15.728 8.264 6.852 1.00 10.00 41 ARG A C 9
ATOM 20220 O O . ARG A 1 41 ? -16.805 8.686 7.276 1.00 10.00 41 ARG A O 9
ATOM 20241 N N . ARG A 1 42 ? -15.664 7.221 6.048 1.00 10.00 42 ARG A N 9
ATOM 20242 C CA . ARG A 1 42 ? -16.874 6.539 5.631 1.00 10.00 42 ARG A CA 9
ATOM 20243 C C . ARG A 1 42 ? -17.029 5.190 6.324 1.00 10.00 42 ARG A C 9
ATOM 20244 O O . ARG A 1 42 ? -16.052 4.605 6.794 1.00 10.00 42 ARG A O 9
ATOM 20265 N N . LYS A 1 43 ? -18.274 4.715 6.392 1.00 10.00 43 LYS A N 9
ATOM 20266 C CA . LYS A 1 43 ? -18.593 3.439 7.031 1.00 10.00 43 LYS A CA 9
ATOM 20267 C C . LYS A 1 43 ? -17.889 2.296 6.321 1.00 10.00 43 LYS A C 9
ATOM 20268 O O . LYS A 1 43 ? -17.457 1.332 6.950 1.00 10.00 43 LYS A O 9
ATOM 20287 N N . ASN A 1 44 ? -17.773 2.413 5.008 1.00 10.00 44 ASN A N 9
ATOM 20288 C CA . ASN A 1 44 ? -17.130 1.384 4.215 1.00 10.00 44 ASN A CA 9
ATOM 20289 C C . ASN A 1 44 ? -15.623 1.589 4.181 1.00 10.00 44 ASN A C 9
ATOM 20290 O O . ASN A 1 44 ? -15.038 1.862 3.131 1.00 10.00 44 ASN A O 9
ATOM 20301 N N . PHE A 1 45 ? -15.010 1.484 5.353 1.00 10.00 45 PHE A N 9
ATOM 20302 C CA . PHE A 1 45 ? -13.568 1.621 5.478 1.00 10.00 45 PHE A CA 9
ATOM 20303 C C . PHE A 1 45 ? -12.898 0.480 4.713 1.00 10.00 45 PHE A C 9
ATOM 20304 O O . PHE A 1 45 ? -13.131 -0.695 4.997 1.00 10.00 45 PHE A O 9
ATOM 20321 N N . LYS A 1 46 ? -12.089 0.850 3.738 1.00 10.00 46 LYS A N 9
ATOM 20322 C CA . LYS A 1 46 ? -11.388 -0.105 2.888 1.00 10.00 46 LYS A CA 9
ATOM 20323 C C . LYS A 1 46 ? -10.293 -0.847 3.653 1.00 10.00 46 LYS A C 9
ATOM 20324 O O . LYS A 1 46 ? -10.112 -0.603 4.836 1.00 10.00 46 LYS A O 9
ATOM 20343 N N . PRO A 1 47 ? -9.549 -1.775 3.005 1.00 10.00 47 PRO A N 9
ATOM 20344 C CA . PRO A 1 47 ? -8.501 -2.538 3.684 1.00 10.00 47 PRO A CA 9
ATOM 20345 C C . PRO A 1 47 ? -7.522 -1.659 4.450 1.00 10.00 47 PRO A C 9
ATOM 20346 O O . PRO A 1 47 ? -7.367 -0.466 4.180 1.00 10.00 47 PRO A O 9
ATOM 20357 N N . THR A 1 48 ? -6.819 -2.295 5.364 1.00 10.00 48 THR A N 9
ATOM 20358 C CA . THR A 1 48 ? -5.906 -1.618 6.256 1.00 10.00 48 THR A CA 9
ATOM 20359 C C . THR A 1 48 ? -4.582 -1.282 5.628 1.00 10.00 48 THR A C 9
ATOM 20360 O O . THR A 1 48 ? -4.363 -1.493 4.445 1.00 10.00 48 THR A O 9
ATOM 20371 N N . LYS A 1 49 ? -3.682 -0.823 6.479 1.00 10.00 49 LYS A N 9
ATOM 20372 C CA . LYS A 1 49 ? -2.349 -0.412 6.088 1.00 10.00 49 LYS A CA 9
ATOM 20373 C C . LYS A 1 49 ? -1.558 -1.480 5.348 1.00 10.00 49 LYS A C 9
ATOM 20374 O O . LYS A 1 49 ? -0.475 -1.205 4.835 1.00 10.00 49 LYS A O 9
ATOM 20393 N N . TYR A 1 50 ? -2.065 -2.694 5.289 1.00 10.00 50 TYR A N 9
ATOM 20394 C CA . TYR A 1 50 ? -1.351 -3.718 4.577 1.00 10.00 50 TYR A CA 9
ATOM 20395 C C . TYR A 1 50 ? -1.658 -3.640 3.090 1.00 10.00 50 TYR A C 9
ATOM 20396 O O . TYR A 1 50 ? -0.830 -4.015 2.265 1.00 10.00 50 TYR A O 9
ATOM 20414 N N . SER A 1 51 ? -2.850 -3.157 2.749 1.00 10.00 51 SER A N 9
ATOM 20415 C CA . SER A 1 51 ? -3.228 -3.031 1.350 1.00 10.00 51 SER A CA 9
ATOM 20416 C C . SER A 1 51 ? -2.464 -1.874 0.715 1.00 10.00 51 SER A C 9
ATOM 20417 O O . SER A 1 51 ? -1.754 -1.136 1.405 1.00 10.00 51 SER A O 9
ATOM 20425 N N . SER A 1 52 ? -2.595 -1.715 -0.587 1.00 10.00 52 SER A N 9
ATOM 20426 C CA . SER A 1 52 ? -1.868 -0.681 -1.280 1.00 10.00 52 SER A CA 9
ATOM 20427 C C . SER A 1 52 ? -2.783 0.465 -1.750 1.00 10.00 52 SER A C 9
ATOM 20428 O O . SER A 1 52 ? -3.929 0.246 -2.146 1.00 10.00 52 SER A O 9
ATOM 20436 N N . ILE A 1 53 ? -2.242 1.686 -1.701 1.00 10.00 53 ILE A N 9
ATOM 20437 C CA . ILE A 1 53 ? -2.963 2.904 -2.053 1.00 10.00 53 ILE A CA 9
ATOM 20438 C C . ILE A 1 53 ? -2.360 3.502 -3.330 1.00 10.00 53 ILE A C 9
ATOM 20439 O O . ILE A 1 53 ? -1.249 3.151 -3.688 1.00 10.00 53 ILE A O 9
ATOM 20455 N N . CYS A 1 54 ? -3.063 4.412 -4.005 1.00 10.00 54 CYS A N 9
ATOM 20456 C CA . CYS A 1 54 ? -2.548 4.982 -5.245 1.00 10.00 54 CYS A CA 9
ATOM 20457 C C . CYS A 1 54 ? -2.220 6.488 -5.113 1.00 10.00 54 CYS A C 9
ATOM 20458 O O . CYS A 1 54 ? -2.723 7.177 -4.226 1.00 10.00 54 CYS A O 9
ATOM 20465 N N . SER A 1 55 ? -1.353 6.953 -6.021 1.00 10.00 55 SER A N 9
ATOM 20466 C CA . SER A 1 55 ? -0.794 8.322 -6.061 1.00 10.00 55 SER A CA 9
ATOM 20467 C C . SER A 1 55 ? -1.791 9.473 -5.926 1.00 10.00 55 SER A C 9
ATOM 20468 O O . SER A 1 55 ? -1.632 10.316 -5.049 1.00 10.00 55 SER A O 9
ATOM 20476 N N . GLU A 1 56 ? -2.766 9.515 -6.825 1.00 10.00 56 GLU A N 9
ATOM 20477 C CA . GLU A 1 56 ? -3.807 10.560 -6.887 1.00 10.00 56 GLU A CA 9
ATOM 20478 C C . GLU A 1 56 ? -4.370 11.006 -5.532 1.00 10.00 56 GLU A C 9
ATOM 20479 O O . GLU A 1 56 ? -4.999 12.056 -5.443 1.00 10.00 56 GLU A O 9
ATOM 20491 N N . HIS A 1 57 ? -4.162 10.220 -4.495 1.00 10.00 57 HIS A N 9
ATOM 20492 C CA . HIS A 1 57 ? -4.697 10.551 -3.179 1.00 10.00 57 HIS A CA 9
ATOM 20493 C C . HIS A 1 57 ? -3.795 11.481 -2.361 1.00 10.00 57 HIS A C 9
ATOM 20494 O O . HIS A 1 57 ? -4.258 12.077 -1.388 1.00 10.00 57 HIS A O 9
ATOM 20508 N N . PHE A 1 58 ? -2.529 11.623 -2.735 1.00 10.00 58 PHE A N 9
ATOM 20509 C CA . PHE A 1 58 ? -1.631 12.504 -1.994 1.00 10.00 58 PHE A CA 9
ATOM 20510 C C . PHE A 1 58 ? -0.865 13.407 -2.932 1.00 10.00 58 PHE A C 9
ATOM 20511 O O . PHE A 1 58 ? -0.891 13.239 -4.149 1.00 10.00 58 PHE A O 9
ATOM 20528 N N . THR A 1 59 ? -0.179 14.362 -2.341 1.00 10.00 59 THR A N 9
ATOM 20529 C CA . THR A 1 59 ? 0.632 15.295 -3.077 1.00 10.00 59 THR A CA 9
ATOM 20530 C C . THR A 1 59 ? 1.967 14.666 -3.392 1.00 10.00 59 THR A C 9
ATOM 20531 O O . THR A 1 59 ? 2.464 13.843 -2.625 1.00 10.00 59 THR A O 9
ATOM 20542 N N . PRO A 1 60 ? 2.539 15.015 -4.547 1.00 10.00 60 PRO A N 9
ATOM 20543 C CA . PRO A 1 60 ? 3.840 14.520 -4.994 1.00 10.00 60 PRO A C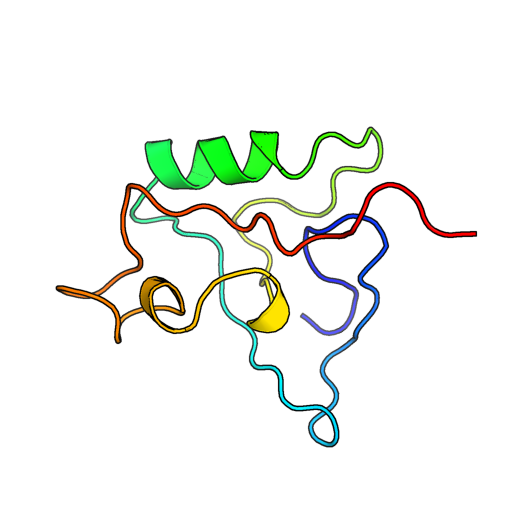A 9
ATOM 20544 C C . PRO A 1 60 ? 4.881 14.601 -3.897 1.00 10.00 60 PRO A C 9
ATOM 20545 O O . PRO A 1 60 ? 5.744 13.733 -3.772 1.00 10.00 60 PRO A O 9
ATOM 20556 N N . ASP A 1 61 ? 4.768 15.644 -3.098 1.00 10.00 61 ASP A N 9
ATOM 20557 C CA . ASP A 1 61 ? 5.683 15.862 -1.981 1.00 10.00 61 ASP A CA 9
ATOM 20558 C C . ASP A 1 61 ? 5.636 14.684 -1.024 1.00 10.00 61 ASP A C 9
ATOM 20559 O O . ASP A 1 61 ? 6.662 14.202 -0.545 1.00 10.00 61 ASP A O 9
ATOM 20568 N N . SER A 1 62 ? 4.423 14.234 -0.755 1.00 10.00 62 SER A N 9
ATOM 20569 C CA . SER A 1 62 ? 4.182 13.142 0.167 1.00 10.00 62 SER A CA 9
ATOM 20570 C C . SER A 1 62 ? 4.124 11.796 -0.540 1.00 10.00 62 SER A C 9
ATOM 20571 O O . SER A 1 62 ? 3.883 10.784 0.091 1.00 10.00 62 SER A O 9
ATOM 20579 N N . PHE A 1 63 ? 4.319 11.803 -1.846 1.00 10.00 63 PHE A N 9
ATOM 20580 C CA . PHE A 1 63 ? 4.229 10.578 -2.659 1.00 10.00 63 PHE A CA 9
ATOM 20581 C C . PHE A 1 63 ? 4.836 9.314 -2.020 1.00 10.00 63 PHE A C 9
ATOM 20582 O O . PHE A 1 63 ? 4.154 8.289 -1.946 1.00 10.00 63 PHE A O 9
ATOM 20599 N N . LYS A 1 64 ? 6.102 9.358 -1.574 1.00 10.00 64 LYS A N 9
ATOM 20600 C CA . LYS A 1 64 ? 6.735 8.149 -1.002 1.00 10.00 64 LYS A CA 9
ATOM 20601 C C . LYS A 1 64 ? 8.139 8.417 -0.447 1.00 10.00 64 LYS A C 9
ATOM 20602 O O . LYS A 1 64 ? 8.412 9.494 0.071 1.00 10.00 64 LYS A O 9
ATOM 20621 N N . ARG A 1 65 ? 9.027 7.416 -0.571 1.00 10.00 65 ARG A N 9
ATOM 20622 C CA . ARG A 1 65 ? 10.409 7.505 -0.082 1.00 10.00 65 ARG A CA 9
ATOM 20623 C C . ARG A 1 65 ? 11.186 8.641 -0.749 1.00 10.00 65 ARG A C 9
ATOM 20624 O O . ARG A 1 65 ? 12.250 9.039 -0.273 1.00 10.00 65 ARG A O 9
ATOM 20645 N N . GLU A 1 66 ? 10.638 9.161 -1.836 1.00 10.00 66 GLU A N 9
ATOM 20646 C CA . GLU A 1 66 ? 11.252 10.257 -2.574 1.00 10.00 66 GLU A CA 9
ATOM 20647 C C . GLU A 1 66 ? 10.914 11.594 -1.916 1.00 10.00 66 GLU A C 9
ATOM 20648 O O . GLU A 1 66 ? 11.257 12.658 -2.433 1.00 10.00 66 GLU A O 9
ATOM 20660 N N . SER A 1 67 ? 10.230 11.520 -0.779 1.00 10.00 67 SER A N 9
ATOM 20661 C CA . SER A 1 67 ? 9.812 12.698 -0.037 1.00 10.00 67 SER A CA 9
ATOM 20662 C C . SER A 1 67 ? 10.998 13.407 0.649 1.00 10.00 67 SER A C 9
ATOM 20663 O O . SER A 1 67 ? 11.903 13.900 -0.022 1.00 10.00 67 SER A O 9
ATOM 20671 N N . ASN A 1 68 ? 10.999 13.466 1.976 1.00 10.00 68 ASN A N 9
ATOM 20672 C CA . ASN A 1 68 ? 12.076 14.138 2.696 1.00 10.00 68 ASN A CA 9
ATOM 20673 C C . ASN A 1 68 ? 13.217 13.192 3.061 1.00 10.00 68 ASN A C 9
ATOM 20674 O O . ASN A 1 68 ? 14.265 13.201 2.418 1.00 10.00 68 ASN A O 9
ATOM 20685 N N . ASN A 1 69 ? 13.017 12.365 4.081 1.00 10.00 69 ASN A N 9
ATOM 20686 C CA . ASN A 1 69 ? 14.070 11.453 4.516 1.00 10.00 69 ASN A CA 9
ATOM 20687 C C . ASN A 1 69 ? 14.014 10.130 3.765 1.00 10.00 69 ASN A C 9
ATOM 20688 O O . ASN A 1 69 ? 14.862 9.852 2.917 1.00 10.00 69 ASN A O 9
ATOM 20699 N N . LYS A 1 70 ? 13.014 9.318 4.073 1.00 10.00 70 LYS A N 9
ATOM 20700 C CA . LYS A 1 70 ? 12.872 8.024 3.432 1.00 10.00 70 LYS A CA 9
ATOM 20701 C C . LYS A 1 70 ? 11.401 7.668 3.261 1.00 10.00 70 LYS A C 9
ATOM 20702 O O . LYS A 1 70 ? 11.065 6.599 2.764 1.00 10.00 70 LYS A O 9
ATOM 20721 N N . LEU A 1 71 ? 10.525 8.572 3.677 1.00 10.00 71 LEU A N 9
ATOM 20722 C CA . LEU A 1 71 ? 9.095 8.346 3.566 1.00 10.00 71 LEU A CA 9
ATOM 20723 C C . LEU A 1 71 ? 8.354 9.668 3.464 1.00 10.00 71 LEU A C 9
ATOM 20724 O O . LEU A 1 71 ? 8.978 10.731 3.473 1.00 10.00 71 LEU A O 9
ATOM 20740 N N . LEU A 1 72 ? 7.028 9.582 3.374 1.00 10.00 72 LEU A N 9
ATOM 20741 C CA . LEU A 1 72 ? 6.162 10.754 3.249 1.00 10.00 72 LEU A CA 9
ATOM 20742 C C . LEU A 1 72 ? 6.288 11.688 4.439 1.00 10.00 72 LEU A C 9
ATOM 20743 O O . LEU A 1 72 ? 6.850 11.338 5.481 1.00 10.00 72 LEU A O 9
ATOM 20759 N N . LYS A 1 73 ? 5.717 12.870 4.280 1.00 10.00 73 LYS A N 9
ATOM 20760 C CA . LYS A 1 73 ? 5.726 13.865 5.327 1.00 10.00 73 LYS A CA 9
ATOM 20761 C C . LYS A 1 73 ? 4.704 13.490 6.373 1.00 10.00 73 LYS A C 9
ATOM 20762 O O . LYS A 1 73 ? 3.526 13.310 6.069 1.00 10.00 73 LYS A O 9
ATOM 20781 N N . GLU A 1 74 ? 5.176 13.338 7.592 1.00 10.00 74 GLU A N 9
ATOM 20782 C CA . GLU A 1 74 ? 4.331 12.989 8.733 1.00 10.00 74 GLU A CA 9
ATOM 20783 C C . GLU A 1 74 ? 3.173 13.974 8.896 1.00 10.00 74 GLU A C 9
ATOM 20784 O O . GLU A 1 74 ? 2.186 13.689 9.565 1.00 10.00 74 GLU A O 9
ATOM 20796 N N . ASN A 1 75 ? 3.322 15.139 8.296 1.00 10.00 75 ASN A N 9
ATOM 20797 C CA . ASN A 1 75 ? 2.306 16.179 8.362 1.00 10.00 75 ASN A CA 9
ATOM 20798 C C . ASN A 1 75 ? 1.434 16.196 7.115 1.00 10.00 75 ASN A C 9
ATOM 20799 O O . ASN A 1 75 ? 0.743 17.180 6.842 1.00 10.00 75 ASN A O 9
ATOM 20810 N N . ALA A 1 76 ? 1.486 15.125 6.348 1.00 10.00 76 ALA A N 9
ATOM 20811 C CA . ALA A 1 76 ? 0.686 15.020 5.130 1.00 10.00 76 ALA A CA 9
ATOM 20812 C C . ALA A 1 76 ? -0.086 13.713 5.066 1.00 10.00 76 ALA A C 9
ATOM 20813 O O . ALA A 1 76 ? 0.477 12.624 5.194 1.00 10.00 76 ALA A O 9
ATOM 20820 N N . VAL A 1 77 ? -1.384 13.840 4.852 1.00 10.00 77 VAL A N 9
ATOM 20821 C CA . VAL A 1 77 ? -2.270 12.700 4.753 1.00 10.00 77 VAL A CA 9
ATOM 20822 C C . VAL A 1 77 ? -3.189 12.864 3.535 1.00 10.00 77 VAL A C 9
ATOM 20823 O O . VAL A 1 77 ? -3.657 13.970 3.252 1.00 10.00 77 VAL A O 9
ATOM 20836 N N . PRO A 1 78 ? -3.405 11.767 2.781 1.00 10.00 78 PRO A N 9
ATOM 20837 C CA . PRO A 1 78 ? -4.237 11.739 1.568 1.00 10.00 78 PRO A CA 9
ATOM 20838 C C . PRO A 1 78 ? -5.617 12.358 1.751 1.00 10.00 78 PRO A C 9
ATOM 20839 O O . PRO A 1 78 ? -6.532 11.726 2.275 1.00 10.00 78 PRO A O 9
ATOM 20850 N N . THR A 1 79 ? -5.759 13.590 1.295 1.00 10.00 79 THR A N 9
ATOM 20851 C CA . THR A 1 79 ? -7.021 14.297 1.389 1.00 10.00 79 THR A CA 9
ATOM 20852 C C . THR A 1 79 ? -7.729 14.295 0.039 1.00 10.00 79 THR A C 9
ATOM 20853 O O . THR A 1 79 ? -8.926 14.565 -0.049 1.00 10.00 79 THR A O 9
ATOM 20864 N N . ILE A 1 80 ? -6.970 13.964 -1.001 1.00 10.00 80 ILE A N 9
ATOM 20865 C CA . ILE A 1 80 ? -7.481 13.932 -2.373 1.00 10.00 80 ILE A CA 9
ATOM 20866 C C . ILE A 1 80 ? -8.375 12.704 -2.617 1.00 10.00 80 ILE A C 9
ATOM 20867 O O . ILE A 1 80 ? -8.784 12.439 -3.747 1.00 10.00 80 ILE A O 9
ATOM 20883 N N . PHE A 1 81 ? -8.645 11.944 -1.548 1.00 10.00 81 PHE A N 9
ATOM 20884 C CA . PHE A 1 81 ? -9.485 10.739 -1.614 1.00 10.00 81 PHE A CA 9
ATOM 20885 C C . PHE A 1 81 ? -10.746 10.953 -2.441 1.00 10.00 81 PHE A C 9
ATOM 20886 O O . PHE A 1 81 ? -11.004 10.199 -3.375 1.00 10.00 81 PHE A O 9
ATOM 20903 N N . LEU A 1 82 ? -11.519 11.977 -2.093 1.00 10.00 82 LEU A N 9
ATOM 20904 C CA . LEU A 1 82 ? -12.765 12.281 -2.791 1.00 10.00 82 LEU A CA 9
ATOM 20905 C C . LEU A 1 82 ? -13.295 13.626 -2.322 1.00 10.00 82 LEU A C 9
ATOM 20906 O O . LEU A 1 82 ? -12.923 14.102 -1.246 1.00 10.00 82 LEU A O 9
ATOM 20922 N N . GLU A 1 83 ? -14.157 14.222 -3.125 1.00 10.00 83 GLU A N 9
ATOM 20923 C CA . GLU A 1 83 ? -14.752 15.505 -2.799 1.00 10.00 83 GLU A CA 9
ATOM 20924 C C . GLU A 1 83 ? -15.685 15.360 -1.598 1.00 10.00 83 GLU A C 9
ATOM 20925 O O . GLU A 1 83 ? -15.409 15.888 -0.520 1.00 10.00 83 GLU A O 9
ATOM 20937 N N . LEU A 1 84 ? -16.778 14.626 -1.779 1.00 10.00 84 LEU A N 9
ATOM 20938 C CA . LEU A 1 84 ? -17.737 14.416 -0.702 1.00 10.00 84 LEU A CA 9
ATOM 20939 C C . LEU A 1 84 ? -18.360 13.024 -0.798 1.00 10.00 84 LEU A C 9
ATOM 20940 O O . LEU A 1 84 ? -18.073 12.151 0.021 1.00 10.00 84 LEU A O 9
ATOM 20956 N N . VAL A 1 85 ? -19.189 12.816 -1.812 1.00 10.00 85 VAL A N 9
ATOM 20957 C CA . VAL A 1 85 ? -19.863 11.545 -2.006 1.00 10.00 85 VAL A CA 9
ATOM 20958 C C . VAL A 1 85 ? -20.262 11.364 -3.476 1.00 10.00 85 VAL A C 9
ATOM 20959 O O . VAL A 1 85 ? -20.755 12.297 -4.112 1.00 10.00 85 VAL A O 9
ATOM 20972 N N . PRO A 1 86 ? -20.002 10.174 -4.041 1.00 10.00 86 PRO A N 9
ATOM 20973 C CA . PRO A 1 86 ? -20.346 9.855 -5.433 1.00 10.00 86 PRO A CA 9
ATOM 20974 C C . PRO A 1 86 ? -21.855 9.868 -5.676 1.00 10.00 86 PRO A C 9
ATOM 20975 O O . PRO A 1 86 ? -22.653 9.701 -4.746 1.00 10.00 86 PRO A O 9
ATOM 20986 N N . ARG A 1 87 ? -22.239 10.041 -6.929 1.00 10.00 87 ARG A N 9
ATOM 20987 C CA . ARG A 1 87 ? -23.644 10.089 -7.303 1.00 10.00 87 ARG A CA 9
ATOM 20988 C C . ARG A 1 87 ? -23.936 9.098 -8.426 1.00 10.00 87 ARG A C 9
ATOM 20989 O O . ARG A 1 87 ? -23.053 8.264 -8.729 1.00 10.00 87 ARG A O 9
ATOM 22024 N N . MET A 1 1 ? -6.147 -0.982 -1.753 1.00 10.00 1 MET A N 10
ATOM 22025 C CA . MET A 1 1 ? -5.723 -2.267 -2.366 1.00 10.00 1 MET A CA 10
ATOM 22026 C C . MET A 1 1 ? -5.805 -2.168 -3.878 1.00 10.00 1 MET A C 10
ATOM 22027 O O . MET A 1 1 ? -6.070 -1.099 -4.415 1.00 10.00 1 MET A O 10
ATOM 22043 N N . VAL A 1 2 ? -5.586 -3.283 -4.562 1.00 10.00 2 VAL A N 10
ATOM 22044 C CA . VAL A 1 2 ? -5.655 -3.300 -6.013 1.00 10.00 2 VAL A CA 10
ATOM 22045 C C . VAL A 1 2 ? -7.094 -3.162 -6.486 1.00 10.00 2 VAL A C 10
ATOM 22046 O O . VAL A 1 2 ? -7.376 -2.370 -7.377 1.00 10.00 2 VAL A O 10
ATOM 22059 N N . GLN A 1 3 ? -7.991 -3.940 -5.880 1.00 10.00 3 GLN A N 10
ATOM 22060 C CA . GLN A 1 3 ? -9.414 -3.899 -6.219 1.00 10.00 3 GLN A CA 10
ATOM 22061 C C . GLN A 1 3 ? -9.927 -2.459 -6.191 1.00 10.00 3 GLN A C 10
ATOM 22062 O O . GLN A 1 3 ? -10.775 -2.075 -6.995 1.00 10.00 3 GLN A O 10
ATOM 22076 N N . SER A 1 4 ? -9.391 -1.675 -5.259 1.00 10.00 4 SER A N 10
ATOM 22077 C CA . SER A 1 4 ? -9.760 -0.279 -5.099 1.00 10.00 4 SER A CA 10
ATOM 22078 C C . SER A 1 4 ? -8.879 0.347 -4.023 1.00 10.00 4 SER A C 10
ATOM 22079 O O . SER A 1 4 ? -8.389 -0.356 -3.132 1.00 10.00 4 SER A O 10
ATOM 22087 N N . CYS A 1 5 ? -8.700 1.654 -4.082 1.00 10.00 5 CYS A N 10
ATOM 22088 C CA . CYS A 1 5 ? -7.870 2.352 -3.112 1.00 10.00 5 CYS A CA 10
ATOM 22089 C C . CYS A 1 5 ? -8.607 2.489 -1.786 1.00 10.00 5 CYS A C 10
ATOM 22090 O O . CYS A 1 5 ? -9.788 2.155 -1.692 1.00 10.00 5 CYS A O 10
ATOM 22097 N N . SER A 1 6 ? -7.908 2.985 -0.774 1.00 10.00 6 SER A N 10
ATOM 22098 C CA . SER A 1 6 ? -8.476 3.154 0.560 1.00 10.00 6 SER A CA 10
ATOM 22099 C C . SER A 1 6 ? -9.429 4.346 0.622 1.00 10.00 6 SER A C 10
ATOM 22100 O O . SER A 1 6 ? -9.949 4.685 1.683 1.00 10.00 6 SER A O 10
ATOM 22108 N N . ALA A 1 7 ? -9.649 4.982 -0.522 1.00 10.00 7 ALA A N 10
ATOM 22109 C CA . ALA A 1 7 ? -10.537 6.128 -0.599 1.00 10.00 7 ALA A CA 10
ATOM 22110 C C . ALA A 1 7 ? -11.994 5.682 -0.639 1.00 10.00 7 ALA A C 10
ATOM 22111 O O . ALA A 1 7 ? -12.298 4.495 -0.527 1.00 10.00 7 ALA A O 10
ATOM 22118 N N . TYR A 1 8 ? -12.888 6.633 -0.843 1.00 10.00 8 TYR A N 10
ATOM 22119 C CA . TYR A 1 8 ? -14.307 6.343 -0.877 1.00 10.00 8 TYR A CA 10
ATOM 22120 C C . TYR A 1 8 ? -14.829 6.366 -2.313 1.00 10.00 8 TYR A C 10
ATOM 22121 O O . TYR A 1 8 ? -15.292 7.395 -2.805 1.00 10.00 8 TYR A O 10
ATOM 22139 N N . GLY A 1 9 ? -14.714 5.227 -2.991 1.00 10.00 9 GLY A N 10
ATOM 22140 C CA . GLY A 1 9 ? -15.213 5.118 -4.349 1.00 10.00 9 GLY A CA 10
ATOM 22141 C C . GLY A 1 9 ? -14.125 5.084 -5.409 1.00 10.00 9 GLY A C 10
ATOM 22142 O O . GLY A 1 9 ? -14.422 5.017 -6.602 1.00 10.00 9 GLY A O 10
ATOM 22146 N N . CYS A 1 10 ? -12.866 5.115 -4.992 1.00 10.00 10 CYS A N 10
ATOM 22147 C CA . CYS A 1 10 ? -11.762 5.094 -5.943 1.00 10.00 10 CYS A CA 10
ATOM 22148 C C . CYS A 1 10 ? -11.426 3.671 -6.392 1.00 10.00 10 CYS A C 10
ATOM 22149 O O . CYS A 1 10 ? -10.426 3.094 -5.959 1.00 10.00 10 CYS A O 10
ATOM 22156 N N . LYS A 1 11 ? -12.288 3.092 -7.224 1.00 10.00 11 LYS A N 10
ATOM 22157 C CA . LYS A 1 11 ? -12.058 1.750 -7.758 1.00 10.00 11 LYS A CA 10
ATOM 22158 C C . LYS A 1 11 ? -11.208 1.849 -9.023 1.00 10.00 11 LYS A C 10
ATOM 22159 O O . LYS A 1 11 ? -11.415 1.130 -10.002 1.00 10.00 11 LYS A O 10
ATOM 22178 N N . ASN A 1 12 ? -10.230 2.745 -8.959 1.00 10.00 12 ASN A N 10
ATOM 22179 C CA . ASN A 1 12 ? -9.302 3.019 -10.059 1.00 10.00 12 ASN A CA 10
ATOM 22180 C C . ASN A 1 12 ? -8.218 1.960 -10.142 1.00 10.00 12 ASN A C 10
ATOM 22181 O O . ASN A 1 12 ? -7.028 2.286 -10.161 1.00 10.00 12 ASN A O 10
ATOM 22192 N N . ARG A 1 13 ? -8.650 0.710 -10.111 1.00 10.00 13 ARG A N 10
ATOM 22193 C CA . ARG A 1 13 ? -7.764 -0.457 -10.215 1.00 10.00 13 ARG A CA 10
ATOM 22194 C C . ARG A 1 13 ? -6.632 -0.152 -11.198 1.00 10.00 13 ARG A C 10
ATOM 22195 O O . ARG A 1 13 ? -6.901 0.365 -12.284 1.00 10.00 13 ARG A O 10
ATOM 22216 N N . TYR A 1 14 ? -5.390 -0.462 -10.793 1.00 10.00 14 TYR A N 10
ATOM 22217 C CA . TYR A 1 14 ? -4.180 -0.209 -11.599 1.00 10.00 14 TYR A CA 10
ATOM 22218 C C . TYR A 1 14 ? -4.465 -0.202 -13.094 1.00 10.00 14 TYR A C 10
ATOM 22219 O O . TYR A 1 14 ? -4.683 -1.245 -13.716 1.00 10.00 14 TYR A O 10
ATOM 22237 N N . ASP A 1 15 ? -4.450 0.988 -13.652 1.00 10.00 15 ASP A N 10
ATOM 22238 C CA . ASP A 1 15 ? -4.684 1.188 -15.062 1.00 10.00 15 ASP A CA 10
ATOM 22239 C C . ASP A 1 15 ? -3.542 2.007 -15.614 1.00 10.00 15 ASP A C 10
ATOM 22240 O O . ASP A 1 15 ? -3.442 3.204 -15.367 1.00 10.00 15 ASP A O 10
ATOM 22249 N N . LYS A 1 16 ? -2.671 1.321 -16.323 1.00 10.00 16 LYS A N 10
ATOM 22250 C CA . LYS A 1 16 ? -1.486 1.912 -16.921 1.00 10.00 16 LYS A CA 10
ATOM 22251 C C . LYS A 1 16 ? -1.824 3.083 -17.847 1.00 10.00 16 LYS A C 10
ATOM 22252 O O . LYS A 1 16 ? -1.001 3.981 -18.056 1.00 10.00 16 LYS A O 10
ATOM 22271 N N . ASP A 1 17 ? -3.029 3.064 -18.400 1.00 10.00 17 ASP A N 10
ATOM 22272 C CA . ASP A 1 17 ? -3.481 4.128 -19.288 1.00 10.00 17 ASP A CA 10
ATOM 22273 C C . ASP A 1 17 ? -3.642 5.424 -18.506 1.00 10.00 17 ASP A C 10
ATOM 22274 O O . ASP A 1 17 ? -3.464 6.516 -19.043 1.00 10.00 17 ASP A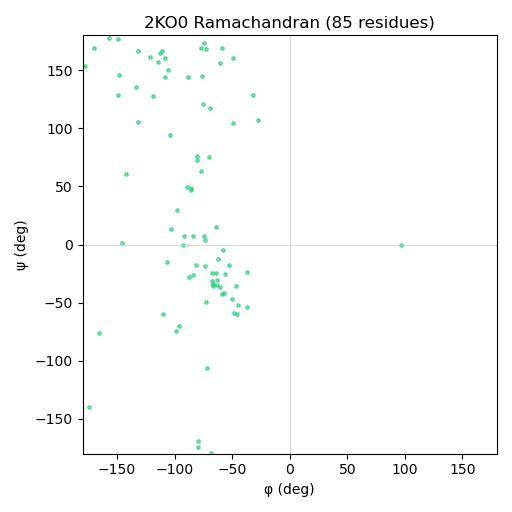 O 10
ATOM 22283 N N . LYS A 1 18 ? -3.991 5.283 -17.235 1.00 10.00 18 LYS A N 10
ATOM 22284 C CA . LYS A 1 18 ? -4.176 6.418 -16.347 1.00 10.00 18 LYS A CA 10
ATOM 22285 C C . LYS A 1 18 ? -2.866 6.689 -15.599 1.00 10.00 18 LYS A C 10
ATOM 22286 O O . LYS A 1 18 ? -2.122 5.757 -15.283 1.00 10.00 18 LYS A O 10
ATOM 22305 N N . PRO A 1 19 ? -2.545 7.956 -15.318 1.00 10.00 19 PRO A N 10
ATOM 22306 C CA . PRO A 1 19 ? -1.296 8.306 -14.643 1.00 10.00 19 PRO A CA 10
ATOM 22307 C C . PRO A 1 19 ? -1.354 8.200 -13.117 1.00 10.00 19 PRO A C 10
ATOM 22308 O O . PRO A 1 19 ? -1.467 9.206 -12.413 1.00 10.00 19 PRO A O 10
ATOM 22319 N N . VAL A 1 20 ? -1.273 6.976 -12.607 1.00 10.00 20 VAL A N 10
ATOM 22320 C CA . VAL A 1 20 ? -1.262 6.743 -11.167 1.00 10.00 20 VAL A CA 10
ATOM 22321 C C . VAL A 1 20 ? -0.375 5.545 -10.845 1.00 10.00 20 VAL A C 10
ATOM 22322 O O . VAL A 1 20 ? -0.274 4.596 -11.629 1.00 10.00 20 VAL A O 10
ATOM 22335 N N . SER A 1 21 ? 0.287 5.615 -9.709 1.00 10.00 21 SER A N 10
ATOM 22336 C CA . SER A 1 21 ? 1.149 4.543 -9.252 1.00 10.00 21 SER A CA 10
ATOM 22337 C C . SER A 1 21 ? 0.600 4.000 -7.942 1.00 10.00 21 SER A C 10
ATOM 22338 O O . SER A 1 21 ? -0.153 4.695 -7.257 1.00 10.00 21 SER A O 10
ATOM 22346 N N . PHE A 1 22 ? 0.975 2.787 -7.572 1.00 10.00 22 PHE A N 10
ATOM 22347 C CA . PHE A 1 22 ? 0.492 2.215 -6.331 1.00 10.00 22 PHE A CA 10
ATOM 22348 C C . PHE A 1 22 ? 1.619 2.154 -5.301 1.00 10.00 22 PHE A C 10
ATOM 22349 O O . PHE A 1 22 ? 2.799 2.242 -5.636 1.00 10.00 22 PHE A O 10
ATOM 22366 N N . HIS A 1 23 ? 1.223 2.097 -4.043 1.00 10.00 23 HIS A N 10
ATOM 22367 C CA . HIS A 1 23 ? 2.144 2.061 -2.898 1.00 10.00 23 HIS A CA 10
ATOM 22368 C C . HIS A 1 23 ? 1.437 1.416 -1.741 1.00 10.00 23 HIS A C 10
ATOM 22369 O O . HIS A 1 23 ? 0.278 1.116 -1.850 1.00 10.00 23 HIS A O 10
ATOM 22384 N N . LYS A 1 24 ? 2.105 1.208 -0.635 1.00 10.00 24 LYS A N 10
ATOM 22385 C CA . LYS A 1 24 ? 1.438 0.638 0.520 1.00 10.00 24 LYS A CA 10
ATOM 22386 C C . LYS A 1 24 ? 1.316 1.724 1.601 1.00 10.00 24 LYS A C 10
ATOM 22387 O O . LYS A 1 24 ? 1.940 2.778 1.473 1.00 10.00 24 LYS A O 10
ATOM 22406 N N . PHE A 1 25 ? 0.500 1.494 2.634 1.00 10.00 25 PHE A N 10
ATOM 22407 C CA . PHE A 1 25 ? 0.332 2.480 3.722 1.00 10.00 25 PHE A CA 10
ATOM 22408 C C . PHE A 1 25 ? 1.670 2.792 4.381 1.00 10.00 25 PHE A C 10
ATOM 22409 O O . PHE A 1 25 ? 2.606 1.990 4.312 1.00 10.00 25 PHE A O 10
ATOM 22426 N N . PRO A 1 26 ? 1.781 3.959 5.033 1.00 10.00 26 PRO A N 10
ATOM 22427 C CA . PRO A 1 26 ? 2.993 4.345 5.757 1.00 10.00 26 PRO A CA 10
ATOM 22428 C C . PRO A 1 26 ? 3.170 3.477 6.998 1.00 10.00 26 PRO A C 10
ATOM 22429 O O . PRO A 1 26 ? 2.920 3.916 8.120 1.00 10.00 26 PRO A O 10
ATOM 22440 N N . LEU A 1 27 ? 3.594 2.242 6.796 1.00 10.00 27 LEU A N 10
ATOM 22441 C CA . LEU A 1 27 ? 3.769 1.311 7.893 1.00 10.00 27 LEU A CA 10
ATOM 22442 C C . LEU A 1 27 ? 4.912 1.742 8.786 1.00 10.00 27 LEU A C 10
ATOM 22443 O O . LEU A 1 27 ? 4.972 1.394 9.965 1.00 10.00 27 LEU A O 10
ATOM 22459 N N . THR A 1 28 ? 5.808 2.513 8.214 1.00 10.00 28 THR A N 10
ATOM 22460 C CA . THR A 1 28 ? 6.949 3.019 8.931 1.00 10.00 28 THR A CA 10
ATOM 22461 C C . THR A 1 28 ? 6.656 4.422 9.480 1.00 10.00 28 THR A C 10
ATOM 22462 O O . THR A 1 28 ? 7.545 5.129 9.957 1.00 10.00 28 THR A O 10
ATOM 22473 N N . ARG A 1 29 ? 5.380 4.801 9.411 1.00 10.00 29 ARG A N 10
ATOM 22474 C CA . ARG A 1 29 ? 4.893 6.087 9.895 1.00 10.00 29 ARG A CA 10
ATOM 22475 C C . ARG A 1 29 ? 3.497 5.877 10.478 1.00 10.00 29 ARG A C 10
ATOM 22476 O O . ARG A 1 29 ? 2.540 6.463 10.005 1.00 10.00 29 ARG A O 10
ATOM 22497 N N . PRO A 1 30 ? 3.376 5.032 11.516 1.00 10.00 30 PRO A N 10
ATOM 22498 C CA . PRO A 1 30 ? 2.088 4.675 12.136 1.00 10.00 30 PRO A CA 10
ATOM 22499 C C . PRO A 1 30 ? 1.168 5.837 12.503 1.00 10.00 30 PRO A C 10
ATOM 22500 O O . PRO A 1 30 ? 0.034 5.863 12.055 1.00 10.00 30 PRO A O 10
ATOM 22511 N N . SER A 1 31 ? 1.619 6.765 13.346 1.00 10.00 31 SER A N 10
ATOM 22512 C CA . SER A 1 31 ? 0.783 7.901 13.734 1.00 10.00 31 SER A CA 10
ATOM 22513 C C . SER A 1 31 ? 0.220 8.561 12.485 1.00 10.00 31 SER A C 10
ATOM 22514 O O . SER A 1 31 ? -0.985 8.775 12.361 1.00 10.00 31 SER A O 10
ATOM 22522 N N . LEU A 1 32 ? 1.103 8.799 11.538 1.00 10.00 32 LEU A N 10
ATOM 22523 C CA . LEU A 1 32 ? 0.735 9.394 10.272 1.00 10.00 32 LEU A CA 10
ATOM 22524 C C . LEU A 1 32 ? -0.187 8.431 9.515 1.00 10.00 32 LEU A C 10
ATOM 22525 O O . LEU A 1 32 ? -1.163 8.838 8.897 1.00 10.00 32 LEU A O 10
ATOM 22541 N N . CYS A 1 33 ? 0.079 7.143 9.658 1.00 10.00 33 CYS A N 10
ATOM 22542 C CA . CYS A 1 33 ? -0.706 6.112 8.999 1.00 10.00 33 CYS A CA 10
ATOM 22543 C C . CYS A 1 33 ? -2.137 6.208 9.479 1.00 10.00 33 CYS A C 10
ATOM 22544 O O . CYS A 1 33 ? -3.099 6.081 8.723 1.00 10.00 33 CYS A O 10
ATOM 22552 N N . LYS A 1 34 ? -2.233 6.526 10.747 1.00 10.00 34 LYS A N 10
ATOM 22553 C CA . LYS A 1 34 ? -3.480 6.621 11.447 1.00 10.00 34 LYS A CA 10
ATOM 22554 C C . LYS A 1 34 ? -4.337 7.792 10.978 1.00 10.00 34 LYS A C 10
ATOM 22555 O O . LYS A 1 34 ? -5.564 7.692 10.979 1.00 10.00 34 LYS A O 10
ATOM 22574 N N . GLU A 1 35 ? -3.739 8.892 10.533 1.00 10.00 35 GLU A N 10
ATOM 22575 C CA . GLU A 1 35 ? -4.582 9.998 10.105 1.00 10.00 35 GLU A CA 10
ATOM 22576 C C . GLU A 1 35 ? -5.206 9.675 8.773 1.00 10.00 35 GLU A C 10
ATOM 22577 O O . GLU A 1 35 ? -6.195 10.290 8.381 1.00 10.00 35 GLU A O 10
ATOM 22589 N N . TRP A 1 36 ? -4.645 8.695 8.072 1.00 10.00 36 TRP A N 10
ATOM 22590 C CA . TRP A 1 36 ? -5.215 8.298 6.810 1.00 10.00 36 TRP A CA 10
ATOM 22591 C C . TRP A 1 36 ? -6.602 7.755 7.087 1.00 10.00 36 TRP A C 10
ATOM 22592 O O . TRP A 1 36 ? -7.518 7.931 6.287 1.00 10.00 36 TRP A O 10
ATOM 22613 N N . GLU A 1 37 ? -6.770 7.188 8.289 1.00 10.00 37 GLU A N 10
ATOM 22614 C CA . GLU A 1 37 ? -8.055 6.651 8.700 1.00 10.00 37 GLU A CA 10
ATOM 22615 C C . GLU A 1 37 ? -9.056 7.799 8.788 1.00 10.00 37 GLU A C 10
ATOM 22616 O O . GLU A 1 37 ? -10.226 7.652 8.433 1.00 10.00 37 GLU A O 10
ATOM 22628 N N . ALA A 1 38 ? -8.547 8.966 9.209 1.00 10.00 38 ALA A N 10
ATOM 22629 C CA . ALA A 1 38 ? -9.353 10.170 9.367 1.00 10.00 38 ALA A CA 10
ATOM 22630 C C . ALA A 1 38 ? -9.937 10.602 8.031 1.00 10.00 38 ALA A C 10
ATOM 22631 O O . ALA A 1 38 ? -10.986 11.247 7.973 1.00 10.00 38 ALA A O 10
ATOM 22638 N N . ALA A 1 39 ? -9.253 10.232 6.953 1.00 10.00 39 ALA A N 10
ATOM 22639 C CA . ALA A 1 39 ? -9.706 10.572 5.620 1.00 10.00 39 ALA A CA 10
ATOM 22640 C C . ALA A 1 39 ? -10.736 9.552 5.152 1.00 10.00 39 ALA A C 10
ATOM 22641 O O . ALA A 1 39 ? -11.621 9.866 4.352 1.00 10.00 39 ALA A O 10
ATOM 22648 N N . VAL A 1 40 ? -10.632 8.334 5.685 1.00 10.00 40 VAL A N 10
ATOM 22649 C CA . VAL A 1 40 ? -11.550 7.252 5.348 1.00 10.00 40 VAL A CA 10
ATOM 22650 C C . VAL A 1 40 ? -12.737 7.297 6.306 1.00 10.00 40 VAL A C 10
ATOM 22651 O O . VAL A 1 40 ? -13.121 6.299 6.913 1.00 10.00 40 VAL A O 10
ATOM 22664 N N . ARG A 1 41 ? -13.284 8.488 6.432 1.00 10.00 41 ARG A N 10
ATOM 22665 C CA . ARG A 1 41 ? -14.419 8.794 7.315 1.00 10.00 41 ARG A CA 10
ATOM 22666 C C . ARG A 1 41 ? -15.729 8.083 6.927 1.00 10.00 41 ARG A C 10
ATOM 22667 O O . ARG A 1 41 ? -16.799 8.450 7.414 1.00 10.00 41 ARG A O 10
ATOM 22688 N N . ARG A 1 42 ? -15.666 7.084 6.069 1.00 10.00 42 ARG A N 10
ATOM 22689 C CA . ARG A 1 42 ? -16.875 6.403 5.643 1.00 10.00 42 ARG A CA 10
ATOM 22690 C C . ARG A 1 42 ? -17.022 5.028 6.284 1.00 10.00 42 ARG A C 10
ATOM 22691 O O . ARG A 1 42 ? -16.038 4.417 6.699 1.00 10.00 42 ARG A O 10
ATOM 22712 N N . LYS A 1 43 ? -18.271 4.564 6.371 1.00 10.00 43 LYS A N 10
ATOM 22713 C CA . LYS A 1 43 ? -18.592 3.260 6.950 1.00 10.00 43 LYS A CA 10
ATOM 22714 C C . LYS A 1 43 ? -17.828 2.149 6.241 1.00 10.00 43 LYS A C 10
ATOM 22715 O O . LYS A 1 43 ? -17.283 1.242 6.877 1.00 10.00 43 LYS A O 10
ATOM 22734 N N . ASN A 1 44 ? -17.794 2.225 4.921 1.00 10.00 44 ASN A N 10
ATOM 22735 C CA . ASN A 1 44 ? -17.112 1.223 4.127 1.00 10.00 44 ASN A CA 10
ATOM 22736 C C . ASN A 1 44 ? -15.618 1.497 4.070 1.00 10.00 44 ASN A C 10
ATOM 22737 O O . ASN A 1 44 ? -15.068 1.812 3.014 1.00 10.00 44 ASN A O 10
ATOM 22748 N N . PHE A 1 45 ? -14.982 1.411 5.232 1.00 10.00 45 PHE A N 10
ATOM 22749 C CA . PHE A 1 45 ? -13.548 1.597 5.339 1.00 10.00 45 PHE A CA 10
ATOM 22750 C C . PHE A 1 45 ? -12.877 0.464 4.580 1.00 10.00 45 PHE A C 10
ATOM 22751 O O . PHE A 1 45 ? -13.016 -0.704 4.941 1.00 10.00 45 PHE A O 10
ATOM 22768 N N . LYS A 1 46 ? -12.198 0.820 3.508 1.00 10.00 46 LYS A N 10
ATOM 22769 C CA . LYS A 1 46 ? -11.520 -0.146 2.661 1.00 10.00 46 LYS A CA 10
ATOM 22770 C C . LYS A 1 46 ? -10.354 -0.805 3.397 1.00 10.00 46 LYS A C 10
ATOM 22771 O O . LYS A 1 46 ? -10.071 -0.439 4.526 1.00 10.00 46 LYS A O 10
ATOM 22790 N N . PRO A 1 47 ? -9.646 -1.775 2.770 1.00 10.00 47 PRO A N 10
ATOM 22791 C CA . PRO A 1 47 ? -8.550 -2.494 3.426 1.00 10.00 47 PRO A CA 10
ATOM 22792 C C . PRO A 1 47 ? -7.563 -1.591 4.159 1.00 10.00 47 PRO A C 10
ATOM 22793 O O . PRO A 1 47 ? -7.382 -0.417 3.833 1.00 10.00 47 PRO A O 10
ATOM 22804 N N . THR A 1 48 ? -6.873 -2.205 5.102 1.00 10.00 48 THR A N 10
ATOM 22805 C CA . THR A 1 48 ? -5.951 -1.523 5.987 1.00 10.00 48 THR A CA 10
ATOM 22806 C C . THR A 1 48 ? -4.609 -1.227 5.362 1.00 10.00 48 THR A C 10
ATOM 22807 O O . THR A 1 48 ? -4.391 -1.445 4.177 1.00 10.00 48 THR A O 10
ATOM 22818 N N . LYS A 1 49 ? -3.700 -0.798 6.226 1.00 10.00 49 LYS A N 10
ATOM 22819 C CA . LYS A 1 49 ? -2.349 -0.427 5.861 1.00 10.00 49 LYS A CA 10
ATOM 22820 C C . LYS A 1 49 ? -1.587 -1.514 5.120 1.00 10.00 49 LYS A C 10
ATOM 22821 O O . LYS A 1 49 ? -0.502 -1.262 4.602 1.00 10.00 49 LYS A O 10
ATOM 22840 N N . TYR A 1 50 ? -2.124 -2.719 5.067 1.00 10.00 50 TYR A N 10
ATOM 22841 C CA . TYR A 1 50 ? -1.440 -3.766 4.352 1.00 10.00 50 TYR A CA 10
ATOM 22842 C C . TYR A 1 50 ? -1.723 -3.654 2.869 1.00 10.00 50 TYR A C 10
ATOM 22843 O O . TYR A 1 50 ? -0.898 -4.035 2.048 1.00 10.00 50 TYR A O 10
ATOM 22861 N N . SER A 1 51 ? -2.900 -3.145 2.525 1.00 10.00 51 SER A N 10
ATOM 22862 C CA . SER A 1 51 ? -3.251 -2.998 1.128 1.00 10.00 51 SER A CA 10
ATOM 22863 C C . SER A 1 51 ? -2.477 -1.837 0.521 1.00 10.00 51 SER A C 10
ATOM 22864 O O . SER A 1 51 ? -1.802 -1.091 1.233 1.00 10.00 51 SER A O 10
ATOM 22872 N N . SER A 1 52 ? -2.586 -1.673 -0.780 1.00 10.00 52 SER A N 10
ATOM 22873 C CA . SER A 1 52 ? -1.846 -0.646 -1.467 1.00 10.00 52 SER A CA 10
ATOM 22874 C C . SER A 1 52 ? -2.745 0.523 -1.901 1.00 10.00 52 SER A C 10
ATOM 22875 O O . SER A 1 52 ? -3.930 0.347 -2.191 1.00 10.00 52 SER A O 10
ATOM 22883 N N . ILE A 1 53 ? -2.160 1.722 -1.907 1.00 10.00 53 ILE A N 10
ATOM 22884 C CA . ILE A 1 53 ? -2.856 2.956 -2.238 1.00 10.00 53 ILE A CA 10
ATOM 22885 C C . ILE A 1 53 ? -2.262 3.553 -3.518 1.00 10.00 53 ILE A C 10
ATOM 22886 O O . ILE A 1 53 ? -1.163 3.182 -3.902 1.00 10.00 53 ILE A O 10
ATOM 22902 N N . CYS A 1 54 ? -2.954 4.488 -4.165 1.00 10.00 54 CYS A N 10
ATOM 22903 C CA . CYS A 1 54 ? -2.452 5.058 -5.405 1.00 10.00 54 CYS A CA 10
ATOM 22904 C C . CYS A 1 54 ? -2.106 6.560 -5.269 1.00 10.00 54 CYS A C 10
ATOM 22905 O O . CYS A 1 54 ? -2.591 7.252 -4.373 1.00 10.00 54 CYS A O 10
ATOM 22912 N N . SER A 1 55 ? -1.244 7.019 -6.183 1.00 10.00 55 SER A N 10
ATOM 22913 C CA . SER A 1 55 ? -0.681 8.384 -6.217 1.00 10.00 55 SER A CA 10
ATOM 22914 C C . SER A 1 55 ? -1.680 9.532 -6.044 1.00 10.00 55 SER A C 10
ATOM 22915 O O . SER A 1 55 ? -1.515 10.358 -5.151 1.00 10.00 55 SER A O 10
ATOM 22923 N N . GLU A 1 56 ? -2.670 9.586 -6.929 1.00 10.00 56 GLU A N 10
ATOM 22924 C CA . GLU A 1 56 ? -3.718 10.627 -6.966 1.00 10.00 56 GLU A CA 10
ATOM 22925 C C . GLU A 1 56 ? -4.283 11.040 -5.604 1.00 10.00 56 GLU A C 10
ATOM 22926 O O . GLU A 1 56 ? -4.933 12.079 -5.500 1.00 10.00 56 GLU A O 10
ATOM 22938 N N . HIS A 1 57 ? -4.062 10.237 -4.581 1.00 10.00 57 HIS A N 10
ATOM 22939 C CA . HIS A 1 57 ? -4.595 10.539 -3.258 1.00 10.00 57 HIS A CA 10
ATOM 22940 C C . HIS A 1 57 ? -3.690 11.448 -2.423 1.00 10.00 57 HIS A C 10
ATOM 22941 O O . HIS A 1 57 ? -4.157 12.042 -1.451 1.00 10.00 57 HIS A O 10
ATOM 22955 N N . PHE A 1 58 ? -2.418 11.580 -2.783 1.00 10.00 58 PHE A N 10
ATOM 22956 C CA . PHE A 1 58 ? -1.521 12.445 -2.022 1.00 10.00 58 PHE A CA 10
ATOM 22957 C C . PHE A 1 58 ? -0.758 13.359 -2.946 1.00 10.00 58 PHE A C 10
ATOM 22958 O O . PHE A 1 58 ? -0.699 13.138 -4.156 1.00 10.00 58 PHE A O 10
ATOM 22975 N N . THR A 1 59 ? -0.177 14.386 -2.365 1.00 10.00 59 THR A N 10
ATOM 22976 C CA . THR A 1 59 ? 0.612 15.334 -3.104 1.00 10.00 59 THR A CA 10
ATOM 22977 C C . THR A 1 59 ? 1.956 14.722 -3.428 1.00 10.00 59 THR A C 10
ATOM 22978 O O . THR A 1 59 ? 2.488 13.944 -2.640 1.00 10.00 59 THR A O 10
ATOM 22989 N N . PRO A 1 60 ? 2.497 15.036 -4.604 1.00 10.00 60 PRO A N 10
ATOM 22990 C CA . PRO A 1 60 ? 3.802 14.544 -5.056 1.00 10.00 60 PRO A CA 10
ATOM 22991 C C . PRO A 1 60 ? 4.857 14.685 -3.975 1.00 10.00 60 PRO A C 10
ATOM 22992 O O . PRO A 1 60 ? 5.735 13.838 -3.820 1.00 10.00 60 PRO A O 10
ATOM 23003 N N . ASP A 1 61 ? 4.735 15.759 -3.220 1.00 10.00 61 ASP A N 10
ATOM 23004 C CA . ASP A 1 61 ? 5.652 16.053 -2.124 1.00 10.00 61 ASP A CA 10
ATOM 23005 C C . ASP A 1 61 ? 5.668 14.913 -1.110 1.00 10.00 61 ASP A C 10
ATOM 23006 O O . ASP A 1 61 ? 6.719 14.534 -0.594 1.00 10.00 61 ASP A O 10
ATOM 23015 N N . SER A 1 62 ? 4.489 14.388 -0.821 1.00 10.00 62 SER A N 10
ATOM 23016 C CA . SER A 1 62 ? 4.333 13.308 0.146 1.00 10.00 62 SER A CA 10
ATOM 23017 C C . SER A 1 62 ? 4.357 11.936 -0.512 1.00 10.00 62 SER A C 10
ATOM 23018 O O . SER A 1 62 ? 4.324 10.933 0.179 1.00 10.00 62 SER A O 10
ATOM 23026 N N . PHE A 1 63 ? 4.435 11.912 -1.832 1.00 10.00 63 PHE A N 10
ATOM 23027 C CA . PHE A 1 63 ? 4.389 10.656 -2.613 1.00 10.00 63 PHE A CA 10
ATOM 23028 C C . PHE A 1 63 ? 5.002 9.410 -1.942 1.00 10.00 63 PHE A C 10
ATOM 23029 O O . PHE A 1 63 ? 4.316 8.391 -1.834 1.00 10.00 63 PHE A O 10
ATOM 23046 N N . LYS A 1 64 ? 6.265 9.468 -1.491 1.00 10.00 64 LYS A N 10
ATOM 23047 C CA . LYS A 1 64 ? 6.901 8.270 -0.914 1.00 10.00 64 LYS A CA 10
ATOM 23048 C C . LYS A 1 64 ? 8.301 8.546 -0.351 1.00 10.00 64 LYS A C 10
ATOM 23049 O O . LYS A 1 64 ? 8.546 9.599 0.223 1.00 10.00 64 LYS A O 10
ATOM 23068 N N . ARG A 1 65 ? 9.222 7.582 -0.539 1.00 10.00 65 ARG A N 10
ATOM 23069 C CA . ARG A 1 65 ? 10.602 7.704 -0.054 1.00 10.00 65 ARG A CA 10
ATOM 23070 C C . ARG A 1 65 ? 11.347 8.842 -0.740 1.00 10.00 65 ARG A C 10
ATOM 23071 O O . ARG A 1 65 ? 12.438 9.223 -0.323 1.00 10.00 65 ARG A O 10
ATOM 23092 N N . GLU A 1 66 ? 10.742 9.389 -1.782 1.00 10.00 66 GLU A N 10
ATOM 23093 C CA . GLU A 1 66 ? 11.323 10.504 -2.517 1.00 10.00 66 GLU A CA 10
ATOM 23094 C C . GLU A 1 66 ? 10.966 11.817 -1.818 1.00 10.00 66 GLU A C 10
ATOM 23095 O O . GLU A 1 66 ? 11.242 12.900 -2.329 1.00 10.00 66 GLU A O 10
ATOM 23107 N N . SER A 1 67 ? 10.333 11.697 -0.647 1.00 10.00 67 SER A N 10
ATOM 23108 C CA . SER A 1 67 ? 9.910 12.845 0.138 1.00 10.00 67 SER A CA 10
ATOM 23109 C C . SER A 1 67 ? 11.113 13.519 0.824 1.00 10.00 67 SER A C 10
ATOM 23110 O O . SER A 1 67 ? 12.011 14.029 0.152 1.00 10.00 67 SER A O 10
ATOM 23118 N N . ASN A 1 68 ? 11.138 13.505 2.150 1.00 10.00 68 ASN A N 10
ATOM 23119 C CA . ASN A 1 68 ? 12.217 14.126 2.908 1.00 10.00 68 ASN A CA 10
ATOM 23120 C C . ASN A 1 68 ? 13.409 13.189 3.052 1.00 10.00 68 ASN A C 10
ATOM 23121 O O . ASN A 1 68 ? 14.409 13.344 2.356 1.00 10.00 68 ASN A O 10
ATOM 23132 N N . ASN A 1 69 ? 13.298 12.208 3.939 1.00 10.00 69 ASN A N 10
ATOM 23133 C CA . ASN A 1 69 ? 14.395 11.273 4.162 1.00 10.00 69 ASN A CA 10
ATOM 23134 C C . ASN A 1 69 ? 14.178 9.959 3.429 1.00 10.00 69 ASN A C 10
ATOM 23135 O O . ASN A 1 69 ? 14.861 9.670 2.448 1.00 10.00 69 ASN A O 10
ATOM 23146 N N . LYS A 1 70 ? 13.216 9.168 3.891 1.00 10.00 70 LYS A N 10
ATOM 23147 C CA . LYS A 1 70 ? 12.958 7.876 3.278 1.00 10.00 70 LYS A CA 10
ATOM 23148 C C . LYS A 1 70 ? 11.468 7.568 3.198 1.00 10.00 70 LYS A C 10
ATOM 23149 O O . LYS A 1 70 ? 11.080 6.498 2.740 1.00 10.00 70 LYS A O 10
ATOM 23168 N N . LEU A 1 71 ? 10.628 8.488 3.652 1.00 10.00 71 LEU A N 10
ATOM 23169 C CA . LEU A 1 71 ? 9.188 8.270 3.599 1.00 10.00 71 LEU A CA 10
ATOM 23170 C C . LEU A 1 71 ? 8.431 9.591 3.521 1.00 10.00 71 LEU A C 10
ATOM 23171 O O . LEU A 1 71 ? 9.041 10.662 3.562 1.00 10.00 71 LEU A O 10
ATOM 23187 N N . LEU A 1 72 ? 7.099 9.503 3.422 1.00 10.00 72 LEU A N 10
ATOM 23188 C CA . LEU A 1 72 ? 6.240 10.684 3.314 1.00 10.00 72 LEU A CA 10
ATOM 23189 C C . LEU A 1 72 ? 6.377 11.597 4.519 1.00 10.00 72 LEU A C 10
ATOM 23190 O O . LEU A 1 72 ? 6.911 11.212 5.564 1.00 10.00 72 LEU A O 10
ATOM 23206 N N . LYS A 1 73 ? 5.855 12.805 4.377 1.00 10.00 73 LYS A N 10
ATOM 23207 C CA . LYS A 1 73 ? 5.896 13.769 5.452 1.00 10.00 73 LYS A CA 10
ATOM 23208 C C . LYS A 1 73 ? 4.850 13.402 6.487 1.00 10.00 73 LYS A C 10
ATOM 23209 O O . LYS A 1 73 ? 3.669 13.295 6.177 1.00 10.00 73 LYS A O 10
ATOM 23228 N N . GLU A 1 74 ? 5.318 13.175 7.698 1.00 10.00 74 GLU A N 10
ATOM 23229 C CA . GLU A 1 74 ? 4.480 12.788 8.838 1.00 10.00 74 GLU A CA 10
ATOM 23230 C C . GLU A 1 74 ? 3.244 13.674 9.019 1.00 10.00 74 GLU A C 10
ATOM 23231 O O . GLU A 1 74 ? 2.275 13.267 9.644 1.00 10.00 74 GLU A O 10
ATOM 23243 N N . ASN A 1 75 ? 3.293 14.887 8.511 1.00 10.00 75 ASN A N 10
ATOM 23244 C CA . ASN A 1 75 ? 2.164 15.801 8.646 1.00 10.00 75 ASN A CA 10
ATOM 23245 C C . ASN A 1 75 ? 1.303 15.860 7.391 1.00 10.00 75 ASN A C 10
ATOM 23246 O O . ASN A 1 75 ? 0.413 16.705 7.279 1.00 10.00 75 ASN A O 10
ATOM 23257 N N . ALA A 1 76 ? 1.567 14.978 6.447 1.00 10.00 76 ALA A N 10
ATOM 23258 C CA . ALA A 1 76 ? 0.790 14.942 5.213 1.00 10.00 76 ALA A CA 10
ATOM 23259 C C . ALA A 1 76 ? -0.030 13.668 5.116 1.00 10.00 76 ALA A C 10
ATOM 23260 O O . ALA A 1 76 ? 0.498 12.560 5.206 1.00 10.00 76 ALA A O 10
ATOM 23267 N N . VAL A 1 77 ? -1.323 13.845 4.906 1.00 10.00 77 VAL A N 10
ATOM 23268 C CA . VAL A 1 77 ? -2.246 12.733 4.788 1.00 10.00 77 VAL A CA 10
ATOM 23269 C C . VAL A 1 77 ? -3.159 12.949 3.577 1.00 10.00 77 VAL A C 10
ATOM 23270 O O . VAL A 1 77 ? -3.633 14.065 3.342 1.00 10.00 77 VAL A O 10
ATOM 23283 N N . PRO A 1 78 ? -3.369 11.882 2.779 1.00 10.00 78 PRO A N 10
ATOM 23284 C CA . PRO A 1 78 ? -4.195 11.894 1.561 1.00 10.00 78 PRO A CA 10
ATOM 23285 C C . PRO A 1 78 ? -5.582 12.491 1.765 1.00 10.00 78 PRO A C 10
ATOM 23286 O O . PRO A 1 78 ? -6.474 11.850 2.315 1.00 10.00 78 PRO A O 10
ATOM 23297 N N . THR A 1 79 ? -5.753 13.717 1.306 1.00 10.00 79 THR A N 10
ATOM 23298 C CA . THR A 1 79 ? -7.027 14.401 1.416 1.00 10.00 79 THR A CA 10
ATOM 23299 C C . THR A 1 79 ? -7.729 14.398 0.057 1.00 10.00 79 THR A C 10
ATOM 23300 O O . THR A 1 79 ? -8.933 14.647 -0.039 1.00 10.00 79 THR A O 10
ATOM 23311 N N . ILE A 1 80 ? -6.960 14.074 -0.981 1.00 10.00 80 ILE A N 10
ATOM 23312 C CA . ILE A 1 80 ? -7.459 14.036 -2.356 1.00 10.00 80 ILE A CA 10
ATOM 23313 C C . ILE A 1 80 ? -8.368 12.820 -2.593 1.00 10.00 80 ILE A C 10
ATOM 23314 O O . ILE A 1 80 ? -8.769 12.551 -3.724 1.00 10.00 80 ILE A O 10
ATOM 23330 N N . PHE A 1 81 ? -8.658 12.077 -1.524 1.00 10.00 81 PHE A N 10
ATOM 23331 C CA . PHE A 1 81 ? -9.507 10.884 -1.594 1.00 10.00 81 PHE A CA 10
ATOM 23332 C C . PHE A 1 81 ? -10.780 11.118 -2.406 1.00 10.00 81 PHE A C 10
ATOM 23333 O O . PHE A 1 81 ? -11.106 10.324 -3.288 1.00 10.00 81 PHE A O 10
ATOM 23350 N N . LEU A 1 82 ? -11.487 12.205 -2.107 1.00 10.00 82 LEU A 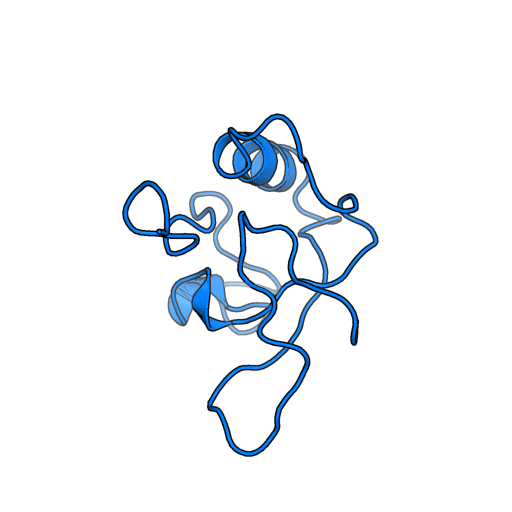N 10
ATOM 23351 C CA . LEU A 1 82 ? -12.730 12.534 -2.795 1.00 10.00 82 LEU A CA 10
ATOM 23352 C C . LEU A 1 82 ? -13.188 13.930 -2.393 1.00 10.00 82 LEU A C 10
ATOM 23353 O O . LEU A 1 82 ? -12.691 14.492 -1.417 1.00 10.00 82 LEU A O 10
ATOM 23369 N N . GLU A 1 83 ? -14.123 14.485 -3.151 1.00 10.00 83 GLU A N 10
ATOM 23370 C CA . GLU A 1 83 ? -14.668 15.801 -2.860 1.00 10.00 83 GLU A CA 10
ATOM 23371 C C . GLU A 1 83 ? -15.605 15.710 -1.660 1.00 10.00 83 GLU A C 10
ATOM 23372 O O . GLU A 1 83 ? -15.420 16.403 -0.658 1.00 10.00 83 GLU A O 10
ATOM 23384 N N . LEU A 1 84 ? -16.596 14.831 -1.769 1.00 10.00 84 LEU A N 10
ATOM 23385 C CA . LEU A 1 84 ? -17.564 14.624 -0.700 1.00 10.00 84 LEU A CA 10
ATOM 23386 C C . LEU A 1 84 ? -18.219 13.254 -0.842 1.00 10.00 84 LEU A C 10
ATOM 23387 O O . LEU A 1 84 ? -18.048 12.383 0.012 1.00 10.00 84 LEU A O 10
ATOM 23403 N N . VAL A 1 85 ? -18.962 13.064 -1.923 1.00 10.00 85 VAL A N 10
ATOM 23404 C CA . VAL A 1 85 ? -19.643 11.806 -2.164 1.00 10.00 85 VAL A CA 10
ATOM 23405 C C . VAL A 1 85 ? -20.034 11.675 -3.636 1.00 10.00 85 VAL A C 10
ATOM 23406 O O . VAL A 1 85 ? -20.418 12.660 -4.275 1.00 10.00 85 VAL A O 10
ATOM 23419 N N . PRO A 1 86 ? -19.871 10.472 -4.205 1.00 10.00 86 PRO A N 10
ATOM 23420 C CA . PRO A 1 86 ? -20.253 10.192 -5.588 1.00 10.00 86 PRO A CA 10
ATOM 23421 C C . PRO A 1 86 ? -21.767 10.215 -5.744 1.00 10.00 86 PRO A C 10
ATOM 23422 O O . PRO A 1 86 ? -22.497 10.208 -4.751 1.00 10.00 86 PRO A O 10
ATOM 23433 N N . ARG A 1 87 ? -22.244 10.230 -6.976 1.00 10.00 87 ARG A N 10
ATOM 23434 C CA . ARG A 1 87 ? -23.677 10.261 -7.220 1.00 10.00 87 ARG A CA 10
ATOM 23435 C C . ARG A 1 87 ? -24.075 9.238 -8.280 1.00 10.00 87 ARG A C 10
ATOM 23436 O O . ARG A 1 87 ? -23.828 9.483 -9.478 1.00 10.00 87 ARG A O 10
ATOM 24471 N N . MET A 1 1 ? -3.898 -5.267 -2.846 1.00 10.00 1 MET A N 11
ATOM 24472 C CA . MET A 1 1 ? -5.005 -5.610 -3.768 1.00 10.00 1 MET A CA 11
ATOM 24473 C C . MET A 1 1 ? -5.160 -4.531 -4.825 1.00 10.00 1 MET A C 11
ATOM 24474 O O . MET A 1 1 ? -4.813 -3.380 -4.586 1.00 10.00 1 MET A O 11
ATOM 24490 N N . VAL A 1 2 ? -5.684 -4.902 -5.984 1.00 10.00 2 VAL A N 11
ATOM 24491 C CA . VAL A 1 2 ? -5.903 -3.946 -7.058 1.00 10.00 2 VAL A CA 11
ATOM 24492 C C . VAL A 1 2 ? -7.390 -3.691 -7.231 1.00 10.00 2 VAL A C 11
ATOM 24493 O O . VAL A 1 2 ? -7.821 -3.099 -8.215 1.00 10.00 2 VAL A O 11
ATOM 24506 N N . GLN A 1 3 ? -8.166 -4.146 -6.257 1.00 10.00 3 GLN A N 11
ATOM 24507 C CA . GLN A 1 3 ? -9.612 -3.984 -6.288 1.00 10.00 3 GLN A CA 11
ATOM 24508 C C . GLN A 1 3 ? -9.992 -2.514 -6.177 1.00 10.00 3 GLN A C 11
ATOM 24509 O O . GLN A 1 3 ? -10.752 -1.999 -7.002 1.00 10.00 3 GLN A O 11
ATOM 24523 N N . SER A 1 4 ? -9.442 -1.838 -5.174 1.00 10.00 4 SER A N 11
ATOM 24524 C CA . SER A 1 4 ? -9.724 -0.430 -4.949 1.00 10.00 4 SER A CA 11
ATOM 24525 C C . SER A 1 4 ? -8.825 0.095 -3.833 1.00 10.00 4 SER A C 11
ATOM 24526 O O . SER A 1 4 ? -8.413 -0.673 -2.962 1.00 10.00 4 SER A O 11
ATOM 24534 N N . CYS A 1 5 ? -8.525 1.387 -3.863 1.00 10.00 5 CYS A N 11
ATOM 24535 C CA . CYS A 1 5 ? -7.678 2.009 -2.853 1.00 10.00 5 CYS A CA 11
ATOM 24536 C C . CYS A 1 5 ? -8.450 2.208 -1.543 1.00 10.00 5 CYS A C 11
ATOM 24537 O O . CYS A 1 5 ? -9.660 1.993 -1.488 1.00 10.00 5 CYS A O 11
ATOM 24544 N N . SER A 1 6 ? -7.738 2.625 -0.498 1.00 10.00 6 SER A N 11
ATOM 24545 C CA . SER A 1 6 ? -8.331 2.836 0.826 1.00 10.00 6 SER A CA 11
ATOM 24546 C C . SER A 1 6 ? -9.320 4.009 0.865 1.00 10.00 6 SER A C 11
ATOM 24547 O O . SER A 1 6 ? -9.877 4.320 1.915 1.00 10.00 6 SER A O 11
ATOM 24555 N N . ALA A 1 7 ? -9.526 4.670 -0.267 1.00 10.00 7 ALA A N 11
ATOM 24556 C CA . ALA A 1 7 ? -10.468 5.778 -0.331 1.00 10.00 7 ALA A CA 11
ATOM 24557 C C . ALA A 1 7 ? -11.882 5.235 -0.469 1.00 10.00 7 ALA A C 11
ATOM 24558 O O . ALA A 1 7 ? -12.070 4.038 -0.654 1.00 10.00 7 ALA A O 11
ATOM 24565 N N . TYR A 1 8 ? -12.876 6.099 -0.427 1.00 10.00 8 TYR A N 11
ATOM 24566 C CA . TYR A 1 8 ? -14.248 5.644 -0.533 1.00 10.00 8 TYR A CA 11
ATOM 24567 C C . TYR A 1 8 ? -14.805 5.937 -1.928 1.00 10.00 8 TYR A C 11
ATOM 24568 O O . TYR A 1 8 ? -15.083 7.076 -2.293 1.00 10.00 8 TYR A O 11
ATOM 24586 N N . GLY A 1 9 ? -14.887 4.897 -2.727 1.00 10.00 9 GLY A N 11
ATOM 24587 C CA . GLY A 1 9 ? -15.438 5.021 -4.064 1.00 10.00 9 GLY A CA 11
ATOM 24588 C C . GLY A 1 9 ? -14.393 5.065 -5.170 1.00 10.00 9 GLY A C 11
ATOM 24589 O O . GLY A 1 9 ? -14.735 4.996 -6.352 1.00 10.00 9 GLY A O 11
ATOM 24593 N N . CYS A 1 10 ? -13.122 5.176 -4.802 1.00 10.00 10 CYS A N 11
ATOM 24594 C CA . CYS A 1 10 ? -12.039 5.235 -5.777 1.00 10.00 10 CYS A CA 11
ATOM 24595 C C . CYS A 1 10 ? -11.711 3.867 -6.373 1.00 10.00 10 CYS A C 11
ATOM 24596 O O . CYS A 1 10 ? -10.707 3.246 -6.019 1.00 10.00 10 CYS A O 11
ATOM 24603 N N . LYS A 1 11 ? -12.573 3.380 -7.250 1.00 10.00 11 LYS A N 11
ATOM 24604 C CA . LYS A 1 11 ? -12.338 2.105 -7.919 1.00 10.00 11 LYS A CA 11
ATOM 24605 C C . LYS A 1 11 ? -11.423 2.323 -9.128 1.00 10.00 11 LYS A C 11
ATOM 24606 O O . LYS A 1 11 ? -11.629 1.751 -10.199 1.00 10.00 11 LYS A O 11
ATOM 24625 N N . ASN A 1 12 ? -10.403 3.147 -8.934 1.00 10.00 12 ASN A N 11
ATOM 24626 C CA . ASN A 1 12 ? -9.452 3.484 -9.995 1.00 10.00 12 ASN A CA 11
ATOM 24627 C C . ASN A 1 12 ? -8.320 2.484 -10.051 1.00 10.00 12 ASN A C 11
ATOM 24628 O O . ASN A 1 12 ? -7.141 2.847 -10.027 1.00 10.00 12 ASN A O 11
ATOM 24639 N N . ARG A 1 13 ? -8.715 1.234 -10.061 1.00 10.00 13 ARG A N 11
ATOM 24640 C CA . ARG A 1 13 ? -7.806 0.096 -10.143 1.00 10.00 13 ARG A CA 11
ATOM 24641 C C . ARG A 1 13 ? -6.700 0.356 -11.170 1.00 10.00 13 ARG A C 11
ATOM 24642 O O . ARG A 1 13 ? -6.981 0.878 -12.250 1.00 10.00 13 ARG A O 11
ATOM 24663 N N . TYR A 1 14 ? -5.455 0.004 -10.794 1.00 10.00 14 TYR A N 11
ATOM 24664 C CA . TYR A 1 14 ? -4.261 0.167 -11.642 1.00 10.00 14 TYR A CA 11
ATOM 24665 C C . TYR A 1 14 ? -4.584 0.108 -13.131 1.00 10.00 14 TYR A C 11
ATOM 24666 O O . TYR A 1 14 ? -4.905 -0.952 -13.669 1.00 10.00 14 TYR A O 11
ATOM 24684 N N . ASP A 1 15 ? -4.497 1.251 -13.778 1.00 10.00 15 ASP A N 11
ATOM 24685 C CA . ASP A 1 15 ? -4.759 1.360 -15.198 1.00 10.00 15 ASP A CA 11
ATOM 24686 C C . ASP A 1 15 ? -3.570 2.034 -15.844 1.00 10.00 15 ASP A C 11
ATOM 24687 O O . ASP A 1 15 ? -3.295 3.202 -15.587 1.00 10.00 15 ASP A O 11
ATOM 24696 N N . LYS A 1 16 ? -2.859 1.278 -16.656 1.00 10.00 16 LYS A N 11
ATOM 24697 C CA . LYS A 1 16 ? -1.660 1.758 -17.334 1.00 10.00 16 LYS A CA 11
ATOM 24698 C C . LYS A 1 16 ? -1.905 3.037 -18.143 1.00 10.00 16 LYS A C 11
ATOM 24699 O O . LYS A 1 16 ? -0.991 3.847 -18.330 1.00 10.00 16 LYS A O 11
ATOM 24718 N N . ASP A 1 17 ? -3.128 3.210 -18.627 1.00 10.00 17 ASP A N 11
ATOM 24719 C CA . ASP A 1 17 ? -3.480 4.385 -19.418 1.00 10.00 17 ASP A CA 11
ATOM 24720 C C . ASP A 1 17 ? -3.553 5.627 -18.549 1.00 10.00 17 ASP A C 11
ATOM 24721 O O . ASP A 1 17 ? -3.281 6.737 -19.004 1.00 10.00 17 ASP A O 11
ATOM 24730 N N . LYS A 1 18 ? -3.908 5.428 -17.294 1.00 10.00 18 LYS A N 11
ATOM 24731 C CA . LYS A 1 18 ? -4.027 6.527 -16.350 1.00 10.00 18 LYS A CA 11
ATOM 24732 C C . LYS A 1 18 ? -2.711 6.699 -15.593 1.00 10.00 18 LYS A C 11
ATOM 24733 O O . LYS A 1 18 ? -1.997 5.726 -15.351 1.00 10.00 18 LYS A O 11
ATOM 24752 N N . PRO A 1 19 ? -2.347 7.935 -15.222 1.00 10.00 19 PRO A N 11
ATOM 24753 C CA . PRO A 1 19 ? -1.099 8.192 -14.523 1.00 10.00 19 PRO A CA 11
ATOM 24754 C C . PRO A 1 19 ? -1.201 8.077 -13.002 1.00 10.00 19 PRO A C 11
ATOM 24755 O O . PRO A 1 19 ? -1.243 9.086 -12.292 1.00 10.00 19 PRO A O 11
ATOM 24766 N N . VAL A 1 20 ? -1.231 6.843 -12.503 1.00 10.00 20 VAL A N 11
ATOM 24767 C CA . VAL A 1 20 ? -1.276 6.597 -11.065 1.00 10.00 20 VAL A CA 11
ATOM 24768 C C . VAL A 1 20 ? -0.488 5.335 -10.725 1.00 10.00 20 VAL A C 11
ATOM 24769 O O . VAL A 1 20 ? -0.544 4.336 -11.442 1.00 10.00 20 VAL A O 11
ATOM 24782 N N . SER A 1 21 ? 0.279 5.412 -9.655 1.00 10.00 21 SER A N 11
ATOM 24783 C CA . SER A 1 21 ? 1.060 4.285 -9.186 1.00 10.00 21 SER A CA 11
ATOM 24784 C C . SER A 1 21 ? 0.451 3.780 -7.886 1.00 10.00 21 SER A C 11
ATOM 24785 O O . SER A 1 21 ? -0.341 4.490 -7.263 1.00 10.00 21 SER A O 11
ATOM 24793 N N . PHE A 1 22 ? 0.815 2.584 -7.462 1.00 10.00 22 PHE A N 11
ATOM 24794 C CA . PHE A 1 22 ? 0.282 2.043 -6.226 1.00 10.00 22 PHE A CA 11
ATOM 24795 C C . PHE A 1 22 ? 1.378 2.018 -5.161 1.00 10.00 22 PHE A C 11
ATOM 24796 O O . PHE A 1 22 ? 2.567 2.124 -5.466 1.00 10.00 22 PHE A O 11
ATOM 24813 N N . HIS A 1 23 ? 0.958 1.978 -3.911 1.00 10.00 23 HIS A N 11
ATOM 24814 C CA . HIS A 1 23 ? 1.873 1.973 -2.758 1.00 10.00 23 HIS A CA 11
ATOM 24815 C C . HIS A 1 23 ? 1.190 1.329 -1.584 1.00 10.00 23 HIS A C 11
ATOM 24816 O O . HIS A 1 23 ? 0.024 1.044 -1.656 1.00 10.00 23 HIS A O 11
ATOM 24831 N N . LYS A 1 24 ? 1.900 1.121 -0.502 1.00 10.00 24 LYS A N 11
ATOM 24832 C CA . LYS A 1 24 ? 1.290 0.557 0.690 1.00 10.00 24 LYS A CA 11
ATOM 24833 C C . LYS A 1 24 ? 1.204 1.661 1.754 1.00 10.00 24 LYS A C 11
ATOM 24834 O O . LYS A 1 24 ? 1.805 2.721 1.572 1.00 10.00 24 LYS A O 11
ATOM 24853 N N . PHE A 1 25 ? 0.440 1.449 2.828 1.00 10.00 25 PHE A N 11
ATOM 24854 C CA . PHE A 1 25 ? 0.323 2.455 3.899 1.00 10.00 25 PHE A CA 11
ATOM 24855 C C . PHE A 1 25 ? 1.688 2.786 4.507 1.00 10.00 25 PHE A C 11
ATOM 24856 O O . PHE A 1 25 ? 2.619 1.981 4.427 1.00 10.00 25 PHE A O 11
ATOM 24873 N N . PRO A 1 26 ? 1.816 3.973 5.134 1.00 10.00 26 PRO A N 11
ATOM 24874 C CA . PRO A 1 26 ? 3.051 4.392 5.811 1.00 10.00 26 PRO A CA 11
ATOM 24875 C C . PRO A 1 26 ? 3.263 3.569 7.078 1.00 10.00 26 PRO A C 11
ATOM 24876 O O . PRO A 1 26 ? 3.075 4.056 8.191 1.00 10.00 26 PRO A O 11
ATOM 24887 N N . LEU A 1 27 ? 3.656 2.321 6.902 1.00 10.00 27 LEU A N 11
ATOM 24888 C CA . LEU A 1 27 ? 3.839 1.412 8.014 1.00 10.00 27 LEU A CA 11
ATOM 24889 C C . LEU A 1 27 ? 5.009 1.823 8.875 1.00 10.00 27 LEU A C 11
ATOM 24890 O O . LEU A 1 27 ? 5.085 1.478 10.052 1.00 10.00 27 LEU A O 11
ATOM 24906 N N . THR A 1 28 ? 5.905 2.579 8.291 1.00 10.00 28 THR A N 11
ATOM 24907 C CA . THR A 1 28 ? 7.070 3.040 9.003 1.00 10.00 28 THR A CA 11
ATOM 24908 C C . THR A 1 28 ? 6.836 4.434 9.578 1.00 10.00 28 THR A C 11
ATOM 24909 O O . THR A 1 28 ? 7.757 5.097 10.061 1.00 10.00 28 THR A O 11
ATOM 24920 N N . ARG A 1 29 ? 5.582 4.868 9.526 1.00 10.00 29 ARG A N 11
ATOM 24921 C CA . ARG A 1 29 ? 5.180 6.162 10.055 1.00 10.00 29 ARG A CA 11
ATOM 24922 C C . ARG A 1 29 ? 3.767 6.026 10.614 1.00 10.00 29 ARG A C 11
ATOM 24923 O O . ARG A 1 29 ? 2.844 6.665 10.129 1.00 10.00 29 ARG A O 11
ATOM 24944 N N . PRO A 1 30 ? 3.594 5.175 11.647 1.00 10.00 30 PRO A N 11
ATOM 24945 C CA . PRO A 1 30 ? 2.289 4.880 12.257 1.00 10.00 30 PRO A CA 11
ATOM 24946 C C . PRO A 1 30 ? 1.425 6.093 12.576 1.00 10.00 30 PRO A C 11
ATOM 24947 O O . PRO A 1 30 ? 0.277 6.135 12.168 1.00 10.00 30 PRO A O 11
ATOM 24958 N N . SER A 1 31 ? 1.952 7.061 13.322 1.00 10.00 31 SER A N 11
ATOM 24959 C CA . SER A 1 31 ? 1.177 8.257 13.661 1.00 10.00 31 SER A CA 11
ATOM 24960 C C . SER A 1 31 ? 0.571 8.840 12.396 1.00 10.00 31 SER A C 11
ATOM 24961 O O . SER A 1 31 ? -0.629 9.091 12.314 1.00 10.00 31 SER A O 11
ATOM 24969 N N . LEU A 1 32 ? 1.416 8.974 11.393 1.00 10.00 32 LEU A N 11
ATOM 24970 C CA . LEU A 1 32 ? 1.014 9.479 10.103 1.00 10.00 32 LEU A CA 11
ATOM 24971 C C . LEU A 1 32 ? 0.019 8.507 9.475 1.00 10.00 32 LEU A C 11
ATOM 24972 O O . LEU A 1 32 ? -0.987 8.908 8.899 1.00 10.00 32 LEU A O 11
ATOM 24988 N N . CYS A 1 33 ? 0.266 7.224 9.680 1.00 10.00 33 CYS A N 11
ATOM 24989 C CA . CYS A 1 33 ? -0.581 6.177 9.139 1.00 10.00 33 CYS A CA 11
ATOM 24990 C C . CYS A 1 33 ? -1.984 6.353 9.674 1.00 10.00 33 CYS A C 11
ATOM 24991 O O . CYS A 1 33 ? -2.983 6.208 8.973 1.00 10.00 33 CYS A O 11
ATOM 24999 N N . LYS A 1 34 ? -2.015 6.759 10.920 1.00 10.00 34 LYS A N 11
ATOM 25000 C CA . LYS A 1 34 ? -3.231 6.935 11.654 1.00 10.00 34 LYS A CA 11
ATOM 25001 C C . LYS A 1 34 ? -4.081 8.085 11.124 1.00 10.00 34 LYS A C 11
ATOM 25002 O O . LYS A 1 34 ? -5.313 7.992 11.141 1.00 10.00 34 LYS A O 11
ATOM 25021 N N . GLU A 1 35 ? -3.473 9.148 10.599 1.00 10.00 35 GLU A N 11
ATOM 25022 C CA . GLU A 1 35 ? -4.308 10.239 10.117 1.00 10.00 35 GLU A CA 11
ATOM 25023 C C . GLU A 1 35 ? -4.962 9.842 8.820 1.00 10.00 35 GLU A C 11
ATOM 25024 O O . GLU A 1 35 ? -5.973 10.424 8.437 1.00 10.00 35 GLU A O 11
ATOM 25036 N N . TRP A 1 36 ? -4.405 8.841 8.143 1.00 10.00 36 TRP A N 11
ATOM 25037 C CA . TRP A 1 36 ? -5.006 8.383 6.912 1.00 10.00 36 TRP A CA 11
ATOM 25038 C C . TRP A 1 36 ? -6.387 7.860 7.252 1.00 10.00 36 TRP A C 11
ATOM 25039 O O . TRP A 1 36 ? -7.332 8.045 6.492 1.00 10.00 36 TRP A O 11
ATOM 25060 N N . GLU A 1 37 ? -6.515 7.315 8.467 1.0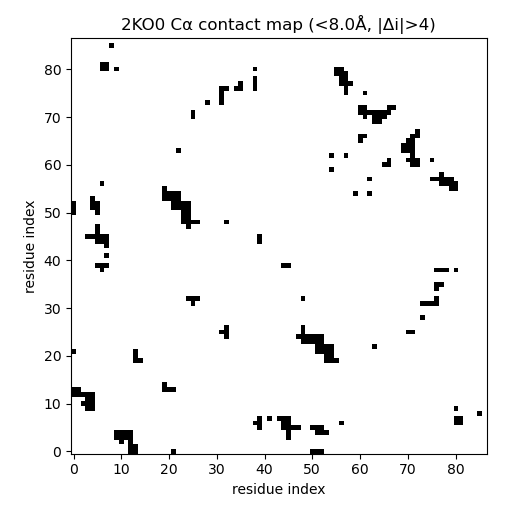0 10.00 37 GLU A N 11
ATOM 25061 C CA . GLU A 1 37 ? -7.789 6.793 8.935 1.00 10.00 37 GLU A CA 11
ATOM 25062 C C . GLU A 1 37 ? -8.784 7.949 9.051 1.00 10.00 37 GLU A C 11
ATOM 25063 O O . GLU A 1 37 ? -9.968 7.802 8.751 1.00 10.00 37 GLU A O 11
ATOM 25075 N N . ALA A 1 38 ? -8.259 9.121 9.421 1.00 10.00 38 ALA A N 11
ATOM 25076 C CA . ALA A 1 38 ? -9.060 10.325 9.593 1.00 10.00 38 ALA A CA 11
ATOM 25077 C C . ALA A 1 38 ? -9.691 10.750 8.273 1.00 10.00 38 ALA A C 11
ATOM 25078 O O . ALA A 1 38 ? -10.737 11.404 8.250 1.00 10.00 38 ALA A O 11
ATOM 25085 N N . ALA A 1 39 ? -9.061 10.361 7.172 1.00 10.00 39 ALA A N 11
ATOM 25086 C CA . ALA A 1 39 ? -9.575 10.693 5.861 1.00 10.00 39 ALA A CA 11
ATOM 25087 C C . ALA A 1 39 ? -10.569 9.627 5.416 1.00 10.00 39 ALA A C 11
ATOM 25088 O O . ALA A 1 39 ? -11.489 9.899 4.645 1.00 10.00 39 ALA A O 11
ATOM 25095 N N . VAL A 1 40 ? -10.399 8.413 5.940 1.00 10.00 40 VAL A N 11
ATOM 25096 C CA . VAL A 1 40 ? -11.282 7.299 5.612 1.00 10.00 40 VAL A CA 11
ATOM 25097 C C . VAL A 1 40 ? -12.453 7.275 6.593 1.00 10.00 40 VAL A C 11
ATOM 25098 O O . VAL A 1 40 ? -12.777 6.247 7.182 1.00 10.00 40 VAL A O 11
ATOM 25111 N N . ARG A 1 41 ? -13.076 8.427 6.758 1.00 10.00 41 ARG A N 11
ATOM 25112 C CA . ARG A 1 41 ? -14.207 8.597 7.680 1.00 10.00 41 ARG A CA 11
ATOM 25113 C C . ARG A 1 41 ? -15.493 7.936 7.168 1.00 10.00 41 ARG A C 11
ATOM 25114 O O . ARG A 1 41 ? -16.576 8.169 7.709 1.00 10.00 41 ARG A O 11
ATOM 25135 N N . ARG A 1 42 ? -15.374 7.114 6.142 1.00 10.00 42 ARG A N 11
ATOM 25136 C CA . ARG A 1 42 ? -16.530 6.438 5.576 1.00 10.00 42 ARG A CA 11
ATOM 25137 C C . ARG A 1 42 ? -16.880 5.204 6.398 1.00 10.00 42 ARG A C 11
ATOM 25138 O O . ARG A 1 42 ? -15.995 4.554 6.955 1.00 10.00 42 ARG A O 11
ATOM 25159 N N . LYS A 1 43 ? -18.171 4.887 6.470 1.00 10.00 43 LYS A N 11
ATOM 25160 C CA . LYS A 1 43 ? -18.637 3.713 7.208 1.00 10.00 43 LYS A CA 11
ATOM 25161 C C . LYS A 1 43 ? -17.941 2.462 6.705 1.00 10.00 43 LYS A C 11
ATOM 25162 O O . LYS A 1 43 ? -17.402 1.674 7.485 1.00 10.00 43 LYS A O 11
ATOM 25181 N N . ASN A 1 44 ? -17.943 2.294 5.395 1.00 10.00 44 ASN A N 11
ATOM 25182 C CA . ASN A 1 44 ? -17.321 1.141 4.785 1.00 10.00 44 ASN A CA 11
ATOM 25183 C C . ASN A 1 44 ? -15.823 1.360 4.619 1.00 10.00 44 ASN A C 11
ATOM 25184 O O . ASN A 1 44 ? -15.323 1.471 3.498 1.00 10.00 44 ASN A O 11
ATOM 25195 N N . PHE A 1 45 ? -15.128 1.482 5.749 1.00 10.00 45 PHE A N 11
ATOM 25196 C CA . PHE A 1 45 ? -13.677 1.648 5.753 1.00 10.00 45 PHE A CA 11
ATOM 25197 C C . PHE A 1 45 ? -13.055 0.479 4.986 1.00 10.00 45 PHE A C 11
ATOM 25198 O O . PHE A 1 45 ? -13.222 -0.684 5.365 1.00 10.00 45 PHE A O 11
ATOM 25215 N N . LYS A 1 46 ? -12.375 0.811 3.894 1.00 10.00 46 LYS A N 11
ATOM 25216 C CA . LYS A 1 46 ? -11.727 -0.164 3.020 1.00 10.00 46 LYS A CA 11
ATOM 25217 C C . LYS A 1 46 ? -10.596 -0.910 3.744 1.00 10.00 46 LYS A C 11
ATOM 25218 O O . LYS A 1 46 ? -10.382 -0.689 4.925 1.00 10.00 46 LYS A O 11
ATOM 25237 N N . PRO A 1 47 ? -9.870 -1.827 3.065 1.00 10.00 47 PRO A N 11
ATOM 25238 C CA . PRO A 1 47 ? -8.789 -2.588 3.695 1.00 10.00 47 PRO A CA 11
ATOM 25239 C C . PRO A 1 47 ? -7.808 -1.726 4.471 1.00 10.00 47 PRO A C 11
ATOM 25240 O O . PRO A 1 47 ? -7.666 -0.523 4.241 1.00 10.00 47 PRO A O 11
ATOM 25251 N N . THR A 1 48 ? -7.080 -2.389 5.339 1.00 10.00 48 THR A N 11
ATOM 25252 C CA . THR A 1 48 ? -6.155 -1.738 6.235 1.00 10.00 48 THR A CA 11
ATOM 25253 C C . THR A 1 48 ? -4.855 -1.344 5.577 1.00 10.00 48 THR A C 11
ATOM 25254 O O . THR A 1 48 ? -4.686 -1.457 4.364 1.00 10.00 48 THR A O 11
ATOM 25265 N N . LYS A 1 49 ? -3.926 -0.931 6.428 1.00 10.00 49 LYS A N 11
ATOM 25266 C CA . LYS A 1 49 ? -2.613 -0.485 6.018 1.00 10.00 49 LYS A CA 11
ATOM 25267 C C . LYS A 1 49 ? -1.814 -1.562 5.299 1.00 10.00 49 LYS A C 11
ATOM 25268 O O . LYS A 1 49 ? -0.730 -1.285 4.786 1.00 10.00 49 LYS A O 11
ATOM 25287 N N . TYR A 1 50 ? -2.317 -2.791 5.253 1.00 10.00 50 TYR A N 11
ATOM 25288 C CA . TYR A 1 50 ? -1.597 -3.816 4.546 1.00 10.00 50 TYR A CA 11
ATOM 25289 C C . TYR A 1 50 ? -1.907 -3.697 3.068 1.00 10.00 50 TYR A C 11
ATOM 25290 O O . TYR A 1 50 ? -1.104 -4.069 2.223 1.00 10.00 50 TYR A O 11
ATOM 25308 N N . SER A 1 51 ? -3.084 -3.170 2.764 1.00 10.00 51 SER A N 11
ATOM 25309 C CA . SER A 1 51 ? -3.488 -3.000 1.388 1.00 10.00 51 SER A CA 11
ATOM 25310 C C . SER A 1 51 ? -2.697 -1.868 0.747 1.00 10.00 51 SER A C 11
ATOM 25311 O O . SER A 1 51 ? -1.970 -1.141 1.429 1.00 10.00 51 SER A O 11
ATOM 25319 N N . SER A 1 52 ? -2.841 -1.719 -0.552 1.00 10.00 52 SER A N 11
ATOM 25320 C CA . SER A 1 52 ? -2.101 -0.721 -1.272 1.00 10.00 52 SER A CA 11
ATOM 25321 C C . SER A 1 52 ? -3.000 0.429 -1.761 1.00 10.00 52 SER A C 11
ATOM 25322 O O . SER A 1 52 ? -4.161 0.228 -2.124 1.00 10.00 52 SER A O 11
ATOM 25330 N N . ILE A 1 53 ? -2.431 1.636 -1.750 1.00 10.00 53 ILE A N 11
ATOM 25331 C CA . ILE A 1 53 ? -3.122 2.866 -2.126 1.00 10.00 53 ILE A CA 11
ATOM 25332 C C . ILE A 1 53 ? -2.516 3.411 -3.426 1.00 10.00 53 ILE A C 11
ATOM 25333 O O . ILE A 1 53 ? -1.435 2.991 -3.810 1.00 10.00 53 ILE A O 11
ATOM 25349 N N . CYS A 1 54 ? -3.179 4.355 -4.094 1.00 10.00 54 CYS A N 11
ATOM 25350 C CA . CYS A 1 54 ? -2.669 4.879 -5.353 1.00 10.00 54 CYS A CA 11
ATOM 25351 C C . CYS A 1 54 ? -2.339 6.386 -5.292 1.00 10.00 54 CYS A C 11
ATOM 25352 O O . CYS A 1 54 ? -2.843 7.121 -4.442 1.00 10.00 54 CYS A O 11
ATOM 25359 N N . SER A 1 55 ? -1.455 6.786 -6.216 1.00 10.00 55 SER A N 11
ATOM 25360 C CA . SER A 1 55 ? -0.903 8.153 -6.359 1.00 10.00 55 SER A CA 11
ATOM 25361 C C . SER A 1 55 ? -1.877 9.299 -6.099 1.00 10.00 55 SER A C 11
ATOM 25362 O O . SER A 1 55 ? -1.670 10.075 -5.173 1.00 10.00 55 SER A O 11
ATOM 25370 N N . GLU A 1 56 ? -2.885 9.407 -6.955 1.00 10.00 56 GLU A N 11
ATOM 25371 C CA . GLU A 1 56 ? -3.910 10.465 -6.914 1.00 10.00 56 GLU A CA 11
ATOM 25372 C C . GLU A 1 56 ? -4.355 10.908 -5.519 1.00 10.00 56 GLU A C 11
ATOM 25373 O O . GLU A 1 56 ? -4.815 12.031 -5.356 1.00 10.00 56 GLU A O 11
ATOM 25385 N N . HIS A 1 57 ? -4.213 10.052 -4.526 1.00 10.00 57 HIS A N 11
ATOM 25386 C CA . HIS A 1 57 ? -4.669 10.379 -3.183 1.00 10.00 57 HIS A CA 11
ATOM 25387 C C . HIS A 1 57 ? -3.715 11.306 -2.428 1.00 10.00 57 HIS A C 11
ATOM 25388 O O . HIS A 1 57 ? -4.128 11.968 -1.475 1.00 10.00 57 HIS A O 11
ATOM 25402 N N . PHE A 1 58 ? -2.458 11.376 -2.844 1.00 10.00 58 PHE A N 11
ATOM 25403 C CA . PHE A 1 58 ? -1.505 12.260 -2.188 1.00 10.00 58 PHE A CA 11
ATOM 25404 C C . PHE A 1 58 ? -0.797 13.104 -3.220 1.00 10.00 58 PHE A C 11
ATOM 25405 O O . PHE A 1 58 ? -0.597 12.679 -4.361 1.00 10.00 58 PHE A O 11
ATOM 25422 N N . THR A 1 59 ? -0.425 14.298 -2.812 1.00 10.00 59 THR A N 11
ATOM 25423 C CA . THR A 1 59 ? 0.289 15.210 -3.671 1.00 10.00 59 THR A CA 11
ATOM 25424 C C . THR A 1 59 ? 1.664 14.656 -3.958 1.00 10.00 59 THR A C 11
ATOM 25425 O O . THR A 1 59 ? 2.210 13.915 -3.146 1.00 10.00 59 THR A O 11
ATOM 25436 N N . PRO A 1 60 ? 2.211 14.956 -5.138 1.00 10.00 60 PRO A N 11
ATOM 25437 C CA . PRO A 1 60 ? 3.557 14.534 -5.529 1.00 10.00 60 PRO A CA 11
ATOM 25438 C C . PRO A 1 60 ? 4.551 14.812 -4.411 1.00 10.00 60 PRO A C 11
ATOM 25439 O O . PRO A 1 60 ? 5.472 14.036 -4.157 1.00 10.00 60 PRO A O 11
ATOM 25450 N N . ASP A 1 61 ? 4.315 15.917 -3.726 1.00 10.00 61 ASP A N 11
ATOM 25451 C CA . ASP A 1 61 ? 5.146 16.331 -2.603 1.00 10.00 61 ASP A CA 11
ATOM 25452 C C . ASP A 1 61 ? 5.091 15.277 -1.512 1.00 10.00 61 ASP A C 11
ATOM 25453 O O . ASP A 1 61 ? 6.096 14.930 -0.913 1.00 10.00 61 ASP A O 11
ATOM 25462 N N . SER A 1 62 ? 3.894 14.764 -1.288 1.00 10.00 62 SER A N 11
ATOM 25463 C CA . SER A 1 62 ? 3.618 13.757 -0.273 1.00 10.00 62 SER A CA 11
ATOM 25464 C C . SER A 1 62 ? 3.818 12.326 -0.771 1.00 10.00 62 SER A C 11
ATOM 25465 O O . SER A 1 62 ? 3.668 11.389 0.003 1.00 10.00 62 SER A O 11
ATOM 25473 N N . PHE A 1 63 ? 4.210 12.191 -2.026 1.00 10.00 63 PHE A N 11
ATOM 25474 C CA . PHE A 1 63 ? 4.375 10.885 -2.695 1.00 10.00 63 PHE A CA 11
ATOM 25475 C C . PHE A 1 63 ? 4.921 9.737 -1.822 1.00 10.00 63 PHE A C 11
ATOM 25476 O O . PHE A 1 63 ? 4.155 8.857 -1.436 1.00 10.00 63 PHE A O 11
ATOM 25493 N N . LYS A 1 64 ? 6.233 9.720 -1.523 1.00 10.00 64 LYS A N 11
ATOM 25494 C CA . LYS A 1 64 ? 6.813 8.604 -0.757 1.00 10.00 64 LYS A CA 11
ATOM 25495 C C . LYS A 1 64 ? 8.272 8.851 -0.368 1.00 10.00 64 LYS A C 11
ATOM 25496 O O . LYS A 1 64 ? 8.607 9.916 0.152 1.00 10.00 64 LYS A O 11
ATOM 25515 N N . ARG A 1 65 ? 9.127 7.855 -0.643 1.00 10.00 65 ARG A N 11
ATOM 25516 C CA . ARG A 1 65 ? 10.556 7.905 -0.323 1.00 10.00 65 ARG A CA 11
ATOM 25517 C C . ARG A 1 65 ? 11.273 9.028 -1.058 1.00 10.00 65 ARG A C 11
ATOM 25518 O O . ARG A 1 65 ? 12.413 9.348 -0.738 1.00 10.00 65 ARG A O 11
ATOM 25539 N N . GLU A 1 66 ? 10.598 9.642 -2.026 1.00 10.00 66 GLU A N 11
ATOM 25540 C CA . GLU A 1 66 ? 11.174 10.763 -2.755 1.00 10.00 66 GLU A CA 11
ATOM 25541 C C . GLU A 1 66 ? 11.102 12.010 -1.882 1.00 10.00 66 GLU A C 11
ATOM 25542 O O . GLU A 1 66 ? 11.412 13.116 -2.326 1.00 10.00 66 GLU A O 11
ATOM 25554 N N . SER A 1 67 ? 10.651 11.817 -0.640 1.00 10.00 67 SER A N 11
ATOM 25555 C CA . SER A 1 67 ? 10.524 12.899 0.326 1.00 10.00 67 SER A CA 11
ATOM 25556 C C . SER A 1 67 ? 11.898 13.405 0.807 1.00 10.00 67 SER A C 11
ATOM 25557 O O . SER A 1 67 ? 12.691 13.916 0.016 1.00 10.00 67 SER A O 11
ATOM 25565 N N . ASN A 1 68 ? 12.177 13.255 2.095 1.00 10.00 68 ASN A N 11
ATOM 25566 C CA . ASN A 1 68 ? 13.431 13.722 2.668 1.00 10.00 68 ASN A CA 11
ATOM 25567 C C . ASN A 1 68 ? 14.467 12.616 2.741 1.00 10.00 68 ASN A C 11
ATOM 25568 O O . ASN A 1 68 ? 15.445 12.617 1.995 1.00 10.00 68 ASN A O 11
ATOM 25579 N N . ASN A 1 69 ? 14.256 11.672 3.646 1.00 10.00 69 ASN A N 11
ATOM 25580 C CA . ASN A 1 69 ? 15.210 10.587 3.821 1.00 10.00 69 ASN A CA 11
ATOM 25581 C C . ASN A 1 69 ? 14.741 9.279 3.178 1.00 10.00 69 ASN A C 11
ATOM 25582 O O . ASN A 1 69 ? 15.395 8.782 2.261 1.00 10.00 69 ASN A O 11
ATOM 25593 N N . LYS A 1 70 ? 13.618 8.721 3.632 1.00 10.00 70 LYS A N 11
ATOM 25594 C CA . LYS A 1 70 ? 13.144 7.455 3.087 1.00 10.00 70 LYS A CA 11
ATOM 25595 C C . LYS A 1 70 ? 11.621 7.338 3.050 1.00 10.00 70 LYS A C 11
ATOM 25596 O O . LYS A 1 70 ? 11.099 6.422 2.421 1.00 10.00 70 LYS A O 11
ATOM 25615 N N . LEU A 1 71 ? 10.895 8.237 3.706 1.00 10.00 71 LEU A N 11
ATOM 25616 C CA . LEU A 1 71 ? 9.439 8.126 3.701 1.00 10.00 71 LEU A CA 11
ATOM 25617 C C . LEU A 1 71 ? 8.743 9.477 3.583 1.00 10.00 71 LEU A C 11
ATOM 25618 O O . LEU A 1 71 ? 9.393 10.514 3.574 1.00 10.00 71 LEU A O 11
ATOM 25634 N N . LEU A 1 72 ? 7.405 9.433 3.521 1.00 10.00 72 LEU A N 11
ATOM 25635 C CA . LEU A 1 72 ? 6.575 10.627 3.348 1.00 10.00 72 LEU A CA 11
ATOM 25636 C C . LEU A 1 72 ? 6.656 11.605 4.504 1.00 10.00 72 LEU A C 11
ATOM 25637 O O . LEU A 1 72 ? 7.360 11.402 5.490 1.00 10.00 72 LEU A O 11
ATOM 25653 N N . LYS A 1 73 ? 5.878 12.667 4.349 1.00 10.00 73 LYS A N 11
ATOM 25654 C CA . LYS A 1 73 ? 5.776 13.723 5.328 1.00 10.00 73 LYS A CA 11
ATOM 25655 C C . LYS A 1 73 ? 4.845 13.277 6.444 1.00 10.00 73 LYS A C 11
ATOM 25656 O O . LYS A 1 73 ? 3.695 12.928 6.193 1.00 10.00 73 LYS A O 11
ATOM 25675 N N . GLU A 1 74 ? 5.364 13.244 7.657 1.00 10.00 74 GLU A N 11
ATOM 25676 C CA . GLU A 1 74 ? 4.580 12.869 8.836 1.00 10.00 74 GLU A CA 11
ATOM 25677 C C . GLU A 1 74 ? 3.332 13.741 8.982 1.00 10.00 74 GLU A C 11
ATOM 25678 O O . GLU A 1 74 ? 2.347 13.350 9.599 1.00 10.00 74 GLU A O 11
ATOM 25690 N N . ASN A 1 75 ? 3.398 14.935 8.440 1.00 10.00 75 ASN A N 11
ATOM 25691 C CA . ASN A 1 75 ? 2.274 15.862 8.498 1.00 10.00 75 ASN A CA 11
ATOM 25692 C C . ASN A 1 75 ? 1.472 15.893 7.203 1.00 10.00 75 ASN A C 11
ATOM 25693 O O . ASN A 1 75 ? 0.722 16.837 6.950 1.00 10.00 75 ASN A O 11
ATOM 25704 N N . ALA A 1 76 ? 1.637 14.876 6.386 1.00 10.00 76 ALA A N 11
ATOM 25705 C CA . ALA A 1 76 ? 0.920 14.795 5.117 1.00 10.00 76 ALA A CA 11
ATOM 25706 C C . ALA A 1 76 ? 0.073 13.541 5.027 1.00 10.00 76 ALA A C 11
ATOM 25707 O O . ALA A 1 76 ? 0.571 12.423 5.163 1.00 10.00 76 ALA A O 11
ATOM 25714 N N . VAL A 1 77 ? -1.197 13.736 4.729 1.00 10.00 77 VAL A N 11
ATOM 25715 C CA . VAL A 1 77 ? -2.138 12.640 4.621 1.00 10.00 77 VAL A CA 11
ATOM 25716 C C . VAL A 1 77 ? -3.046 12.833 3.400 1.00 10.00 77 VAL A C 11
ATOM 25717 O O . VAL A 1 77 ? -3.440 13.954 3.089 1.00 10.00 77 VAL A O 11
ATOM 25730 N N . PRO A 1 78 ? -3.327 11.738 2.667 1.00 10.00 78 PRO A N 11
ATOM 25731 C CA . PRO A 1 78 ? -4.179 11.740 1.469 1.00 10.00 78 PRO A CA 11
ATOM 25732 C C . PRO A 1 78 ? -5.526 12.423 1.687 1.00 10.00 78 PRO A C 11
ATOM 25733 O O . PRO A 1 78 ? -6.394 11.909 2.392 1.00 10.00 78 PRO A O 11
ATOM 25744 N N . THR A 1 79 ? -5.691 13.583 1.074 1.00 10.00 79 THR A N 11
ATOM 25745 C CA . THR A 1 79 ? -6.923 14.346 1.194 1.00 10.00 79 THR A CA 11
ATOM 25746 C C . THR A 1 79 ? -7.718 14.285 -0.103 1.00 10.00 79 THR A C 11
ATOM 25747 O O . THR A 1 79 ? -8.910 14.581 -0.146 1.00 10.00 79 THR A O 11
ATOM 25758 N N . ILE A 1 80 ? -7.025 13.872 -1.152 1.00 10.00 80 ILE A N 11
ATOM 25759 C CA . ILE A 1 80 ? -7.584 13.770 -2.497 1.00 10.00 80 ILE A CA 11
ATOM 25760 C C . ILE A 1 80 ? -8.480 12.533 -2.651 1.00 10.00 80 ILE A C 11
ATOM 25761 O O . ILE A 1 80 ? -8.890 12.194 -3.760 1.00 10.00 80 ILE A O 11
ATOM 25777 N N . PHE A 1 81 ? -8.738 11.840 -1.538 1.00 10.00 81 PHE A N 11
ATOM 25778 C CA . PHE A 1 81 ? -9.572 10.633 -1.535 1.00 10.00 81 PHE A CA 11
ATOM 25779 C C . PHE A 1 81 ? -10.825 10.777 -2.397 1.00 10.00 81 PHE A C 11
ATOM 25780 O O . PHE A 1 81 ? -11.156 9.865 -3.153 1.00 10.00 81 PHE A O 11
ATOM 25797 N N . LEU A 1 82 ? -11.511 11.913 -2.290 1.00 10.00 82 LEU A N 11
ATOM 25798 C CA . LEU A 1 82 ? -12.719 12.156 -3.076 1.00 10.00 82 LEU A CA 11
ATOM 25799 C C . LEU A 1 82 ? -13.080 13.644 -3.065 1.00 10.00 82 LEU A C 11
ATOM 25800 O O . LEU A 1 82 ? -12.589 14.406 -2.240 1.00 10.00 82 LEU A O 11
ATOM 25816 N N . GLU A 1 83 ? -13.931 14.038 -3.996 1.00 10.00 83 GLU A N 11
ATOM 25817 C CA . GLU A 1 83 ? -14.386 15.417 -4.141 1.00 10.00 83 GLU A CA 11
ATOM 25818 C C . GLU A 1 83 ? -15.123 15.929 -2.910 1.00 10.00 83 GLU A C 11
ATOM 25819 O O . GLU A 1 83 ? -15.015 17.100 -2.548 1.00 10.00 83 GLU A O 11
ATOM 25831 N N . LEU A 1 84 ? -15.854 15.039 -2.269 1.00 10.00 84 LEU A N 11
ATOM 25832 C CA . LEU A 1 84 ? -16.659 15.394 -1.104 1.00 10.00 84 LEU A CA 11
ATOM 25833 C C . LEU A 1 84 ? -15.788 15.865 0.067 1.00 10.00 84 LEU A C 11
ATOM 25834 O O . LEU A 1 84 ? -16.198 16.748 0.822 1.00 10.00 84 LEU A O 11
ATOM 25850 N N . VAL A 1 85 ? -14.594 15.308 0.215 1.00 10.00 85 VAL A N 11
ATOM 25851 C CA . VAL A 1 85 ? -13.705 15.721 1.290 1.00 10.00 85 VAL A CA 11
ATOM 25852 C C . VAL A 1 85 ? -12.790 16.852 0.817 1.00 10.00 85 VAL A C 11
ATOM 25853 O O . VAL A 1 85 ? -11.900 16.653 -0.012 1.00 10.00 85 VAL A O 11
ATOM 25866 N N . PRO A 1 86 ? -13.032 18.064 1.328 1.00 10.00 86 PRO A N 11
ATOM 25867 C CA . PRO A 1 86 ? -12.258 19.252 0.972 1.00 10.00 86 PRO A CA 11
ATOM 25868 C C . PRO A 1 86 ? -10.863 19.244 1.586 1.00 10.00 86 PRO A C 11
ATOM 25869 O O . PRO A 1 86 ? -10.600 18.541 2.568 1.00 10.00 86 PRO A O 11
ATOM 25880 N N . ARG A 1 87 ? -9.976 20.030 1.004 1.00 10.00 87 ARG A N 11
ATOM 25881 C CA . ARG A 1 87 ? -8.610 20.132 1.485 1.00 10.00 87 ARG A CA 11
ATOM 25882 C C . ARG A 1 87 ? -8.171 21.588 1.510 1.00 10.00 87 ARG A C 11
ATOM 25883 O O . ARG A 1 87 ? -9.055 22.472 1.496 1.00 10.00 87 ARG A O 11
ATOM 26918 N N . MET A 1 1 ? -4.272 -2.712 -3.751 1.00 10.00 1 MET A N 12
ATOM 26919 C CA . MET A 1 1 ? -4.246 -3.854 -4.696 1.00 10.00 1 MET A CA 12
ATOM 26920 C C . MET A 1 1 ? -5.062 -3.503 -5.926 1.00 10.00 1 MET A C 12
ATOM 26921 O O . MET A 1 1 ? -5.490 -2.361 -6.075 1.00 10.00 1 MET A O 12
ATOM 26937 N N . VAL A 1 2 ? -5.304 -4.482 -6.785 1.00 10.00 2 VAL A N 12
ATOM 26938 C CA . VAL A 1 2 ? -6.066 -4.253 -8.006 1.00 10.00 2 VAL A CA 12
ATOM 26939 C C . VAL A 1 2 ? -7.574 -4.325 -7.768 1.00 10.00 2 VAL A C 12
ATOM 26940 O O . VAL A 1 2 ? -8.324 -4.790 -8.622 1.00 10.00 2 VAL A O 12
ATOM 26953 N N . GLN A 1 3 ? -8.017 -3.875 -6.608 1.00 10.00 3 GLN A N 12
ATOM 26954 C CA . GLN A 1 3 ? -9.436 -3.866 -6.299 1.00 10.00 3 GLN A CA 12
ATOM 26955 C C . GLN A 1 3 ? -9.914 -2.423 -6.175 1.00 10.00 3 GLN A C 12
ATOM 26956 O O . GLN A 1 3 ? -10.788 -1.982 -6.919 1.00 10.00 3 GLN A O 12
ATOM 26970 N N . SER A 1 4 ? -9.307 -1.691 -5.250 1.00 10.00 4 SER A N 12
ATOM 26971 C CA . SER A 1 4 ? -9.637 -0.294 -5.024 1.00 10.00 4 SER A CA 12
ATOM 26972 C C . SER A 1 4 ? -8.706 0.264 -3.952 1.00 10.00 4 SER A C 12
ATOM 26973 O O . SER A 1 4 ? -8.150 -0.498 -3.159 1.00 10.00 4 SER A O 12
ATOM 26981 N N . CYS A 1 5 ? -8.528 1.574 -3.936 1.00 10.00 5 CYS A N 12
ATOM 26982 C CA . CYS A 1 5 ? -7.674 2.217 -2.949 1.00 10.00 5 CYS A CA 12
ATOM 26983 C C . CYS A 1 5 ? -8.417 2.344 -1.622 1.00 10.00 5 CYS A C 12
ATOM 26984 O O . CYS A 1 5 ? -9.610 2.058 -1.552 1.00 10.00 5 CYS A O 12
ATOM 26991 N N . SER A 1 6 ? -7.716 2.792 -0.587 1.00 10.00 6 SER A N 12
ATOM 26992 C CA . SER A 1 6 ? -8.303 2.961 0.747 1.00 10.00 6 SER A CA 12
ATOM 26993 C C . SER A 1 6 ? -9.234 4.181 0.802 1.00 10.00 6 SER A C 12
ATOM 26994 O O . SER A 1 6 ? -9.746 4.538 1.859 1.00 10.00 6 SER A O 12
ATOM 27002 N N . ALA A 1 7 ? -9.441 4.820 -0.340 1.00 10.00 7 ALA A N 12
ATOM 27003 C CA . ALA A 1 7 ? -10.298 5.995 -0.416 1.00 10.00 7 ALA A CA 12
ATOM 27004 C C . ALA A 1 7 ? -11.776 5.614 -0.436 1.00 10.00 7 ALA A C 12
ATOM 27005 O O . ALA A 1 7 ? -12.136 4.450 -0.294 1.00 10.00 7 ALA A O 12
ATOM 27012 N N . TYR A 1 8 ? -12.628 6.599 -0.661 1.00 10.00 8 TYR A N 12
ATOM 27013 C CA . TYR A 1 8 ? -14.060 6.371 -0.674 1.00 10.00 8 TYR A CA 12
ATOM 27014 C C . TYR A 1 8 ? -14.610 6.372 -2.099 1.00 10.00 8 TYR A C 12
ATOM 27015 O O . TYR A 1 8 ? -15.004 7.412 -2.626 1.00 10.00 8 TYR A O 12
ATOM 27033 N N . GLY A 1 9 ? -14.604 5.200 -2.728 1.00 10.00 9 GLY A N 12
ATOM 27034 C CA . GLY A 1 9 ? -15.142 5.080 -4.069 1.00 10.00 9 GLY A CA 12
ATOM 27035 C C . GLY A 1 9 ? -14.087 5.099 -5.157 1.00 10.00 9 GLY A C 12
ATOM 27036 O O . GLY A 1 9 ? -14.417 5.071 -6.340 1.00 10.00 9 GLY A O 12
ATOM 27040 N N . CYS A 1 10 ? -12.818 5.120 -4.774 1.00 10.00 10 CYS A N 12
ATOM 27041 C CA . CYS A 1 10 ? -11.740 5.150 -5.749 1.00 10.00 10 CYS A CA 12
ATOM 27042 C C . CYS A 1 10 ? -11.406 3.761 -6.282 1.00 10.00 10 CYS A C 12
ATOM 27043 O O . CYS A 1 10 ? -10.402 3.158 -5.892 1.00 10.00 10 CYS A O 12
ATOM 27050 N N . LYS A 1 11 ? -12.271 3.232 -7.134 1.00 10.00 11 LYS A N 12
ATOM 27051 C CA . LYS A 1 11 ? -12.036 1.931 -7.748 1.00 10.00 11 LYS A CA 12
ATOM 27052 C C . LYS A 1 11 ? -11.166 2.113 -8.991 1.00 10.00 11 LYS A C 12
ATOM 27053 O O . LYS A 1 11 ? -11.426 1.536 -10.048 1.00 10.00 11 LYS A O 12
ATOM 27072 N N . ASN A 1 12 ? -10.119 2.915 -8.834 1.00 10.00 12 ASN A N 12
ATOM 27073 C CA . ASN A 1 12 ? -9.179 3.225 -9.912 1.00 10.00 12 ASN A CA 12
ATOM 27074 C C . ASN A 1 12 ? -8.165 2.119 -10.091 1.00 10.00 12 ASN A C 12
ATOM 27075 O O . ASN A 1 12 ? -6.960 2.365 -10.103 1.00 10.00 12 ASN A O 12
ATOM 27086 N N . ARG A 1 13 ? -8.688 0.912 -10.159 1.00 10.00 13 ARG A N 12
ATOM 27087 C CA . ARG A 1 13 ? -7.919 -0.317 -10.372 1.00 10.00 13 ARG A CA 12
ATOM 27088 C C . ARG A 1 13 ? -6.706 -0.042 -11.267 1.00 10.00 13 ARG A C 12
ATOM 27089 O O . ARG A 1 13 ? -6.867 0.536 -12.342 1.00 10.00 13 ARG A O 12
ATOM 27110 N N . TYR A 1 14 ? -5.514 -0.456 -10.805 1.00 10.00 14 TYR A N 12
ATOM 27111 C CA . TYR A 1 14 ? -4.246 -0.262 -11.532 1.00 10.00 14 TYR A CA 12
ATOM 27112 C C . TYR A 1 14 ? -4.433 -0.258 -13.042 1.00 10.00 14 TYR A C 12
ATOM 27113 O O . TYR A 1 14 ? -4.706 -1.294 -13.650 1.00 10.00 14 TYR A O 12
ATOM 27131 N N . ASP A 1 15 ? -4.297 0.917 -13.624 1.00 10.00 15 ASP A N 12
ATOM 27132 C CA . ASP A 1 15 ? -4.429 1.101 -15.053 1.00 10.00 15 ASP A CA 12
ATOM 27133 C C . ASP A 1 15 ? -3.209 1.846 -15.546 1.00 10.00 15 ASP A C 12
ATOM 27134 O O . ASP A 1 15 ? -3.013 3.014 -15.223 1.00 10.00 15 ASP A O 12
ATOM 27143 N N . LYS A 1 16 ? -2.392 1.149 -16.307 1.00 10.00 16 LYS A N 12
ATOM 27144 C CA . LYS A 1 16 ? -1.154 1.695 -16.841 1.00 10.00 16 LYS A CA 12
ATOM 27145 C C . LYS A 1 16 ? -1.392 2.922 -17.724 1.00 10.00 16 LYS A C 12
ATOM 27146 O O . LYS A 1 16 ? -0.511 3.775 -17.861 1.00 10.00 16 LYS A O 12
ATOM 27165 N N . ASP A 1 17 ? -2.571 3.004 -18.326 1.00 10.00 17 ASP A N 12
ATOM 27166 C CA . ASP A 1 17 ? -2.902 4.126 -19.189 1.00 10.00 17 ASP A CA 12
ATOM 27167 C C . ASP A 1 17 ? -3.076 5.389 -18.361 1.00 10.00 17 ASP A C 12
ATOM 27168 O O . ASP A 1 17 ? -2.808 6.495 -18.832 1.00 10.00 17 ASP A O 12
ATOM 27177 N N . LYS A 1 18 ? -3.509 5.212 -17.124 1.00 10.00 18 LYS A N 12
ATOM 27178 C CA . LYS A 1 18 ? -3.710 6.324 -16.219 1.00 10.00 18 LYS A CA 12
ATOM 27179 C C . LYS A 1 18 ? -2.424 6.578 -15.427 1.00 10.00 18 LYS A C 12
ATOM 27180 O O . LYS A 1 18 ? -1.721 5.637 -15.049 1.00 10.00 18 LYS A O 12
ATOM 27199 N N . PRO A 1 19 ? -2.075 7.848 -15.188 1.00 10.00 19 PRO A N 12
ATOM 27200 C CA . PRO A 1 19 ? -0.854 8.189 -14.462 1.00 10.00 19 PRO A CA 12
ATOM 27201 C C . PRO A 1 19 ? -0.985 8.083 -12.939 1.00 10.00 19 PRO A C 12
ATOM 27202 O O . PRO A 1 19 ? -1.115 9.088 -12.233 1.00 10.00 19 PRO A O 12
ATOM 27213 N N . VAL A 1 20 ? -0.949 6.853 -12.435 1.00 10.00 20 VAL A N 12
ATOM 27214 C CA . VAL A 1 20 ? -1.005 6.597 -10.998 1.00 10.00 20 VAL A CA 12
ATOM 27215 C C . VAL A 1 20 ? -0.195 5.350 -10.669 1.00 10.00 20 VAL A C 12
ATOM 27216 O O . VAL A 1 20 ? -0.037 4.457 -11.504 1.00 10.00 20 VAL A O 12
ATOM 27229 N N . SER A 1 21 ? 0.353 5.323 -9.472 1.00 10.00 21 SER A N 12
ATOM 27230 C CA . SER A 1 21 ? 1.126 4.191 -8.999 1.00 10.00 21 SER A CA 12
ATOM 27231 C C . SER A 1 21 ? 0.547 3.733 -7.676 1.00 10.00 21 SER A C 12
ATOM 27232 O O . SER A 1 21 ? -0.204 4.477 -7.047 1.00 10.00 21 SER A O 12
ATOM 27240 N N . PHE A 1 22 ? 0.884 2.535 -7.238 1.00 10.00 22 PHE A N 12
ATOM 27241 C CA . PHE A 1 22 ? 0.368 2.040 -5.977 1.00 10.00 22 PHE A CA 12
ATOM 27242 C C . PHE A 1 22 ? 1.486 2.006 -4.930 1.00 10.00 22 PHE A C 12
ATOM 27243 O O . PHE A 1 22 ? 2.664 2.129 -5.257 1.00 10.00 22 PHE A O 12
ATOM 27260 N N . HIS A 1 23 ? 1.084 1.954 -3.669 1.00 10.00 23 HIS A N 12
ATOM 27261 C CA . HIS A 1 23 ? 2.006 1.930 -2.519 1.00 10.00 23 HIS A CA 12
ATOM 27262 C C . HIS A 1 23 ? 1.310 1.288 -1.355 1.00 10.00 23 HIS A C 12
ATOM 27263 O O . HIS A 1 23 ? 0.141 1.005 -1.443 1.00 10.00 23 HIS A O 12
ATOM 27278 N N . LYS A 1 24 ? 2.000 1.090 -0.261 1.00 10.00 24 LYS A N 12
ATOM 27279 C CA . LYS A 1 24 ? 1.379 0.516 0.913 1.00 10.00 24 LYS A CA 12
ATOM 27280 C C . LYS A 1 24 ? 1.227 1.625 1.962 1.00 10.00 24 LYS A C 12
ATOM 27281 O O . LYS A 1 24 ? 1.798 2.705 1.792 1.00 10.00 24 LYS A O 12
ATOM 27300 N N . PHE A 1 25 ? 0.449 1.394 3.016 1.00 10.00 25 PHE A N 12
ATOM 27301 C CA . PHE A 1 25 ? 0.274 2.409 4.067 1.00 10.00 25 PHE A CA 12
ATOM 27302 C C . PHE A 1 25 ? 1.613 2.751 4.704 1.00 10.00 25 PHE A C 12
ATOM 27303 O O . PHE A 1 25 ? 2.555 1.957 4.645 1.00 10.00 25 PHE A O 12
ATOM 27320 N N . PRO A 1 26 ? 1.722 3.936 5.324 1.00 10.00 26 PRO A N 12
ATOM 27321 C CA . PRO A 1 26 ? 2.938 4.345 6.027 1.00 10.00 26 PRO A CA 12
ATOM 27322 C C . PRO A 1 26 ? 3.116 3.509 7.290 1.00 10.00 26 PRO A C 12
ATOM 27323 O O . PRO A 1 26 ? 2.870 3.974 8.400 1.00 10.00 26 PRO A O 12
ATOM 27334 N N . LEU A 1 27 ? 3.533 2.270 7.112 1.00 10.00 27 LEU A N 12
ATOM 27335 C CA . LEU A 1 27 ? 3.701 1.354 8.220 1.00 10.00 27 LEU A CA 12
ATOM 27336 C C . LEU A 1 27 ? 4.837 1.792 9.113 1.00 10.00 27 LEU A C 12
ATOM 27337 O O . LEU A 1 27 ? 4.873 1.485 10.305 1.00 10.00 27 LEU A O 12
ATOM 27353 N N . THR A 1 28 ? 5.751 2.531 8.528 1.00 10.00 28 THR A N 12
ATOM 27354 C CA . THR A 1 28 ? 6.888 3.041 9.244 1.00 10.00 28 THR A CA 12
ATOM 27355 C C . THR A 1 28 ? 6.600 4.445 9.782 1.00 10.00 28 THR A C 12
ATOM 27356 O O . THR A 1 28 ? 7.481 5.129 10.305 1.00 10.00 28 THR A O 12
ATOM 27367 N N . ARG A 1 29 ? 5.335 4.843 9.671 1.00 10.00 29 ARG A N 12
ATOM 27368 C CA . ARG A 1 29 ? 4.861 6.139 10.134 1.00 10.00 29 ARG A CA 12
ATOM 27369 C C . ARG A 1 29 ? 3.461 5.961 10.715 1.00 10.00 29 ARG A C 12
ATOM 27370 O O . ARG A 1 29 ? 2.514 6.559 10.232 1.00 10.00 29 ARG A O 12
ATOM 27391 N N . PRO A 1 30 ? 3.325 5.128 11.761 1.00 10.00 30 PRO A N 12
ATOM 27392 C CA . PRO A 1 30 ? 2.031 4.801 12.385 1.00 10.00 30 PRO A CA 12
ATOM 27393 C C . PRO A 1 30 ? 1.131 5.987 12.735 1.00 10.00 30 PRO A C 12
ATOM 27394 O O . PRO A 1 30 ? -0.005 6.031 12.284 1.00 10.00 30 PRO A O 12
ATOM 27405 N N . SER A 1 31 ? 1.594 6.924 13.559 1.00 10.00 31 SER A N 12
ATOM 27406 C CA . SER A 1 31 ? 0.761 8.071 13.923 1.00 10.00 31 SER A CA 12
ATOM 27407 C C . SER A 1 31 ? 0.229 8.729 12.663 1.00 10.00 31 SER A C 12
ATOM 27408 O O . SER A 1 31 ? -0.966 9.000 12.540 1.00 10.00 31 SER A O 12
ATOM 27416 N N . LEU A 1 32 ? 1.111 8.906 11.702 1.00 10.00 32 LEU A N 12
ATOM 27417 C CA . LEU A 1 32 ? 0.747 9.493 10.431 1.00 10.00 32 LEU A CA 12
ATOM 27418 C C . LEU A 1 32 ? -0.193 8.533 9.692 1.00 10.00 32 LEU A C 12
ATOM 27419 O O . LEU A 1 32 ? -1.162 8.949 9.065 1.00 10.00 32 LEU A O 12
ATOM 27435 N N . CYS A 1 33 ? 0.050 7.242 9.863 1.00 10.00 33 CYS A N 12
ATOM 27436 C CA . CYS A 1 33 ? -0.754 6.201 9.236 1.00 10.00 33 CYS A CA 12
ATOM 27437 C C . CYS A 1 33 ? -2.179 6.337 9.718 1.00 10.00 33 CYS A C 12
ATOM 27438 O O . CYS A 1 33 ? -3.147 6.188 8.976 1.00 10.00 33 CYS A O 12
ATOM 27446 N N . LYS A 1 34 ? -2.263 6.705 10.973 1.00 10.00 34 LYS A N 12
ATOM 27447 C CA . LYS A 1 34 ? -3.505 6.841 11.674 1.00 10.00 34 LYS A CA 12
ATOM 27448 C C . LYS A 1 34 ? -4.361 7.981 11.135 1.00 10.00 34 LYS A C 12
ATOM 27449 O O . LYS A 1 34 ? -5.583 7.865 11.108 1.00 10.00 34 LYS A O 12
ATOM 27468 N N . GLU A 1 35 ? -3.759 9.068 10.647 1.00 10.00 35 GLU A N 12
ATOM 27469 C CA . GLU A 1 35 ? -4.607 10.147 10.151 1.00 10.00 35 GLU A CA 12
ATOM 27470 C C . GLU A 1 35 ? -5.223 9.745 8.836 1.00 10.00 35 GLU A C 12
ATOM 27471 O O . GLU A 1 35 ? -6.231 10.312 8.427 1.00 10.00 35 GLU A O 12
ATOM 27483 N N . TRP A 1 36 ? -4.636 8.752 8.174 1.00 10.00 36 TRP A N 12
ATOM 27484 C CA . TRP A 1 36 ? -5.199 8.296 6.924 1.00 10.00 36 TRP A CA 12
ATOM 27485 C C . TRP A 1 36 ? -6.586 7.761 7.214 1.00 10.00 36 TRP A C 12
ATOM 27486 O O . TRP A 1 36 ? -7.502 7.933 6.417 1.00 10.00 36 TRP A O 12
ATOM 27507 N N . GLU A 1 37 ? -6.752 7.216 8.428 1.00 10.00 37 GLU A N 12
ATOM 27508 C CA . GLU A 1 37 ? -8.036 6.681 8.853 1.00 10.00 37 GLU A CA 12
ATOM 27509 C C . GLU A 1 37 ? -9.043 7.823 8.904 1.00 10.00 37 GLU A C 12
ATOM 27510 O O . GLU A 1 37 ? -10.204 7.668 8.527 1.00 10.00 37 GLU A O 12
ATOM 27522 N N . ALA A 1 38 ? -8.548 8.993 9.313 1.00 10.00 38 ALA A N 12
ATOM 27523 C CA . ALA A 1 38 ? -9.361 10.194 9.444 1.00 10.00 38 ALA A CA 12
ATOM 27524 C C . ALA A 1 38 ? -9.912 10.630 8.095 1.00 10.00 38 ALA A C 12
ATOM 27525 O O . ALA A 1 38 ? -10.973 11.254 8.016 1.00 10.00 38 ALA A O 12
ATOM 27532 N N . ALA A 1 39 ? -9.205 10.276 7.027 1.00 10.00 39 ALA A N 12
ATOM 27533 C CA . ALA A 1 39 ? -9.644 10.636 5.693 1.00 10.00 39 ALA A CA 12
ATOM 27534 C C . ALA A 1 39 ? -10.660 9.617 5.200 1.00 10.00 39 ALA A C 12
ATOM 27535 O O . ALA A 1 39 ? -11.513 9.921 4.359 1.00 10.00 39 ALA A O 12
ATOM 27542 N N . VAL A 1 40 ? -10.572 8.406 5.746 1.00 10.00 40 VAL A N 12
ATOM 27543 C CA . VAL A 1 40 ? -11.480 7.322 5.399 1.00 10.00 40 VAL A CA 12
ATOM 27544 C C . VAL A 1 40 ? -12.684 7.362 6.343 1.00 10.00 40 VAL A C 12
ATOM 27545 O O . VAL A 1 40 ? -13.118 6.347 6.886 1.00 10.00 40 VAL A O 12
ATOM 27558 N N . ARG A 1 41 ? -13.191 8.570 6.532 1.00 10.00 41 ARG A N 12
ATOM 27559 C CA . ARG A 1 41 ? -14.331 8.871 7.415 1.00 10.00 41 ARG A CA 12
ATOM 27560 C C . ARG A 1 41 ? -15.639 8.161 7.029 1.00 10.00 41 ARG A C 12
ATOM 27561 O O . ARG A 1 41 ? -16.710 8.539 7.503 1.00 10.00 41 ARG A O 12
ATOM 27582 N N . ARG A 1 42 ? -15.573 7.157 6.175 1.00 10.00 42 ARG A N 12
ATOM 27583 C CA . ARG A 1 42 ? -16.774 6.457 5.753 1.00 10.00 42 ARG A CA 12
ATOM 27584 C C . ARG A 1 42 ? -16.945 5.141 6.499 1.00 10.00 42 ARG A C 12
ATOM 27585 O O . ARG A 1 42 ? -15.971 4.557 6.976 1.00 10.00 42 ARG A O 12
ATOM 27606 N N . LYS A 1 43 ? -18.198 4.703 6.617 1.00 10.00 43 LYS A N 12
ATOM 27607 C CA . LYS A 1 43 ? -18.530 3.453 7.293 1.00 10.00 43 LYS A CA 12
ATOM 27608 C C . LYS A 1 43 ? -17.818 2.280 6.639 1.00 10.00 43 LYS A C 12
ATOM 27609 O O . LYS A 1 43 ? -17.248 1.424 7.321 1.00 10.00 43 LYS A O 12
ATOM 27628 N N . ASN A 1 44 ? -17.850 2.245 5.317 1.00 10.00 44 ASN A N 12
ATOM 27629 C CA . ASN A 1 44 ? -17.217 1.174 4.572 1.00 10.00 44 ASN A CA 12
ATOM 27630 C C . ASN A 1 44 ? -15.723 1.423 4.428 1.00 10.00 44 ASN A C 12
ATOM 27631 O O . ASN A 1 44 ? -15.220 1.675 3.331 1.00 10.00 44 ASN A O 12
ATOM 27642 N N . PHE A 1 45 ? -15.034 1.389 5.563 1.00 10.00 45 PHE A N 12
ATOM 27643 C CA . PHE A 1 45 ? -13.591 1.570 5.603 1.00 10.00 45 PHE A CA 12
ATOM 27644 C C . PHE A 1 45 ? -12.938 0.447 4.801 1.00 10.00 45 PHE A C 12
ATOM 27645 O O . PHE A 1 45 ? -13.162 -0.732 5.072 1.00 10.00 45 PHE A O 12
ATOM 27662 N N . LYS A 1 46 ? -12.163 0.831 3.801 1.00 10.00 46 LYS A N 12
ATOM 27663 C CA . LYS A 1 46 ? -11.485 -0.115 2.923 1.00 10.00 46 LYS A CA 12
ATOM 27664 C C . LYS A 1 46 ? -10.392 -0.881 3.668 1.00 10.00 46 LYS A C 12
ATOM 27665 O O . LYS A 1 46 ? -10.189 -0.644 4.847 1.00 10.00 46 LYS A O 12
ATOM 27684 N N . PRO A 1 47 ? -9.667 -1.810 3.005 1.00 10.00 47 PRO A N 12
ATOM 27685 C CA . PRO A 1 47 ? -8.625 -2.601 3.668 1.00 10.00 47 PRO A CA 12
ATOM 27686 C C . PRO A 1 47 ? -7.641 -1.753 4.473 1.00 10.00 47 PRO A C 12
ATOM 27687 O O . PRO A 1 47 ? -7.461 -0.559 4.229 1.00 10.00 47 PRO A O 12
ATOM 27698 N N . THR A 1 48 ? -6.967 -2.412 5.397 1.00 10.00 48 THR A N 12
ATOM 27699 C CA . THR A 1 48 ? -6.056 -1.753 6.313 1.00 10.00 48 THR A CA 12
ATOM 27700 C C . THR A 1 48 ? -4.720 -1.425 5.694 1.00 10.00 48 THR A C 12
ATOM 27701 O O . THR A 1 48 ? -4.504 -1.630 4.510 1.00 10.00 48 THR A O 12
ATOM 27712 N N . LYS A 1 49 ? -3.810 -0.974 6.542 1.00 10.00 49 LYS A N 12
ATOM 27713 C CA . LYS A 1 49 ? -2.473 -0.577 6.131 1.00 10.00 49 LYS A CA 12
ATOM 27714 C C . LYS A 1 49 ? -1.703 -1.662 5.402 1.00 10.00 49 LYS A C 12
ATOM 27715 O O . LYS A 1 49 ? -0.624 -1.402 4.870 1.00 10.00 49 LYS A O 12
ATOM 27734 N N . TYR A 1 50 ? -2.221 -2.876 5.374 1.00 10.00 50 TYR A N 12
ATOM 27735 C CA . TYR A 1 50 ? -1.528 -3.918 4.670 1.00 10.00 50 TYR A CA 12
ATOM 27736 C C . TYR A 1 50 ? -1.808 -3.804 3.181 1.00 10.00 50 TYR A C 12
ATOM 27737 O O . TYR A 1 50 ? -0.976 -4.178 2.362 1.00 10.00 50 TYR A O 12
ATOM 27755 N N . SER A 1 51 ? -2.986 -3.285 2.835 1.00 10.00 51 SER A N 12
ATOM 27756 C CA . SER A 1 51 ? -3.349 -3.128 1.436 1.00 10.00 51 SER A CA 12
ATOM 27757 C C . SER A 1 51 ? -2.564 -1.976 0.816 1.00 10.00 51 SER A C 12
ATOM 27758 O O . SER A 1 51 ? -1.855 -1.243 1.512 1.00 10.00 51 SER A O 12
ATOM 27766 N N . SER A 1 52 ? -2.682 -1.819 -0.486 1.00 10.00 52 SER A N 12
ATOM 27767 C CA . SER A 1 52 ? -1.941 -0.795 -1.180 1.00 10.00 52 SER A CA 12
ATOM 27768 C C . SER A 1 52 ? -2.846 0.344 -1.685 1.00 10.00 52 SER A C 12
ATOM 27769 O O . SER A 1 52 ? -3.978 0.114 -2.115 1.00 10.00 52 SER A O 12
ATOM 27777 N N . ILE A 1 53 ? -2.307 1.571 -1.631 1.00 10.00 53 ILE A N 12
ATOM 27778 C CA . ILE A 1 53 ? -3.014 2.793 -2.012 1.00 10.00 53 ILE A CA 12
ATOM 27779 C C . ILE A 1 53 ? -2.383 3.383 -3.284 1.00 10.00 53 ILE A C 12
ATOM 27780 O O . ILE A 1 53 ? -1.273 3.010 -3.627 1.00 10.00 53 ILE A O 12
ATOM 27796 N N . CYS A 1 54 ? -3.055 4.311 -3.969 1.00 10.00 54 CYS A N 12
ATOM 27797 C CA . CYS A 1 54 ? -2.511 4.870 -5.204 1.00 10.00 54 CYS A CA 12
ATOM 27798 C C . CYS A 1 54 ? -2.134 6.364 -5.066 1.00 10.00 54 CYS A C 12
ATOM 27799 O O . CYS A 1 54 ? -2.621 7.068 -4.182 1.00 10.00 54 CYS A O 12
ATOM 27806 N N . SER A 1 55 ? -1.248 6.799 -5.968 1.00 10.00 55 SER A N 12
ATOM 27807 C CA . SER A 1 55 ? -0.646 8.150 -5.995 1.00 10.00 55 SER A CA 12
ATOM 27808 C C . SER A 1 55 ? -1.606 9.339 -5.902 1.00 10.00 55 SER A C 12
ATOM 27809 O O . SER A 1 55 ? -1.436 10.189 -5.033 1.00 10.00 55 SER A O 12
ATOM 27817 N N . GLU A 1 56 ? -2.565 9.409 -6.815 1.00 10.00 56 GLU A N 12
ATOM 27818 C CA . GLU A 1 56 ? -3.552 10.504 -6.900 1.00 10.00 56 GLU A CA 12
ATOM 27819 C C . GLU A 1 56 ? -4.136 10.965 -5.555 1.00 10.00 56 GLU A C 12
ATOM 27820 O O . GLU A 1 56 ? -4.686 12.058 -5.464 1.00 10.00 56 GLU A O 12
ATOM 27832 N N . HIS A 1 57 ? -4.018 10.149 -4.526 1.00 10.00 57 HIS A N 12
ATOM 27833 C CA . HIS A 1 57 ? -4.578 10.486 -3.220 1.00 10.00 57 HIS A CA 12
ATOM 27834 C C . HIS A 1 57 ? -3.699 11.421 -2.399 1.00 10.00 57 HIS A C 12
ATOM 27835 O O . HIS A 1 57 ? -4.188 12.064 -1.467 1.00 10.00 57 HIS A O 12
ATOM 27849 N N . PHE A 1 58 ? -2.421 11.522 -2.728 1.00 10.00 58 PHE A N 12
ATOM 27850 C CA . PHE A 1 58 ? -1.531 12.399 -1.980 1.00 10.00 58 PHE A CA 12
ATOM 27851 C C . PHE A 1 58 ? -0.771 13.303 -2.917 1.00 10.00 58 PHE A C 12
ATOM 27852 O O . PHE A 1 58 ? -0.816 13.143 -4.139 1.00 10.00 58 PHE A O 12
ATOM 27869 N N . THR A 1 59 ? -0.086 14.256 -2.333 1.00 10.00 59 THR A N 12
ATOM 27870 C CA . THR A 1 59 ? 0.723 15.173 -3.082 1.00 10.00 59 THR A CA 12
ATOM 27871 C C . THR A 1 59 ? 2.023 14.505 -3.448 1.00 10.00 59 THR A C 12
ATOM 27872 O O . THR A 1 59 ? 2.533 13.683 -2.689 1.00 10.00 59 THR A O 12
ATOM 27883 N N . PRO A 1 60 ? 2.550 14.819 -4.630 1.00 10.00 60 PRO A N 12
ATOM 27884 C CA . PRO A 1 60 ? 3.813 14.270 -5.123 1.00 10.00 60 PRO A CA 12
ATOM 27885 C C . PRO A 1 60 ? 4.903 14.332 -4.072 1.00 10.00 60 PRO A C 12
ATOM 27886 O O . PRO A 1 60 ? 5.733 13.434 -3.953 1.00 10.00 60 PRO A O 12
ATOM 27897 N N . ASP A 1 61 ? 4.863 15.389 -3.286 1.00 10.00 61 ASP A N 12
ATOM 27898 C CA . ASP A 1 61 ? 5.845 15.584 -2.225 1.00 10.00 61 ASP A CA 12
ATOM 27899 C C . ASP A 1 61 ? 5.760 14.459 -1.210 1.00 10.00 61 ASP A C 12
ATOM 27900 O O . ASP A 1 61 ? 6.772 13.943 -0.749 1.00 10.00 61 ASP A O 12
ATOM 27909 N N . SER A 1 62 ? 4.537 14.072 -0.891 1.00 10.00 62 SER A N 12
ATOM 27910 C CA . SER A 1 62 ? 4.295 13.031 0.091 1.00 10.00 62 SER A CA 12
ATOM 27911 C C . SER A 1 62 ? 4.193 11.669 -0.553 1.00 10.00 62 SER A C 12
ATOM 27912 O O . SER A 1 62 ? 3.930 10.698 0.130 1.00 10.00 62 SER A O 12
ATOM 27920 N N . PHE A 1 63 ? 4.367 11.620 -1.865 1.00 10.00 63 PHE A N 12
ATOM 27921 C CA . PHE A 1 63 ? 4.257 10.366 -2.625 1.00 10.00 63 PHE A CA 12
ATOM 27922 C C . PHE A 1 63 ? 4.806 9.137 -1.883 1.00 10.00 63 PHE A C 12
ATOM 27923 O O . PHE A 1 63 ? 4.070 8.172 -1.671 1.00 10.00 63 PHE A O 12
ATOM 27940 N N . LYS A 1 64 ? 6.089 9.165 -1.496 1.00 10.00 64 LYS A N 12
ATOM 27941 C CA . LYS A 1 64 ? 6.704 8.024 -0.799 1.00 10.00 64 LYS A CA 12
ATOM 27942 C C . LYS A 1 64 ? 8.138 8.334 -0.361 1.00 10.00 64 LYS A C 12
ATOM 27943 O O . LYS A 1 64 ? 8.396 9.380 0.225 1.00 10.00 64 LYS A O 12
ATOM 27962 N N . ARG A 1 65 ? 9.069 7.425 -0.663 1.00 10.00 65 ARG A N 12
ATOM 27963 C CA . ARG A 1 65 ? 10.478 7.589 -0.297 1.00 10.00 65 ARG A CA 12
ATOM 27964 C C . ARG A 1 65 ? 11.116 8.783 -1.006 1.00 10.00 65 ARG A C 12
ATOM 27965 O O . ARG A 1 65 ? 12.215 9.206 -0.654 1.00 10.00 65 ARG A O 12
ATOM 27986 N N . GLU A 1 66 ? 10.413 9.328 -1.993 1.00 10.00 66 GLU A N 12
ATOM 27987 C CA . GLU A 1 66 ? 10.888 10.487 -2.733 1.00 10.00 66 GLU A CA 12
ATOM 27988 C C . GLU A 1 66 ? 10.482 11.769 -2.006 1.00 10.00 66 GLU A C 12
ATOM 27989 O O . GLU A 1 66 ? 10.661 12.873 -2.520 1.00 10.00 66 GLU A O 12
ATOM 28001 N N . SER A 1 67 ? 9.906 11.604 -0.814 1.00 10.00 67 SER A N 12
ATOM 28002 C CA . SER A 1 67 ? 9.461 12.726 -0.005 1.00 10.00 67 SER A CA 12
ATOM 28003 C C . SER A 1 67 ? 10.650 13.516 0.557 1.00 10.00 67 SER A C 12
ATOM 28004 O O . SER A 1 67 ? 11.249 14.342 -0.139 1.00 10.00 67 SER A O 12
ATOM 28012 N N . ASN A 1 68 ? 10.977 13.272 1.816 1.00 10.00 68 ASN A N 12
ATOM 28013 C CA . ASN A 1 68 ? 12.079 13.954 2.473 1.00 10.00 68 ASN A CA 12
ATOM 28014 C C . ASN A 1 68 ? 13.313 13.067 2.542 1.00 10.00 68 ASN A C 12
ATOM 28015 O O . ASN A 1 68 ? 14.287 13.273 1.816 1.00 10.00 68 ASN A O 12
ATOM 28026 N N . ASN A 1 69 ? 13.263 12.068 3.410 1.00 10.00 69 ASN A N 12
ATOM 28027 C CA . ASN A 1 69 ? 14.391 11.166 3.588 1.00 10.00 69 ASN A CA 12
ATOM 28028 C C . ASN A 1 69 ? 14.130 9.819 2.935 1.00 10.00 69 ASN A C 12
ATOM 28029 O O . ASN A 1 69 ? 14.739 9.488 1.920 1.00 10.00 69 ASN A O 12
ATOM 28040 N N . LYS A 1 70 ? 13.223 9.039 3.507 1.00 10.00 70 LYS A N 12
ATOM 28041 C CA . LYS A 1 70 ? 12.926 7.726 2.955 1.00 10.00 70 LYS A CA 12
ATOM 28042 C C . LYS A 1 70 ? 11.432 7.413 3.008 1.00 10.00 70 LYS A C 12
ATOM 28043 O O . LYS A 1 70 ? 11.005 6.347 2.574 1.00 10.00 70 LYS A O 12
ATOM 28062 N N . LEU A 1 71 ? 10.633 8.342 3.519 1.00 10.00 71 LEU A N 12
ATOM 28063 C CA . LEU A 1 71 ? 9.196 8.127 3.606 1.00 10.00 71 LEU A CA 12
ATOM 28064 C C . LEU A 1 71 ? 8.437 9.442 3.461 1.00 10.00 71 LEU A C 12
ATOM 28065 O O . LEU A 1 71 ? 9.046 10.513 3.445 1.00 10.00 71 LEU A O 12
ATOM 28081 N N . LEU A 1 72 ? 7.107 9.345 3.370 1.00 10.00 72 LEU A N 12
ATOM 28082 C CA . LEU A 1 72 ? 6.240 10.518 3.209 1.00 10.00 72 LEU A CA 12
ATOM 28083 C C . LEU A 1 72 ? 6.386 11.492 4.367 1.00 10.00 72 LEU A C 12
ATOM 28084 O O . LEU A 1 72 ? 6.945 11.156 5.414 1.00 10.00 72 LEU A O 12
ATOM 28100 N N . LYS A 1 73 ? 5.857 12.696 4.181 1.00 10.00 73 LYS A N 12
ATOM 28101 C CA . LYS A 1 73 ? 5.903 13.704 5.221 1.00 10.00 73 LYS A CA 12
ATOM 28102 C C . LYS A 1 73 ? 4.897 13.345 6.298 1.00 10.00 73 LYS A C 12
ATOM 28103 O O . LYS A 1 73 ? 3.709 13.179 6.030 1.00 10.00 73 LYS A O 12
ATOM 28122 N N . GLU A 1 74 ? 5.409 13.183 7.499 1.00 10.00 74 GLU A N 12
ATOM 28123 C CA . GLU A 1 74 ? 4.616 12.843 8.682 1.00 10.00 74 GLU A CA 12
ATOM 28124 C C . GLU A 1 74 ? 3.418 13.774 8.875 1.00 10.00 74 GLU A C 12
ATOM 28125 O O . GLU A 1 74 ? 2.481 13.457 9.603 1.00 10.00 74 GLU A O 12
ATOM 28137 N N . ASN A 1 75 ? 3.477 14.934 8.255 1.00 10.00 75 ASN A N 12
ATOM 28138 C CA . ASN A 1 75 ? 2.403 15.913 8.364 1.00 10.00 75 ASN A CA 12
ATOM 28139 C C . ASN A 1 75 ? 1.513 15.931 7.133 1.00 10.00 75 ASN A C 12
ATOM 28140 O O . ASN A 1 75 ? 0.727 16.859 6.938 1.00 10.00 75 ASN A O 12
ATOM 28151 N N . ALA A 1 76 ? 1.630 14.913 6.305 1.00 10.00 76 ALA A N 12
ATOM 28152 C CA . ALA A 1 76 ? 0.824 14.833 5.092 1.00 10.00 76 ALA A CA 12
ATOM 28153 C C . ALA A 1 76 ? -0.001 13.552 5.028 1.00 10.00 76 ALA A C 12
ATOM 28154 O O . ALA A 1 76 ? 0.519 12.442 5.164 1.00 10.00 76 ALA A O 12
ATOM 28161 N N . VAL A 1 77 ? -1.297 13.728 4.814 1.00 10.00 77 VAL A N 12
ATOM 28162 C CA . VAL A 1 77 ? -2.230 12.617 4.716 1.00 10.00 77 VAL A CA 12
ATOM 28163 C C . VAL A 1 77 ? -3.124 12.805 3.481 1.00 10.00 77 VAL A C 12
ATOM 28164 O O . VAL A 1 77 ? -3.555 13.923 3.188 1.00 10.00 77 VAL A O 12
ATOM 28177 N N . PRO A 1 78 ? -3.365 11.717 2.721 1.00 10.00 78 PRO A N 12
ATOM 28178 C CA . PRO A 1 78 ? -4.182 11.720 1.496 1.00 10.00 78 PRO A CA 12
ATOM 28179 C C . PRO A 1 78 ? -5.538 12.406 1.657 1.00 10.00 78 PRO A C 12
ATOM 28180 O O . PRO A 1 78 ? -6.491 11.827 2.173 1.00 10.00 78 PRO A O 12
ATOM 28191 N N . THR A 1 79 ? -5.609 13.638 1.182 1.00 10.00 79 THR A N 12
ATOM 28192 C CA . THR A 1 79 ? -6.828 14.432 1.253 1.00 10.00 79 THR A CA 12
ATOM 28193 C C . THR A 1 79 ? -7.556 14.420 -0.085 1.00 10.00 79 THR A C 12
ATOM 28194 O O . THR A 1 79 ? -8.736 14.750 -0.174 1.00 10.00 79 THR A O 12
ATOM 28205 N N . ILE A 1 80 ? -6.833 14.008 -1.113 1.00 10.00 80 ILE A N 12
ATOM 28206 C CA . ILE A 1 80 ? -7.357 13.956 -2.476 1.00 10.00 80 ILE A CA 12
ATOM 28207 C C . ILE A 1 80 ? -8.288 12.748 -2.675 1.00 10.00 80 ILE A C 12
ATOM 28208 O O . ILE A 1 80 ? -8.710 12.457 -3.792 1.00 10.00 80 ILE A O 12
ATOM 28224 N N . PHE A 1 81 ? -8.569 12.035 -1.584 1.00 10.00 81 PHE A N 12
ATOM 28225 C CA . PHE A 1 81 ? -9.433 10.851 -1.606 1.00 10.00 81 PHE A CA 12
ATOM 28226 C C . PHE A 1 81 ? -10.711 11.065 -2.409 1.00 10.00 81 PHE A C 12
ATOM 28227 O O . PHE A 1 81 ? -10.949 10.358 -3.384 1.00 10.00 81 PHE A O 12
ATOM 28244 N N . LEU A 1 82 ? -11.517 12.038 -2.002 1.00 10.00 82 LEU A N 12
ATOM 28245 C CA . LEU A 1 82 ? -12.786 12.315 -2.668 1.00 10.00 82 LEU A CA 12
ATOM 28246 C C . LEU A 1 82 ? -13.361 13.637 -2.180 1.00 10.00 82 LEU A C 12
ATOM 28247 O O . LEU A 1 82 ? -12.987 14.125 -1.110 1.00 10.00 82 LEU A O 12
ATOM 28263 N N . GLU A 1 83 ? -14.269 14.195 -2.967 1.00 10.00 83 GLU A N 12
ATOM 28264 C CA . GLU A 1 83 ? -14.929 15.447 -2.633 1.00 10.00 83 GLU A CA 12
ATOM 28265 C C . GLU A 1 83 ? -15.793 15.270 -1.386 1.00 10.00 83 GLU A C 12
ATOM 28266 O O . GLU A 1 83 ? -15.447 15.744 -0.302 1.00 10.00 83 GLU A O 12
ATOM 28278 N N . LEU A 1 84 ? -16.902 14.560 -1.540 1.00 10.00 84 LEU A N 12
ATOM 28279 C CA . LEU A 1 84 ? -17.811 14.316 -0.429 1.00 10.00 84 LEU A CA 12
ATOM 28280 C C . LEU A 1 84 ? -18.493 12.963 -0.588 1.00 10.00 84 LEU A C 12
ATOM 28281 O O . LEU A 1 84 ? -18.219 12.027 0.162 1.00 10.00 84 LEU A O 12
ATOM 28297 N N . VAL A 1 85 ? -19.371 12.859 -1.575 1.00 10.00 85 VAL A N 12
ATOM 28298 C CA . VAL A 1 85 ? -20.088 11.623 -1.826 1.00 10.00 85 VAL A CA 12
ATOM 28299 C C . VAL A 1 85 ? -20.420 11.475 -3.308 1.00 10.00 85 VAL A C 12
ATOM 28300 O O . VAL A 1 85 ? -20.942 12.400 -3.930 1.00 10.00 85 VAL A O 12
ATOM 28313 N N . PRO A 1 86 ? -20.085 10.315 -3.892 1.00 10.00 86 PRO A N 12
ATOM 28314 C CA . PRO A 1 86 ? -20.365 10.026 -5.299 1.00 10.00 86 PRO A CA 12
ATOM 28315 C C . PRO A 1 86 ? -21.865 9.894 -5.545 1.00 10.00 86 PRO A C 12
ATOM 28316 O O . PRO A 1 86 ? -22.629 9.619 -4.618 1.00 10.00 86 PRO A O 12
ATOM 28327 N N . ARG A 1 87 ? -22.290 10.083 -6.786 1.00 10.00 87 ARG A N 12
ATOM 28328 C CA . ARG A 1 87 ? -23.703 9.981 -7.122 1.00 10.00 87 ARG A CA 12
ATOM 28329 C C . ARG A 1 87 ? -23.960 8.775 -8.024 1.00 10.00 87 ARG A C 12
ATOM 28330 O O . ARG A 1 87 ? -23.967 8.939 -9.257 1.00 10.00 87 ARG A O 12
ATOM 29365 N N . MET A 1 1 ? -4.041 -5.372 -2.730 1.00 10.00 1 MET A N 13
ATOM 29366 C CA . MET A 1 1 ? -5.092 -5.643 -3.739 1.00 10.00 1 MET A CA 13
ATOM 29367 C C . MET A 1 1 ? -5.158 -4.506 -4.740 1.00 10.00 1 MET A C 13
ATOM 29368 O O . MET A 1 1 ? -4.799 -3.378 -4.421 1.00 10.00 1 MET A O 13
ATOM 29384 N N . VAL A 1 2 ? -5.607 -4.807 -5.945 1.00 10.00 2 VAL A N 13
ATOM 29385 C CA . VAL A 1 2 ? -5.744 -3.791 -6.976 1.00 10.00 2 VAL A CA 13
ATOM 29386 C C . VAL A 1 2 ? -7.214 -3.538 -7.254 1.00 10.00 2 VAL A C 13
ATOM 29387 O O . VAL A 1 2 ? -7.571 -2.909 -8.244 1.00 10.00 2 VAL A O 13
ATOM 29400 N N . GLN A 1 3 ? -8.063 -4.047 -6.372 1.00 10.00 3 GLN A N 13
ATOM 29401 C CA . GLN A 1 3 ? -9.502 -3.899 -6.517 1.00 10.00 3 GLN A CA 13
ATOM 29402 C C . GLN A 1 3 ? -9.924 -2.445 -6.323 1.00 10.00 3 GLN A C 13
ATOM 29403 O O . GLN A 1 3 ? -10.765 -1.937 -7.066 1.00 10.00 3 GLN A O 13
ATOM 29417 N N . SER A 1 4 ? -9.320 -1.778 -5.340 1.00 10.00 4 SER A N 13
ATOM 29418 C CA . SER A 1 4 ? -9.635 -0.384 -5.048 1.00 10.00 4 SER A CA 13
ATOM 29419 C C . SER A 1 4 ? -8.707 0.142 -3.952 1.00 10.00 4 SER A C 13
ATOM 29420 O O . SER A 1 4 ? -8.196 -0.636 -3.146 1.00 10.00 4 SER A O 13
ATOM 29428 N N . CYS A 1 5 ? -8.497 1.453 -3.930 1.00 10.00 5 CYS A N 13
ATOM 29429 C CA . CYS A 1 5 ? -7.642 2.083 -2.933 1.00 10.00 5 CYS A CA 13
ATOM 29430 C C . CYS A 1 5 ? -8.384 2.204 -1.601 1.00 10.00 5 CYS A C 13
ATOM 29431 O O . CYS A 1 5 ? -9.569 1.886 -1.516 1.00 10.00 5 CYS A O 13
ATOM 29438 N N . SER A 1 6 ? -7.688 2.676 -0.572 1.00 10.00 6 SER A N 13
ATOM 29439 C CA . SER A 1 6 ? -8.275 2.826 0.760 1.00 10.00 6 SER A CA 13
ATOM 29440 C C . SER A 1 6 ? -9.271 3.987 0.839 1.00 10.00 6 SER A C 13
ATOM 29441 O O . SER A 1 6 ? -9.852 4.241 1.890 1.00 10.00 6 SER A O 13
ATOM 29449 N N . ALA A 1 7 ? -9.462 4.698 -0.267 1.00 10.00 7 ALA A N 13
ATOM 29450 C CA . ALA A 1 7 ? -10.416 5.799 -0.292 1.00 10.00 7 ALA A CA 13
ATOM 29451 C C . ALA A 1 7 ? -11.828 5.228 -0.327 1.00 10.00 7 ALA A C 13
ATOM 29452 O O . ALA A 1 7 ? -12.001 4.022 -0.451 1.00 10.00 7 ALA A O 13
ATOM 29459 N N . TYR A 1 8 ? -12.840 6.074 -0.275 1.00 10.00 8 TYR A N 13
ATOM 29460 C CA . TYR A 1 8 ? -14.202 5.575 -0.270 1.00 10.00 8 TYR A CA 13
ATOM 29461 C C . TYR A 1 8 ? -14.876 5.755 -1.633 1.00 10.00 8 TYR A C 13
ATOM 29462 O O . TYR A 1 8 ? -15.591 6.716 -1.889 1.00 10.00 8 TYR A O 13
ATOM 29480 N N . GLY A 1 9 ? -14.615 4.825 -2.520 1.00 10.00 9 GLY A N 13
ATOM 29481 C CA . GLY A 1 9 ? -15.218 4.872 -3.835 1.00 10.00 9 GLY A CA 13
ATOM 29482 C C . GLY A 1 9 ? -14.206 4.894 -4.969 1.00 10.00 9 GLY A C 13
ATOM 29483 O O . GLY A 1 9 ? -14.572 4.757 -6.137 1.00 10.00 9 GLY A O 13
ATOM 29487 N N . CYS A 1 10 ? -12.932 5.039 -4.636 1.00 10.00 10 CYS A N 13
ATOM 29488 C CA . CYS A 1 10 ? -11.887 5.094 -5.648 1.00 10.00 10 CYS A CA 13
ATOM 29489 C C . CYS A 1 10 ? -11.448 3.708 -6.110 1.00 10.00 10 CYS A C 13
ATOM 29490 O O . CYS A 1 10 ? -10.388 3.221 -5.720 1.00 10.00 10 CYS A O 13
ATOM 29497 N N . LYS A 1 11 ? -12.278 3.043 -6.896 1.00 10.00 11 LYS A N 13
ATOM 29498 C CA . LYS A 1 11 ? -11.911 1.735 -7.422 1.00 10.00 11 LYS A CA 13
ATOM 29499 C C . LYS A 1 11 ? -11.203 1.894 -8.767 1.00 10.00 11 LYS A C 13
ATOM 29500 O O . LYS A 1 11 ? -11.499 1.202 -9.742 1.00 10.00 11 LYS A O 13
ATOM 29519 N N . ASN A 1 12 ? -10.238 2.807 -8.779 1.00 10.00 12 ASN A N 13
ATOM 29520 C CA . ASN A 1 12 ? -9.439 3.124 -9.966 1.00 10.00 12 ASN A CA 13
ATOM 29521 C C . ASN A 1 12 ? -8.312 2.125 -10.140 1.00 10.00 12 ASN A C 13
ATOM 29522 O O . ASN A 1 12 ? -7.145 2.504 -10.268 1.00 10.00 12 ASN A O 13
ATOM 29533 N N . ARG A 1 13 ? -8.688 0.861 -10.063 1.00 10.00 13 ARG A N 13
ATOM 29534 C CA . ARG A 1 13 ? -7.784 -0.283 -10.223 1.00 10.00 13 ARG A CA 13
ATOM 29535 C C . ARG A 1 13 ? -6.661 0.029 -11.222 1.00 10.00 13 ARG A C 13
ATOM 29536 O O . ARG A 1 13 ? -6.939 0.553 -12.302 1.00 10.00 13 ARG A O 13
ATOM 29557 N N . TYR A 1 14 ? -5.408 -0.286 -10.829 1.00 10.00 14 TYR A N 13
ATOM 29558 C CA . TYR A 1 14 ? -4.207 -0.049 -11.653 1.00 10.00 14 TYR A CA 13
ATOM 29559 C C . TYR A 1 14 ? -4.513 -0.062 -13.141 1.00 10.00 14 TYR A C 13
ATOM 29560 O O . TYR A 1 14 ? -4.787 -1.110 -13.732 1.00 10.00 14 TYR A O 13
ATOM 29578 N N . ASP A 1 15 ? -4.475 1.114 -13.731 1.00 10.00 15 ASP A N 13
ATOM 29579 C CA . ASP A 1 15 ? -4.729 1.277 -15.143 1.00 10.00 15 ASP A CA 13
ATOM 29580 C C . ASP A 1 15 ? -3.557 2.011 -15.753 1.00 10.00 15 ASP A C 13
ATOM 29581 O O . ASP A 1 15 ? -3.353 3.195 -15.503 1.00 10.00 15 ASP A O 13
ATOM 29590 N N . LYS A 1 16 ? -2.777 1.275 -16.523 1.00 10.00 16 LYS A N 13
ATOM 29591 C CA . LYS A 1 16 ? -1.580 1.798 -17.166 1.00 10.00 16 LYS A CA 13
ATOM 29592 C C . LYS A 1 16 ? -1.877 2.998 -18.061 1.00 10.00 16 LYS A C 13
ATOM 29593 O O . LYS A 1 16 ? -1.006 3.840 -18.289 1.00 10.00 16 LYS A O 13
ATOM 29612 N N . ASP A 1 17 ? -3.104 3.076 -18.557 1.00 10.00 17 ASP A N 13
ATOM 29613 C CA . ASP A 1 17 ? -3.502 4.166 -19.432 1.00 10.00 17 ASP A CA 13
ATOM 29614 C C . ASP A 1 17 ? -3.611 5.457 -18.642 1.00 10.00 17 ASP A C 13
ATOM 29615 O O . ASP A 1 17 ? -3.426 6.554 -19.171 1.00 10.00 17 ASP A O 13
ATOM 29624 N N . LYS A 1 18 ? -3.943 5.314 -17.374 1.00 10.00 18 LYS A N 13
ATOM 29625 C CA . LYS A 1 18 ? -4.067 6.450 -16.478 1.00 10.00 18 LYS A CA 13
ATOM 29626 C C . LYS A 1 18 ? -2.755 6.654 -15.704 1.00 10.00 18 LYS A C 13
ATOM 29627 O O . LYS A 1 18 ? -2.024 5.698 -15.445 1.00 10.00 18 LYS A O 13
ATOM 29646 N N . PRO A 1 19 ? -2.427 7.899 -15.333 1.00 10.00 19 PRO A N 13
ATOM 29647 C CA . PRO A 1 19 ? -1.192 8.186 -14.621 1.00 10.00 19 PRO A CA 13
ATOM 29648 C C . PRO A 1 19 ? -1.307 8.087 -13.097 1.00 10.00 19 PRO A C 13
ATOM 29649 O O . PRO A 1 19 ? -1.372 9.102 -12.401 1.00 10.00 19 PRO A O 13
ATOM 29660 N N . VAL A 1 20 ? -1.323 6.860 -12.575 1.00 10.00 20 VAL A N 13
ATOM 29661 C CA . VAL A 1 20 ? -1.372 6.643 -11.131 1.00 10.00 20 VAL A CA 13
ATOM 29662 C C . VAL A 1 20 ? -0.551 5.414 -10.768 1.00 10.00 20 VAL A C 13
ATOM 29663 O O . VAL A 1 20 ? -0.614 4.385 -11.443 1.00 10.00 20 VAL A O 13
ATOM 29676 N N . SER A 1 21 ? 0.261 5.552 -9.739 1.00 10.00 21 SER A N 13
ATOM 29677 C CA . SER A 1 21 ? 1.074 4.456 -9.258 1.00 10.00 21 SER A CA 13
ATOM 29678 C C . SER A 1 21 ? 0.490 3.965 -7.943 1.00 10.00 21 SER A C 13
ATOM 29679 O O . SER A 1 21 ? -0.281 4.688 -7.305 1.00 10.00 21 SER A O 13
ATOM 29687 N N . PHE A 1 22 ? 0.852 2.770 -7.517 1.00 10.00 22 PHE A N 13
ATOM 29688 C CA . PHE A 1 22 ? 0.333 2.248 -6.272 1.00 10.00 22 PHE A CA 13
ATOM 29689 C C . PHE A 1 22 ? 1.435 2.237 -5.210 1.00 10.00 22 PHE A C 13
ATOM 29690 O O . PHE A 1 22 ? 2.616 2.408 -5.513 1.00 10.00 22 PHE A O 13
ATOM 29707 N N . HIS A 1 23 ? 1.016 2.144 -3.960 1.00 10.00 23 HIS A N 13
ATOM 29708 C CA . HIS A 1 23 ? 1.919 2.135 -2.798 1.00 10.00 23 HIS A CA 13
ATOM 29709 C C . HIS A 1 23 ? 1.227 1.459 -1.645 1.00 10.00 23 HIS A C 13
ATOM 29710 O O . HIS A 1 23 ? 0.072 1.133 -1.750 1.00 10.00 23 HIS A O 13
ATOM 29725 N N . LYS A 1 24 ? 1.917 1.270 -0.546 1.00 10.00 24 LYS A N 13
ATOM 29726 C CA . LYS A 1 24 ? 1.309 0.665 0.625 1.00 10.00 24 LYS A CA 13
ATOM 29727 C C . LYS A 1 24 ? 1.212 1.738 1.722 1.00 10.00 24 LYS A C 13
ATOM 29728 O O . LYS A 1 24 ? 1.816 2.801 1.585 1.00 10.00 24 LYS A O 13
ATOM 29747 N N . PHE A 1 25 ? 0.444 1.488 2.784 1.00 10.00 25 PHE A N 13
ATOM 29748 C CA . PHE A 1 25 ? 0.314 2.463 3.882 1.00 10.00 25 PHE A CA 13
ATOM 29749 C C . PHE A 1 25 ? 1.667 2.752 4.541 1.00 10.00 25 PHE A C 13
ATOM 29750 O O . PHE A 1 25 ? 2.592 1.936 4.460 1.00 10.00 25 PHE A O 13
ATOM 29767 N N . PRO A 1 26 ? 1.795 3.922 5.204 1.00 10.00 26 PRO A N 13
ATOM 29768 C CA . PRO A 1 26 ? 3.013 4.301 5.939 1.00 10.00 26 PRO A CA 13
ATOM 29769 C C . PRO A 1 26 ? 3.166 3.427 7.184 1.00 10.00 26 PRO A C 13
ATOM 29770 O O . PRO A 1 26 ? 2.952 3.877 8.309 1.00 10.00 26 PRO A O 13
ATOM 29781 N N . LEU A 1 27 ? 3.542 2.177 6.971 1.00 10.00 27 LEU A N 13
ATOM 29782 C CA . LEU A 1 27 ? 3.677 1.214 8.048 1.00 10.00 27 LEU A CA 13
ATOM 29783 C C . LEU A 1 27 ? 4.821 1.576 8.966 1.00 10.00 27 LEU A C 13
ATOM 29784 O O . LEU A 1 27 ? 4.854 1.190 10.132 1.00 10.00 27 LEU A O 13
ATOM 29800 N N . THR A 1 28 ? 5.747 2.334 8.432 1.00 10.00 28 THR A N 13
ATOM 29801 C CA . THR A 1 28 ? 6.904 2.751 9.181 1.00 10.00 28 THR A CA 13
ATOM 29802 C C . THR A 1 28 ? 6.657 4.072 9.896 1.00 10.00 28 THR A C 13
ATOM 29803 O O . THR A 1 28 ? 7.556 4.633 10.523 1.00 10.00 28 THR A O 13
ATOM 29814 N N . ARG A 1 29 ? 5.427 4.558 9.807 1.00 10.00 29 ARG A N 13
ATOM 29815 C CA . ARG A 1 29 ? 5.040 5.787 10.464 1.00 10.00 29 ARG A CA 13
ATOM 29816 C C . ARG A 1 29 ? 3.584 5.662 10.893 1.00 10.00 29 ARG A C 13
ATOM 29817 O O . ARG A 1 29 ? 2.716 6.361 10.377 1.00 10.00 29 ARG A O 13
ATOM 29838 N N . PRO A 1 30 ? 3.301 4.729 11.825 1.00 10.00 30 PRO A N 13
ATOM 29839 C CA . PRO A 1 30 ? 1.951 4.456 12.319 1.00 10.00 30 PRO A CA 13
ATOM 29840 C C . PRO A 1 30 ? 1.125 5.698 12.644 1.00 10.00 30 PRO A C 13
ATOM 29841 O O . PRO A 1 30 ? -0.003 5.805 12.192 1.00 10.00 30 PRO A O 13
ATOM 29852 N N . SER A 1 31 ? 1.666 6.611 13.445 1.00 10.00 31 SER A N 13
ATOM 29853 C CA . SER A 1 31 ? 0.947 7.837 13.798 1.00 10.00 31 SER A CA 13
ATOM 29854 C C . SER A 1 31 ? 0.403 8.492 12.541 1.00 10.00 31 SER A C 13
ATOM 29855 O O . SER A 1 31 ? -0.790 8.769 12.428 1.00 10.00 31 SER A O 13
ATOM 29863 N N . LEU A 1 32 ? 1.281 8.670 11.574 1.00 10.00 32 LEU A N 13
ATOM 29864 C CA . LEU A 1 32 ? 0.915 9.261 10.302 1.00 10.00 32 LEU A CA 13
ATOM 29865 C C . LEU A 1 32 ? -0.074 8.341 9.592 1.00 10.00 32 LEU A C 13
ATOM 29866 O O . LEU A 1 32 ? -1.046 8.794 8.995 1.00 10.00 32 LEU A O 13
ATOM 29882 N N . CYS A 1 33 ? 0.128 7.043 9.759 1.00 10.00 33 CYS A N 13
ATOM 29883 C CA . CYS A 1 33 ? -0.731 6.044 9.136 1.00 10.00 33 CYS A CA 13
ATOM 29884 C C . CYS A 1 33 ? -2.145 6.230 9.641 1.00 10.00 33 CYS A C 13
ATOM 29885 O O . CYS A 1 33 ? -3.127 6.138 8.906 1.00 10.00 33 CYS A O 13
ATOM 29893 N N . LYS A 1 34 ? -2.197 6.580 10.900 1.00 10.00 34 LYS A N 13
ATOM 29894 C CA . LYS A 1 34 ? -3.421 6.748 11.615 1.00 10.00 34 LYS A CA 13
ATOM 29895 C C . LYS A 1 34 ? -4.240 7.931 11.117 1.00 10.00 34 LYS A C 13
ATOM 29896 O O . LYS A 1 34 ? -5.472 7.864 11.116 1.00 10.00 34 LYS A O 13
ATOM 29915 N N . GLU A 1 35 ? -3.601 9.001 10.638 1.00 10.00 35 GLU A N 13
ATOM 29916 C CA . GLU A 1 35 ? -4.404 10.127 10.186 1.00 10.00 35 GLU A CA 13
ATOM 29917 C C . GLU A 1 35 ? -5.051 9.784 8.875 1.00 10.00 35 GLU A C 13
ATOM 29918 O O . GLU A 1 35 ? -6.052 10.391 8.501 1.00 10.00 35 GLU A O 13
ATOM 29930 N N . TRP A 1 36 ? -4.502 8.794 8.177 1.00 10.00 36 TRP A N 13
ATOM 29931 C CA . TRP A 1 36 ? -5.090 8.384 6.928 1.00 10.00 36 TRP A CA 13
ATOM 29932 C C . TRP A 1 36 ? -6.490 7.888 7.227 1.00 10.00 36 TRP A C 13
ATOM 29933 O O . TRP A 1 36 ? -7.416 8.126 6.461 1.00 10.00 36 TRP A O 13
ATOM 29954 N N . GLU A 1 37 ? -6.652 7.296 8.417 1.00 10.00 37 GLU A N 13
ATOM 29955 C CA . GLU A 1 37 ? -7.945 6.795 8.847 1.00 10.00 37 GLU A CA 13
ATOM 29956 C C . GLU A 1 37 ? -8.907 7.969 8.981 1.00 10.00 37 GLU A C 13
ATOM 29957 O O . GLU A 1 37 ? -10.084 7.873 8.635 1.00 10.00 37 GLU A O 13
ATOM 29969 N N . ALA A 1 38 ? -8.362 9.098 9.433 1.00 10.00 38 ALA A N 13
ATOM 29970 C CA . ALA A 1 38 ? -9.132 10.311 9.641 1.00 10.00 38 ALA A CA 13
ATOM 29971 C C . ALA A 1 38 ? -9.732 10.795 8.336 1.00 10.00 38 ALA A C 13
ATOM 29972 O O . ALA A 1 38 ? -10.760 11.464 8.333 1.00 10.00 38 ALA A O 13
ATOM 29979 N N . ALA A 1 39 ? -9.094 10.448 7.225 1.00 10.00 39 ALA A N 13
ATOM 29980 C CA . ALA A 1 39 ? -9.594 10.841 5.923 1.00 10.00 39 ALA A CA 13
ATOM 29981 C C . ALA A 1 39 ? -10.596 9.803 5.426 1.00 10.00 39 ALA A C 13
ATOM 29982 O O . ALA A 1 39 ? -11.512 10.117 4.664 1.00 10.00 39 ALA A O 13
ATOM 29989 N N . VAL A 1 40 ? -10.432 8.566 5.891 1.00 10.00 40 VAL A N 13
ATOM 29990 C CA . VAL A 1 40 ? -11.328 7.474 5.524 1.00 10.00 40 VAL A CA 13
ATOM 29991 C C . VAL A 1 40 ? -12.484 7.415 6.527 1.00 10.00 40 VAL A C 13
ATOM 29992 O O . VAL A 1 40 ? -12.874 6.349 6.994 1.00 10.00 40 VAL A O 13
ATOM 30005 N N . ARG A 1 41 ? -13.019 8.581 6.851 1.00 10.00 41 ARG A N 13
ATOM 30006 C CA . ARG A 1 41 ? -14.114 8.714 7.822 1.00 10.00 41 ARG A CA 13
ATOM 30007 C C . ARG A 1 41 ? -15.443 8.158 7.305 1.00 10.00 41 ARG A C 13
ATOM 30008 O O . ARG A 1 41 ? -16.493 8.391 7.904 1.00 10.00 41 ARG A O 13
ATOM 30029 N N . ARG A 1 42 ? -15.397 7.425 6.207 1.00 10.00 42 ARG A N 13
ATOM 30030 C CA . ARG A 1 42 ? -16.594 6.853 5.619 1.00 10.00 42 ARG A CA 13
ATOM 30031 C C . ARG A 1 42 ? -16.958 5.546 6.307 1.00 10.00 42 ARG A C 13
ATOM 30032 O O . ARG A 1 42 ? -16.107 4.900 6.917 1.00 10.00 42 ARG A O 13
ATOM 30053 N N . LYS A 1 43 ? -18.228 5.172 6.217 1.00 10.00 43 LYS A N 13
ATOM 30054 C CA . LYS A 1 43 ? -18.703 3.928 6.797 1.00 10.00 43 LYS A CA 13
ATOM 30055 C C . LYS A 1 43 ? -18.017 2.756 6.118 1.00 10.00 43 LYS A C 13
ATOM 30056 O O . LYS A 1 43 ? -17.560 1.817 6.771 1.00 10.00 43 LYS A O 13
ATOM 30075 N N . ASN A 1 44 ? -17.936 2.837 4.797 1.00 10.00 44 ASN A N 13
ATOM 30076 C CA . ASN A 1 44 ? -17.324 1.790 4.004 1.00 10.00 44 ASN A CA 13
ATOM 30077 C C . ASN A 1 44 ? -15.804 1.932 3.987 1.00 10.00 44 ASN A C 13
ATOM 30078 O O . ASN A 1 44 ? -15.205 2.159 2.936 1.00 10.00 44 ASN A O 13
ATOM 30089 N N . PHE A 1 45 ? -15.194 1.840 5.165 1.00 10.00 45 PHE A N 13
ATOM 30090 C CA . PHE A 1 45 ? -13.745 1.917 5.286 1.00 10.00 45 PHE A CA 13
ATOM 30091 C C . PHE A 1 45 ? -13.137 0.717 4.562 1.00 10.00 45 PHE A C 13
ATOM 30092 O O . PHE A 1 45 ? -13.331 -0.431 4.969 1.00 10.00 45 PHE A O 13
ATOM 30109 N N . LYS A 1 46 ? -12.438 1.001 3.471 1.00 10.00 46 LYS A N 13
ATOM 30110 C CA . LYS A 1 46 ? -11.804 -0.022 2.646 1.00 10.00 46 LYS A CA 13
ATOM 30111 C C . LYS A 1 46 ? -10.660 -0.731 3.388 1.00 10.00 46 LYS A C 13
ATOM 30112 O O . LYS A 1 46 ? -10.418 -0.438 4.547 1.00 10.00 46 LYS A O 13
ATOM 30131 N N . PRO A 1 47 ? -9.947 -1.685 2.740 1.00 10.00 47 PRO A N 13
ATOM 30132 C CA . PRO A 1 47 ? -8.865 -2.435 3.389 1.00 10.00 47 PRO A CA 13
ATOM 30133 C C . PRO A 1 47 ? -7.876 -1.578 4.162 1.00 10.00 47 PRO A C 13
ATOM 30134 O O . PRO A 1 47 ? -7.704 -0.383 3.913 1.00 10.00 47 PRO A O 13
ATOM 30145 N N . THR A 1 48 ? -7.178 -2.252 5.052 1.00 10.00 48 THR A N 13
ATOM 30146 C CA . THR A 1 48 ? -6.243 -1.631 5.962 1.00 10.00 48 THR A CA 13
ATOM 30147 C C . THR A 1 48 ? -4.909 -1.299 5.331 1.00 10.00 48 THR A C 13
ATOM 30148 O O . THR A 1 48 ? -4.723 -1.399 4.114 1.00 10.00 48 THR A O 13
ATOM 30159 N N . LYS A 1 49 ? -3.973 -0.952 6.201 1.00 10.00 49 LYS A N 13
ATOM 30160 C CA . LYS A 1 49 ? -2.627 -0.574 5.815 1.00 10.00 49 LYS A CA 13
ATOM 30161 C C . LYS A 1 49 ? -1.881 -1.676 5.091 1.00 10.00 49 LYS A C 13
ATOM 30162 O O . LYS A 1 49 ? -0.791 -1.437 4.573 1.00 10.00 49 LYS A O 13
ATOM 30181 N N . TYR A 1 50 ? -2.429 -2.882 5.051 1.00 10.00 50 TYR A N 13
ATOM 30182 C CA . TYR A 1 50 ? -1.744 -3.934 4.346 1.00 10.00 50 TYR A CA 13
ATOM 30183 C C . TYR A 1 50 ? -2.037 -3.805 2.871 1.00 10.00 50 TYR A C 13
ATOM 30184 O O . TYR A 1 50 ? -1.262 -4.253 2.032 1.00 10.00 50 TYR A O 13
ATOM 30202 N N . SER A 1 51 ? -3.169 -3.196 2.564 1.00 10.00 51 SER A N 13
ATOM 30203 C CA . SER A 1 51 ? -3.551 -2.985 1.189 1.00 10.00 51 SER A CA 13
ATOM 30204 C C . SER A 1 51 ? -2.726 -1.852 0.596 1.00 10.00 51 SER A C 13
ATOM 30205 O O . SER A 1 51 ? -1.991 -1.168 1.311 1.00 10.00 51 SER A O 13
ATOM 30213 N N . SER A 1 52 ? -2.840 -1.661 -0.698 1.00 10.00 52 SER A N 13
ATOM 30214 C CA . SER A 1 52 ? -2.070 -0.650 -1.373 1.00 10.00 52 SER A CA 13
ATOM 30215 C C . SER A 1 52 ? -2.958 0.515 -1.853 1.00 10.00 52 SER A C 13
ATOM 30216 O O . SER A 1 52 ? -4.118 0.323 -2.217 1.00 10.00 52 SER A O 13
ATOM 30224 N N . ILE A 1 53 ? -2.390 1.724 -1.828 1.00 10.00 53 ILE A N 13
ATOM 30225 C CA . ILE A 1 53 ? -3.091 2.954 -2.195 1.00 10.00 53 ILE A CA 13
ATOM 30226 C C . ILE A 1 53 ? -2.475 3.519 -3.478 1.00 10.00 53 ILE A C 13
ATOM 30227 O O . ILE A 1 53 ? -1.372 3.137 -3.833 1.00 10.00 53 ILE A O 13
ATOM 30243 N N . CYS A 1 54 ? -3.149 4.446 -4.154 1.00 10.00 54 CYS A N 13
ATOM 30244 C CA . CYS A 1 54 ? -2.636 4.989 -5.408 1.00 10.00 54 CYS A CA 13
ATOM 30245 C C . CYS A 1 54 ? -2.317 6.495 -5.319 1.00 10.00 54 CYS A C 13
ATOM 30246 O O . CYS A 1 54 ? -2.829 7.211 -4.457 1.00 10.00 54 CYS A O 13
ATOM 30253 N N . SER A 1 55 ? -1.432 6.919 -6.226 1.00 10.00 55 SER A N 13
ATOM 30254 C CA . SER A 1 55 ? -0.888 8.288 -6.332 1.00 10.00 55 SER A CA 13
ATOM 30255 C C . SER A 1 55 ? -1.886 9.416 -6.080 1.00 10.00 55 SER A C 13
ATOM 30256 O O . SER A 1 55 ? -1.719 10.180 -5.135 1.00 10.00 55 SER A O 13
ATOM 30264 N N . GLU A 1 56 ? -2.877 9.513 -6.959 1.00 10.00 56 GLU A N 13
ATOM 30265 C CA . GLU A 1 56 ? -3.935 10.541 -6.935 1.00 10.00 56 GLU A CA 13
ATOM 30266 C C . GLU A 1 56 ? -4.408 10.982 -5.546 1.00 10.00 56 GLU A C 13
ATOM 30267 O O . GLU A 1 56 ? -4.919 12.084 -5.401 1.00 10.00 56 GLU A O 13
ATOM 30279 N N . HIS A 1 57 ? -4.239 10.146 -4.536 1.00 10.00 57 HIS A N 13
ATOM 30280 C CA . HIS A 1 57 ? -4.707 10.477 -3.195 1.00 10.00 57 HIS A CA 13
ATOM 30281 C C . HIS A 1 57 ? -3.758 11.393 -2.421 1.00 10.00 57 HIS A C 13
ATOM 30282 O O . HIS A 1 57 ? -4.170 12.012 -1.437 1.00 10.00 57 HIS A O 13
ATOM 30296 N N . PHE A 1 58 ? -2.506 11.492 -2.847 1.00 10.00 58 PHE A N 13
ATOM 30297 C CA . PHE A 1 58 ? -1.555 12.362 -2.173 1.00 10.00 58 PHE A CA 13
ATOM 30298 C C . PHE A 1 58 ? -0.866 13.244 -3.185 1.00 10.00 58 PHE A C 13
ATOM 30299 O O . PHE A 1 58 ? -0.839 12.947 -4.380 1.00 10.00 58 PHE A O 13
ATOM 30316 N N . THR A 1 59 ? -0.343 14.343 -2.704 1.00 10.00 59 THR A N 13
ATOM 30317 C CA . THR A 1 59 ? 0.398 15.251 -3.537 1.00 10.00 59 THR A CA 13
ATOM 30318 C C . THR A 1 59 ? 1.731 14.626 -3.879 1.00 10.00 59 THR A C 13
ATOM 30319 O O . THR A 1 59 ? 2.262 13.843 -3.094 1.00 10.00 59 THR A O 13
ATOM 30330 N N . PRO A 1 60 ? 2.255 14.907 -5.073 1.00 10.00 60 PRO A N 13
ATOM 30331 C CA . PRO A 1 60 ? 3.556 14.407 -5.509 1.00 10.00 60 PRO A CA 13
ATOM 30332 C C . PRO A 1 60 ? 4.603 14.612 -4.426 1.00 10.00 60 PRO A C 13
ATOM 30333 O O . PRO A 1 60 ? 5.485 13.785 -4.212 1.00 10.00 60 PRO A O 13
ATOM 30344 N N . ASP A 1 61 ? 4.465 15.724 -3.725 1.00 10.00 61 ASP A N 13
ATOM 30345 C CA . ASP A 1 61 ? 5.362 16.066 -2.631 1.00 10.00 61 ASP A CA 13
ATOM 30346 C C . ASP A 1 61 ? 5.270 15.005 -1.546 1.00 10.00 61 ASP A C 13
ATOM 30347 O O . ASP A 1 61 ? 6.276 14.539 -1.024 1.00 10.00 61 ASP A O 13
ATOM 30356 N N . SER A 1 62 ? 4.039 14.612 -1.258 1.00 10.00 62 SER A N 13
ATOM 30357 C CA . SER A 1 62 ? 3.715 13.630 -0.229 1.00 10.00 62 SER A CA 13
ATOM 30358 C C . SER A 1 62 ? 3.871 12.189 -0.710 1.00 10.00 62 SER A C 13
ATOM 30359 O O . SER A 1 62 ? 3.701 11.265 0.072 1.00 10.00 62 SER A O 13
ATOM 30367 N N . PHE A 1 63 ? 4.248 12.037 -1.966 1.00 10.00 63 PHE A N 13
ATOM 30368 C CA . PHE A 1 63 ? 4.387 10.725 -2.625 1.00 10.00 63 PHE A CA 13
ATOM 30369 C C . PHE A 1 63 ? 4.926 9.575 -1.744 1.00 10.00 63 PHE A C 13
ATOM 30370 O O . PHE A 1 63 ? 4.162 8.684 -1.380 1.00 10.00 63 PHE A O 13
ATOM 30387 N N . LYS A 1 64 ? 6.231 9.579 -1.400 1.00 10.00 64 LYS A N 13
ATOM 30388 C CA . LYS A 1 64 ? 6.811 8.457 -0.634 1.00 10.00 64 LYS A CA 13
ATOM 30389 C C . LYS A 1 64 ? 8.271 8.696 -0.237 1.00 10.00 64 LYS A C 13
ATOM 30390 O O . LYS A 1 64 ? 8.638 9.795 0.168 1.00 10.00 64 LYS A O 13
ATOM 30409 N N . ARG A 1 65 ? 9.086 7.637 -0.366 1.00 10.00 65 ARG A N 13
ATOM 30410 C CA . ARG A 1 65 ? 10.512 7.647 -0.021 1.00 10.00 65 ARG A CA 13
ATOM 304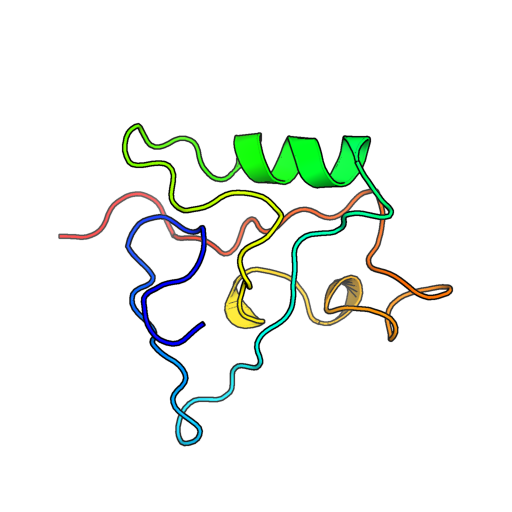11 C C . ARG A 1 65 ? 11.309 8.703 -0.779 1.00 10.00 65 ARG A C 13
ATOM 30412 O O . ARG A 1 65 ? 12.410 9.058 -0.369 1.00 10.00 65 ARG A O 13
ATOM 30433 N N . GLU A 1 66 ? 10.753 9.213 -1.870 1.00 10.00 66 GLU A N 13
ATOM 30434 C CA . GLU A 1 66 ? 11.421 10.244 -2.658 1.00 10.00 66 GLU A CA 13
ATOM 30435 C C . GLU A 1 66 ? 11.286 11.594 -1.954 1.00 10.00 66 GLU A C 13
ATOM 30436 O O . GLU A 1 66 ? 11.647 12.637 -2.494 1.00 10.00 66 GLU A O 13
ATOM 30448 N N . SER A 1 67 ? 10.726 11.549 -0.742 1.00 10.00 67 SER A N 13
ATOM 30449 C CA . SER A 1 67 ? 10.521 12.733 0.075 1.00 10.00 67 SER A CA 13
ATOM 30450 C C . SER A 1 67 ? 11.854 13.352 0.544 1.00 10.00 67 SER A C 13
ATOM 30451 O O . SER A 1 67 ? 12.618 13.882 -0.261 1.00 10.00 67 SER A O 13
ATOM 30459 N N . ASN A 1 68 ? 12.113 13.305 1.846 1.00 10.00 68 ASN A N 13
ATOM 30460 C CA . ASN A 1 68 ? 13.324 13.886 2.413 1.00 10.00 68 ASN A CA 13
ATOM 30461 C C . ASN A 1 68 ? 14.372 12.827 2.718 1.00 10.00 68 ASN A C 13
ATOM 30462 O O . ASN A 1 68 ? 15.398 12.745 2.046 1.00 10.00 68 ASN A O 13
ATOM 30473 N N . ASN A 1 69 ? 14.116 12.023 3.744 1.00 10.00 69 ASN A N 13
ATOM 30474 C CA . ASN A 1 69 ? 15.068 10.995 4.145 1.00 10.00 69 ASN A CA 13
ATOM 30475 C C . ASN A 1 69 ? 14.747 9.626 3.532 1.00 10.00 69 ASN A C 13
ATOM 30476 O O . ASN A 1 69 ? 15.492 9.139 2.682 1.00 10.00 69 ASN A O 13
ATOM 30487 N N . LYS A 1 70 ? 13.650 9.005 3.950 1.00 10.00 70 LYS A N 13
ATOM 30488 C CA . LYS A 1 70 ? 13.308 7.682 3.459 1.00 10.00 70 LYS A CA 13
ATOM 30489 C C . LYS A 1 70 ? 11.802 7.449 3.356 1.00 10.00 70 LYS A C 13
ATOM 30490 O O . LYS A 1 70 ? 11.375 6.430 2.821 1.00 10.00 70 LYS A O 13
ATOM 30509 N N . LEU A 1 71 ? 10.992 8.378 3.851 1.00 10.00 71 LEU A N 13
ATOM 30510 C CA . LEU A 1 71 ? 9.544 8.201 3.801 1.00 10.00 71 LEU A CA 13
ATOM 30511 C C . LEU A 1 71 ? 8.814 9.523 3.612 1.00 10.00 71 LEU A C 13
ATOM 30512 O O . LEU A 1 71 ? 9.443 10.564 3.470 1.00 10.00 71 LEU A O 13
ATOM 30528 N N . LEU A 1 72 ? 7.477 9.460 3.634 1.00 10.00 72 LEU A N 13
ATOM 30529 C CA . LEU A 1 72 ? 6.629 10.631 3.420 1.00 10.00 72 LEU A CA 13
ATOM 30530 C C . LEU A 1 72 ? 6.734 11.656 4.532 1.00 10.00 72 LEU A C 13
ATOM 30531 O O . LEU A 1 72 ? 7.475 11.495 5.501 1.00 10.00 72 LEU A O 13
ATOM 30547 N N . LYS A 1 73 ? 5.945 12.708 4.363 1.00 10.00 73 LYS A N 13
ATOM 30548 C CA . LYS A 1 73 ? 5.872 13.788 5.319 1.00 10.00 73 LYS A CA 13
ATOM 30549 C C . LYS A 1 73 ? 4.948 13.366 6.443 1.00 10.00 73 LYS A C 13
ATOM 30550 O O . LYS A 1 73 ? 3.795 13.017 6.203 1.00 10.00 73 LYS A O 13
ATOM 30569 N N . GLU A 1 74 ? 5.473 13.345 7.644 1.00 10.00 74 GLU A N 13
ATOM 30570 C CA . GLU A 1 74 ? 4.700 12.978 8.822 1.00 10.00 74 GLU A CA 13
ATOM 30571 C C . GLU A 1 74 ? 3.437 13.829 8.946 1.00 10.00 74 GLU A C 13
ATOM 30572 O O . GLU A 1 74 ? 2.425 13.394 9.483 1.00 10.00 74 GLU A O 13
ATOM 30584 N N . ASN A 1 75 ? 3.514 15.047 8.457 1.00 10.00 75 ASN A N 13
ATOM 30585 C CA . ASN A 1 75 ? 2.380 15.960 8.503 1.00 10.00 75 ASN A CA 13
ATOM 30586 C C . ASN A 1 75 ? 1.577 15.933 7.213 1.00 10.00 75 ASN A C 13
ATOM 30587 O O . ASN A 1 75 ? 0.826 16.863 6.914 1.00 10.00 75 ASN A O 13
ATOM 30598 N N . ALA A 1 76 ? 1.736 14.874 6.455 1.00 10.00 76 ALA A N 13
ATOM 30599 C CA . ALA A 1 76 ? 1.025 14.733 5.192 1.00 10.00 76 ALA A CA 13
ATOM 30600 C C . ALA A 1 76 ? 0.171 13.479 5.157 1.00 10.00 76 ALA A C 13
ATOM 30601 O O . ALA A 1 76 ? 0.650 12.368 5.377 1.00 10.00 76 ALA A O 13
ATOM 30608 N N . VAL A 1 77 ? -1.091 13.678 4.832 1.00 10.00 77 VAL A N 13
ATOM 30609 C CA . VAL A 1 77 ? -2.051 12.597 4.748 1.00 10.00 77 VAL A CA 13
ATOM 30610 C C . VAL A 1 77 ? -2.958 12.806 3.531 1.00 10.00 77 VAL A C 13
ATOM 30611 O O . VAL A 1 77 ? -3.306 13.941 3.202 1.00 10.00 77 VAL A O 13
ATOM 30624 N N . PRO A 1 78 ? -3.292 11.712 2.818 1.00 10.00 78 PRO A N 13
ATOM 30625 C CA . PRO A 1 78 ? -4.141 11.731 1.616 1.00 10.00 78 PRO A CA 13
ATOM 30626 C C . PRO A 1 78 ? -5.450 12.484 1.822 1.00 10.00 78 PRO A C 13
ATOM 30627 O O . PRO A 1 78 ? -6.320 12.051 2.575 1.00 10.00 78 PRO A O 13
ATOM 30638 N N . THR A 1 79 ? -5.579 13.610 1.143 1.00 10.00 79 THR A N 13
ATOM 30639 C CA . THR A 1 79 ? -6.771 14.433 1.238 1.00 10.00 79 THR A CA 13
ATOM 30640 C C . THR A 1 79 ? -7.544 14.408 -0.075 1.00 10.00 79 THR A C 13
ATOM 30641 O O . THR A 1 79 ? -8.720 14.767 -0.140 1.00 10.00 79 THR A O 13
ATOM 30652 N N . ILE A 1 80 ? -6.858 13.960 -1.112 1.00 10.00 80 ILE A N 13
ATOM 30653 C CA . ILE A 1 80 ? -7.417 13.885 -2.457 1.00 10.00 80 ILE A CA 13
ATOM 30654 C C . ILE A 1 80 ? -8.297 12.643 -2.630 1.00 10.00 80 ILE A C 13
ATOM 30655 O O . ILE A 1 80 ? -8.715 12.321 -3.741 1.00 10.00 80 ILE A O 13
ATOM 30671 N N . PHE A 1 81 ? -8.533 11.929 -1.527 1.00 10.00 81 PHE A N 13
ATOM 30672 C CA . PHE A 1 81 ? -9.345 10.707 -1.523 1.00 10.00 81 PHE A CA 13
ATOM 30673 C C . PHE A 1 81 ? -10.614 10.833 -2.363 1.00 10.00 81 PHE A C 13
ATOM 30674 O O . PHE A 1 81 ? -11.020 9.868 -3.006 1.00 10.00 81 PHE A O 13
ATOM 30691 N N . LEU A 1 82 ? -11.231 12.008 -2.357 1.00 10.00 82 LEU A N 13
ATOM 30692 C CA . LEU A 1 82 ? -12.446 12.233 -3.127 1.00 10.00 82 LEU A CA 13
ATOM 30693 C C . LEU A 1 82 ? -12.717 13.729 -3.277 1.00 10.00 82 LEU A C 13
ATOM 30694 O O . LEU A 1 82 ? -12.008 14.559 -2.710 1.00 10.00 82 LEU A O 13
ATOM 30710 N N . GLU A 1 83 ? -13.739 14.054 -4.048 1.00 10.00 83 GLU A N 13
ATOM 30711 C CA . GLU A 1 83 ? -14.133 15.433 -4.300 1.00 10.00 83 GLU A CA 13
ATOM 30712 C C . GLU A 1 83 ? -14.784 16.066 -3.072 1.00 10.00 83 GLU A C 13
ATOM 30713 O O . GLU A 1 83 ? -14.617 17.257 -2.801 1.00 10.00 83 GLU A O 13
ATOM 30725 N N . LEU A 1 84 ? -15.515 15.245 -2.340 1.00 10.00 84 LEU A N 13
ATOM 30726 C CA . LEU A 1 84 ? -16.238 15.688 -1.150 1.00 10.00 84 LEU A CA 13
ATOM 30727 C C . LEU A 1 84 ? -15.296 16.142 -0.027 1.00 10.00 84 LEU A C 13
ATOM 30728 O O . LEU A 1 84 ? -15.594 17.113 0.663 1.00 10.00 84 LEU A O 13
ATOM 30744 N N . VAL A 1 85 ? -14.167 15.465 0.157 1.00 10.00 85 VAL A N 13
ATOM 30745 C CA . VAL A 1 85 ? -13.239 15.847 1.212 1.00 10.00 85 VAL A CA 13
ATOM 30746 C C . VAL A 1 85 ? -12.438 17.091 0.835 1.00 10.00 85 VAL A C 13
ATOM 30747 O O . VAL A 1 85 ? -11.670 17.086 -0.131 1.00 10.00 85 VAL A O 13
ATOM 30760 N N . PRO A 1 86 ? -12.634 18.175 1.589 1.00 10.00 86 PRO A N 13
ATOM 30761 C CA . PRO A 1 86 ? -11.931 19.438 1.377 1.00 10.00 86 PRO A CA 13
ATOM 30762 C C . PRO A 1 86 ? -10.470 19.341 1.806 1.00 10.00 86 PRO A C 13
ATOM 30763 O O . PRO A 1 86 ? -10.087 18.415 2.525 1.00 10.00 86 PRO A O 13
ATOM 30774 N N . ARG A 1 87 ? -9.658 20.292 1.373 1.00 10.00 87 ARG A N 13
ATOM 30775 C CA . ARG A 1 87 ? -8.247 20.306 1.719 1.00 10.00 87 ARG A CA 13
ATOM 30776 C C . ARG A 1 87 ? -7.684 21.700 1.524 1.00 10.00 87 ARG A C 13
ATOM 30777 O O . ARG A 1 87 ? -8.399 22.539 0.944 1.00 10.00 87 ARG A O 13
ATOM 31812 N N . MET A 1 1 ? -3.953 -5.637 -2.463 1.00 10.00 1 MET A N 14
ATOM 31813 C CA . MET A 1 1 ? -5.007 -5.769 -3.494 1.00 10.00 1 MET A CA 14
ATOM 31814 C C . MET A 1 1 ? -5.017 -4.548 -4.386 1.00 10.00 1 MET A C 14
ATOM 31815 O O . MET A 1 1 ? -4.543 -3.489 -3.992 1.00 10.00 1 MET A O 14
ATOM 31831 N N . VAL A 1 2 ? -5.562 -4.703 -5.577 1.00 10.00 2 VAL A N 14
ATOM 31832 C CA . VAL A 1 2 ? -5.658 -3.601 -6.518 1.00 10.00 2 VAL A CA 14
ATOM 31833 C C . VAL A 1 2 ? -7.110 -3.389 -6.906 1.00 10.00 2 VAL A C 14
ATOM 31834 O O . VAL A 1 2 ? -7.416 -2.683 -7.863 1.00 10.00 2 VAL A O 14
ATOM 31847 N N . GLN A 1 3 ? -7.999 -4.021 -6.149 1.00 10.00 3 GLN A N 14
ATOM 31848 C CA . GLN A 1 3 ? -9.433 -3.928 -6.392 1.00 10.00 3 GLN A CA 14
ATOM 31849 C C . GLN A 1 3 ? -9.921 -2.489 -6.229 1.00 10.00 3 GLN A C 14
ATOM 31850 O O . GLN A 1 3 ? -10.791 -2.036 -6.973 1.00 10.00 3 GLN A O 14
ATOM 31864 N N . SER A 1 4 ? -9.335 -1.772 -5.272 1.00 10.00 4 SER A N 14
ATOM 31865 C CA . SER A 1 4 ? -9.709 -0.391 -5.006 1.00 10.00 4 SER A CA 14
ATOM 31866 C C . SER A 1 4 ? -8.796 0.194 -3.931 1.00 10.00 4 SER A C 14
ATOM 31867 O O . SER A 1 4 ? -8.228 -0.547 -3.125 1.00 10.00 4 SER A O 14
ATOM 31875 N N . CYS A 1 5 ? -8.662 1.511 -3.922 1.00 10.00 5 CYS A N 14
ATOM 31876 C CA . CYS A 1 5 ? -7.836 2.192 -2.936 1.00 10.00 5 CYS A CA 14
ATOM 31877 C C . CYS A 1 5 ? -8.587 2.285 -1.608 1.00 10.00 5 CYS A C 14
ATOM 31878 O O . CYS A 1 5 ? -9.755 1.902 -1.521 1.00 10.00 5 CYS A O 14
ATOM 31885 N N . SER A 1 6 ? -7.917 2.803 -0.585 1.00 10.00 6 SER A N 14
ATOM 31886 C CA . SER A 1 6 ? -8.515 2.948 0.737 1.00 10.00 6 SER A CA 14
ATOM 31887 C C . SER A 1 6 ? -9.510 4.113 0.779 1.00 10.00 6 SER A C 14
ATOM 31888 O O . SER A 1 6 ? -10.178 4.338 1.789 1.00 10.00 6 SER A O 14
ATOM 31896 N N . ALA A 1 7 ? -9.591 4.861 -0.318 1.00 10.00 7 ALA A N 14
ATOM 31897 C CA . ALA A 1 7 ? -10.522 5.978 -0.418 1.00 10.00 7 ALA A CA 14
ATOM 31898 C C . ALA A 1 7 ? -11.941 5.442 -0.563 1.00 10.00 7 ALA A C 14
ATOM 31899 O O . ALA A 1 7 ? -12.142 4.243 -0.733 1.00 10.00 7 ALA A O 14
ATOM 31906 N N . TYR A 1 8 ? -12.925 6.317 -0.551 1.00 10.00 8 TYR A N 14
ATOM 31907 C CA . TYR A 1 8 ? -14.295 5.868 -0.657 1.00 10.00 8 TYR A CA 14
ATOM 31908 C C . TYR A 1 8 ? -14.842 6.118 -2.062 1.00 10.00 8 TYR A C 14
ATOM 31909 O O . TYR A 1 8 ? -15.145 7.237 -2.455 1.00 10.00 8 TYR A O 14
ATOM 31927 N N . GLY A 1 9 ? -14.887 5.056 -2.838 1.00 10.00 9 GLY A N 14
ATOM 31928 C CA . GLY A 1 9 ? -15.418 5.137 -4.184 1.00 10.00 9 GLY A CA 14
ATOM 31929 C C . GLY A 1 9 ? -14.358 5.042 -5.269 1.00 10.00 9 GLY A C 14
ATOM 31930 O O . GLY A 1 9 ? -14.673 4.737 -6.420 1.00 10.00 9 GLY A O 14
ATOM 31934 N N . CYS A 1 10 ? -13.103 5.279 -4.908 1.00 10.00 10 CYS A N 14
ATOM 31935 C CA . CYS A 1 10 ? -12.008 5.241 -5.868 1.00 10.00 10 CYS A CA 14
ATOM 31936 C C . CYS A 1 10 ? -11.560 3.820 -6.202 1.00 10.00 10 CYS A C 14
ATOM 31937 O O . CYS A 1 10 ? -10.502 3.373 -5.762 1.00 10.00 10 CYS A O 14
ATOM 31944 N N . LYS A 1 11 ? -12.369 3.090 -6.948 1.00 10.00 11 LYS A N 14
ATOM 31945 C CA . LYS A 1 11 ? -11.981 1.753 -7.361 1.00 10.00 11 LYS A CA 14
ATOM 31946 C C . LYS A 1 11 ? -11.276 1.834 -8.715 1.00 10.00 11 LYS A C 14
ATOM 31947 O O . LYS A 1 11 ? -11.602 1.121 -9.663 1.00 10.00 11 LYS A O 14
ATOM 31966 N N . ASN A 1 12 ? -10.290 2.719 -8.769 1.00 10.00 12 ASN A N 14
ATOM 31967 C CA . ASN A 1 12 ? -9.501 2.973 -9.971 1.00 10.00 12 ASN A CA 14
ATOM 31968 C C . ASN A 1 12 ? -8.391 1.956 -10.126 1.00 10.00 12 ASN A C 14
ATOM 31969 O O . ASN A 1 12 ? -7.224 2.324 -10.270 1.00 10.00 12 ASN A O 14
ATOM 31980 N N . ARG A 1 13 ? -8.770 0.699 -10.006 1.00 10.00 13 ARG A N 14
ATOM 31981 C CA . ARG A 1 13 ? -7.863 -0.450 -10.143 1.00 10.00 13 ARG A CA 14
ATOM 31982 C C . ARG A 1 13 ? -6.761 -0.164 -11.173 1.00 10.00 13 ARG A C 14
ATOM 31983 O O . ARG A 1 13 ? -7.067 0.246 -12.294 1.00 10.00 13 ARG A O 14
ATOM 32004 N N . TYR A 1 14 ? -5.495 -0.387 -10.758 1.00 10.00 14 TYR A N 14
ATOM 32005 C CA . TYR A 1 14 ? -4.295 -0.165 -11.592 1.00 10.00 14 TYR A CA 14
ATOM 32006 C C . TYR A 1 14 ? -4.582 -0.215 -13.088 1.00 10.00 14 TYR A C 14
ATOM 32007 O O . TYR A 1 14 ? -4.855 -1.276 -13.655 1.00 10.00 14 TYR A O 14
ATOM 32025 N N . ASP A 1 15 ? -4.531 0.944 -13.709 1.00 10.00 15 ASP A N 14
ATOM 32026 C CA . ASP A 1 15 ? -4.752 1.069 -15.132 1.00 10.00 15 ASP A CA 14
ATOM 32027 C C . ASP A 1 15 ? -3.570 1.798 -15.727 1.00 10.00 15 ASP A C 14
ATOM 32028 O O . ASP A 1 15 ? -3.395 2.990 -15.501 1.00 10.00 15 ASP A O 14
ATOM 32037 N N . LYS A 1 16 ? -2.753 1.060 -16.458 1.00 10.00 16 LYS A N 14
ATOM 32038 C CA . LYS A 1 16 ? -1.555 1.599 -17.088 1.00 10.00 16 LYS A CA 14
ATOM 32039 C C . LYS A 1 16 ? -1.874 2.791 -17.985 1.00 10.00 16 LYS A C 14
ATOM 32040 O O . LYS A 1 16 ? -1.020 3.646 -18.234 1.00 10.00 16 LYS A O 14
ATOM 32059 N N . ASP A 1 17 ? -3.098 2.838 -18.475 1.00 10.00 17 ASP A N 14
ATOM 32060 C CA . ASP A 1 17 ? -3.522 3.907 -19.354 1.00 10.00 17 ASP A CA 14
ATOM 32061 C C . ASP A 1 17 ? -3.664 5.207 -18.576 1.00 10.00 17 ASP A C 14
ATOM 32062 O O . ASP A 1 17 ? -3.428 6.296 -19.104 1.00 10.00 17 ASP A O 14
ATOM 32071 N N . LYS A 1 18 ? -4.021 5.071 -17.309 1.00 10.00 18 LYS A N 14
ATOM 32072 C CA . LYS A 1 18 ? -4.203 6.212 -16.432 1.00 10.00 18 LYS A CA 14
ATOM 32073 C C . LYS A 1 18 ? -2.901 6.481 -15.672 1.00 10.00 18 LYS A C 14
ATOM 32074 O O . LYS A 1 18 ? -2.138 5.556 -15.384 1.00 10.00 18 LYS A O 14
ATOM 32093 N N . PRO A 1 19 ? -2.606 7.748 -15.355 1.00 10.00 19 PRO A N 14
ATOM 32094 C CA . PRO A 1 19 ? -1.377 8.101 -14.658 1.00 10.00 19 PRO A CA 14
ATOM 32095 C C . PRO A 1 19 ? -1.483 8.025 -13.135 1.00 10.00 19 PRO A C 14
ATOM 32096 O O . PRO A 1 19 ? -1.605 9.047 -12.460 1.00 10.00 19 PRO A O 14
ATOM 32107 N N . VAL A 1 20 ? -1.443 6.809 -12.598 1.00 10.00 20 VAL A N 14
ATOM 32108 C CA . VAL A 1 20 ? -1.473 6.603 -11.153 1.00 10.00 20 VAL A CA 14
ATOM 32109 C C . VAL A 1 20 ? -0.637 5.383 -10.792 1.00 10.00 20 VAL A C 14
ATOM 32110 O O . VAL A 1 20 ? -0.708 4.344 -11.454 1.00 10.00 20 VAL A O 14
ATOM 32123 N N . SER A 1 21 ? 0.199 5.533 -9.787 1.00 10.00 21 SER A N 14
ATOM 32124 C CA . SER A 1 21 ? 1.022 4.436 -9.321 1.00 10.00 21 SER A CA 14
ATOM 32125 C C . SER A 1 21 ? 0.478 3.959 -7.982 1.00 10.00 21 SER A C 14
ATOM 32126 O O . SER A 1 21 ? -0.285 4.682 -7.332 1.00 10.00 21 SER A O 14
ATOM 32134 N N . PHE A 1 22 ? 0.864 2.772 -7.550 1.00 10.00 22 PHE A N 14
ATOM 32135 C CA . PHE A 1 22 ? 0.365 2.254 -6.288 1.00 10.00 22 PHE A CA 14
ATOM 32136 C C . PHE A 1 22 ? 1.465 2.262 -5.223 1.00 10.00 22 PHE A C 14
ATOM 32137 O O . PHE A 1 22 ? 2.641 2.472 -5.519 1.00 10.00 22 PHE A O 14
ATOM 32154 N N . HIS A 1 23 ? 1.037 2.150 -3.974 1.00 10.00 23 HIS A N 14
ATOM 32155 C CA . HIS A 1 23 ? 1.928 2.152 -2.801 1.00 10.00 23 HIS A CA 14
ATOM 32156 C C . HIS A 1 23 ? 1.225 1.481 -1.659 1.00 10.00 23 HIS A C 14
ATOM 32157 O O . HIS A 1 23 ? 0.090 1.104 -1.795 1.00 10.00 23 HIS A O 14
ATOM 32172 N N . LYS A 1 24 ? 1.890 1.339 -0.541 1.00 10.00 24 LYS A N 14
ATOM 32173 C CA . LYS A 1 24 ? 1.277 0.744 0.622 1.00 10.00 24 LYS A CA 14
ATOM 32174 C C . LYS A 1 24 ? 1.187 1.811 1.725 1.00 10.00 24 LYS A C 14
ATOM 32175 O O . LYS A 1 24 ? 1.800 2.871 1.592 1.00 10.00 24 LYS A O 14
ATOM 32194 N N . PHE A 1 25 ? 0.413 1.565 2.780 1.00 10.00 25 PHE A N 14
ATOM 32195 C CA . PHE A 1 25 ? 0.287 2.534 3.884 1.00 10.00 25 PHE A CA 14
ATOM 32196 C C . PHE A 1 25 ? 1.645 2.809 4.539 1.00 10.00 25 PHE A C 14
ATOM 32197 O O . PHE A 1 25 ? 2.551 1.974 4.470 1.00 10.00 25 PHE A O 14
ATOM 32214 N N . PRO A 1 26 ? 1.799 3.986 5.187 1.00 10.00 26 PRO A N 14
ATOM 32215 C CA . PRO A 1 26 ? 3.026 4.346 5.913 1.00 10.00 26 PRO A CA 14
ATOM 32216 C C . PRO A 1 26 ? 3.159 3.484 7.163 1.00 10.00 26 PRO A C 14
ATOM 32217 O O . PRO A 1 26 ? 2.910 3.938 8.279 1.00 10.00 26 PRO A O 14
ATOM 32228 N N . LEU A 1 27 ? 3.541 2.235 6.965 1.00 10.00 27 LEU A N 14
ATOM 32229 C CA . LEU A 1 27 ? 3.661 1.281 8.050 1.00 10.00 27 LEU A CA 14
ATOM 32230 C C . LEU A 1 27 ? 4.804 1.636 8.973 1.00 10.00 27 LEU A C 14
ATOM 32231 O O . LEU A 1 27 ? 4.830 1.243 10.139 1.00 10.00 27 LEU A O 14
ATOM 32247 N N . THR A 1 28 ? 5.742 2.386 8.450 1.00 10.00 28 THR A N 14
ATOM 32248 C CA . THR A 1 28 ? 6.898 2.787 9.213 1.00 10.00 28 THR A CA 14
ATOM 32249 C C . THR A 1 28 ? 6.661 4.116 9.918 1.00 10.00 28 THR A C 14
ATOM 32250 O O . THR A 1 28 ? 7.555 4.665 10.567 1.00 10.00 28 THR A O 14
ATOM 32261 N N . ARG A 1 29 ? 5.442 4.628 9.797 1.00 10.00 29 ARG A N 14
ATOM 32262 C CA . ARG A 1 29 ? 5.062 5.863 10.447 1.00 10.00 29 ARG A CA 14
ATOM 32263 C C . ARG A 1 29 ? 3.599 5.756 10.861 1.00 10.00 29 ARG A C 14
ATOM 32264 O O . ARG A 1 29 ? 2.742 6.461 10.334 1.00 10.00 29 ARG A O 14
ATOM 32285 N N . PRO A 1 30 ? 3.300 4.834 11.798 1.00 10.00 30 PRO A N 14
ATOM 32286 C CA . PRO A 1 30 ? 1.943 4.567 12.279 1.00 10.00 30 PRO A CA 14
ATOM 32287 C C . PRO A 1 30 ? 1.116 5.807 12.606 1.00 10.00 30 PRO A C 14
ATOM 32288 O O . PRO A 1 30 ? 0.002 5.927 12.132 1.00 10.00 30 PRO A O 14
ATOM 32299 N N . SER A 1 31 ? 1.640 6.703 13.438 1.00 10.00 31 SER A N 14
ATOM 32300 C CA . SER A 1 31 ? 0.919 7.924 13.800 1.00 10.00 31 SER A CA 14
ATOM 32301 C C . SER A 1 31 ? 0.400 8.603 12.539 1.00 10.00 31 SER A C 14
ATOM 32302 O O . SER A 1 31 ? -0.786 8.912 12.416 1.00 10.00 31 SER A O 14
ATOM 32310 N N . LEU A 1 32 ? 1.292 8.765 11.583 1.00 10.00 32 LEU A N 14
ATOM 32311 C CA . LEU A 1 32 ? 0.960 9.363 10.309 1.00 10.00 32 LEU A CA 14
ATOM 32312 C C . LEU A 1 32 ? -0.025 8.460 9.575 1.00 10.00 32 LEU A C 14
ATOM 32313 O O . LEU A 1 32 ? -0.980 8.925 8.964 1.00 10.00 32 LEU A O 14
ATOM 32329 N N . CYS A 1 33 ? 0.165 7.161 9.728 1.00 10.00 33 CYS A N 14
ATOM 32330 C CA . CYS A 1 33 ? -0.687 6.174 9.086 1.00 10.00 33 CYS A CA 14
ATOM 32331 C C . CYS A 1 33 ? -2.107 6.354 9.580 1.00 10.00 33 CYS A C 14
ATOM 32332 O O . CYS A 1 33 ? -3.084 6.235 8.842 1.00 10.00 33 CYS A O 14
ATOM 32340 N N . LYS A 1 34 ? -2.174 6.718 10.838 1.00 10.00 34 LYS A N 14
ATOM 32341 C CA . LYS A 1 34 ? -3.407 6.895 11.543 1.00 10.00 34 LYS A CA 14
ATOM 32342 C C . LYS A 1 34 ? -4.213 8.085 11.032 1.00 10.00 34 LYS A C 14
ATOM 32343 O O . LYS A 1 34 ? -5.445 8.025 11.029 1.00 10.00 34 LYS A O 14
ATOM 32362 N N . GLU A 1 35 ? -3.571 9.161 10.556 1.00 10.00 35 GLU A N 14
ATOM 32363 C CA . GLU A 1 35 ? -4.385 10.275 10.081 1.00 10.00 35 GLU A CA 14
ATOM 32364 C C . GLU A 1 35 ? -5.026 9.906 8.769 1.00 10.00 35 GLU A C 14
ATOM 32365 O O . GLU A 1 35 ? -6.021 10.503 8.374 1.00 10.00 35 GLU A O 14
ATOM 32377 N N . TRP A 1 36 ? -4.478 8.900 8.094 1.00 10.00 36 TRP A N 14
ATOM 32378 C CA . TRP A 1 36 ? -5.069 8.471 6.850 1.00 10.00 36 TRP A CA 14
ATOM 32379 C C . TRP A 1 36 ? -6.459 7.952 7.159 1.00 10.00 36 TRP A C 14
ATOM 32380 O O . TRP A 1 36 ? -7.392 8.163 6.389 1.00 10.00 36 TRP A O 14
ATOM 32401 N N . GLU A 1 37 ? -6.613 7.382 8.361 1.00 10.00 37 GLU A N 14
ATOM 32402 C CA . GLU A 1 37 ? -7.903 6.863 8.788 1.00 10.00 37 GLU A CA 14
ATOM 32403 C C . GLU A 1 37 ? -8.885 8.027 8.900 1.00 10.00 37 GLU A C 14
ATOM 32404 O O . GLU A 1 37 ? -10.068 7.895 8.588 1.00 10.00 37 GLU A O 14
ATOM 32416 N N . ALA A 1 38 ? -8.350 9.190 9.285 1.00 10.00 38 ALA A N 14
ATOM 32417 C CA . ALA A 1 38 ? -9.134 10.406 9.458 1.00 10.00 38 ALA A CA 14
ATOM 32418 C C . ALA A 1 38 ? -9.764 10.838 8.146 1.00 10.00 38 ALA A C 14
ATOM 32419 O O . ALA A 1 38 ? -10.816 11.477 8.130 1.00 10.00 38 ALA A O 14
ATOM 32426 N N . ALA A 1 39 ? -9.120 10.482 7.042 1.00 10.00 39 ALA A N 14
ATOM 32427 C CA . ALA A 1 39 ? -9.638 10.825 5.734 1.00 10.00 39 ALA A CA 14
ATOM 32428 C C . ALA A 1 39 ? -10.617 9.749 5.284 1.00 10.00 39 ALA A C 14
ATOM 32429 O O . ALA A 1 39 ? -11.522 10.000 4.487 1.00 10.00 39 ALA A O 14
ATOM 32436 N N . VAL A 1 40 ? -10.442 8.548 5.829 1.00 10.00 40 VAL A N 14
ATOM 32437 C CA . VAL A 1 40 ? -11.316 7.425 5.514 1.00 10.00 40 VAL A CA 14
ATOM 32438 C C . VAL A 1 40 ? -12.483 7.411 6.496 1.00 10.00 40 VAL A C 14
ATOM 32439 O O . VAL A 1 40 ? -12.864 6.371 7.030 1.00 10.00 40 VAL A O 14
ATOM 32452 N N . ARG A 1 41 ? -13.034 8.586 6.725 1.00 10.00 41 ARG A N 14
ATOM 32453 C CA . ARG A 1 41 ? -14.152 8.779 7.653 1.00 10.00 41 ARG A CA 14
ATOM 32454 C C . ARG A 1 41 ? -15.455 8.156 7.149 1.00 10.00 41 ARG A C 14
ATOM 32455 O O . ARG A 1 41 ? -16.512 8.350 7.750 1.00 10.00 41 ARG A O 14
ATOM 32476 N N . ARG A 1 42 ? -15.387 7.420 6.050 1.00 10.00 42 ARG A N 14
ATOM 32477 C CA . ARG A 1 42 ? -16.569 6.780 5.497 1.00 10.00 42 ARG A CA 14
ATOM 32478 C C . ARG A 1 42 ? -16.937 5.561 6.330 1.00 10.00 42 ARG A C 14
ATOM 32479 O O . ARG A 1 42 ? -16.062 4.901 6.893 1.00 10.00 42 ARG A O 14
ATOM 32500 N N . LYS A 1 43 ? -18.227 5.272 6.416 1.00 10.00 43 LYS A N 14
ATOM 32501 C CA . LYS A 1 43 ? -18.708 4.134 7.190 1.00 10.00 43 LYS A CA 14
ATOM 32502 C C . LYS A 1 43 ? -18.132 2.826 6.664 1.00 10.00 43 LYS A C 14
ATOM 32503 O O . LYS A 1 43 ? -17.802 1.931 7.439 1.00 10.00 43 LYS A O 14
ATOM 32522 N N . ASN A 1 44 ? -17.999 2.727 5.350 1.00 10.00 44 ASN A N 14
ATOM 32523 C CA . ASN A 1 44 ? -17.475 1.527 4.738 1.00 10.00 44 ASN A CA 14
ATOM 32524 C C . ASN A 1 44 ? -15.966 1.641 4.541 1.00 10.00 44 ASN A C 14
ATOM 32525 O O . ASN A 1 44 ? -15.479 1.719 3.415 1.00 10.00 44 ASN A O 14
ATOM 32536 N N . PHE A 1 45 ? -15.248 1.714 5.664 1.00 10.00 45 PHE A N 14
ATOM 32537 C CA . PHE A 1 45 ? -13.786 1.791 5.661 1.00 10.00 45 PHE A CA 14
ATOM 32538 C C . PHE A 1 45 ? -13.209 0.600 4.882 1.00 10.00 45 PHE A C 14
ATOM 32539 O O . PHE A 1 45 ? -13.449 -0.561 5.224 1.00 10.00 45 PHE A O 14
ATOM 32556 N N . LYS A 1 46 ? -12.455 0.917 3.836 1.00 10.00 46 LYS A N 14
ATOM 32557 C CA . LYS A 1 46 ? -11.841 -0.077 2.959 1.00 10.00 46 LYS A CA 14
ATOM 32558 C C . LYS A 1 46 ? -10.704 -0.831 3.666 1.00 10.00 46 LYS A C 14
ATOM 32559 O O . LYS A 1 46 ? -10.493 -0.633 4.852 1.00 10.00 46 LYS A O 14
ATOM 32578 N N . PRO A 1 47 ? -9.970 -1.735 2.969 1.00 10.00 47 PRO A N 14
ATOM 32579 C CA . PRO A 1 47 ? -8.874 -2.494 3.584 1.00 10.00 47 PRO A CA 14
ATOM 32580 C C . PRO A 1 47 ? -7.890 -1.642 4.367 1.00 10.00 47 PRO A C 14
ATOM 32581 O O . PRO A 1 47 ? -7.763 -0.433 4.169 1.00 10.00 47 PRO A O 14
ATOM 32592 N N . THR A 1 48 ? -7.144 -2.329 5.203 1.00 10.00 48 THR A N 14
ATOM 32593 C CA . THR A 1 48 ? -6.204 -1.709 6.102 1.00 10.00 48 THR A CA 14
ATOM 32594 C C . THR A 1 48 ? -4.897 -1.321 5.442 1.00 10.00 48 THR A C 14
ATOM 32595 O O . THR A 1 48 ? -4.736 -1.390 4.224 1.00 10.00 48 THR A O 14
ATOM 32606 N N . LYS A 1 49 ? -3.955 -0.960 6.300 1.00 10.00 49 LYS A N 14
ATOM 32607 C CA . LYS A 1 49 ? -2.631 -0.535 5.897 1.00 10.00 49 LYS A CA 14
ATOM 32608 C C . LYS A 1 49 ? -1.856 -1.619 5.169 1.00 10.00 49 LYS A C 14
ATOM 32609 O O . LYS A 1 49 ? -0.766 -1.360 4.663 1.00 10.00 49 LYS A O 14
ATOM 32628 N N . TYR A 1 50 ? -2.379 -2.836 5.116 1.00 10.00 50 TYR A N 14
ATOM 32629 C CA . TYR A 1 50 ? -1.671 -3.867 4.408 1.00 10.00 50 TYR A CA 14
ATOM 32630 C C . TYR A 1 50 ? -1.990 -3.759 2.934 1.00 10.00 50 TYR A C 14
ATOM 32631 O O . TYR A 1 50 ? -1.229 -4.211 2.087 1.00 10.00 50 TYR A O 14
ATOM 32649 N N . SER A 1 51 ? -3.134 -3.165 2.634 1.00 10.00 51 SER A N 14
ATOM 32650 C CA . SER A 1 51 ? -3.529 -2.973 1.263 1.00 10.00 51 SER A CA 14
ATOM 32651 C C . SER A 1 51 ? -2.717 -1.839 0.655 1.00 10.00 51 SER A C 14
ATOM 32652 O O . SER A 1 51 ? -1.993 -1.133 1.362 1.00 10.00 51 SER A O 14
ATOM 32660 N N . SER A 1 52 ? -2.830 -1.662 -0.639 1.00 10.00 52 SER A N 14
ATOM 32661 C CA . SER A 1 52 ? -2.064 -0.654 -1.320 1.00 10.00 52 SER A CA 14
ATOM 32662 C C . SER A 1 52 ? -2.953 0.514 -1.794 1.00 10.00 52 SER A C 14
ATOM 32663 O O . SER A 1 52 ? -4.122 0.331 -2.138 1.00 10.00 52 SER A O 14
ATOM 32671 N N . ILE A 1 53 ? -2.372 1.716 -1.780 1.00 10.00 53 ILE A N 14
ATOM 32672 C CA . ILE A 1 53 ? -3.064 2.949 -2.136 1.00 10.00 53 ILE A CA 14
ATOM 32673 C C . ILE A 1 53 ? -2.479 3.506 -3.442 1.00 10.00 53 ILE A C 14
ATOM 32674 O O . ILE A 1 53 ? -1.390 3.111 -3.834 1.00 10.00 53 ILE A O 14
ATOM 32690 N N . CYS A 1 54 ? -3.167 4.437 -4.102 1.00 10.00 54 CYS A N 14
ATOM 32691 C CA . CYS A 1 54 ? -2.684 4.974 -5.368 1.00 10.00 54 CYS A CA 14
ATOM 32692 C C . CYS A 1 54 ? -2.345 6.478 -5.283 1.00 10.00 54 CYS A C 14
ATOM 32693 O O . CYS A 1 54 ? -2.824 7.194 -4.405 1.00 10.00 54 CYS A O 14
ATOM 32700 N N . SER A 1 55 ? -1.484 6.899 -6.217 1.00 10.00 55 SER A N 14
ATOM 32701 C CA . SER A 1 55 ? -0.922 8.263 -6.323 1.00 10.00 55 SER A CA 14
ATOM 32702 C C . SER A 1 55 ? -1.908 9.417 -6.133 1.00 10.00 55 SER A C 14
ATOM 32703 O O . SER A 1 55 ? -1.721 10.238 -5.240 1.00 10.00 55 SER A O 14
ATOM 32711 N N . GLU A 1 56 ? -2.909 9.480 -7.003 1.00 10.00 56 GLU A N 14
ATOM 32712 C CA . GLU A 1 56 ? -3.947 10.529 -7.018 1.00 10.00 56 GLU A CA 14
ATOM 32713 C C . GLU A 1 56 ? -4.460 10.979 -5.644 1.00 10.00 56 GLU A C 14
ATOM 32714 O O . GLU A 1 56 ? -5.077 12.031 -5.539 1.00 10.00 56 GLU A O 14
ATOM 32726 N N . HIS A 1 57 ? -4.219 10.200 -4.610 1.00 10.00 57 HIS A N 14
ATOM 32727 C CA . HIS A 1 57 ? -4.712 10.542 -3.282 1.00 10.00 57 HIS A CA 14
ATOM 32728 C C . HIS A 1 57 ? -3.787 11.475 -2.490 1.00 10.00 57 HIS A C 14
ATOM 32729 O O . HIS A 1 57 ? -4.230 12.095 -1.521 1.00 10.00 57 HIS A O 14
ATOM 32743 N N . PHE A 1 58 ? -2.526 11.603 -2.888 1.00 10.00 58 PHE A N 14
ATOM 32744 C CA . PHE A 1 58 ? -1.605 12.491 -2.182 1.00 10.00 58 PHE A CA 14
ATOM 32745 C C . PHE A 1 58 ? -0.875 13.361 -3.173 1.00 10.00 58 PHE A C 14
ATOM 32746 O O . PHE A 1 58 ? -0.815 13.055 -4.364 1.00 10.00 58 PHE A O 14
ATOM 32763 N N . THR A 1 59 ? -0.341 14.452 -2.678 1.00 10.00 59 THR A N 14
ATOM 32764 C CA . THR A 1 59 ? 0.427 15.354 -3.493 1.00 10.00 59 THR A CA 14
ATOM 32765 C C . THR A 1 59 ? 1.758 14.725 -3.820 1.00 10.00 59 THR A C 14
ATOM 32766 O O . THR A 1 59 ? 2.273 13.922 -3.045 1.00 10.00 59 THR A O 14
ATOM 32777 N N . PRO A 1 60 ? 2.299 15.034 -4.993 1.00 10.00 60 PRO A N 14
ATOM 32778 C CA . PRO A 1 60 ? 3.606 14.542 -5.424 1.00 10.00 60 PRO A CA 14
ATOM 32779 C C . PRO A 1 60 ? 4.642 14.741 -4.326 1.00 10.00 60 PRO A C 14
ATOM 32780 O O . PRO A 1 60 ? 5.520 13.909 -4.106 1.00 10.00 60 PRO A O 14
ATOM 32791 N N . ASP A 1 61 ? 4.506 15.847 -3.621 1.00 10.00 61 ASP A N 14
ATOM 32792 C CA . ASP A 1 61 ? 5.400 16.169 -2.517 1.00 10.00 61 ASP A CA 14
ATOM 32793 C C . ASP A 1 61 ? 5.284 15.098 -1.444 1.00 10.00 61 ASP A C 14
ATOM 32794 O O . ASP A 1 61 ? 6.277 14.590 -0.934 1.00 10.00 61 ASP A O 14
ATOM 32803 N N . SER A 1 62 ? 4.041 14.724 -1.171 1.00 10.00 62 SER A N 14
ATOM 32804 C CA . SER A 1 62 ? 3.690 13.751 -0.150 1.00 10.00 62 SER A CA 14
ATOM 32805 C C . SER A 1 62 ? 3.855 12.310 -0.620 1.00 10.00 62 SER A C 14
ATOM 32806 O O . SER A 1 62 ? 3.669 11.392 0.164 1.00 10.00 62 SER A O 14
ATOM 32814 N N . PHE A 1 63 ? 4.265 12.149 -1.865 1.00 10.00 63 PHE A N 14
ATOM 32815 C CA . PHE A 1 63 ? 4.414 10.830 -2.504 1.00 10.00 63 PHE A CA 14
ATOM 32816 C C . PHE A 1 63 ? 4.916 9.690 -1.598 1.00 10.00 63 PHE A C 14
ATOM 32817 O O . PHE A 1 63 ? 4.128 8.838 -1.197 1.00 10.00 63 PHE A O 14
ATOM 32834 N N . LYS A 1 64 ? 6.227 9.660 -1.293 1.00 10.00 64 LYS A N 14
ATOM 32835 C CA . LYS A 1 64 ? 6.796 8.553 -0.495 1.00 10.00 64 LYS A CA 14
ATOM 32836 C C . LYS A 1 64 ? 8.260 8.779 -0.105 1.00 10.00 64 LYS A C 14
ATOM 32837 O O . LYS A 1 64 ? 8.636 9.882 0.281 1.00 10.00 64 LYS A O 14
ATOM 32856 N N . ARG A 1 65 ? 9.068 7.710 -0.214 1.00 10.00 65 ARG A N 14
ATOM 32857 C CA . ARG A 1 65 ? 10.493 7.720 0.136 1.00 10.00 65 ARG A CA 14
ATOM 32858 C C . ARG A 1 65 ? 11.288 8.759 -0.647 1.00 10.00 65 ARG A C 14
ATOM 32859 O O . ARG A 1 65 ? 12.384 9.137 -0.238 1.00 10.00 65 ARG A O 14
ATOM 32880 N N . GLU A 1 66 ? 10.731 9.232 -1.754 1.00 10.00 66 GLU A N 14
ATOM 32881 C CA . GLU A 1 66 ? 11.387 10.244 -2.569 1.00 10.00 66 GLU A CA 14
ATOM 32882 C C . GLU A 1 66 ? 11.265 11.604 -1.890 1.00 10.00 66 GLU A C 14
ATOM 32883 O O . GLU A 1 66 ? 11.633 12.634 -2.459 1.00 10.00 66 GLU A O 14
ATOM 32895 N N . SER A 1 67 ? 10.717 11.584 -0.672 1.00 10.00 67 SER A N 14
ATOM 32896 C CA . SER A 1 67 ? 10.522 12.781 0.130 1.00 10.00 67 SER A CA 14
ATOM 32897 C C . SER A 1 67 ? 11.863 13.399 0.573 1.00 10.00 67 SER A C 14
ATOM 32898 O O . SER A 1 67 ? 12.627 13.903 -0.249 1.00 10.00 67 SER A O 14
ATOM 32906 N N . ASN A 1 68 ? 12.141 13.367 1.871 1.00 10.00 68 ASN A N 14
ATOM 32907 C CA . ASN A 1 68 ? 13.363 13.947 2.401 1.00 10.00 68 ASN A CA 14
ATOM 32908 C C . ASN A 1 68 ? 14.427 12.891 2.652 1.00 10.00 68 ASN A C 14
ATOM 32909 O O . ASN A 1 68 ? 15.421 12.826 1.933 1.00 10.00 68 ASN A O 14
ATOM 32920 N N . ASN A 1 69 ? 14.229 12.063 3.671 1.00 10.00 69 ASN A N 14
ATOM 32921 C CA . ASN A 1 69 ? 15.212 11.039 3.989 1.00 10.00 69 ASN A CA 14
ATOM 32922 C C . ASN A 1 69 ? 14.825 9.669 3.413 1.00 10.00 69 ASN A C 14
ATOM 32923 O O . ASN A 1 69 ? 15.516 9.153 2.532 1.00 10.00 69 ASN A O 14
ATOM 32934 N N . LYS A 1 70 ? 13.730 9.075 3.891 1.00 10.00 70 LYS A N 14
ATOM 32935 C CA . LYS A 1 70 ? 13.331 7.757 3.420 1.00 10.00 70 LYS A CA 14
ATOM 32936 C C . LYS A 1 70 ? 11.817 7.541 3.406 1.00 10.00 70 LYS A C 14
ATOM 32937 O O . LYS A 1 70 ? 11.359 6.483 2.987 1.00 10.00 70 LYS A O 14
ATOM 32956 N N . LEU A 1 71 ? 11.029 8.515 3.852 1.00 10.00 71 LEU A N 14
ATOM 32957 C CA . LEU A 1 71 ? 9.578 8.331 3.861 1.00 10.00 71 LEU A CA 14
ATOM 32958 C C . LEU A 1 71 ? 8.829 9.650 3.705 1.00 10.00 71 LEU A C 14
ATOM 32959 O O . LEU A 1 71 ? 9.445 10.704 3.615 1.00 10.00 71 LEU A O 14
ATOM 32975 N N . LEU A 1 72 ? 7.492 9.572 3.701 1.00 10.00 72 LEU A N 14
ATOM 32976 C CA . LEU A 1 72 ? 6.637 10.742 3.505 1.00 10.00 72 LEU A CA 14
ATOM 32977 C C . LEU A 1 72 ? 6.734 11.755 4.630 1.00 10.00 72 LEU A C 14
ATOM 32978 O O . LEU A 1 72 ? 7.465 11.587 5.606 1.00 10.00 72 LEU A O 14
ATOM 32994 N N . LYS A 1 73 ? 5.947 12.804 4.464 1.00 10.00 73 LYS A N 14
ATOM 32995 C CA . LYS A 1 73 ? 5.873 13.878 5.420 1.00 10.00 73 LYS A CA 14
ATOM 32996 C C . LYS A 1 73 ? 4.994 13.427 6.572 1.00 10.00 73 LYS A C 14
ATOM 32997 O O . LYS A 1 73 ? 3.846 13.044 6.366 1.00 10.00 73 LYS A O 14
ATOM 33016 N N . GLU A 1 74 ? 5.562 13.422 7.757 1.00 10.00 74 GLU A N 14
ATOM 33017 C CA . GLU A 1 74 ? 4.854 13.028 8.972 1.00 10.00 74 GLU A CA 14
ATOM 33018 C C . GLU A 1 74 ? 3.541 13.794 9.156 1.00 10.00 74 GLU A C 14
ATOM 33019 O O . GLU A 1 74 ? 2.625 13.330 9.830 1.00 10.00 74 GLU A O 14
ATOM 33031 N N . ASN A 1 75 ? 3.471 14.975 8.589 1.00 10.00 75 ASN A N 14
ATOM 33032 C CA . ASN A 1 75 ? 2.268 15.798 8.680 1.00 10.00 75 ASN A CA 14
ATOM 33033 C C . ASN A 1 75 ? 1.473 15.818 7.378 1.00 10.00 75 ASN A C 14
ATOM 33034 O O . ASN A 1 75 ? 0.657 16.713 7.150 1.00 10.00 75 ASN A O 14
ATOM 33045 N N . ALA A 1 76 ? 1.710 14.840 6.533 1.00 10.00 76 ALA A N 14
ATOM 33046 C CA . ALA A 1 76 ? 1.010 14.747 5.251 1.00 10.00 76 ALA A CA 14
ATOM 33047 C C . ALA A 1 76 ? 0.135 13.508 5.166 1.00 10.00 76 ALA A C 14
ATOM 33048 O O . ALA A 1 76 ? 0.595 12.385 5.372 1.00 10.00 76 ALA A O 14
ATOM 33055 N N . VAL A 1 77 ? -1.122 13.728 4.822 1.00 10.00 77 VAL A N 14
ATOM 33056 C CA . VAL A 1 77 ? -2.092 12.656 4.691 1.00 10.00 77 VAL A CA 14
ATOM 33057 C C . VAL A 1 77 ? -2.961 12.890 3.449 1.00 10.00 77 VAL A C 14
ATOM 33058 O O . VAL A 1 77 ? -3.319 14.029 3.145 1.00 10.00 77 VAL A O 14
ATOM 33071 N N . PRO A 1 78 ? -3.247 11.816 2.688 1.00 10.00 78 PRO A N 14
ATOM 33072 C CA . PRO A 1 78 ? -4.069 11.863 1.470 1.00 10.00 78 PRO A CA 14
ATOM 33073 C C . PRO A 1 78 ? -5.413 12.552 1.679 1.00 10.00 78 PRO A C 14
ATOM 33074 O O . PRO A 1 78 ? -6.298 12.028 2.353 1.00 10.00 78 PRO A O 14
ATOM 33085 N N . THR A 1 79 ? -5.553 13.723 1.086 1.00 10.00 79 THR A N 14
ATOM 33086 C CA . THR A 1 79 ? -6.774 14.502 1.192 1.00 10.00 79 THR A CA 14
ATOM 33087 C C . THR A 1 79 ? -7.541 14.477 -0.124 1.00 10.00 79 THR A C 14
ATOM 33088 O O . THR A 1 79 ? -8.729 14.788 -0.187 1.00 10.00 79 THR A O 14
ATOM 33099 N N . ILE A 1 80 ? -6.835 14.071 -1.164 1.00 10.00 80 ILE A N 14
ATOM 33100 C CA . ILE A 1 80 ? -7.375 14.000 -2.517 1.00 10.00 80 ILE A CA 14
ATOM 33101 C C . ILE A 1 80 ? -8.255 12.759 -2.708 1.00 10.00 80 ILE A C 14
ATOM 33102 O O . ILE A 1 80 ? -8.648 12.440 -3.829 1.00 10.00 80 ILE A O 14
ATOM 33118 N N . PHE A 1 81 ? -8.517 12.043 -1.613 1.00 10.00 81 PHE A N 14
ATOM 33119 C CA . PHE A 1 81 ? -9.335 10.827 -1.638 1.00 10.00 81 PHE A CA 14
ATOM 33120 C C . PHE A 1 81 ? -10.577 10.968 -2.517 1.00 10.00 81 PHE A C 14
ATOM 33121 O O . PHE A 1 81 ? -10.922 10.031 -3.236 1.00 10.00 81 PHE A O 14
ATOM 33138 N N . LEU A 1 82 ? -11.236 12.121 -2.466 1.00 10.00 82 LEU A N 14
ATOM 33139 C CA . LEU A 1 82 ? -12.426 12.353 -3.275 1.00 10.00 82 LEU A CA 14
ATOM 33140 C C . LEU A 1 82 ? -12.755 13.845 -3.346 1.00 10.00 82 LEU A C 14
ATOM 33141 O O . LEU A 1 82 ? -12.136 14.665 -2.668 1.00 10.00 82 LEU A O 14
ATOM 33157 N N . GLU A 1 83 ? -13.730 14.175 -4.178 1.00 10.00 83 GLU A N 14
ATOM 33158 C CA . GLU A 1 83 ? -14.175 15.546 -4.387 1.00 10.00 83 GLU A CA 14
ATOM 33159 C C . GLU A 1 83 ? -15.004 16.063 -3.218 1.00 10.00 83 GLU A C 14
ATOM 33160 O O . GLU A 1 83 ? -14.940 17.242 -2.864 1.00 10.00 83 GLU A O 14
ATOM 33172 N N . LEU A 1 84 ? -15.782 15.172 -2.631 1.00 10.00 84 LEU A N 14
ATOM 33173 C CA . LEU A 1 84 ? -16.650 15.524 -1.511 1.00 10.00 84 LEU A CA 14
ATOM 33174 C C . LEU A 1 84 ? -15.841 15.947 -0.281 1.00 10.00 84 LEU A C 14
ATOM 33175 O O . LEU A 1 84 ? -16.191 16.924 0.377 1.00 10.00 84 LEU A O 14
ATOM 33191 N N . VAL A 1 85 ? -14.766 15.234 0.029 1.00 10.00 85 VAL A N 14
ATOM 33192 C CA . VAL A 1 85 ? -13.946 15.589 1.180 1.00 10.00 85 VAL A CA 14
ATOM 33193 C C . VAL A 1 85 ? -13.121 16.843 0.892 1.00 10.00 85 VAL A C 14
ATOM 33194 O O . VAL A 1 85 ? -12.328 16.881 -0.049 1.00 10.00 85 VAL A O 14
ATOM 33207 N N . PRO A 1 86 ? -13.334 17.895 1.685 1.00 10.00 86 PRO A N 14
ATOM 33208 C CA . PRO A 1 86 ? -12.617 19.162 1.542 1.00 10.00 86 PRO A CA 14
ATOM 33209 C C . PRO A 1 86 ? -11.118 19.002 1.758 1.00 10.00 86 PRO A C 14
ATOM 33210 O O . PRO A 1 86 ? -10.677 18.180 2.564 1.00 10.00 86 PRO A O 14
ATOM 33221 N N . ARG A 1 87 ? -10.348 19.798 1.039 1.00 10.00 87 ARG A N 14
ATOM 33222 C CA . ARG A 1 87 ? -8.899 19.758 1.125 1.00 10.00 87 ARG A CA 14
ATOM 33223 C C . ARG A 1 87 ? -8.334 21.087 0.663 1.00 10.00 87 ARG A C 14
ATOM 33224 O O . ARG A 1 87 ? -9.144 21.969 0.315 1.00 10.00 87 ARG A O 14
ATOM 34259 N N . MET A 1 1 ? -3.890 -7.649 -2.734 1.00 10.00 1 MET A N 15
ATOM 34260 C CA . MET A 1 1 ? -4.084 -6.419 -1.920 1.00 10.00 1 MET A CA 15
ATOM 34261 C C . MET A 1 1 ? -4.092 -5.183 -2.811 1.00 10.00 1 MET A C 15
ATOM 34262 O O . MET A 1 1 ? -3.570 -4.141 -2.433 1.00 10.00 1 MET A O 15
ATOM 34278 N N . VAL A 1 2 ? -4.702 -5.293 -3.986 1.00 10.00 2 VAL A N 15
ATOM 34279 C CA . VAL A 1 2 ? -4.738 -4.176 -4.931 1.00 10.00 2 VAL A CA 15
ATOM 34280 C C . VAL A 1 2 ? -6.114 -3.989 -5.536 1.00 10.00 2 VAL A C 15
ATOM 34281 O O . VAL A 1 2 ? -6.239 -3.405 -6.606 1.00 10.00 2 VAL A O 15
ATOM 34294 N N . GLN A 1 3 ? -7.141 -4.472 -4.860 1.00 10.00 3 GLN A N 15
ATOM 34295 C CA . GLN A 1 3 ? -8.491 -4.357 -5.385 1.00 10.00 3 GLN A CA 15
ATOM 34296 C C . GLN A 1 3 ? -8.897 -2.888 -5.534 1.00 10.00 3 GLN A C 15
ATOM 34297 O O . GLN A 1 3 ? -9.564 -2.530 -6.507 1.00 10.00 3 GLN A O 15
ATOM 34311 N N . SER A 1 4 ? -8.468 -2.042 -4.591 1.00 10.00 4 SER A N 15
ATOM 34312 C CA . SER A 1 4 ? -8.751 -0.607 -4.643 1.00 10.00 4 SER A CA 15
ATOM 34313 C C . SER A 1 4 ? -8.067 0.132 -3.502 1.00 10.00 4 SER A C 15
ATOM 34314 O O . SER A 1 4 ? -7.608 -0.488 -2.540 1.00 10.00 4 SER A O 15
ATOM 34322 N N . CYS A 1 5 ? -8.002 1.459 -3.621 1.00 10.00 5 CYS A N 15
ATOM 34323 C CA . CYS A 1 5 ? -7.355 2.291 -2.621 1.00 10.00 5 CYS A CA 15
ATOM 34324 C C . CYS A 1 5 ? -8.265 2.474 -1.407 1.00 10.00 5 CYS A C 15
ATOM 34325 O O . CYS A 1 5 ? -9.461 2.206 -1.475 1.00 10.00 5 CYS A O 15
ATOM 34332 N N . SER A 1 6 ? -7.693 2.954 -0.309 1.00 10.00 6 SER A N 15
ATOM 34333 C CA . SER A 1 6 ? -8.422 3.156 0.938 1.00 10.00 6 SER A CA 15
ATOM 34334 C C . SER A 1 6 ? -9.383 4.350 0.882 1.00 10.00 6 SER A C 15
ATOM 34335 O O . SER A 1 6 ? -10.004 4.699 1.880 1.00 10.00 6 SER A O 15
ATOM 34343 N N . ALA A 1 7 ? -9.505 4.974 -0.282 1.00 10.00 7 ALA A N 15
ATOM 34344 C CA . ALA A 1 7 ? -10.395 6.119 -0.441 1.00 10.00 7 ALA A CA 15
ATOM 34345 C C . ALA A 1 7 ? -11.856 5.681 -0.517 1.00 10.00 7 ALA A C 15
ATOM 34346 O O . ALA A 1 7 ? -12.166 4.491 -0.474 1.00 10.00 7 ALA A O 15
ATOM 34353 N N . TYR A 1 8 ? -12.748 6.648 -0.665 1.00 10.00 8 TYR A N 15
ATOM 34354 C CA . TYR A 1 8 ? -14.175 6.366 -0.732 1.00 10.00 8 TYR A CA 15
ATOM 34355 C C . TYR A 1 8 ? -14.694 6.487 -2.167 1.00 10.00 8 TYR A C 15
ATOM 34356 O O . TYR A 1 8 ? -15.044 7.574 -2.622 1.00 10.00 8 TYR A O 15
ATOM 34374 N N . GLY A 1 9 ? -14.703 5.366 -2.887 1.00 10.00 9 GLY A N 15
ATOM 34375 C CA . GLY A 1 9 ? -15.232 5.364 -4.238 1.00 10.00 9 GLY A CA 15
ATOM 34376 C C . GLY A 1 9 ? -14.174 5.425 -5.324 1.00 10.00 9 GLY A C 15
ATOM 34377 O O . GLY A 1 9 ? -14.504 5.451 -6.507 1.00 10.00 9 GLY A O 15
ATOM 34381 N N . CYS A 1 10 ? -12.905 5.448 -4.945 1.00 10.00 10 CYS A N 15
ATOM 34382 C CA . CYS A 1 10 ? -11.835 5.502 -5.930 1.00 10.00 10 CYS A CA 15
ATOM 34383 C C . CYS A 1 10 ? -11.518 4.113 -6.477 1.00 10.00 10 CYS A C 15
ATOM 34384 O O . CYS A 1 10 ? -10.490 3.524 -6.148 1.00 10.00 10 CYS A O 15
ATOM 34391 N N . LYS A 1 11 ? -12.413 3.584 -7.297 1.00 10.00 11 LYS A N 15
ATOM 34392 C CA . LYS A 1 11 ? -12.213 2.273 -7.907 1.00 10.00 11 LYS A CA 15
ATOM 34393 C C . LYS A 1 11 ? -11.317 2.398 -9.142 1.00 10.00 11 LYS A C 15
ATOM 34394 O O . LYS A 1 11 ? -11.544 1.755 -10.167 1.00 10.00 11 LYS A O 15
ATOM 34413 N N . ASN A 1 12 ? -10.280 3.210 -9.009 1.00 10.00 12 ASN A N 15
ATOM 34414 C CA . ASN A 1 12 ? -9.330 3.473 -10.089 1.00 10.00 12 ASN A CA 15
ATOM 34415 C C . ASN A 1 12 ? -8.233 2.428 -10.135 1.00 10.00 12 ASN A C 15
ATOM 34416 O O . ASN A 1 12 ? -7.044 2.763 -10.160 1.00 10.00 12 ASN A O 15
ATOM 34427 N N . ARG A 1 13 ? -8.647 1.173 -10.088 1.00 10.00 13 ARG A N 15
ATOM 34428 C CA . ARG A 1 13 ? -7.731 0.028 -10.156 1.00 10.00 13 ARG A CA 15
ATOM 34429 C C . ARG A 1 13 ? -6.660 0.283 -11.217 1.00 10.00 13 ARG A C 15
ATOM 34430 O O . ARG A 1 13 ? -6.982 0.733 -12.319 1.00 10.00 13 ARG A O 15
ATOM 34451 N N . TYR A 1 14 ? -5.404 0.020 -10.835 1.00 10.00 14 TYR A N 15
ATOM 34452 C CA . TYR A 1 14 ? -4.216 0.196 -11.691 1.00 10.00 14 TYR A CA 15
ATOM 34453 C C . TYR A 1 14 ? -4.533 0.223 -13.181 1.00 10.00 14 TYR A C 15
ATOM 34454 O O . TYR A 1 14 ? -4.860 -0.804 -13.782 1.00 10.00 14 TYR A O 15
ATOM 34472 N N . ASP A 1 15 ? -4.440 1.402 -13.762 1.00 10.00 15 ASP A N 15
ATOM 34473 C CA . ASP A 1 15 ? -4.665 1.567 -15.174 1.00 10.00 15 ASP A CA 15
ATOM 34474 C C . ASP A 1 15 ? -3.516 2.354 -15.741 1.00 10.00 15 ASP A C 15
ATOM 34475 O O . ASP A 1 15 ? -3.384 3.547 -15.489 1.00 10.00 15 ASP A O 15
ATOM 34484 N N . LYS A 1 16 ? -2.673 1.658 -16.478 1.00 10.00 16 LYS A N 15
ATOM 34485 C CA . LYS A 1 16 ? -1.493 2.245 -17.094 1.00 10.00 16 LYS A CA 15
ATOM 34486 C C . LYS A 1 16 ? -1.854 3.414 -18.012 1.00 10.00 16 LYS A C 15
ATOM 34487 O O . LYS A 1 16 ? -1.016 4.270 -18.305 1.00 10.00 16 LYS A O 15
ATOM 34506 N N . ASP A 1 17 ? -3.101 3.443 -18.457 1.00 10.00 17 ASP A N 15
ATOM 34507 C CA . ASP A 1 17 ? -3.566 4.494 -19.338 1.00 10.00 17 ASP A CA 15
ATOM 34508 C C . ASP A 1 17 ? -3.685 5.804 -18.577 1.00 10.00 17 ASP A C 15
ATOM 34509 O O . ASP A 1 17 ? -3.506 6.889 -19.135 1.00 10.00 17 ASP A O 15
ATOM 34518 N N . LYS A 1 18 ? -3.985 5.680 -17.294 1.00 10.00 18 LYS A N 15
ATOM 34519 C CA . LYS A 1 18 ? -4.142 6.823 -16.418 1.00 10.00 18 LYS A CA 15
ATOM 34520 C C . LYS A 1 18 ? -2.827 7.093 -15.679 1.00 10.00 18 LYS A C 15
ATOM 34521 O O . LYS A 1 18 ? -2.057 6.168 -15.419 1.00 10.00 18 LYS A O 15
ATOM 34540 N N . PRO A 1 19 ? -2.542 8.356 -15.334 1.00 10.00 19 PRO A N 15
ATOM 34541 C CA . PRO A 1 19 ? -1.300 8.712 -14.653 1.00 10.00 19 PRO A CA 15
ATOM 34542 C C . PRO A 1 19 ? -1.358 8.557 -13.131 1.00 10.00 19 PRO A C 15
ATOM 34543 O O . PRO A 1 19 ? -1.481 9.542 -12.399 1.00 10.00 19 PRO A O 15
ATOM 34554 N N . VAL A 1 20 ? -1.263 7.315 -12.659 1.00 10.00 20 VAL A N 15
ATOM 34555 C CA . VAL A 1 20 ? -1.254 7.031 -11.224 1.00 10.00 20 VAL A CA 15
ATOM 34556 C C . VAL A 1 20 ? -0.383 5.810 -10.936 1.00 10.00 20 VAL A C 15
ATOM 34557 O O . VAL A 1 20 ? -0.233 4.926 -11.782 1.00 10.00 20 VAL A O 15
ATOM 34570 N N . SER A 1 21 ? 0.216 5.790 -9.760 1.00 10.00 21 SER A N 15
ATOM 34571 C CA . SER A 1 21 ? 1.055 4.679 -9.336 1.00 10.00 21 SER A CA 15
ATOM 34572 C C . SER A 1 21 ? 0.533 4.136 -8.008 1.00 10.00 21 SER A C 15
ATOM 34573 O O . SER A 1 21 ? -0.169 4.854 -7.292 1.00 10.00 21 SER A O 15
ATOM 34581 N N . PHE A 1 22 ? 0.869 2.896 -7.661 1.00 10.00 22 PHE A N 15
ATOM 34582 C CA . PHE A 1 22 ? 0.395 2.321 -6.409 1.00 10.00 22 PHE A CA 15
ATOM 34583 C C . PHE A 1 22 ? 1.529 2.179 -5.396 1.00 10.00 22 PHE A C 15
ATOM 34584 O O . PHE A 1 22 ? 2.683 1.946 -5.745 1.00 10.00 22 PHE A O 15
ATOM 34601 N N . HIS A 1 23 ? 1.162 2.375 -4.141 1.00 10.00 23 HIS A N 15
ATOM 34602 C CA . HIS A 1 23 ? 2.082 2.329 -2.990 1.00 10.00 23 HIS A CA 15
ATOM 34603 C C . HIS A 1 23 ? 1.373 1.723 -1.808 1.00 10.00 23 HIS A C 15
ATOM 34604 O O . HIS A 1 23 ? 0.219 1.430 -1.903 1.00 10.00 23 HIS A O 15
ATOM 34619 N N . LYS A 1 24 ? 2.039 1.558 -0.692 1.00 10.00 24 LYS A N 15
ATOM 34620 C CA . LYS A 1 24 ? 1.389 1.006 0.478 1.00 10.00 24 LYS A CA 15
ATOM 34621 C C . LYS A 1 24 ? 1.296 2.060 1.581 1.00 10.00 24 LYS A C 15
ATOM 34622 O O . LYS A 1 24 ? 1.911 3.122 1.474 1.00 10.00 24 LYS A O 15
ATOM 34641 N N . PHE A 1 25 ? 0.495 1.782 2.611 1.00 10.00 25 PHE A N 15
ATOM 34642 C CA . PHE A 1 25 ? 0.333 2.705 3.743 1.00 10.00 25 PHE A CA 15
ATOM 34643 C C . PHE A 1 25 ? 1.677 2.985 4.412 1.00 10.00 25 PHE A C 15
ATOM 34644 O O . PHE A 1 25 ? 2.606 2.182 4.316 1.00 10.00 25 PHE A O 15
ATOM 34661 N N . PRO A 1 26 ? 1.791 4.122 5.109 1.00 10.00 26 PRO A N 15
ATOM 34662 C CA . PRO A 1 26 ? 3.007 4.482 5.843 1.00 10.00 26 PRO A CA 15
ATOM 34663 C C . PRO A 1 26 ? 3.160 3.588 7.066 1.00 10.00 26 PRO A C 15
ATOM 34664 O O . PRO A 1 26 ? 2.918 4.010 8.197 1.00 10.00 26 PRO A O 15
ATOM 34675 N N . LEU A 1 27 ? 3.551 2.349 6.829 1.00 10.00 27 LEU A N 15
ATOM 34676 C CA . LEU A 1 27 ? 3.690 1.377 7.892 1.00 10.00 27 LEU A CA 15
ATOM 34677 C C . LEU A 1 27 ? 4.831 1.740 8.811 1.00 10.00 27 LEU A C 15
ATOM 34678 O O . LEU A 1 27 ? 4.857 1.364 9.982 1.00 10.00 27 LEU A O 15
ATOM 34694 N N . THR A 1 28 ? 5.764 2.492 8.277 1.00 10.00 28 THR A N 15
ATOM 34695 C CA . THR A 1 28 ? 6.905 2.932 9.033 1.00 10.00 28 THR A CA 15
ATOM 34696 C C . THR A 1 28 ? 6.641 4.321 9.625 1.00 10.00 28 THR A C 15
ATOM 34697 O O . THR A 1 28 ? 7.547 4.990 10.127 1.00 10.00 28 THR A O 15
ATOM 34708 N N . ARG A 1 29 ? 5.373 4.731 9.564 1.00 10.00 29 ARG A N 15
ATOM 34709 C CA . ARG A 1 29 ? 4.916 6.009 10.094 1.00 10.00 29 ARG A CA 15
ATOM 34710 C C . ARG A 1 29 ? 3.510 5.816 10.659 1.00 10.00 29 ARG A C 15
ATOM 34711 O O . ARG A 1 29 ? 2.572 6.457 10.209 1.00 10.00 29 ARG A O 15
ATOM 34732 N N . PRO A 1 30 ? 3.357 4.936 11.666 1.00 10.00 30 PRO A N 15
ATOM 34733 C CA . PRO A 1 30 ? 2.057 4.587 12.260 1.00 10.00 30 PRO A CA 15
ATOM 34734 C C . PRO A 1 30 ? 1.142 5.758 12.616 1.00 10.00 30 PRO A C 15
ATOM 34735 O O . PRO A 1 30 ? 0.011 5.796 12.159 1.00 10.00 30 PRO A O 15
ATOM 34746 N N . SER A 1 31 ? 1.599 6.685 13.456 1.00 10.00 31 SER A N 15
ATOM 34747 C CA . SER A 1 31 ? 0.772 7.830 13.839 1.00 10.00 31 SER A CA 15
ATOM 34748 C C . SER A 1 31 ? 0.210 8.486 12.587 1.00 10.00 31 SER A C 15
ATOM 34749 O O . SER A 1 31 ? -0.998 8.697 12.458 1.00 10.00 31 SER A O 15
ATOM 34757 N N . LEU A 1 32 ? 1.097 8.722 11.642 1.00 10.00 32 LEU A N 15
ATOM 34758 C CA . LEU A 1 32 ? 0.736 9.317 10.375 1.00 10.00 32 LEU A CA 15
ATOM 34759 C C . LEU A 1 32 ? -0.191 8.361 9.621 1.00 10.00 32 LEU A C 15
ATOM 34760 O O . LEU A 1 32 ? -1.155 8.775 8.991 1.00 10.00 32 LEU A O 15
ATOM 34776 N N . CYS A 1 33 ? 0.064 7.070 9.775 1.00 10.00 33 CYS A N 15
ATOM 34777 C CA . CYS A 1 33 ? -0.723 6.037 9.121 1.00 10.00 33 CYS A CA 15
ATOM 34778 C C . CYS A 1 33 ? -2.152 6.129 9.600 1.00 10.00 33 CYS A C 15
ATOM 34779 O O . CYS A 1 33 ? -3.116 5.997 8.847 1.00 10.00 33 CYS A O 15
ATOM 34787 N N . LYS A 1 34 ? -2.242 6.451 10.861 1.00 10.00 34 LYS A N 15
ATOM 34788 C CA . LYS A 1 34 ? -3.486 6.538 11.556 1.00 10.00 34 LYS A CA 15
ATOM 34789 C C . LYS A 1 34 ? -4.341 7.714 11.089 1.00 10.00 34 LYS A C 15
ATOM 34790 O O . LYS A 1 34 ? -5.571 7.608 11.089 1.00 10.00 34 LYS A O 15
ATOM 34809 N N . GLU A 1 35 ? -3.741 8.818 10.638 1.00 10.00 35 GLU A N 15
ATOM 34810 C CA . GLU A 1 35 ? -4.588 9.922 10.217 1.00 10.00 35 GLU A CA 15
ATOM 34811 C C . GLU A 1 35 ? -5.226 9.590 8.893 1.00 10.00 35 GLU A C 15
ATOM 34812 O O . GLU A 1 35 ? -6.235 10.185 8.519 1.00 10.00 35 GLU A O 15
ATOM 34824 N N . TRP A 1 36 ? -4.652 8.626 8.180 1.00 10.00 36 TRP A N 15
ATOM 34825 C CA . TRP A 1 36 ? -5.227 8.221 6.921 1.00 10.00 36 TRP A CA 15
ATOM 34826 C C . TRP A 1 36 ? -6.604 7.660 7.205 1.00 10.00 36 TRP A C 15
ATOM 34827 O O . TRP A 1 36 ? -7.532 7.852 6.425 1.00 10.00 36 TRP A O 15
ATOM 34848 N N . GLU A 1 37 ? -6.755 7.059 8.390 1.00 10.00 37 GLU A N 15
ATOM 34849 C CA . GLU A 1 37 ? -8.037 6.505 8.791 1.00 10.00 37 GLU A CA 15
ATOM 34850 C C . GLU A 1 37 ? -9.034 7.648 8.946 1.00 10.00 37 GLU A C 15
ATOM 34851 O O . GLU A 1 37 ? -10.210 7.523 8.603 1.00 10.00 37 GLU A O 15
ATOM 34863 N N . ALA A 1 38 ? -8.516 8.785 9.415 1.00 10.00 38 ALA A N 15
ATOM 34864 C CA . ALA A 1 38 ? -9.313 9.978 9.644 1.00 10.00 38 ALA A CA 15
ATOM 34865 C C . ALA A 1 38 ? -9.870 10.510 8.335 1.00 10.00 38 ALA A C 15
ATOM 34866 O O . ALA A 1 38 ? -10.871 11.229 8.319 1.00 10.00 38 ALA A O 15
ATOM 34873 N N . ALA A 1 39 ? -9.216 10.156 7.236 1.00 10.00 39 ALA A N 15
ATOM 34874 C CA . ALA A 1 39 ? -9.655 10.586 5.925 1.00 10.00 39 ALA A CA 15
ATOM 34875 C C . ALA A 1 39 ? -10.680 9.599 5.381 1.00 10.00 39 ALA A C 15
ATOM 34876 O O . ALA A 1 39 ? -11.539 9.948 4.570 1.00 10.00 39 ALA A O 15
ATOM 34883 N N . VAL A 1 40 ? -10.599 8.362 5.866 1.00 10.00 40 VAL A N 15
ATOM 34884 C CA . VAL A 1 40 ? -11.522 7.310 5.461 1.00 10.00 40 VAL A CA 15
ATOM 34885 C C . VAL A 1 40 ? -12.738 7.343 6.382 1.00 10.00 40 VAL A C 15
ATOM 34886 O O . VAL A 1 40 ? -13.143 6.344 6.974 1.00 10.00 40 VAL A O 15
ATOM 34899 N N . ARG A 1 41 ? -13.277 8.535 6.502 1.00 10.00 41 ARG A N 15
ATOM 34900 C CA . ARG A 1 41 ? -14.437 8.846 7.345 1.00 10.00 41 ARG A CA 15
ATOM 34901 C C . ARG A 1 41 ? -15.737 8.154 6.903 1.00 10.00 41 ARG A C 15
ATOM 34902 O O . ARG A 1 41 ? -16.819 8.541 7.347 1.00 10.00 41 ARG A O 15
ATOM 34923 N N . ARG A 1 42 ? -15.653 7.157 6.039 1.00 10.00 42 ARG A N 15
ATOM 34924 C CA . ARG A 1 42 ? -16.854 6.475 5.573 1.00 10.00 42 ARG A CA 15
ATOM 34925 C C . ARG A 1 42 ? -16.999 5.095 6.217 1.00 10.00 42 ARG A C 15
ATOM 34926 O O . ARG A 1 42 ? -16.016 4.498 6.653 1.00 10.00 42 ARG A O 15
ATOM 34947 N N . LYS A 1 43 ? -18.235 4.602 6.264 1.00 10.00 43 LYS A N 15
ATOM 34948 C CA . LYS A 1 43 ? -18.535 3.297 6.848 1.00 10.00 43 LYS A CA 15
ATOM 34949 C C . LYS A 1 43 ? -17.893 2.171 6.045 1.00 10.00 43 LYS A C 15
ATOM 34950 O O . LYS A 1 43 ? -17.485 1.151 6.596 1.00 10.00 43 LYS A O 15
ATOM 34969 N N . ASN A 1 44 ? -17.792 2.369 4.739 1.00 10.00 44 ASN A N 15
ATOM 34970 C CA . ASN A 1 44 ? -17.229 1.361 3.860 1.00 10.00 44 ASN A CA 15
ATOM 34971 C C . ASN A 1 44 ? -15.717 1.502 3.751 1.00 10.00 44 ASN A C 15
ATOM 34972 O O . ASN A 1 44 ? -15.165 1.569 2.650 1.00 10.00 44 ASN A O 15
ATOM 34983 N N . PHE A 1 45 ? -15.067 1.562 4.912 1.00 10.00 45 PHE A N 15
ATOM 34984 C CA . PHE A 1 45 ? -13.613 1.661 5.002 1.00 10.00 45 PHE A CA 15
ATOM 34985 C C . PHE A 1 45 ? -12.983 0.545 4.175 1.00 10.00 45 PHE A C 15
ATOM 34986 O O . PHE A 1 45 ? -13.192 -0.637 4.450 1.00 10.00 45 PHE A O 15
ATOM 35003 N N . LYS A 1 46 ? -12.251 0.940 3.146 1.00 10.00 46 LYS A N 15
ATOM 35004 C CA . LYS A 1 46 ? -11.592 0.001 2.247 1.00 10.00 46 LYS A CA 15
ATOM 35005 C C . LYS A 1 46 ? -10.441 -0.707 2.962 1.00 10.00 46 LYS A C 15
ATOM 35006 O O . LYS A 1 46 ? -10.179 -0.410 4.117 1.00 10.00 46 LYS A O 15
ATOM 35025 N N . PRO A 1 47 ? -9.721 -1.637 2.296 1.00 10.00 47 PRO A N 15
ATOM 35026 C CA . PRO A 1 47 ? -8.634 -2.383 2.936 1.00 10.00 47 PRO A CA 15
ATOM 35027 C C . PRO A 1 47 ? -7.648 -1.502 3.698 1.00 10.00 47 PRO A C 15
ATOM 35028 O O . PRO A 1 47 ? -7.461 -0.319 3.404 1.00 10.00 47 PRO A O 15
ATOM 35039 N N . THR A 1 48 ? -6.976 -2.136 4.635 1.00 10.00 48 THR A N 15
ATOM 35040 C CA . THR A 1 48 ? -6.064 -1.476 5.542 1.00 10.00 48 THR A CA 15
ATOM 35041 C C . THR A 1 48 ? -4.699 -1.193 4.945 1.00 10.00 48 THR A C 15
ATOM 35042 O O . THR A 1 48 ? -4.482 -1.312 3.739 1.00 10.00 48 THR A O 15
ATOM 35053 N N . LYS A 1 49 ? -3.779 -0.858 5.840 1.00 10.00 49 LYS A N 15
ATOM 35054 C CA . LYS A 1 49 ? -2.408 -0.536 5.496 1.00 10.00 49 LYS A CA 15
ATOM 35055 C C . LYS A 1 49 ? -1.693 -1.669 4.789 1.00 10.00 49 LYS A C 15
ATOM 35056 O O . LYS A 1 49 ? -0.613 -1.464 4.241 1.00 10.00 49 LYS A O 15
ATOM 35075 N N . TYR A 1 50 ? -2.263 -2.868 4.793 1.00 10.00 50 TYR A N 15
ATOM 35076 C CA . TYR A 1 50 ? -1.610 -3.952 4.107 1.00 10.00 50 TYR A CA 15
ATOM 35077 C C . TYR A 1 50 ? -1.927 -3.862 2.632 1.00 10.00 50 TYR A C 15
ATOM 35078 O O . TYR A 1 50 ? -1.283 -4.498 1.803 1.00 10.00 50 TYR A O 15
ATOM 35096 N N . SER A 1 51 ? -2.952 -3.097 2.314 1.00 10.00 51 SER A N 15
ATOM 35097 C CA . SER A 1 51 ? -3.321 -2.890 0.942 1.00 10.00 51 SER A CA 15
ATOM 35098 C C . SER A 1 51 ? -2.537 -1.705 0.392 1.00 10.00 51 SER A C 15
ATOM 35099 O O . SER A 1 51 ? -1.845 -1.018 1.147 1.00 10.00 51 SER A O 15
ATOM 35107 N N . SER A 1 52 ? -2.618 -1.474 -0.902 1.00 10.00 52 SER A N 15
ATOM 35108 C CA . SER A 1 52 ? -1.870 -0.398 -1.513 1.00 10.00 52 SER A CA 15
ATOM 35109 C C . SER A 1 52 ? -2.780 0.755 -1.970 1.00 10.00 52 SER A C 15
ATOM 35110 O O . SER A 1 52 ? -3.947 0.559 -2.304 1.00 10.00 52 SER A O 15
ATOM 35118 N N . ILE A 1 53 ? -2.215 1.964 -1.960 1.00 10.00 53 ILE A N 15
ATOM 35119 C CA . ILE A 1 53 ? -2.922 3.183 -2.309 1.00 10.00 53 ILE A CA 15
ATOM 35120 C C . ILE A 1 53 ? -2.316 3.769 -3.587 1.00 10.00 53 ILE A C 15
ATOM 35121 O O . ILE A 1 53 ? -1.224 3.380 -3.978 1.00 10.00 53 ILE A O 15
ATOM 35137 N N . CYS A 1 54 ? -2.990 4.712 -4.227 1.00 10.00 54 CYS A N 15
ATOM 35138 C CA . CYS A 1 54 ? -2.495 5.277 -5.466 1.00 10.00 54 CYS A CA 15
ATOM 35139 C C . CYS A 1 54 ? -2.186 6.784 -5.340 1.00 10.00 54 CYS A C 15
ATOM 35140 O O . CYS A 1 54 ? -2.728 7.476 -4.477 1.00 10.00 54 CYS A O 15
ATOM 35147 N N . SER A 1 55 ? -1.288 7.246 -6.219 1.00 10.00 55 SER A N 15
ATOM 35148 C CA . SER A 1 55 ? -0.750 8.625 -6.250 1.00 10.00 55 SER A CA 15
ATOM 35149 C C . SER A 1 55 ? -1.762 9.735 -5.973 1.00 10.00 55 SER A C 15
ATOM 35150 O O . SER A 1 55 ? -1.609 10.479 -5.009 1.00 10.00 55 SER A O 15
ATOM 35158 N N . GLU A 1 56 ? -2.734 9.854 -6.869 1.00 10.00 56 GLU A N 15
ATOM 35159 C CA . GLU A 1 56 ? -3.826 10.841 -6.828 1.00 10.00 56 GLU A CA 15
ATOM 35160 C C . GLU A 1 56 ? -4.319 11.236 -5.435 1.00 10.00 56 GLU A C 15
ATOM 35161 O O . GLU A 1 56 ? -4.880 12.312 -5.265 1.00 10.00 56 GLU A O 15
ATOM 35173 N N . HIS A 1 57 ? -4.121 10.387 -4.451 1.00 10.00 57 HIS A N 15
ATOM 35174 C CA . HIS A 1 57 ? -4.607 10.669 -3.108 1.00 10.00 57 HIS A CA 15
ATOM 35175 C C . HIS A 1 57 ? -3.668 11.543 -2.276 1.00 10.00 57 HIS A C 15
ATOM 35176 O O . HIS A 1 57 ? -4.099 12.110 -1.271 1.00 10.00 57 HIS A O 15
ATOM 35190 N N . PHE A 1 58 ? -2.408 11.684 -2.672 1.00 10.00 58 PHE A N 15
ATOM 35191 C CA . PHE A 1 58 ? -1.483 12.508 -1.897 1.00 10.00 58 PHE A CA 15
ATOM 35192 C C . PHE A 1 58 ? -0.757 13.486 -2.783 1.00 10.00 58 PHE A C 15
ATOM 35193 O O . PHE A 1 58 ? -0.847 13.432 -4.011 1.00 10.00 58 PHE A O 15
ATOM 35210 N N . THR A 1 59 ? -0.047 14.386 -2.143 1.00 10.00 59 THR A N 15
ATOM 35211 C CA . THR A 1 59 ? 0.735 15.369 -2.837 1.00 10.00 59 THR A CA 15
ATOM 35212 C C . THR A 1 59 ? 2.054 14.760 -3.242 1.00 10.00 59 THR A C 15
ATOM 35213 O O . THR A 1 59 ? 2.589 13.910 -2.536 1.00 10.00 59 THR A O 15
ATOM 35224 N N . PRO A 1 60 ? 2.568 15.157 -4.401 1.00 10.00 60 PRO A N 15
ATOM 35225 C CA . PRO A 1 60 ? 3.852 14.685 -4.912 1.00 10.00 60 PRO A CA 15
ATOM 35226 C C . PRO A 1 60 ? 4.930 14.754 -3.846 1.00 10.00 60 PRO A C 15
ATOM 35227 O O . PRO A 1 60 ? 5.777 13.870 -3.732 1.00 10.00 60 PRO A O 15
ATOM 35238 N N . ASP A 1 61 ? 4.854 15.794 -3.040 1.00 10.00 61 ASP A N 15
ATOM 35239 C CA . ASP A 1 61 ? 5.813 16.009 -1.964 1.00 10.00 61 ASP A CA 15
ATOM 35240 C C . ASP A 1 61 ? 5.785 14.859 -0.972 1.00 10.00 61 ASP A C 15
ATOM 35241 O O . ASP A 1 61 ? 6.825 14.388 -0.515 1.00 10.00 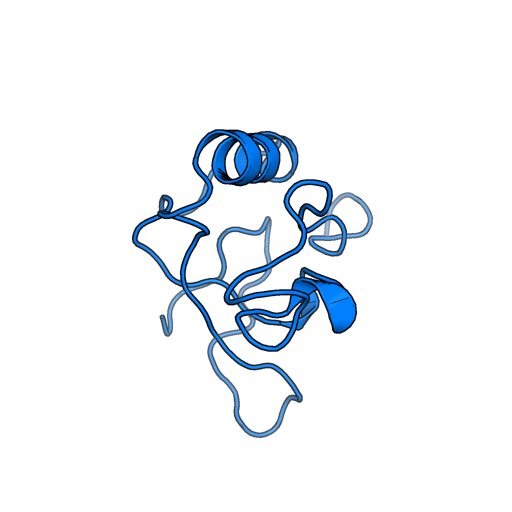61 ASP A O 15
ATOM 35250 N N . SER A 1 62 ? 4.583 14.406 -0.661 1.00 10.00 62 SER A N 15
ATOM 35251 C CA . SER A 1 62 ? 4.384 13.344 0.308 1.00 10.00 62 SER A CA 15
ATOM 35252 C C . SER A 1 62 ? 4.371 11.970 -0.336 1.00 10.00 62 SER A C 15
ATOM 35253 O O . SER A 1 62 ? 4.197 10.983 0.353 1.00 10.00 62 SER A O 15
ATOM 35261 N N . PHE A 1 63 ? 4.553 11.934 -1.642 1.00 10.00 63 PHE A N 15
ATOM 35262 C CA . PHE A 1 63 ? 4.495 10.690 -2.425 1.00 10.00 63 PHE A CA 15
ATOM 35263 C C . PHE A 1 63 ? 4.961 9.415 -1.691 1.00 10.00 63 PHE A C 15
ATOM 35264 O O . PHE A 1 63 ? 4.121 8.620 -1.269 1.00 10.00 63 PHE A O 15
ATOM 35281 N N . LYS A 1 64 ? 6.284 9.214 -1.536 1.00 10.00 64 LYS A N 15
ATOM 35282 C CA . LYS A 1 64 ? 6.817 7.975 -0.888 1.00 10.00 64 LYS A CA 15
ATOM 35283 C C . LYS A 1 64 ? 8.243 8.171 -0.342 1.00 10.00 64 LYS A C 15
ATOM 35284 O O . LYS A 1 64 ? 8.476 9.047 0.477 1.00 10.00 64 LYS A O 15
ATOM 35303 N N . ARG A 1 65 ? 9.202 7.349 -0.806 1.00 10.00 65 ARG A N 15
ATOM 35304 C CA . ARG A 1 65 ? 10.584 7.427 -0.333 1.00 10.00 65 ARG A CA 15
ATOM 35305 C C . ARG A 1 65 ? 11.326 8.612 -0.939 1.00 10.00 65 ARG A C 15
ATOM 35306 O O . ARG A 1 65 ? 12.329 9.069 -0.394 1.00 10.00 65 ARG A O 15
ATOM 35327 N N . GLU A 1 66 ? 10.823 9.112 -2.060 1.00 10.00 66 GLU A N 15
ATOM 35328 C CA . GLU A 1 66 ? 11.416 10.261 -2.731 1.00 10.00 66 GLU A CA 15
ATOM 35329 C C . GLU A 1 66 ? 10.908 11.541 -2.078 1.00 10.00 66 GLU A C 15
ATOM 35330 O O . GLU A 1 66 ? 11.152 12.642 -2.565 1.00 10.00 66 GLU A O 15
ATOM 35342 N N . SER A 1 67 ? 10.173 11.367 -0.982 1.00 10.00 67 SER A N 15
ATOM 35343 C CA . SER A 1 67 ? 9.591 12.467 -0.232 1.00 10.00 67 SER A CA 15
ATOM 35344 C C . SER A 1 67 ? 10.675 13.339 0.424 1.00 10.00 67 SER A C 15
ATOM 35345 O O . SER A 1 67 ? 11.292 14.176 -0.239 1.00 10.00 67 SER A O 15
ATOM 35353 N N . ASN A 1 68 ? 10.894 13.151 1.717 1.00 10.00 68 ASN A N 15
ATOM 35354 C CA . ASN A 1 68 ? 11.884 13.936 2.449 1.00 10.00 68 ASN A CA 15
ATOM 35355 C C . ASN A 1 68 ? 13.175 13.161 2.658 1.00 10.00 68 ASN A C 15
ATOM 35356 O O . ASN A 1 68 ? 14.209 13.487 2.078 1.00 10.00 68 ASN A O 15
ATOM 35367 N N . ASN A 1 69 ? 13.115 12.138 3.496 1.00 10.00 69 ASN A N 15
ATOM 35368 C CA . ASN A 1 69 ? 14.294 11.331 3.782 1.00 10.00 69 ASN A CA 15
ATOM 35369 C C . ASN A 1 69 ? 14.162 9.934 3.181 1.00 10.00 69 ASN A C 15
ATOM 35370 O O . ASN A 1 69 ? 14.941 9.548 2.314 1.00 10.00 69 ASN A O 15
ATOM 35381 N N . LYS A 1 70 ? 13.177 9.180 3.643 1.00 10.00 70 LYS A N 15
ATOM 35382 C CA . LYS A 1 70 ? 12.954 7.835 3.141 1.00 10.00 70 LYS A CA 15
ATOM 35383 C C . LYS A 1 70 ? 11.463 7.501 3.134 1.00 10.00 70 LYS A C 15
ATOM 35384 O O . LYS A 1 70 ? 11.060 6.449 2.647 1.00 10.00 70 LYS A O 15
ATOM 35403 N N . LEU A 1 71 ? 10.642 8.411 3.653 1.00 10.00 71 LEU A N 15
ATOM 35404 C CA . LEU A 1 71 ? 9.205 8.182 3.702 1.00 10.00 71 LEU A CA 15
ATOM 35405 C C . LEU A 1 71 ? 8.429 9.479 3.495 1.00 10.00 71 LEU A C 15
ATOM 35406 O O . LEU A 1 71 ? 9.024 10.555 3.415 1.00 10.00 71 LEU A O 15
ATOM 35422 N N . LEU A 1 72 ? 7.101 9.353 3.441 1.00 10.00 72 LEU A N 15
ATOM 35423 C CA . LEU A 1 72 ? 6.193 10.478 3.211 1.00 10.00 72 LEU A CA 15
ATOM 35424 C C . LEU A 1 72 ? 6.308 11.568 4.265 1.00 10.00 72 LEU A C 15
ATOM 35425 O O . LEU A 1 72 ? 7.023 11.441 5.261 1.00 10.00 72 LEU A O 15
ATOM 35441 N N . LYS A 1 73 ? 5.566 12.635 4.027 1.00 10.00 73 LYS A N 15
ATOM 35442 C CA . LYS A 1 73 ? 5.522 13.760 4.935 1.00 10.00 73 LYS A CA 15
ATOM 35443 C C . LYS A 1 73 ? 4.679 13.378 6.146 1.00 10.00 73 LYS A C 15
ATOM 35444 O O . LYS A 1 73 ? 3.490 13.107 6.023 1.00 10.00 73 LYS A O 15
ATOM 35463 N N . GLU A 1 74 ? 5.320 13.310 7.296 1.00 10.00 74 GLU A N 15
ATOM 35464 C CA . GLU A 1 74 ? 4.657 12.960 8.554 1.00 10.00 74 GLU A CA 15
ATOM 35465 C C . GLU A 1 74 ? 3.391 13.780 8.806 1.00 10.00 74 GLU A C 15
ATOM 35466 O O . GLU A 1 74 ? 2.434 13.291 9.396 1.00 10.00 74 GLU A O 15
ATOM 35478 N N . ASN A 1 75 ? 3.393 15.023 8.381 1.00 10.00 75 ASN A N 15
ATOM 35479 C CA . ASN A 1 75 ? 2.237 15.885 8.590 1.00 10.00 75 ASN A CA 15
ATOM 35480 C C . ASN A 1 75 ? 1.346 15.939 7.360 1.00 10.00 75 ASN A C 15
ATOM 35481 O O . ASN A 1 75 ? 0.536 16.854 7.203 1.00 10.00 75 ASN A O 15
ATOM 35492 N N . ALA A 1 76 ? 1.484 14.951 6.509 1.00 10.00 76 ALA A N 15
ATOM 35493 C CA . ALA A 1 76 ? 0.697 14.886 5.282 1.00 10.00 76 ALA A CA 15
ATOM 35494 C C . ALA A 1 76 ? -0.100 13.598 5.197 1.00 10.00 76 ALA A C 15
ATOM 35495 O O . ALA A 1 76 ? 0.433 12.498 5.335 1.00 10.00 76 ALA A O 15
ATOM 35502 N N . VAL A 1 77 ? -1.384 13.758 4.957 1.00 10.00 77 VAL A N 15
ATOM 35503 C CA . VAL A 1 77 ? -2.297 12.637 4.841 1.00 10.00 77 VAL A CA 15
ATOM 35504 C C . VAL A 1 77 ? -3.209 12.843 3.628 1.00 10.00 77 VAL A C 15
ATOM 35505 O O . VAL A 1 77 ? -3.658 13.961 3.368 1.00 10.00 77 VAL A O 15
ATOM 35518 N N . PRO A 1 78 ? -3.450 11.768 2.852 1.00 10.00 78 PRO A N 15
ATOM 35519 C CA . PRO A 1 78 ? -4.285 11.788 1.642 1.00 10.00 78 PRO A CA 15
ATOM 35520 C C . PRO A 1 78 ? -5.656 12.421 1.846 1.00 10.00 78 PRO A C 15
ATOM 35521 O O . PRO A 1 78 ? -6.585 11.788 2.345 1.00 10.00 78 PRO A O 15
ATOM 35532 N N . THR A 1 79 ? -5.765 13.676 1.451 1.00 10.00 79 THR A N 15
ATOM 35533 C CA . THR A 1 79 ? -7.008 14.410 1.561 1.00 10.00 79 THR A CA 15
ATOM 35534 C C . THR A 1 79 ? -7.687 14.481 0.195 1.00 10.00 79 THR A C 15
ATOM 35535 O O . THR A 1 79 ? -8.868 14.804 0.080 1.00 10.00 79 THR A O 15
ATOM 35546 N N . ILE A 1 80 ? -6.911 14.150 -0.836 1.00 10.00 80 ILE A N 15
ATOM 35547 C CA . ILE A 1 80 ? -7.378 14.173 -2.224 1.00 10.00 80 ILE A CA 15
ATOM 35548 C C . ILE A 1 80 ? -8.299 12.985 -2.536 1.00 10.00 80 ILE A C 15
ATOM 35549 O O . ILE A 1 80 ? -8.655 12.760 -3.691 1.00 10.00 80 ILE A O 15
ATOM 35565 N N . PHE A 1 81 ? -8.645 12.204 -1.507 1.00 10.00 81 PHE A N 15
ATOM 35566 C CA . PHE A 1 81 ? -9.510 11.032 -1.672 1.00 10.00 81 PHE A CA 15
ATOM 35567 C C . PHE A 1 81 ? -10.716 11.320 -2.554 1.00 10.00 81 PHE A C 15
ATOM 35568 O O . PHE A 1 81 ? -11.020 10.530 -3.447 1.00 10.00 81 PHE A O 15
ATOM 35585 N N . LEU A 1 82 ? -11.390 12.443 -2.316 1.00 10.00 82 LEU A N 15
ATOM 35586 C CA . LEU A 1 82 ? -12.568 12.793 -3.096 1.00 10.00 82 LEU A CA 15
ATOM 35587 C C . LEU A 1 82 ? -13.062 14.187 -2.748 1.00 10.00 82 LEU A C 15
ATOM 35588 O O . LEU A 1 82 ? -12.583 14.806 -1.796 1.00 10.00 82 LEU A O 15
ATOM 35604 N N . GLU A 1 83 ? -14.015 14.674 -3.539 1.00 10.00 83 GLU A N 15
ATOM 35605 C CA . GLU A 1 83 ? -14.615 15.981 -3.316 1.00 10.00 83 GLU A CA 15
ATOM 35606 C C . GLU A 1 83 ? -15.492 15.932 -2.071 1.00 10.00 83 GLU A C 15
ATOM 35607 O O . GLU A 1 83 ? -15.318 16.719 -1.142 1.00 10.00 83 GLU A O 15
ATOM 35619 N N . LEU A 1 84 ? -16.417 14.980 -2.065 1.00 10.00 84 LEU A N 15
ATOM 35620 C CA . LEU A 1 84 ? -17.339 14.788 -0.955 1.00 10.00 84 LEU A CA 15
ATOM 35621 C C . LEU A 1 84 ? -18.066 13.465 -1.137 1.00 10.00 84 LEU A C 15
ATOM 35622 O O . LEU A 1 84 ? -17.943 12.556 -0.321 1.00 10.00 84 LEU A O 15
ATOM 35638 N N . VAL A 1 85 ? -18.807 13.363 -2.231 1.00 10.00 85 VAL A N 15
ATOM 35639 C CA . VAL A 1 85 ? -19.561 12.159 -2.547 1.00 10.00 85 VAL A CA 15
ATOM 35640 C C . VAL A 1 85 ? -19.359 11.792 -4.018 1.00 10.00 85 VAL A C 15
ATOM 35641 O O . VAL A 1 85 ? -19.213 12.683 -4.859 1.00 10.00 85 VAL A O 15
ATOM 35654 N N . PRO A 1 86 ? -19.317 10.486 -4.352 1.00 10.00 86 PRO A N 15
ATOM 35655 C CA . PRO A 1 86 ? -19.125 10.037 -5.734 1.00 10.00 86 PRO A CA 15
ATOM 35656 C C . PRO A 1 86 ? -20.285 10.446 -6.640 1.00 10.00 86 PRO A C 15
ATOM 35657 O O . PRO A 1 86 ? -21.396 10.716 -6.173 1.00 10.00 86 PRO A O 15
ATOM 35668 N N . ARG A 1 87 ? -20.019 10.489 -7.932 1.00 10.00 87 ARG A N 15
ATOM 35669 C CA . ARG A 1 87 ? -21.023 10.876 -8.908 1.00 10.00 87 ARG A CA 15
ATOM 35670 C C . ARG A 1 87 ? -21.372 9.698 -9.801 1.00 10.00 87 ARG A C 15
ATOM 35671 O O . ARG A 1 87 ? -22.570 9.481 -10.053 1.00 10.00 87 ARG A O 15
#